Protein 7TYJ (pdb70)

InterPro domains:
  IPR000494 Receptor L-domain [PF01030] (47-157)
  IPR000494 Receptor L-domain [PF01030] (346-454)
  IPR000719 Protein kinase domain [PS50011] (979-1254)
  IPR001245 Serine-threonine/tyrosine-protein kinase, catalytic domain [PF07714] (980-1245)
  IPR001245 Serine-threonine/tyrosine-protein kinase, catalytic domain [PR00109] (1059-1072)
  IPR001245 Serine-threonine/tyrosine-protein kinase, catalytic domain [PR00109] (1105-1123)
  IPR001245 Serine-threonine/tyrosine-protein kinase, catalytic domain [PR00109] (1154-1164)
  IPR001245 Serine-threonine/tyrosine-protein kinase, catalytic domain [PR00109] (1173-1195)
  IPR001245 Serine-threonine/tyrosine-protein kinase, catalytic domain [PR00109] (1217-1239)
  IPR002011 Tyrosine-protein kinase, receptor class II, conserved site [PS00239] (1139-1147)
  IPR003961 Fibronectin type III [PF00041] (820-905)
  IPR003961 Fibronectin type III [PS50853] (483-603)
  IPR003961 Fibronectin type III [PS50853] (607-707)
  IPR003961 Fibronectin type III [PS50853] (818-913)
  IPR003961 Fibronectin type III [SM00060] (479-586)
  IPR003961 Fibronectin type III [SM00060] (605-798)
  IPR003961 Fibronectin type III [SM00060] (816-899)
  IPR003961 Fibronectin type III [cd00063] (490-600)
  IPR003961 Fibronectin type III [cd00063] (605-649)
  IPR003961 Fibronectin type III [cd00063] (819-908)

Nearest PDB structures (foldseek):
  7tyj-assembly1_A  TM=1.002E+00  e=1.236E-85  Homo sapiens
  7tyk-assembly1_B  TM=1.000E+00  e=3.280E-77  Homo sapiens
  7tym-assembly1_A  TM=7.263E-01  e=2.257E-70  Homo sapiens
  8tan-assembly1_B  TM=6.136E-01  e=1.827E-42  Homo sapiens
  7s8v-assembly1_B  TM=9.038E-01  e=1.108E-28  Homo sapiens

Solvent-accessible surface area: 39490 Å² total; per-residue (Å²): 157,83,74,18,94,52,15,54,0,68,63,86,23,65,79,0,145,90,1,99,89,6,11,10,0,18,5,48,0,13,0,0,5,1,36,108,7,62,22,94,60,6,163,74,47,57,12,72,109,0,20,6,0,5,9,20,0,0,0,2,12,0,13,6,1,96,13,0,99,44,0,0,37,66,0,5,0,0,22,1,42,131,41,10,63,37,17,0,0,0,0,8,18,1,2,32,0,59,12,4,0,0,29,22,9,19,16,0,63,123,19,7,0,4,0,22,96,0,79,11,0,15,11,22,88,7,4,2,4,30,75,13,7,104,67,34,81,62,34,59,49,82,42,24,38,79,47,92,51,5,1,39,8,3,6,8,69,55,40,35,70,43,155,83,32,56,84,31,92,77,79,71,121,88,76,58,7,0,6,0,18,61,72,35,12,115,54,36,124,44,107,145,39,52,11,11,26,99,201,32,89,22,1,58,75,14,0,8,12,12,26,75,100,52,141,51,47,162,18,24,74,5,9,47,62,9,77,38,130,28,15,6,52,178,61,26,43,139,55,13,44,60,24,47,67,26,40,8,8,54,34,126,103,0,26,64,54,50,132,98,89,16,0,4,26,151,37,30,4,64,55,134,17,47,102,25,49,39,41,122,101,83,83,37,92,7,105,138,17,177,74,87,52,78,97,96,24,165,32,64,77,34,73,0,69,49,24,148,30,0,95,98,0,53,28,1,11,48,0,72,9,0,0,24,0,9,1,61,106,32,192,82,18,34,88,105,0,78,134,1,0,4,68,0,56,20,0,12,0,20,0,16,0,20,7,0,106,9,0,63,9,0,21,1,0,106,63,4,121,43,0,82,3,100,40,71,16,103,52,93,30,0,1,28,0,13,14,0,76,37,0,72,108,4,12,69,8,20,74,87,18,2,63,4,59,78,10,45,4,28,2,8,29,0,35,140,0,51,34,129,57,0,100,114,1,12,127,31,13,68,18,153,57,85,14,104,156,84,18,12,69,66,154,21,0,32,126,165,45,100,57,120,80,90,77,0,182,48,87,32,87,72,40,68,41,72,87,0,60,3,107,0,50,80,14,124,37,141,60,77,254,50,37,14,8,0,5,0,17,35,50,85,5,93,146,126,117,32,104,76,124,89,118,77,5,80,34,48,31,20,86,23,28,127,48,212,103,109,66,18,17,19,62,2,54,106,7,98,33,81,23,23,15,0,0,0,0,57,8,39,15,3,18,66,82,136,149,19,98,54,30,12,4,36,2,78,30,48,49,24,112,1,91,26,23,17,9,48,34,2,76,87,21,52,9,13,4,101,46,26,38,70,0,28,2,82,15,109,43,6,98,70,108,24,11,88,42,66,48,3,11,0,25,28,15,63,7,47,31,17,43,23,10,99,67,4,32,14,45,111,121,60,28,136,64,12,109,26,34,118,64,126,93,184,87,118,62,62,44,3,68,111,80,10,100,83,26,29,155,110,10,63,19,111,32,164,121,114,123,73,86,100,51,110,16,106,140,53,104,6,102,2,70,72,12,104,33,3,4,33,12,3,0,3,0,6,0,0,4,73,7,109,157,20,72,0,0,1,3,3,32,30,36,33,2,23,0,62,52,63,224,122,15,10,28,20,58,76,130,4,49,77,121,44,52,128,186,42,22,1,25,1,99,7,140,76,8,108,71,26,1,27,6,5,4,54,1,30,1,62,30,66,75,108,71,91,142,52,57,112,57,42,1,7,55,83,102,16,74,109,115,23,2,2,62,5,50,165,29,87,76,14,88,4,22,2,86,2,47,1,8,0,2,34,16,103,19,70,69,29,81,71,10,77,4,130,11,184

GO terms:
  GO:0043235 signaling receptor complex (C, IDA)
  GO:0004714 transmembrane receptor protein tyrosine kinase activity (F, IDA)
  GO:0030036 actin cytoskeleton organization (P, IDA)
  GO:0071469 cellular response to alkaline pH (P, IDA)
  GO:0005515 protein binding (F, IPI)

Secondary structure (DSSP, 8-state):
----EEEEEES-SGGGGGGSS---BEEEEEEEEE-S--TTTTTT---TT--EESS-EEEEEETT--BSTTT-SS--EE--SS-BTTEEEEEES-TT--B---TT--EE-S-EEEEE--TT----SS--GGGT-S-GGG-B--SSS-TTTS----SSSSS-SS----EEESSS-EEE--SSSS------SSSSS--B-TTS-B--TTB-S--SSTT-GGG-SSBSSEE-SS-EESS--TTEEEETTTEEEEHHHHHHTT----B-GGGB-BSS--TTEE-SSSSS--EEPSSS---EEEEEEEEE-SHHHHGGGTT--EEEEEEEE---S-SS-HHHHHHHSSS--EESS-EEEES-TT-S--TT-TT--EE--SS-BTTTEEEEEE--SS-----S--SS-----SSEEEEES-TTS-HHHHHHHHHHHT-STTS-TTTS-SSSS--/----S-EE--EEEEEE-SSEEEEEE-----SSSS---EEEEEEEE-SSS---TT---SB--EEEPPSSSSS---EEEES--SS-EEEEEEEE------SS-----EE---EEEEPPP---PPPEEEEEEEEETTEEEEEEE--S---S---EEEEEEEEEPPPGGGTSS-TTSS--PPP--------HHHHHHHHHHHHHHHT--B-------EEEEESSSEEEEESPPTT-EEEEEEEEESS-SSSS-B-----EEEEPPPPTTTTPPPS--EE---TTS-EEEE-PPPSS-SS-EEEEEEEEEESSS--EEEEEEHHHHHHHTEEEE-S--SEEEEEEEEEEESS-B------EEEEE-

Foldseek 3Di:
DDAAEEDAAEQDLVSVCSLAVPAEYLYEYHYEHHPPDALVSVPPEARARHAEYAAAYEYYAREHDAECCGHHVRHEEHNNLDADVQARYYYEQYENHAFHRNLLYFAYEGGEYEYAQHARYDLPVLAANVLHYVCHPPYHYDHYHDHPPDDNAAQDDPPADDDFDAFDDHPNDTDHHQGHSYRGHDDADDDGQFAEEPVRDTADNQATSHFDDHPAQLGHPAGDFEDDDSGHDVAEDPQWAAESRYYTDGPVVLVVVQPFQWAQEPRHTDNHDDFQFGDHPPPGHTDGDDPGDAAEEEDAEQEDADLVSQQVQARHAEYEYEYAYAYAPDAPCQVSLLRRAQNYAEAAAAYEYENNQRDQEPASNQNHQEYAHPHDDPPFARAHYEAHAHYDDNHDCFDLSYEYPGGHHAYFQAARHAVVVVVRRCVSRVHNPPDDPPRSHPPRYHD/DADFAEDAKDWDDWDFAQFKIKTFIAADDDPDDPFAKWKKKWKAFDQDDDDDPPDVRTDIDTWGADDDDDDGGMDMDGGHHAFTKMWMKMWMDQDDDDDDDGRHTYIYDTDIDTHHFAAFAEWADWDKAAPAQFKIKIFTHDGPGRRADWFKKKKKKWWDADDCVLVDDACVPPHDDFDAFGDPPVVVVPVVVVVVVVVVQVPDADAPDCTDIDIDIGGDRMDMGGDHHGFTKMKMWMWTDDPANPHSHIGGTDIDIGTYHHDQAQFDFPDDKDWDQDQQQKIWIATDGRDRHNNFWAWKKKWKDFPPDDIDIDIGGPCRCVVPRTDMDHDDDWHKMKMWMWIADSNGTHDIDDIDIDTGD

Organism: Homo sapiens (NCBI:txid9606)

Structure (mmCIF, N/CA/C/O backbone):
data_7TYJ
#
_entry.id   7TYJ
#
_cell.length_a   1.00
_cell.length_b   1.00
_cell.length_c   1.00
_cell.angle_alpha   90.00
_cell.angle_beta   90.00
_cell.angle_gamma   90.00
#
_symmetry.space_group_name_H-M   'P 1'
#
loop_
_atom_site.group_PDB
_atom_site.id
_atom_site.type_symbol
_atom_site.label_atom_id
_atom_site.label_alt_id
_atom_site.label_comp_id
_atom_site.label_asym_id
_atom_site.label_entity_id
_atom_site.label_seq_id
_atom_site.pdbx_PDB_ins_code
_atom_site.Cartn_x
_atom_site.Cartn_y
_atom_site.Cartn_z
_atom_site.occupancy
_atom_site.B_iso_or_equiv
_atom_site.auth_seq_id
_atom_site.auth_comp_id
_atom_site.auth_asym_id
_atom_site.auth_atom_id
_atom_site.pdbx_PDB_model_num
ATOM 1 N N . VAL A 1 27 ? 76.494 160.365 133.952 1.00 94.96 1 VAL A N 1
ATOM 2 C CA . VAL A 1 27 ? 75.201 160.056 134.547 1.00 97.87 1 VAL A CA 1
ATOM 3 C C . VAL A 1 27 ? 75.338 158.901 135.534 1.00 98.12 1 VAL A C 1
ATOM 4 O O . VAL A 1 27 ? 74.622 158.839 136.532 1.00 97.50 1 VAL A O 1
ATOM 8 N N . GLU A 1 28 ? 76.256 157.982 135.253 1.00 94.71 2 GLU A N 1
ATOM 9 C CA . GLU A 1 28 ? 76.541 156.877 136.154 1.00 93.33 2 GLU A CA 1
ATOM 10 C C . GLU A 1 28 ? 78.030 156.810 136.471 1.00 87.58 2 GLU A C 1
ATOM 11 O O . GLU A 1 28 ? 78.877 157.164 135.648 1.00 84.13 2 GLU A O 1
ATOM 17 N N . VAL A 1 29 ? 78.339 156.352 137.684 1.00 91.37 3 VAL A N 1
ATOM 18 C CA . VAL A 1 29 ? 79.729 156.297 138.130 1.00 97.08 3 VAL A CA 1
ATOM 19 C C . VAL A 1 29 ? 80.479 155.201 137.385 1.00 89.54 3 VAL A C 1
ATOM 20 O O . VAL A 1 29 ? 81.426 155.473 136.639 1.00 83.72 3 VAL A O 1
ATOM 24 N N . CYS A 1 30 ? 80.063 153.946 137.580 1.00 83.64 4 CYS A N 1
ATOM 25 C CA . CYS A 1 30 ? 80.548 152.811 136.805 1.00 76.93 4 CYS A CA 1
ATOM 26 C C . CYS A 1 30 ? 82.063 152.670 136.894 1.00 78.02 4 CYS A C 1
ATOM 27 O O . CYS A 1 30 ? 82.769 153.006 135.937 1.00 85.57 4 CYS A O 1
ATOM 30 N N . PRO A 1 31 ? 82.602 152.203 138.017 1.00 72.00 5 PRO A N 1
ATOM 31 C CA . PRO A 1 31 ? 84.062 152.117 138.150 1.00 69.38 5 PRO A CA 1
ATOM 32 C C . PRO A 1 31 ? 84.669 151.090 137.211 1.00 70.53 5 PRO A C 1
ATOM 33 O O . PRO A 1 31 ? 83.941 150.377 136.517 1.00 79.67 5 PRO A O 1
ATOM 37 N N . SER A 1 32 ? 85.999 151.004 137.194 1.00 58.09 6 SER A N 1
ATOM 38 C CA . SER A 1 32 ? 86.694 150.120 136.266 1.00 63.03 6 SER A CA 1
ATOM 39 C C . SER A 1 32 ? 86.232 148.681 136.440 1.00 59.60 6 SER A C 1
ATOM 40 O O . SER A 1 32 ? 86.045 148.205 137.561 1.00 64.91 6 SER A O 1
ATOM 43 N N . LEU A 1 33 ? 86.044 147.984 135.322 1.00 46.74 7 LEU A N 1
ATOM 44 C CA . LEU A 1 33 ? 85.473 146.648 135.375 1.00 49.55 7 LEU A CA 1
ATOM 45 C C . LEU A 1 33 ? 86.210 145.685 134.455 1.00 52.42 7 LEU A C 1
ATOM 46 O O . LEU A 1 33 ? 86.594 146.032 133.331 1.00 60.94 7 LEU A O 1
ATOM 51 N N . ASP A 1 34 ? 86.400 144.473 134.966 1.00 55.79 8 ASP A N 1
ATOM 52 C CA . ASP A 1 34 ? 86.984 143.350 134.249 1.00 53.03 8 ASP A CA 1
ATOM 53 C C . ASP A 1 34 ? 85.909 142.288 134.069 1.00 53.15 8 ASP A C 1
ATOM 54 O O . ASP A 1 34 ? 85.188 141.965 135.017 1.00 66.30 8 ASP A O 1
ATOM 59 N N . ILE A 1 35 ? 85.802 141.750 132.858 1.00 39.71 9 ILE A N 1
ATOM 60 C CA . ILE A 1 35 ? 84.774 140.776 132.518 1.00 48.88 9 ILE A CA 1
ATOM 61 C C . ILE A 1 35 ? 85.449 139.560 131.903 1.00 56.06 9 ILE A C 1
ATOM 62 O O . ILE A 1 35 ? 86.290 139.697 131.005 1.00 71.40 9 ILE A O 1
ATOM 67 N N . ARG A 1 36 ? 85.100 138.375 132.404 1.00 50.25 10 ARG A N 1
ATOM 68 C CA . ARG A 1 36 ? 85.764 137.146 131.999 1.00 51.71 10 ARG A CA 1
ATOM 69 C C . ARG A 1 36 ? 84.773 135.993 131.975 1.00 59.29 10 ARG A C 1
ATOM 70 O O . ARG A 1 36 ? 83.806 135.965 132.739 1.00 65.39 10 ARG A O 1
ATOM 78 N N . SER A 1 37 ? 85.020 135.054 131.063 1.00 58.00 11 SER A N 1
ATOM 79 C CA . SER A 1 37 ? 84.540 133.680 131.163 1.00 53.75 11 SER A CA 1
ATOM 80 C C . SER A 1 37 ? 83.046 133.498 130.929 1.00 56.00 11 SER A C 1
ATOM 81 O O . SER A 1 37 ? 82.569 132.360 130.892 1.00 61.96 11 SER A O 1
ATOM 84 N N . GLU A 1 38 ? 82.292 134.579 130.759 1.00 67.10 12 GLU A N 1
ATOM 85 C CA . GLU A 1 38 ? 80.858 134.410 130.574 1.00 69.73 12 GLU A CA 1
ATOM 86 C C . GLU A 1 38 ? 80.263 135.653 129.936 1.00 70.57 12 GLU A C 1
ATOM 87 O O . GLU A 1 38 ? 80.644 136.775 130.275 1.00 74.52 12 GLU A O 1
ATOM 93 N N . VAL A 1 39 ? 79.321 135.437 129.017 1.00 74.81 13 VAL A N 1
ATOM 94 C CA . VAL A 1 39 ? 78.600 136.549 128.411 1.00 75.85 13 VAL A CA 1
ATOM 95 C C . VAL A 1 39 ? 77.628 137.164 129.407 1.00 79.67 13 VAL A C 1
ATOM 96 O O . VAL A 1 39 ? 77.250 138.334 129.275 1.00 82.04 13 VAL A O 1
ATOM 100 N N . ALA A 1 40 ? 77.196 136.394 130.408 1.00 82.04 14 ALA A N 1
ATOM 101 C CA . ALA A 1 40 ? 76.334 136.951 131.446 1.00 83.02 14 ALA A CA 1
ATOM 102 C C . ALA A 1 40 ? 77.066 138.013 132.255 1.00 85.03 14 ALA A C 1
ATOM 103 O O . ALA A 1 40 ? 76.473 139.025 132.648 1.00 81.16 14 ALA A O 1
ATOM 105 N N . GLU A 1 41 ? 78.361 137.803 132.508 1.00 81.85 15 GLU A N 1
ATOM 106 C CA . GLU A 1 41 ? 79.157 138.793 133.222 1.00 79.30 15 GLU A CA 1
ATOM 107 C C . GLU A 1 41 ? 79.256 140.107 132.462 1.00 79.03 15 GLU A C 1
ATOM 108 O O . GLU A 1 41 ? 79.582 141.135 133.062 1.00 73.66 15 GLU A O 1
ATOM 114 N N . LEU A 1 42 ? 78.979 140.099 131.159 1.00 79.11 16 LEU A N 1
ATOM 115 C CA . LEU A 1 42 ? 78.928 141.323 130.371 1.00 76.84 16 LEU A CA 1
ATOM 116 C C . LEU A 1 42 ? 77.694 142.156 130.671 1.00 76.62 16 LEU A C 1
ATOM 117 O O . LEU A 1 42 ? 77.504 143.201 130.042 1.00 78.10 16 LEU A O 1
ATOM 122 N N . ARG A 1 43 ? 76.856 141.721 131.609 1.00 80.86 17 ARG A N 1
ATOM 123 C CA . ARG A 1 43 ? 75.619 142.416 131.930 1.00 80.57 17 ARG A CA 1
ATOM 124 C C . ARG A 1 43 ? 75.812 143.549 132.929 1.00 83.29 17 ARG A C 1
ATOM 125 O O . ARG A 1 43 ? 74.853 144.273 133.211 1.00 88.52 17 ARG A O 1
ATOM 133 N N . GLN A 1 44 ? 77.018 143.731 133.467 1.00 79.69 18 GLN A N 1
ATOM 134 C CA . GLN A 1 44 ? 77.263 144.792 134.437 1.00 79.37 18 GLN A CA 1
ATOM 135 C C . GLN A 1 44 ? 77.528 146.144 133.787 1.00 77.64 18 GLN A C 1
ATOM 136 O O . GLN A 1 44 ? 78.039 147.048 134.455 1.00 79.83 18 GLN A O 1
ATOM 142 N N . LEU A 1 45 ? 77.193 146.301 132.506 1.00 82.09 19 LEU A N 1
ATOM 143 C CA . LEU A 1 45 ? 77.244 147.589 131.825 1.00 79.73 19 LEU A CA 1
ATOM 144 C C . LEU A 1 45 ? 75.858 148.053 131.395 1.00 83.42 19 LEU A C 1
ATOM 145 O O . LEU A 1 45 ? 75.740 148.868 130.476 1.00 84.29 19 LEU A O 1
ATOM 150 N N . GLU A 1 46 ? 74.806 147.537 132.033 1.00 93.28 20 GLU A N 1
ATOM 151 C CA . GLU A 1 46 ? 73.448 147.823 131.582 1.00 93.85 20 GLU A CA 1
ATOM 152 C C . GLU A 1 46 ? 73.127 149.307 131.697 1.00 95.03 20 GLU A C 1
ATOM 153 O O . GLU A 1 46 ? 72.695 149.938 130.727 1.00 96.21 20 GLU A O 1
ATOM 159 N N . ASN A 1 47 ? 73.338 149.884 132.876 1.00 91.96 21 ASN A N 1
ATOM 160 C CA . ASN A 1 47 ? 73.069 151.293 133.108 1.00 90.34 21 ASN A CA 1
ATOM 161 C C . ASN A 1 47 ? 74.336 152.135 133.092 1.00 92.88 21 ASN A C 1
ATOM 162 O O . ASN A 1 47 ? 74.278 153.333 133.384 1.00 92.52 21 ASN A O 1
ATOM 167 N N . CYS A 1 48 ? 75.472 151.536 132.753 1.00 96.75 22 CYS A N 1
ATOM 168 C CA . CYS A 1 48 ? 76.732 152.261 132.703 1.00 94.71 22 CYS A CA 1
ATOM 169 C C . CYS A 1 48 ? 76.702 153.324 131.612 1.00 92.89 22 CYS A C 1
ATOM 170 O O . CYS A 1 48 ? 76.199 153.094 130.511 1.00 88.13 22 CYS A O 1
ATOM 173 N N . SER A 1 49 ? 77.241 154.496 131.925 1.00 80.22 23 SER A N 1
ATOM 174 C CA . SER A 1 49 ? 77.317 155.597 130.973 1.00 77.99 23 SER A CA 1
ATOM 175 C C . SER A 1 49 ? 78.735 156.074 130.723 1.00 75.39 23 SER A C 1
ATOM 176 O O . SER A 1 49 ? 79.082 156.381 129.582 1.00 74.40 23 SER A O 1
ATOM 179 N N . VAL A 1 50 ? 79.560 156.161 131.764 1.00 62.66 24 VAL A N 1
ATOM 180 C CA . VAL A 1 50 ? 80.963 156.536 131.636 1.00 55.45 24 VAL A CA 1
ATOM 181 C C . VAL A 1 50 ? 81.767 155.653 132.576 1.00 56.99 24 VAL A C 1
ATOM 182 O O . VAL A 1 50 ? 81.577 155.710 133.794 1.00 77.59 24 VAL A O 1
ATOM 186 N N . VAL A 1 51 ? 82.663 154.843 132.022 1.00 47.21 25 VAL A N 1
ATOM 187 C CA . VAL A 1 51 ? 83.524 153.997 132.840 1.00 53.04 25 VAL A CA 1
ATOM 188 C C . VAL A 1 51 ? 84.627 154.875 133.421 1.00 58.37 25 VAL A C 1
ATOM 189 O O . VAL A 1 51 ? 85.504 155.348 132.696 1.00 65.76 25 VAL A O 1
ATOM 193 N N . GLU A 1 52 ? 84.585 155.098 134.734 1.00 64.67 26 GLU A N 1
ATOM 194 C CA . GLU A 1 52 ? 85.609 155.887 135.407 1.00 58.74 26 GLU A CA 1
ATOM 195 C C . GLU A 1 52 ? 86.817 155.018 135.716 1.00 65.13 26 GLU A C 1
ATOM 196 O O . GLU A 1 52 ? 87.272 154.955 136.861 1.00 66.68 26 GLU A O 1
ATOM 202 N N . GLY A 1 53 ? 87.341 154.352 134.694 1.00 61.15 27 GLY A N 1
ATOM 203 C CA . GLY A 1 53 ? 88.419 153.403 134.886 1.00 53.91 27 GLY A CA 1
ATOM 204 C C . GLY A 1 53 ? 88.691 152.673 133.589 1.00 57.63 27 GLY A C 1
ATOM 205 O O . GLY A 1 53 ? 88.349 153.159 132.512 1.00 70.81 27 GLY A O 1
ATOM 206 N N . HIS A 1 54 ? 89.321 151.511 133.704 1.00 55.19 28 HIS A N 1
ATOM 207 C CA . HIS A 1 54 ? 89.674 150.708 132.544 1.00 48.34 28 HIS A CA 1
ATOM 208 C C . HIS A 1 54 ? 88.662 149.591 132.343 1.00 42.42 28 HIS A C 1
ATOM 209 O O . HIS A 1 54 ? 88.198 148.978 133.307 1.00 65.02 28 HIS A O 1
ATOM 216 N N . LEU A 1 55 ? 88.312 149.343 131.086 1.00 25.75 29 LEU A N 1
ATOM 217 C CA . LEU A 1 55 ? 87.360 148.305 130.716 1.00 35.32 29 LEU A CA 1
ATOM 218 C C . LEU A 1 55 ? 88.120 147.146 130.089 1.00 43.53 29 LEU A C 1
ATOM 219 O O . LEU A 1 55 ? 88.801 147.325 129.071 1.00 59.47 29 LEU A O 1
ATOM 224 N N . GLN A 1 56 ? 88.005 145.967 130.694 1.00 39.98 30 GLN A N 1
ATOM 225 C CA . GLN A 1 56 ? 88.662 144.768 130.196 1.00 27.89 30 GLN A CA 1
ATOM 226 C C . GLN A 1 56 ? 87.615 143.714 129.879 1.00 41.33 30 GLN A C 1
ATOM 227 O O . GLN A 1 56 ? 86.746 143.436 130.708 1.00 60.71 30 GLN A O 1
ATOM 233 N N . ILE A 1 57 ? 87.696 143.129 128.688 1.00 37.47 31 ILE A N 1
ATOM 234 C CA . ILE A 1 57 ? 86.892 141.964 128.336 1.00 44.60 31 ILE A CA 1
ATOM 235 C C . ILE A 1 57 ? 87.840 140.896 127.821 1.00 44.68 31 ILE A C 1
ATOM 236 O O . ILE A 1 57 ? 88.508 141.094 126.797 1.00 58.41 31 ILE A O 1
ATOM 241 N N . LEU A 1 58 ? 87.910 139.768 128.522 1.00 26.55 32 LEU A N 1
ATOM 242 C CA . LEU A 1 58 ? 88.913 138.792 128.138 1.00 38.60 32 LEU A CA 1
ATOM 243 C C . LEU A 1 58 ? 88.503 137.391 128.556 1.00 46.09 32 LEU A C 1
ATOM 244 O O . LEU A 1 58 ? 87.708 137.199 129.477 1.00 55.64 32 LEU A O 1
ATOM 249 N N . LEU A 1 59 ? 89.068 136.413 127.849 1.00 50.26 33 LEU A N 1
ATOM 250 C CA . LEU A 1 59 ? 88.989 135.000 128.205 1.00 36.56 33 LEU A CA 1
ATOM 251 C C . LEU A 1 59 ? 87.541 134.515 128.270 1.00 43.01 33 LEU A C 1
ATOM 252 O O . LEU A 1 59 ? 87.032 134.132 129.322 1.00 62.51 33 LEU A O 1
ATOM 257 N N . MET A 1 60 ? 86.880 134.538 127.117 1.00 48.17 34 MET A N 1
ATOM 258 C CA . MET A 1 60 ? 85.524 134.010 126.965 1.00 52.00 34 MET A CA 1
ATOM 259 C C . MET A 1 60 ? 85.586 132.829 126.003 1.00 60.36 34 MET A C 1
ATOM 260 O O . MET A 1 60 ? 85.320 132.974 124.809 1.00 73.79 34 MET A O 1
ATOM 265 N N . PHE A 1 61 ? 85.917 131.648 126.529 1.00 55.78 35 PHE A N 1
ATOM 266 C CA . PHE A 1 61 ? 86.071 130.484 125.662 1.00 62.54 35 PHE A CA 1
ATOM 267 C C . PHE A 1 61 ? 84.726 129.978 125.159 1.00 64.56 35 PHE A C 1
ATOM 268 O O . PHE A 1 61 ? 84.581 129.654 123.975 1.00 64.26 35 PHE A O 1
ATOM 276 N N . THR A 1 62 ? 83.735 129.891 126.041 1.00 72.48 36 THR A N 1
ATOM 277 C CA . THR A 1 62 ? 82.434 129.325 125.688 1.00 70.69 36 THR A CA 1
ATOM 278 C C . THR A 1 62 ? 81.473 130.430 125.251 1.00 73.07 36 THR A C 1
ATOM 279 O O . THR A 1 62 ? 80.460 130.712 125.888 1.00 83.11 36 THR A O 1
ATOM 283 N N . ALA A 1 63 ? 81.819 131.065 124.137 1.00 70.59 37 ALA A N 1
ATOM 284 C CA . ALA A 1 63 ? 81.000 132.113 123.549 1.00 74.86 37 ALA A CA 1
ATOM 285 C C . ALA A 1 63 ? 80.891 131.866 122.055 1.00 78.98 37 ALA A C 1
ATOM 286 O O . ALA A 1 63 ? 81.894 131.573 121.398 1.00 79.60 37 ALA A O 1
ATOM 288 N N . THR A 1 64 ? 79.682 131.982 121.525 1.00 92.91 38 THR A N 1
ATOM 289 C CA . THR A 1 64 ? 79.421 131.782 120.110 1.00 95.04 38 THR A CA 1
ATOM 290 C C . THR A 1 64 ? 78.959 133.091 119.482 1.00 91.05 38 THR A C 1
ATOM 291 O O . THR A 1 64 ? 78.818 134.117 120.151 1.00 92.31 38 THR A O 1
ATOM 295 N N . GLY A 1 65 ? 78.718 133.047 118.174 1.00 86.28 39 GLY A N 1
ATOM 296 C CA . GLY A 1 65 ? 78.252 134.223 117.468 1.00 85.04 39 GLY A CA 1
ATOM 297 C C . GLY A 1 65 ? 76.802 134.567 117.720 1.00 91.41 39 GLY A C 1
ATOM 298 O O . GLY A 1 65 ? 76.342 135.612 117.250 1.00 91.94 39 GLY A O 1
ATOM 299 N N . GLU A 1 66 ? 76.073 133.713 118.437 1.00 99.10 40 GLU A N 1
ATOM 300 C CA . GLU A 1 66 ? 74.683 133.985 118.772 1.00 97.55 40 GLU A CA 1
ATOM 301 C C . GLU A 1 66 ? 74.530 134.740 120.083 1.00 98.24 40 GLU A C 1
ATOM 302 O O . GLU A 1 66 ? 73.597 135.538 120.222 1.00 100.80 40 GLU A O 1
ATOM 308 N N . ASP A 1 67 ? 75.420 134.503 121.050 1.00 88.41 41 ASP A N 1
ATOM 309 C CA . ASP A 1 67 ? 75.356 135.243 122.306 1.00 88.23 41 ASP A CA 1
ATOM 310 C C . ASP A 1 67 ? 75.601 136.728 122.082 1.00 88.61 41 ASP A C 1
ATOM 311 O O . ASP A 1 67 ? 74.924 137.575 122.675 1.00 86.57 41 ASP A O 1
ATOM 316 N N . PHE A 1 68 ? 76.566 137.063 121.228 1.00 86.14 42 PHE A N 1
ATOM 317 C CA . PHE A 1 68 ? 76.941 138.451 121.005 1.00 82.97 42 PHE A CA 1
ATOM 318 C C . PHE A 1 68 ? 76.062 139.153 119.981 1.00 82.20 42 PHE A C 1
ATOM 319 O O . PHE A 1 68 ? 76.188 140.370 119.818 1.00 84.38 42 PHE A O 1
ATOM 327 N N . ARG A 1 69 ? 75.185 138.427 119.287 1.00 95.70 43 ARG A N 1
ATOM 328 C CA . ARG A 1 69 ? 74.344 139.065 118.280 1.00 99.22 43 ARG A CA 1
ATOM 329 C C . ARG A 1 69 ? 73.285 139.955 118.919 1.00 99.04 43 ARG A C 1
ATOM 330 O O . ARG A 1 69 ? 73.026 141.064 118.436 1.00 98.92 43 ARG A O 1
ATOM 338 N N . GLY A 1 70 ? 72.671 139.497 120.005 1.00 93.67 44 GLY A N 1
ATOM 339 C CA . GLY A 1 70 ? 71.596 140.242 120.630 1.00 96.24 44 GLY A CA 1
ATOM 340 C C . GLY A 1 70 ? 72.027 141.094 121.805 1.00 100.02 44 GLY A C 1
ATOM 341 O O . GLY A 1 70 ? 71.196 141.480 122.633 1.00 97.16 44 GLY A O 1
ATOM 342 N N . LEU A 1 71 ? 73.319 141.391 121.897 1.00 97.48 45 LEU A N 1
ATOM 343 C CA . LEU A 1 71 ? 73.878 142.135 123.016 1.00 91.79 45 LEU A CA 1
ATOM 344 C C . LEU A 1 71 ? 74.389 143.484 122.531 1.00 93.95 45 LEU A C 1
ATOM 345 O O . LEU A 1 71 ? 75.178 143.550 121.583 1.00 92.85 45 LEU A O 1
ATOM 350 N N . SER A 1 72 ? 73.940 144.552 123.183 1.00 88.82 46 SER A N 1
ATOM 351 C CA . SER A 1 72 ? 74.353 145.900 122.826 1.00 86.84 46 SER A CA 1
ATOM 352 C C . SER A 1 72 ? 74.284 146.783 124.061 1.00 82.42 46 SER A C 1
ATOM 353 O O . SER A 1 72 ? 73.446 146.576 124.943 1.00 84.33 46 SER A O 1
ATOM 356 N N . PHE A 1 73 ? 75.173 147.770 124.116 1.00 74.80 47 PHE A N 1
ATOM 357 C CA . PHE A 1 73 ? 75.262 148.707 125.235 1.00 76.43 47 PHE A CA 1
ATOM 358 C C . PHE A 1 73 ? 75.307 150.128 124.694 1.00 76.65 47 PHE A C 1
ATOM 359 O O . PHE A 1 73 ? 76.359 150.777 124.695 1.00 75.40 47 PHE A O 1
ATOM 367 N N . PRO A 1 74 ? 74.170 150.645 124.219 1.00 73.31 48 PRO A N 1
ATOM 368 C CA . PRO A 1 74 ? 74.171 151.979 123.602 1.00 72.76 48 PRO A CA 1
ATOM 369 C C . PRO A 1 74 ? 74.439 153.110 124.576 1.00 75.14 48 PRO A C 1
ATOM 370 O O . PRO A 1 74 ? 74.791 154.210 124.135 1.00 77.14 48 PRO A O 1
ATOM 374 N N . ARG A 1 75 ? 74.273 152.887 125.878 1.00 77.03 49 ARG A N 1
ATOM 375 C CA . ARG A 1 75 ? 74.438 153.970 126.838 1.00 78.44 49 ARG A CA 1
ATOM 376 C C . ARG A 1 75 ? 75.901 154.296 127.100 1.00 79.85 49 ARG A C 1
ATOM 377 O O . ARG A 1 75 ? 76.223 155.447 127.408 1.00 83.01 49 ARG A O 1
ATOM 385 N N . LEU A 1 76 ? 76.792 153.313 126.989 1.00 68.15 50 LEU A N 1
ATOM 386 C CA . LEU A 1 76 ? 78.210 153.553 127.223 1.00 69.47 50 LEU A CA 1
ATOM 387 C C . LEU A 1 76 ? 78.747 154.509 126.169 1.00 63.21 50 LEU A C 1
ATOM 388 O O . LEU A 1 76 ? 78.616 154.255 124.969 1.00 64.49 50 LEU A O 1
ATOM 393 N N . THR A 1 77 ? 79.359 155.603 126.612 1.00 55.24 51 THR A N 1
ATOM 394 C CA . THR A 1 77 ? 79.817 156.632 125.696 1.00 55.03 51 THR A CA 1
ATOM 395 C C . THR A 1 77 ? 81.217 157.143 125.993 1.00 58.15 51 THR A C 1
ATOM 396 O O . THR A 1 77 ? 81.690 158.033 125.281 1.00 65.46 51 THR A O 1
ATOM 400 N N . GLN A 1 78 ? 81.892 156.616 127.009 1.00 53.58 52 GLN A N 1
ATOM 401 C CA . GLN A 1 78 ? 83.205 157.125 127.371 1.00 48.69 52 GLN A CA 1
ATOM 402 C C . GLN A 1 78 ? 83.900 156.122 128.273 1.00 47.74 52 GLN A C 1
ATOM 403 O O . GLN A 1 78 ? 83.280 155.562 129.178 1.00 68.86 52 GLN A O 1
ATOM 409 N N . VAL A 1 79 ? 85.182 155.897 128.015 1.00 35.96 53 VAL A N 1
ATOM 410 C CA . VAL A 1 79 ? 86.037 155.085 128.871 1.00 43.90 53 VAL A CA 1
ATOM 411 C C . VAL A 1 79 ? 87.210 155.955 129.283 1.00 47.66 53 VAL A C 1
ATOM 412 O O . VAL A 1 79 ? 87.940 156.465 128.426 1.00 58.68 53 VAL A O 1
ATOM 416 N N . THR A 1 80 ? 87.385 156.138 130.588 1.00 50.95 54 THR A N 1
ATOM 417 C CA . THR A 1 80 ? 88.384 157.088 131.060 1.00 48.18 54 THR A CA 1
ATOM 418 C C . THR A 1 80 ? 89.800 156.539 130.944 1.00 52.12 54 THR A C 1
ATOM 419 O O . THR A 1 80 ? 90.727 157.286 130.622 1.00 63.01 54 THR A O 1
ATOM 423 N N . ASP A 1 81 ? 90.000 155.251 131.208 1.00 48.15 55 ASP A N 1
ATOM 424 C CA . ASP A 1 81 ? 91.369 154.763 131.300 1.00 52.07 55 ASP A CA 1
ATOM 425 C C . ASP A 1 81 ? 91.874 154.143 130.001 1.00 51.17 55 ASP A C 1
ATOM 426 O O . ASP A 1 81 ? 92.791 154.682 129.378 1.00 57.90 55 ASP A O 1
ATOM 431 N N . TYR A 1 82 ? 91.276 153.034 129.572 1.00 46.67 56 TYR A N 1
ATOM 432 C CA . TYR A 1 82 ? 91.679 152.348 128.347 1.00 42.50 56 TYR A CA 1
ATOM 433 C C . TYR A 1 82 ? 90.735 151.174 128.133 1.00 41.59 56 TYR A C 1
ATOM 434 O O . TYR A 1 82 ? 89.941 150.825 129.010 1.00 53.05 56 TYR A O 1
ATOM 443 N N . LEU A 1 83 ? 90.836 150.562 126.955 1.00 31.46 57 LEU A N 1
ATOM 444 C CA . LEU A 1 83 ? 89.979 149.445 126.577 1.00 28.91 57 LEU A CA 1
ATOM 445 C C . LEU A 1 83 ? 90.842 148.268 126.155 1.00 32.37 57 LEU A C 1
ATOM 446 O O . LEU A 1 83 ? 91.750 148.428 125.335 1.00 49.07 57 LEU A O 1
ATOM 451 N N . LEU A 1 84 ? 90.561 147.089 126.709 1.00 32.95 58 LEU A N 1
ATOM 452 C CA . LEU A 1 84 ? 91.323 145.892 126.382 1.00 33.58 58 LEU A CA 1
ATOM 453 C C . LEU A 1 84 ? 90.383 144.748 126.041 1.00 45.33 58 LEU A C 1
ATOM 454 O O . LEU A 1 84 ? 89.405 144.507 126.755 1.00 63.29 58 LEU A O 1
ATOM 459 N N . LEU A 1 85 ? 90.685 144.051 124.948 1.00 35.22 59 LEU A N 1
ATOM 460 C CA . LEU A 1 85 ? 89.949 142.869 124.522 1.00 37.73 59 LEU A CA 1
ATOM 461 C C . LEU A 1 85 ? 90.947 141.756 124.252 1.00 40.83 59 LEU A C 1
ATOM 462 O O . LEU A 1 85 ? 91.918 141.956 123.513 1.00 52.15 59 LEU A O 1
ATOM 467 N N . PHE A 1 86 ? 90.714 140.590 124.849 1.00 54.59 60 PHE A N 1
ATOM 468 C CA . PHE A 1 86 ? 91.703 139.515 124.779 1.00 54.51 60 PHE A CA 1
ATOM 469 C C . PHE A 1 86 ? 90.999 138.167 124.764 1.00 57.78 60 PHE A C 1
ATOM 470 O O . PHE A 1 86 ? 90.455 137.745 125.783 1.00 78.03 60 PHE A O 1
ATOM 478 N N . ARG A 1 87 ? 91.031 137.485 123.621 1.00 39.07 61 ARG A N 1
ATOM 479 C CA . ARG A 1 87 ? 90.499 136.130 123.483 1.00 32.00 61 ARG A CA 1
ATOM 480 C C . ARG A 1 87 ? 89.021 136.069 123.863 1.00 30.34 61 ARG A C 1
ATOM 481 O O . ARG A 1 87 ? 88.616 135.361 124.783 1.00 52.48 61 ARG A O 1
ATOM 489 N N . VAL A 1 88 ? 88.217 136.824 123.130 1.00 49.16 62 VAL A N 1
ATOM 490 C CA . VAL A 1 88 ? 86.766 136.777 123.248 1.00 50.82 62 VAL A CA 1
ATOM 491 C C . VAL A 1 88 ? 86.265 136.004 122.038 1.00 57.59 62 VAL A C 1
ATOM 492 O O . VAL A 1 88 ? 86.179 136.547 120.932 1.00 65.52 62 VAL A O 1
ATOM 496 N N . TYR A 1 89 ? 85.942 134.730 122.233 1.00 54.04 63 TYR A N 1
ATOM 497 C CA . TYR A 1 89 ? 85.518 133.901 121.117 1.00 53.39 63 TYR A CA 1
ATOM 498 C C . TYR A 1 89 ? 84.130 134.318 120.648 1.00 58.11 63 TYR A C 1
ATOM 499 O O . TYR A 1 89 ? 83.326 134.853 121.412 1.00 64.22 63 TYR A O 1
ATOM 508 N N . GLY A 1 90 ? 83.857 134.076 119.368 1.00 61.58 64 GLY A N 1
ATOM 509 C CA . GLY A 1 90 ? 82.557 134.344 118.800 1.00 65.50 64 GLY A CA 1
ATOM 510 C C . GLY A 1 90 ? 82.275 135.789 118.461 1.00 69.99 64 GLY A C 1
ATOM 511 O O . GLY A 1 90 ? 81.413 136.052 117.615 1.00 78.22 64 GLY A O 1
ATOM 512 N N . LEU A 1 91 ? 82.963 136.738 119.088 1.00 56.75 65 LEU A N 1
ATOM 513 C CA . LEU A 1 91 ? 82.729 138.147 118.805 1.00 54.61 65 LEU A CA 1
ATOM 514 C C . LEU A 1 91 ? 83.268 138.487 117.423 1.00 60.26 65 LEU A C 1
ATOM 515 O O . LEU A 1 91 ? 84.465 138.337 117.164 1.00 65.01 65 LEU A O 1
ATOM 520 N N . GLU A 1 92 ? 82.386 138.941 116.535 1.00 61.68 66 GLU A N 1
ATOM 521 C CA . GLU A 1 92 ? 82.789 139.272 115.175 1.00 59.77 66 GLU A CA 1
ATOM 522 C C . GLU A 1 92 ? 83.101 140.746 114.990 1.00 61.31 66 GLU A C 1
ATOM 523 O O . GLU A 1 92 ? 83.971 141.088 114.183 1.00 64.62 66 GLU A O 1
ATOM 529 N N . SER A 1 93 ? 82.411 141.627 115.706 1.00 72.11 67 SER A N 1
ATOM 530 C CA . SER A 1 93 ? 82.606 143.055 115.520 1.00 68.95 67 SER A CA 1
ATOM 531 C C . SER A 1 93 ? 82.213 143.783 116.794 1.00 73.73 67 SER A C 1
ATOM 532 O O . SER A 1 93 ? 81.406 143.294 117.586 1.00 85.21 67 SER A O 1
ATOM 535 N N . LEU A 1 94 ? 82.791 144.966 116.975 1.00 56.24 68 LEU A N 1
ATOM 536 C CA . LEU A 1 94 ? 82.422 145.848 118.070 1.00 63.12 68 LEU A CA 1
ATOM 537 C C . LEU A 1 94 ? 81.375 146.872 117.657 1.00 68.05 68 LEU A C 1
ATOM 538 O O . LEU A 1 94 ? 81.020 147.738 118.460 1.00 73.83 68 LEU A O 1
ATOM 543 N N . ARG A 1 95 ? 80.873 146.789 116.423 1.00 68.52 69 ARG A N 1
ATOM 544 C CA . ARG A 1 95 ? 79.877 147.742 115.946 1.00 72.35 69 ARG A CA 1
ATOM 545 C C . ARG A 1 95 ? 78.568 147.643 116.712 1.00 79.20 69 ARG A C 1
ATOM 546 O O . ARG A 1 95 ? 77.771 148.585 116.677 1.00 84.38 69 ARG A O 1
ATOM 554 N N . ASP A 1 96 ? 78.321 146.522 117.385 1.00 85.48 70 ASP A N 1
ATOM 555 C CA . ASP A 1 96 ? 77.109 146.337 118.169 1.00 84.69 70 ASP A CA 1
ATOM 556 C C . ASP A 1 96 ? 77.347 146.444 119.665 1.00 80.59 70 ASP A C 1
ATOM 557 O O . ASP A 1 96 ? 76.450 146.880 120.392 1.00 84.73 70 ASP A O 1
ATOM 562 N N . LEU A 1 97 ? 78.531 146.056 120.141 1.00 73.19 71 LEU A N 1
ATOM 563 C CA . LEU A 1 97 ? 78.825 146.149 121.567 1.00 82.22 71 LEU A CA 1
ATOM 564 C C . LEU A 1 97 ? 78.836 147.598 122.032 1.00 84.42 71 LEU A C 1
ATOM 565 O O . LEU A 1 97 ? 78.199 147.948 123.031 1.00 88.60 71 LEU A O 1
ATOM 570 N N . PHE A 1 98 ? 79.551 148.457 121.314 1.00 67.79 72 PHE A N 1
ATOM 571 C CA . PHE A 1 98 ? 79.721 149.859 121.686 1.00 64.44 72 PHE A CA 1
ATOM 572 C C . PHE A 1 98 ? 79.366 150.733 120.493 1.00 67.69 72 PHE A C 1
ATOM 573 O O . PHE A 1 98 ? 80.245 151.309 119.842 1.00 73.52 72 PHE A O 1
ATOM 581 N N . PRO A 1 99 ? 78.076 150.850 120.173 1.00 64.79 73 PRO A N 1
ATOM 582 C CA . PRO A 1 99 ? 77.677 151.676 119.027 1.00 71.00 73 PRO A CA 1
ATOM 583 C C . PRO A 1 99 ? 77.769 153.166 119.287 1.00 71.52 73 PRO A C 1
ATOM 584 O O . PRO A 1 99 ? 77.689 153.945 118.330 1.00 67.53 73 PRO A O 1
ATOM 588 N N . ASN A 1 100 ? 77.933 153.590 120.540 1.00 59.47 74 ASN A N 1
ATOM 589 C CA . ASN A 1 100 ? 77.996 155.006 120.876 1.00 53.93 74 ASN A CA 1
ATOM 590 C C . ASN A 1 100 ? 79.263 155.381 121.629 1.00 55.16 74 ASN A C 1
ATOM 591 O O . ASN A 1 100 ? 79.380 156.525 122.080 1.00 61.45 74 ASN A O 1
ATOM 596 N N . LEU A 1 101 ? 80.208 154.456 121.786 1.00 55.11 75 LEU A N 1
ATOM 597 C CA . LEU A 1 101 ? 81.470 154.783 122.436 1.00 55.82 75 LEU A CA 1
ATOM 598 C C . LEU A 1 101 ? 82.177 155.885 121.661 1.00 59.99 75 LEU A C 1
ATOM 599 O O . LEU A 1 101 ? 82.372 155.779 120.448 1.00 64.65 75 LEU A O 1
ATOM 604 N N . ALA A 1 102 ? 82.557 156.951 122.361 1.00 52.20 76 ALA A N 1
ATOM 605 C CA . ALA A 1 102 ? 83.049 158.155 121.704 1.00 51.38 76 ALA A CA 1
ATOM 606 C C . ALA A 1 102 ? 84.488 158.489 122.054 1.00 56.38 76 ALA A C 1
ATOM 607 O O . ALA A 1 102 ? 85.303 158.698 121.151 1.00 65.52 76 ALA A O 1
ATOM 609 N N . VAL A 1 103 ? 84.829 158.557 123.335 1.00 48.81 77 VAL A N 1
ATOM 610 C CA . VAL A 1 103 ? 86.118 159.075 123.771 1.00 46.45 77 VAL A CA 1
ATOM 611 C C . VAL A 1 103 ? 86.785 158.067 124.694 1.00 41.41 77 VAL A C 1
ATOM 612 O O . VAL A 1 103 ? 86.136 157.496 125.576 1.00 53.17 77 VAL A O 1
ATOM 616 N N . ILE A 1 104 ? 88.077 157.847 124.488 1.00 28.14 78 ILE A N 1
ATOM 617 C CA . ILE A 1 104 ? 88.914 157.102 125.417 1.00 39.72 78 ILE A CA 1
ATOM 618 C C . ILE A 1 104 ? 89.893 158.106 126.012 1.00 44.54 78 ILE A C 1
ATOM 619 O O . ILE A 1 104 ? 90.848 158.523 125.350 1.00 61.42 78 ILE A O 1
ATOM 624 N N . ARG A 1 105 ? 89.659 158.505 127.265 1.00 44.14 79 ARG A N 1
ATOM 625 C CA . ARG A 1 105 ? 90.454 159.574 127.861 1.00 45.52 79 ARG A CA 1
ATOM 626 C C . ARG A 1 105 ? 91.921 159.183 127.978 1.00 53.67 79 ARG A C 1
ATOM 627 O O . ARG A 1 105 ? 92.809 160.004 127.726 1.00 67.20 79 ARG A O 1
ATOM 635 N N . GLY A 1 106 ? 92.197 157.942 128.357 1.00 42.12 80 GLY A N 1
ATOM 636 C CA . GLY A 1 106 ? 93.574 157.511 128.517 1.00 40.00 80 GLY A CA 1
ATOM 637 C C . GLY A 1 106 ? 94.324 158.173 129.652 1.00 48.78 80 GLY A C 1
ATOM 638 O O . GLY A 1 106 ? 95.475 158.586 129.467 1.00 47.16 80 GLY A O 1
ATOM 639 N N . THR A 1 107 ? 93.698 158.297 130.824 1.00 53.35 81 THR A N 1
ATOM 640 C CA . THR A 1 107 ? 94.395 158.870 131.971 1.00 53.06 81 THR A CA 1
ATOM 641 C C . THR A 1 107 ? 95.570 157.997 132.395 1.00 54.53 81 THR A C 1
ATOM 642 O O . THR A 1 107 ? 96.658 158.506 132.683 1.00 58.40 81 THR A O 1
ATOM 646 N N . ARG A 1 108 ? 95.372 156.684 132.440 1.00 57.45 82 ARG A N 1
ATOM 647 C CA . ARG A 1 108 ? 96.460 155.732 132.595 1.00 60.53 82 ARG A CA 1
ATOM 648 C C . ARG A 1 108 ? 96.385 154.740 131.446 1.00 54.21 82 ARG A C 1
ATOM 649 O O . ARG A 1 108 ? 95.335 154.564 130.827 1.00 50.83 82 ARG A O 1
ATOM 657 N N . LEU A 1 109 ? 97.507 154.103 131.147 1.00 49.98 83 LEU A N 1
ATOM 658 C CA . LEU A 1 109 ? 97.608 153.275 129.960 1.00 50.65 83 LEU A CA 1
ATOM 659 C C . LEU A 1 109 ? 98.109 151.883 130.313 1.00 56.17 83 LEU A C 1
ATOM 660 O O . LEU A 1 109 ? 98.802 151.685 131.314 1.00 64.76 83 LEU A O 1
ATOM 665 N N . PHE A 1 110 ? 97.736 150.919 129.477 1.00 51.60 84 PHE A N 1
ATOM 666 C CA . PHE A 1 110 ? 98.207 149.543 129.592 1.00 50.52 84 PHE A CA 1
ATOM 667 C C . PHE A 1 110 ? 99.544 149.470 128.873 1.00 61.76 84 PHE A C 1
ATOM 668 O O . PHE A 1 110 ? 99.618 149.141 127.689 1.00 68.77 84 PHE A O 1
ATOM 676 N N . LEU A 1 111 ? 100.615 149.790 129.599 1.00 50.67 85 LEU A N 1
ATOM 677 C CA . LEU A 1 111 ? 101.962 149.855 129.034 1.00 50.41 85 LEU A CA 1
ATOM 678 C C . LEU A 1 111 ? 102.023 150.812 127.846 1.00 55.53 85 LEU A C 1
ATOM 679 O O . LEU A 1 111 ? 102.640 150.521 126.821 1.00 56.10 85 LEU A O 1
ATOM 684 N N . GLY A 1 112 ? 101.378 151.966 127.985 1.00 48.10 86 GLY A N 1
ATOM 685 C CA . GLY A 1 112 ? 101.410 152.987 126.963 1.00 45.74 86 GLY A CA 1
ATOM 686 C C . GLY A 1 112 ? 100.342 152.883 125.898 1.00 61.61 86 GLY A C 1
ATOM 687 O O . GLY A 1 112 ? 100.325 153.714 124.982 1.00 63.18 86 GLY A O 1
ATOM 688 N N . TYR A 1 113 ? 99.452 151.900 125.983 1.00 56.85 87 TYR A N 1
ATOM 689 C CA . TYR A 1 113 ? 98.408 151.689 124.990 1.00 48.33 87 TYR A CA 1
ATOM 690 C C . TYR A 1 113 ? 97.046 151.966 125.607 1.00 51.67 87 TYR A C 1
ATOM 691 O O . TYR A 1 113 ? 96.727 151.441 126.678 1.00 50.60 87 TYR A O 1
ATOM 700 N N . ALA A 1 114 ? 96.248 152.786 124.931 1.00 36.92 88 ALA A N 1
ATOM 701 C CA . ALA A 1 114 ? 94.891 153.071 125.366 1.00 26.27 88 ALA A CA 1
ATOM 702 C C . ALA A 1 114 ? 93.869 152.103 124.792 1.00 36.06 88 ALA A C 1
ATOM 703 O O . ALA A 1 114 ? 92.739 152.051 125.289 1.00 53.93 88 ALA A O 1
ATOM 705 N N . LEU A 1 115 ? 94.235 151.337 123.769 1.00 34.95 89 LEU A N 1
ATOM 706 C CA . LEU A 1 115 ? 93.316 150.414 123.111 1.00 28.65 89 LEU A CA 1
ATOM 707 C C . LEU A 1 115 ? 94.110 149.187 122.688 1.00 26.03 89 LEU A C 1
ATOM 708 O O . LEU A 1 115 ? 94.980 149.282 121.820 1.00 52.80 89 LEU A O 1
ATOM 713 N N . VAL A 1 116 ? 93.821 148.044 123.301 1.00 16.97 90 VAL A N 1
ATOM 714 C CA . VAL A 1 116 ? 94.531 146.802 123.023 1.00 21.64 90 VAL A CA 1
ATOM 715 C C . VAL A 1 116 ? 93.520 145.753 122.590 1.00 38.69 90 VAL A C 1
ATOM 716 O O . VAL A 1 116 ? 92.513 145.538 123.272 1.00 67.86 90 VAL A O 1
ATOM 720 N N . ILE A 1 117 ? 93.781 145.113 121.455 1.00 32.96 91 ILE A N 1
ATOM 721 C CA . ILE A 1 117 ? 92.965 144.017 120.949 1.00 36.90 91 ILE A CA 1
ATOM 722 C C . ILE A 1 117 ? 93.926 142.902 120.573 1.00 36.86 91 ILE A C 1
ATOM 723 O O . ILE A 1 117 ? 94.693 143.041 119.615 1.00 45.61 91 ILE A O 1
ATOM 728 N N . PHE A 1 118 ? 93.895 141.801 121.318 1.00 19.69 92 PHE A N 1
ATOM 729 C CA . PHE A 1 118 ? 94.918 140.774 121.184 1.00 23.62 92 PHE A CA 1
ATOM 730 C C . PHE A 1 118 ? 94.282 139.398 121.078 1.00 38.40 92 PHE A C 1
ATOM 731 O O . PHE A 1 118 ? 93.389 139.066 121.862 1.00 58.11 92 PHE A O 1
ATOM 739 N N . GLU A 1 119 ? 94.750 138.604 120.116 1.00 48.72 93 GLU A N 1
ATOM 740 C CA . GLU A 1 119 ? 94.364 137.202 119.956 1.00 42.63 93 GLU A CA 1
ATOM 741 C C . GLU A 1 119 ? 92.847 137.034 119.979 1.00 38.89 93 GLU A C 1
ATOM 742 O O . GLU A 1 119 ? 92.282 136.367 120.842 1.00 53.77 93 GLU A O 1
ATOM 748 N N . MET A 1 120 ? 92.190 137.646 119.000 1.00 36.72 94 MET A N 1
ATOM 749 C CA . MET A 1 120 ? 90.732 137.649 118.953 1.00 39.47 94 MET A CA 1
ATOM 750 C C . MET A 1 120 ? 90.240 136.796 117.794 1.00 54.12 94 MET A C 1
ATOM 751 O O . MET A 1 120 ? 90.179 137.277 116.653 1.00 66.65 94 MET A O 1
ATOM 756 N N . PRO A 1 121 ? 89.873 135.539 118.023 1.00 39.80 95 PRO A N 1
ATOM 757 C CA . PRO A 1 121 ? 89.279 134.745 116.947 1.00 39.44 95 PRO A CA 1
ATOM 758 C C . PRO A 1 121 ? 87.919 135.294 116.561 1.00 49.20 95 PRO A C 1
ATOM 759 O O . PRO A 1 121 ? 87.226 135.924 117.363 1.00 58.16 95 PRO A O 1
ATOM 763 N N . HIS A 1 122 ? 87.554 135.071 115.301 1.00 52.35 96 HIS A N 1
ATOM 764 C CA . HIS A 1 122 ? 86.278 135.448 114.703 1.00 59.50 96 HIS A CA 1
ATOM 765 C C . HIS A 1 122 ? 86.098 136.952 114.561 1.00 60.65 96 HIS A C 1
ATOM 766 O O . HIS A 1 122 ? 85.091 137.380 113.991 1.00 68.81 96 HIS A O 1
ATOM 773 N N . LEU A 1 123 ? 87.027 137.770 115.049 1.00 47.09 97 LEU A N 1
ATOM 774 C CA . LEU A 1 123 ? 86.892 139.214 114.921 1.00 50.08 97 LEU A CA 1
ATOM 775 C C . LEU A 1 123 ? 87.203 139.626 113.491 1.00 58.88 97 LEU A C 1
ATOM 776 O O . LEU A 1 123 ? 88.239 139.249 112.940 1.00 65.87 97 LEU A O 1
ATOM 781 N N . ARG A 1 124 ? 86.302 140.401 112.889 1.00 64.99 98 ARG A N 1
ATOM 782 C CA . ARG A 1 124 ? 86.428 140.773 111.489 1.00 54.70 98 ARG A CA 1
ATOM 783 C C . ARG A 1 124 ? 86.727 142.246 111.263 1.00 61.37 98 ARG A C 1
ATOM 784 O O . ARG A 1 124 ? 87.347 142.580 110.250 1.00 62.77 98 ARG A O 1
ATOM 792 N N . ASP A 1 125 ? 86.312 143.128 112.167 1.00 66.71 99 ASP A N 1
ATOM 793 C CA . ASP A 1 125 ? 86.629 144.542 112.043 1.00 60.90 99 ASP A CA 1
ATOM 794 C C . ASP A 1 125 ? 86.569 145.176 113.423 1.00 62.71 99 ASP A C 1
ATOM 795 O O . ASP A 1 125 ? 85.873 144.692 114.317 1.00 70.67 99 ASP A O 1
ATOM 800 N N . VAL A 1 126 ? 87.320 146.263 113.589 1.00 53.84 100 VAL A N 1
ATOM 801 C CA . VAL A 1 126 ? 87.327 146.956 114.871 1.00 48.03 100 VAL A CA 1
ATOM 802 C C . VAL A 1 126 ? 85.997 147.659 115.101 1.00 53.56 100 VAL A C 1
ATOM 803 O O . VAL A 1 126 ? 85.334 147.440 116.119 1.00 64.34 100 VAL A O 1
ATOM 807 N N . ALA A 1 127 ? 85.590 148.511 114.161 1.00 52.16 101 ALA A N 1
ATOM 808 C CA . ALA A 1 127 ? 84.212 148.990 114.050 1.00 56.21 101 ALA A CA 1
ATOM 809 C C . ALA A 1 127 ? 83.738 149.670 115.337 1.00 62.27 101 ALA A C 1
ATOM 810 O O . ALA A 1 127 ? 82.846 149.194 116.038 1.00 70.46 101 ALA A O 1
ATOM 812 N N . LEU A 1 128 ? 84.363 150.798 115.629 1.00 61.79 102 LEU A N 1
ATOM 813 C CA . LEU A 1 128 ? 83.832 151.684 116.655 1.00 54.01 102 LEU A CA 1
ATOM 814 C C . LEU A 1 128 ? 83.289 152.918 115.949 1.00 57.72 102 LEU A C 1
ATOM 815 O O . LEU A 1 128 ? 83.931 153.974 115.961 1.00 67.12 102 LEU A O 1
ATOM 820 N N . PRO A 1 129 ? 82.109 152.824 115.333 1.00 63.27 103 PRO A N 1
ATOM 821 C CA . PRO A 1 129 ? 81.690 153.859 114.375 1.00 65.92 103 PRO A CA 1
ATOM 822 C C . PRO A 1 129 ? 81.518 155.236 114.980 1.00 74.06 103 PRO A C 1
ATOM 823 O O . PRO A 1 129 ? 81.555 156.226 114.240 1.00 72.08 103 PRO A O 1
ATOM 827 N N . ALA A 1 130 ? 81.323 155.338 116.291 1.00 68.99 104 ALA A N 1
ATOM 828 C CA . ALA A 1 130 ? 81.134 156.622 116.947 1.00 63.52 104 ALA A CA 1
ATOM 829 C C . ALA A 1 130 ? 82.394 157.129 117.632 1.00 59.26 104 ALA A C 1
ATOM 830 O O . ALA A 1 130 ? 82.331 158.133 118.345 1.00 66.39 104 ALA A O 1
ATOM 832 N N . LEU A 1 131 ? 83.530 156.466 117.437 1.00 50.17 105 LEU A N 1
ATOM 833 C CA . LEU A 1 131 ? 84.748 156.855 118.137 1.00 49.63 105 LEU A CA 1
ATOM 834 C C . LEU A 1 131 ? 85.175 158.253 117.720 1.00 57.37 105 LEU A C 1
ATOM 835 O O . LEU A 1 131 ? 85.385 158.521 116.533 1.00 55.33 105 LEU A O 1
ATOM 840 N N . GLY A 1 132 ? 85.301 159.142 118.699 1.00 62.01 106 GLY A N 1
ATOM 841 C CA . GLY A 1 132 ? 85.678 160.514 118.431 1.00 59.97 106 GLY A CA 1
ATOM 842 C C . GLY A 1 132 ? 87.166 160.762 118.528 1.00 58.16 106 GLY A C 1
ATOM 843 O O . GLY A 1 132 ? 87.772 161.284 117.590 1.00 56.67 106 GLY A O 1
ATOM 844 N N . ALA A 1 133 ? 87.773 160.388 119.651 1.00 45.12 107 ALA A N 1
ATOM 845 C CA . ALA A 1 133 ? 89.190 160.652 119.845 1.00 46.14 107 ALA A CA 1
ATOM 846 C C . ALA A 1 133 ? 89.753 159.690 120.877 1.00 44.88 107 ALA A C 1
ATOM 847 O O . ALA A 1 133 ? 89.029 159.152 121.716 1.00 45.81 107 ALA A O 1
ATOM 849 N N . VAL A 1 134 ? 91.060 159.478 120.790 1.00 39.99 108 VAL A N 1
ATOM 850 C CA . VAL A 1 134 ? 91.835 158.789 121.814 1.00 36.76 108 VAL A CA 1
ATOM 851 C C . VAL A 1 134 ? 92.790 159.836 122.366 1.00 43.87 108 VAL A C 1
ATOM 852 O O . VAL A 1 134 ? 93.815 160.140 121.746 1.00 63.69 108 VAL A O 1
ATOM 856 N N . LEU A 1 135 ? 92.457 160.395 123.530 1.00 42.46 109 LEU A N 1
ATOM 857 C CA . LEU A 1 135 ? 93.145 161.591 124.004 1.00 38.43 109 LEU A CA 1
ATOM 858 C C . LEU A 1 135 ? 94.626 161.334 124.240 1.00 44.81 109 LEU A C 1
ATOM 859 O O . LEU A 1 135 ? 95.467 162.181 123.921 1.00 57.52 109 LEU A O 1
ATOM 864 N N . ARG A 1 136 ? 94.967 160.179 124.800 1.00 49.13 110 ARG A N 1
ATOM 865 C CA . ARG A 1 136 ? 96.354 159.885 125.124 1.00 53.11 110 ARG A CA 1
ATOM 866 C C . ARG A 1 136 ? 96.586 158.387 125.018 1.00 57.77 110 ARG A C 1
ATOM 867 O O . ARG A 1 136 ? 95.773 157.598 125.505 1.00 63.12 110 ARG A O 1
ATOM 875 N N . GLY A 1 137 ? 97.687 158.001 124.382 1.00 55.18 111 GLY A N 1
ATOM 876 C CA . GLY A 1 137 ? 98.047 156.601 124.303 1.00 56.00 111 GLY A CA 1
ATOM 877 C C . GLY A 1 137 ? 98.054 156.045 122.897 1.00 64.20 111 GLY A C 1
ATOM 878 O O . GLY A 1 137 ? 97.389 156.580 122.007 1.00 61.50 111 GLY A O 1
ATOM 879 N N . ALA A 1 138 ? 98.800 154.966 122.687 1.00 54.23 112 ALA A N 1
ATOM 880 C CA . ALA A 1 138 ? 98.881 154.334 121.384 1.00 48.99 112 ALA A CA 1
ATOM 881 C C . ALA A 1 138 ? 97.779 153.288 121.238 1.00 48.51 112 ALA A C 1
ATOM 882 O O . ALA A 1 138 ? 96.929 153.114 122.112 1.00 56.19 112 ALA A O 1
ATOM 884 N N . VAL A 1 139 ? 97.794 152.582 120.112 1.00 40.25 113 VAL A N 1
ATOM 885 C CA . VAL A 1 139 ? 96.836 151.527 119.817 1.00 29.97 113 VAL A CA 1
ATOM 886 C C . VAL A 1 139 ? 97.620 150.282 119.439 1.00 39.72 113 VAL A C 1
ATOM 887 O O . VAL A 1 139 ? 98.549 150.355 118.630 1.00 70.50 113 VAL A O 1
ATOM 891 N N . ARG A 1 140 ? 97.266 149.149 120.034 1.00 17.07 114 ARG A N 1
ATOM 892 C CA . ARG A 1 140 ? 97.901 147.872 119.728 1.00 25.98 114 ARG A CA 1
ATOM 893 C C . ARG A 1 140 ? 96.827 146.905 119.258 1.00 41.58 114 ARG A C 1
ATOM 894 O O . ARG A 1 140 ? 95.934 146.543 120.028 1.00 70.84 114 ARG A O 1
ATOM 902 N N . VAL A 1 141 ? 96.910 146.490 118.000 1.00 39.08 115 VAL A N 1
ATOM 903 C CA . VAL A 1 141 ? 95.983 145.528 117.417 1.00 40.73 115 VAL A CA 1
ATOM 904 C C . VAL A 1 141 ? 96.843 144.436 116.798 1.00 45.98 115 VAL A C 1
ATOM 905 O O . VAL A 1 141 ? 97.309 144.576 115.663 1.00 56.46 115 VAL A O 1
ATOM 909 N N . GLU A 1 142 ? 97.055 143.349 117.531 1.00 38.50 116 GLU A N 1
ATOM 910 C CA . GLU A 1 142 ? 98.025 142.340 117.140 1.00 49.17 116 GLU A CA 1
ATOM 911 C C . GLU A 1 142 ? 97.425 140.944 117.235 1.00 54.73 116 GLU A C 1
ATOM 912 O O . GLU A 1 142 ? 96.597 140.663 118.102 1.00 63.94 116 GLU A O 1
ATOM 918 N N . LYS A 1 143 ? 97.859 140.076 116.321 1.00 55.80 117 LYS A N 1
ATOM 919 C CA . LYS A 1 143 ? 97.569 138.641 116.366 1.00 48.58 117 LYS A CA 1
ATOM 920 C C . LYS A 1 143 ? 96.075 138.344 116.288 1.00 41.32 117 LYS A C 1
ATOM 921 O O . LYS A 1 143 ? 95.560 137.483 117.000 1.00 49.01 117 LYS A O 1
ATOM 927 N N . ASN A 1 144 ? 95.375 139.040 115.402 1.00 44.30 118 ASN A N 1
ATOM 928 C CA . ASN A 1 144 ? 93.989 138.725 115.064 1.00 50.47 118 ASN A CA 1
ATOM 929 C C . ASN A 1 144 ? 93.988 138.210 113.630 1.00 65.85 118 ASN A C 1
ATOM 930 O O . ASN A 1 144 ? 93.987 138.997 112.681 1.00 73.32 118 ASN A O 1
ATOM 935 N N . GLN A 1 145 ? 93.983 136.887 113.471 1.00 66.64 119 GLN A N 1
ATOM 936 C CA . GLN A 1 145 ? 94.214 136.302 112.156 1.00 63.72 119 GLN A CA 1
ATOM 937 C C . GLN A 1 145 ? 93.052 136.510 111.196 1.00 57.91 119 GLN A C 1
ATOM 938 O O . GLN A 1 145 ? 93.247 136.399 109.983 1.00 64.98 119 GLN A O 1
ATOM 944 N N . GLU A 1 146 ? 91.857 136.801 111.697 1.00 60.48 120 GLU A N 1
ATOM 945 C CA . GLU A 1 146 ? 90.693 136.994 110.845 1.00 61.54 120 GLU A CA 1
ATOM 946 C C . GLU A 1 146 ? 90.275 138.453 110.744 1.00 67.29 120 GLU A C 1
ATOM 947 O O . GLU A 1 146 ? 89.230 138.746 110.156 1.00 67.34 120 GLU A O 1
ATOM 953 N N . LEU A 1 147 ? 91.061 139.371 111.294 1.00 66.71 121 LEU A N 1
ATOM 954 C CA . LEU A 1 147 ? 90.670 140.769 111.402 1.00 64.75 121 LEU A CA 1
ATOM 955 C C . LEU A 1 147 ? 91.409 141.593 110.362 1.00 64.71 121 LEU A C 1
ATOM 956 O O . LEU A 1 147 ? 92.642 141.581 110.312 1.00 66.04 121 LEU A O 1
ATOM 961 N N . CYS A 1 148 ? 90.653 142.307 109.539 1.00 71.32 122 CYS A N 1
ATOM 962 C CA . CYS A 1 148 ? 91.202 143.346 108.682 1.00 74.32 122 CYS A CA 1
ATOM 963 C C . CYS A 1 148 ? 90.183 144.482 108.680 1.00 76.34 122 CYS A C 1
ATOM 964 O O . CYS A 1 148 ? 89.356 144.579 109.591 1.00 81.05 122 CYS A O 1
ATOM 967 N N . HIS A 1 149 ? 90.249 145.352 107.667 1.00 74.89 123 HIS A N 1
ATOM 968 C CA . HIS A 1 149 ? 89.649 146.693 107.702 1.00 71.68 123 HIS A CA 1
ATOM 969 C C . HIS A 1 149 ? 90.439 147.597 108.645 1.00 70.57 123 HIS A C 1
ATOM 970 O O . HIS A 1 149 ? 89.874 148.431 109.352 1.00 70.78 123 HIS A O 1
ATOM 977 N N . LEU A 1 150 ? 91.760 147.417 108.659 1.00 67.54 124 LEU A N 1
ATOM 978 C CA . LEU A 1 150 ? 92.650 148.200 109.501 1.00 68.85 124 LEU A CA 1
ATOM 979 C C . LEU A 1 150 ? 93.482 149.214 108.734 1.00 75.20 124 LEU A C 1
ATOM 980 O O . LEU A 1 150 ? 93.991 150.155 109.347 1.00 79.04 124 LEU A O 1
ATOM 985 N N . SER A 1 151 ? 93.654 149.040 107.428 1.00 75.35 125 SER A N 1
ATOM 986 C CA . SER A 1 151 ? 94.320 150.043 106.612 1.00 75.26 125 SER A CA 1
ATOM 987 C C . SER A 1 151 ? 93.356 151.073 106.045 1.00 78.52 125 SER A C 1
ATOM 988 O O . SER A 1 151 ? 93.805 152.064 105.461 1.00 82.57 125 SER A O 1
ATOM 991 N N . THR A 1 152 ? 92.052 150.870 106.215 1.00 76.71 126 THR A N 1
ATOM 992 C CA . THR A 1 152 ? 91.033 151.791 105.739 1.00 77.77 126 THR A CA 1
ATOM 993 C C . THR A 1 152 ? 90.632 152.809 106.794 1.00 76.34 126 THR A C 1
ATOM 994 O O . THR A 1 152 ? 89.593 153.460 106.654 1.00 79.36 126 THR A O 1
ATOM 998 N N . ILE A 1 153 ? 91.424 152.944 107.851 1.00 76.12 127 ILE A N 1
ATOM 999 C CA . ILE A 1 153 ? 91.151 153.863 108.946 1.00 77.21 127 ILE A CA 1
ATOM 1000 C C . ILE A 1 153 ? 92.372 154.741 109.155 1.00 81.46 127 ILE A C 1
ATOM 1001 O O . ILE A 1 153 ? 93.502 154.242 109.195 1.00 86.60 127 ILE A O 1
ATOM 1006 N N . ASP A 1 154 ? 92.153 156.046 109.268 1.00 83.41 128 ASP A N 1
ATOM 1007 C CA . ASP A 1 154 ? 93.221 156.980 109.585 1.00 85.74 128 ASP A CA 1
ATOM 1008 C C . ASP A 1 154 ? 93.207 157.234 111.085 1.00 80.09 128 ASP A C 1
ATOM 1009 O O . ASP A 1 154 ? 92.197 157.682 111.637 1.00 82.12 128 ASP A O 1
ATOM 1014 N N . TRP A 1 155 ? 94.317 156.930 111.743 1.00 65.86 129 TRP A N 1
ATOM 1015 C CA . TRP A 1 155 ? 94.453 157.202 113.163 1.00 71.59 129 TRP A CA 1
ATOM 1016 C C . TRP A 1 155 ? 94.920 158.622 113.437 1.00 72.57 129 TRP A C 1
ATOM 1017 O O . TRP A 1 155 ? 95.043 159.005 114.603 1.00 78.60 129 TRP A O 1
ATOM 1028 N N . GLY A 1 156 ? 95.178 159.413 112.394 1.00 71.36 130 GLY A N 1
ATOM 1029 C CA . GLY A 1 156 ? 95.570 160.796 112.586 1.00 73.98 130 GLY A CA 1
ATOM 1030 C C . GLY A 1 156 ? 94.441 161.700 113.026 1.00 68.78 130 GLY A C 1
ATOM 1031 O O . GLY A 1 156 ? 94.697 162.745 113.632 1.00 69.94 130 GLY A O 1
ATOM 1032 N N . LEU A 1 157 ? 93.201 161.329 112.731 1.00 62.98 131 LEU A N 1
ATOM 1033 C CA . LEU A 1 157 ? 92.044 162.083 113.186 1.00 68.39 131 LEU A CA 1
ATOM 1034 C C . LEU A 1 157 ? 91.525 161.591 114.526 1.00 73.46 131 LEU A C 1
ATOM 1035 O O . LEU A 1 157 ? 90.499 162.088 115.002 1.00 72.39 131 LEU A O 1
ATOM 1040 N N . LEU A 1 158 ? 92.205 160.624 115.137 1.00 65.34 132 LEU A N 1
ATOM 1041 C CA . LEU A 1 158 ? 91.833 160.075 116.431 1.00 59.90 132 LEU A CA 1
ATOM 1042 C C . LEU A 1 158 ? 92.879 160.346 117.499 1.00 57.54 132 LEU A C 1
ATOM 1043 O O . LEU A 1 158 ? 92.557 160.874 118.567 1.00 60.14 132 LEU A O 1
ATOM 1048 N N . GLN A 1 159 ? 94.107 160.013 117.236 1.00 60.79 133 GLN A N 1
ATOM 1049 C CA . GLN A 1 159 ? 95.234 160.162 118.135 1.00 58.25 133 GLN A CA 1
ATOM 1050 C C . GLN A 1 159 ? 96.034 161.415 117.802 1.00 73.12 133 GLN A C 1
ATOM 1051 O O . GLN A 1 159 ? 96.049 161.863 116.653 1.00 78.92 133 GLN A O 1
ATOM 1057 N N . PRO A 1 160 ? 96.709 162.015 118.785 1.00 73.59 134 PRO A N 1
ATOM 1058 C CA . PRO A 1 160 ? 97.565 163.169 118.484 1.00 72.69 134 PRO A CA 1
ATOM 1059 C C . PRO A 1 160 ? 98.956 162.749 118.036 1.00 68.58 134 PRO A C 1
ATOM 1060 O O . PRO A 1 160 ? 99.662 163.520 117.379 1.00 64.52 134 PRO A O 1
ATOM 1064 N N . ALA A 1 161 ? 99.358 161.529 118.384 1.00 70.67 135 ALA A N 1
ATOM 1065 C CA . ALA A 1 161 ? 100.656 160.974 118.003 1.00 74.07 135 ALA A CA 1
ATOM 1066 C C . ALA A 1 161 ? 100.451 159.583 117.418 1.00 75.27 135 ALA A C 1
ATOM 1067 O O . ALA A 1 161 ? 100.762 158.572 118.058 1.00 75.17 135 ALA A O 1
ATOM 1069 N N . PRO A 1 162 ? 99.938 159.495 116.188 1.00 70.27 136 PRO A N 1
ATOM 1070 C CA . PRO A 1 162 ? 99.625 158.178 115.613 1.00 68.87 136 PRO A CA 1
ATOM 1071 C C . PRO A 1 162 ? 100.845 157.339 115.288 1.00 67.94 136 PRO A C 1
ATOM 1072 O O . PRO A 1 162 ? 100.682 156.174 114.910 1.00 69.53 136 PRO A O 1
ATOM 1076 N N . GLY A 1 163 ? 102.052 157.880 115.416 1.00 69.26 137 GLY A N 1
ATOM 1077 C CA . GLY A 1 163 ? 103.237 157.120 115.067 1.00 69.46 137 GLY A CA 1
ATOM 1078 C C . GLY A 1 163 ? 103.638 156.057 116.061 1.00 65.61 137 GLY A C 1
ATOM 1079 O O . GLY A 1 163 ? 104.545 155.272 115.774 1.00 64.31 137 GLY A O 1
ATOM 1080 N N . ALA A 1 164 ? 102.989 156.010 117.219 1.00 54.38 138 ALA A N 1
ATOM 1081 C CA . ALA A 1 164 ? 103.302 155.021 118.238 1.00 57.60 138 ALA A CA 1
ATOM 1082 C C . ALA A 1 164 ? 102.443 153.770 118.137 1.00 62.23 138 ALA A C 1
ATOM 1083 O O . ALA A 1 164 ? 102.600 152.861 118.958 1.00 57.06 138 ALA A O 1
ATOM 1085 N N . ASN A 1 165 ? 101.544 153.699 117.158 1.00 60.23 139 ASN A N 1
ATOM 1086 C CA . ASN A 1 165 ? 100.694 152.529 117.003 1.00 50.58 139 ASN A CA 1
ATOM 1087 C C . ASN A 1 165 ? 101.527 151.300 116.666 1.00 56.84 139 ASN A C 1
ATOM 1088 O O . ASN A 1 165 ? 102.581 151.389 116.033 1.00 68.06 139 ASN A O 1
ATOM 1093 N N . HIS A 1 166 ? 101.046 150.141 117.107 1.00 44.66 140 HIS A N 1
ATOM 1094 C CA . HIS A 1 166 ? 101.709 148.861 116.871 1.00 44.01 140 HIS A CA 1
ATOM 1095 C C . HIS A 1 166 ? 100.657 147.905 116.322 1.00 42.56 140 HIS A C 1
ATOM 1096 O O . HIS A 1 166 ? 100.064 147.128 117.072 1.00 60.80 140 HIS A O 1
ATOM 1103 N N . ILE A 1 167 ? 100.440 147.949 115.015 1.00 43.50 141 ILE A N 1
ATOM 1104 C CA . ILE A 1 167 ? 99.389 147.174 114.361 1.00 45.83 141 ILE A CA 1
ATOM 1105 C C . ILE A 1 167 ? 100.079 146.219 113.394 1.00 56.35 141 ILE A C 1
ATOM 1106 O O . ILE A 1 167 ? 100.321 146.552 112.231 1.00 61.51 141 ILE A O 1
ATOM 1111 N N . VAL A 1 168 ? 100.393 145.014 113.869 1.00 55.10 142 VAL A N 1
ATOM 1112 C CA . VAL A 1 168 ? 101.037 143.983 113.065 1.00 62.83 142 VAL A CA 1
ATOM 1113 C C . VAL A 1 168 ? 100.432 142.634 113.428 1.00 64.89 142 VAL A C 1
ATOM 1114 O O . VAL A 1 168 ? 99.754 142.485 114.443 1.00 67.48 142 VAL A O 1
ATOM 1118 N N . GLY A 1 169 ? 100.695 141.640 112.582 1.00 62.87 143 GLY A N 1
ATOM 1119 C CA . GLY A 1 169 ? 100.301 140.274 112.854 1.00 57.57 143 GLY A CA 1
ATOM 1120 C C . GLY A 1 169 ? 98.885 139.908 112.473 1.00 57.79 143 GLY A C 1
ATOM 1121 O O . GLY A 1 169 ? 98.497 138.748 112.652 1.00 60.78 143 GLY A O 1
ATOM 1122 N N . ASN A 1 170 ? 98.106 140.843 111.945 1.00 55.94 144 ASN A N 1
ATOM 1123 C CA . ASN A 1 170 ? 96.721 140.582 111.577 1.00 56.10 144 ASN A CA 1
ATOM 1124 C C . ASN A 1 170 ? 96.673 139.867 110.229 1.00 63.43 144 ASN A C 1
ATOM 1125 O O . ASN A 1 170 ? 97.674 139.342 109.737 1.00 74.76 144 ASN A O 1
ATOM 1130 N N . LYS A 1 171 ? 95.489 139.817 109.627 1.00 66.70 145 LYS A N 1
ATOM 1131 C CA . LYS A 1 171 ? 95.366 139.287 108.279 1.00 65.80 145 LYS A CA 1
ATOM 1132 C C . LYS A 1 171 ? 96.177 140.138 107.310 1.00 70.64 145 LYS A C 1
ATOM 1133 O O . LYS A 1 171 ? 96.363 141.340 107.514 1.00 78.06 145 LYS A O 1
ATOM 1139 N N . LEU A 1 172 ? 96.681 139.496 106.258 1.00 83.39 146 LEU A N 1
ATOM 1140 C CA . LEU A 1 172 ? 97.516 140.193 105.289 1.00 86.15 146 LEU A CA 1
ATOM 1141 C C . LEU A 1 172 ? 96.759 141.361 104.673 1.00 87.68 146 LEU A C 1
ATOM 1142 O O . LEU A 1 172 ? 95.580 141.246 104.330 1.00 92.02 146 LEU A O 1
ATOM 1147 N N . GLY A 1 173 ? 97.448 142.495 104.539 1.00 89.18 147 GLY A N 1
ATOM 1148 C CA . GLY A 1 173 ? 96.781 143.706 104.087 1.00 93.06 147 GLY A CA 1
ATOM 1149 C C . GLY A 1 173 ? 96.184 143.575 102.700 1.00 98.55 147 GLY A C 1
ATOM 1150 O O . GLY A 1 173 ? 95.129 144.145 102.412 1.00 99.42 147 GLY A O 1
ATOM 1151 N N . GLU A 1 174 ? 96.847 142.832 101.822 1.00 103.58 148 GLU A N 1
ATOM 1152 C CA . GLU A 1 174 ? 96.372 142.647 100.460 1.00 101.91 148 GLU A CA 1
ATOM 1153 C C . GLU A 1 174 ? 95.516 141.400 100.290 1.00 104.10 148 GLU A C 1
ATOM 1154 O O . GLU A 1 174 ? 95.039 141.143 99.181 1.00 104.12 148 GLU A O 1
ATOM 1160 N N . GLU A 1 175 ? 95.310 140.621 101.350 1.00 99.15 149 GLU A N 1
ATOM 1161 C CA . GLU A 1 175 ? 94.543 139.388 101.246 1.00 96.44 149 GLU A CA 1
ATOM 1162 C C . GLU A 1 175 ? 93.047 139.585 101.451 1.00 98.54 149 GLU A C 1
ATOM 1163 O O . GLU A 1 175 ? 92.281 138.646 101.214 1.00 100.56 149 GLU A O 1
ATOM 1169 N N . CYS A 1 176 ? 92.606 140.768 101.870 1.00 95.05 150 CYS A N 1
ATOM 1170 C CA . CYS A 1 176 ? 91.185 141.041 102.021 1.00 96.51 150 CYS A CA 1
ATOM 1171 C C . CYS A 1 176 ? 90.840 142.337 101.309 1.00 95.07 150 CYS A C 1
ATOM 1172 O O . CYS A 1 176 ? 91.687 143.216 101.136 1.00 97.01 150 CYS A O 1
ATOM 1175 N N . ALA A 1 177 ? 89.583 142.449 100.899 1.00 86.52 151 ALA A N 1
ATOM 1176 C CA . ALA A 1 177 ? 89.094 143.641 100.220 1.00 91.04 151 ALA A CA 1
ATOM 1177 C C . ALA A 1 177 ? 88.546 144.602 101.266 1.00 89.13 151 ALA A C 1
ATOM 1178 O O . ALA A 1 177 ? 87.455 144.390 101.805 1.00 88.30 151 ALA A O 1
ATOM 1180 N N . ASP A 1 178 ? 89.303 145.657 101.557 1.00 83.31 152 ASP A N 1
ATOM 1181 C CA . ASP A 1 178 ? 88.859 146.683 102.495 1.00 78.74 152 ASP A CA 1
ATOM 1182 C C . ASP A 1 178 ? 87.831 147.549 101.776 1.00 79.97 152 ASP A C 1
ATOM 1183 O O . ASP A 1 178 ? 88.096 148.675 101.349 1.00 83.43 152 ASP A O 1
ATOM 1188 N N . VAL A 1 179 ? 86.629 146.999 101.639 1.00 81.90 153 VAL A N 1
ATOM 1189 C CA . VAL A 1 179 ? 85.568 147.646 100.876 1.00 82.69 153 VAL A CA 1
ATOM 1190 C C . VAL A 1 179 ? 84.952 148.751 101.722 1.00 90.62 153 VAL A C 1
ATOM 1191 O O . VAL A 1 179 ? 84.383 148.487 102.786 1.00 92.08 153 VAL A O 1
ATOM 1195 N N . CYS A 1 180 ? 85.069 149.985 101.256 1.00 88.76 154 CYS A N 1
ATOM 1196 C CA . CYS A 1 180 ? 84.407 151.124 101.867 1.00 82.82 154 CYS A CA 1
ATOM 1197 C C . CYS A 1 180 ? 83.094 151.406 101.154 1.00 84.11 154 CYS A C 1
ATOM 1198 O O . CYS A 1 180 ? 82.911 151.018 99.998 1.00 85.65 154 CYS A O 1
ATOM 1201 N N . PRO A 1 181 ? 82.142 152.074 101.815 1.00 87.37 155 PRO A N 1
ATOM 1202 C CA . PRO A 1 181 ? 80.814 152.260 101.204 1.00 84.74 155 PRO A CA 1
ATOM 1203 C C . PRO A 1 181 ? 80.832 153.003 99.880 1.00 86.30 155 PRO A C 1
ATOM 1204 O O . PRO A 1 181 ? 79.804 153.022 99.194 1.00 86.73 155 PRO A O 1
ATOM 1208 N N . GLY A 1 182 ? 81.950 153.609 99.499 1.00 97.27 156 GLY A N 1
ATOM 1209 C CA . GLY A 1 182 ? 82.036 154.281 98.219 1.00 98.82 156 GLY A CA 1
ATOM 1210 C C . GLY A 1 182 ? 82.659 153.404 97.157 1.00 95.37 156 GLY A C 1
ATOM 1211 O O . GLY A 1 182 ? 82.017 152.470 96.672 1.00 93.86 156 GLY A O 1
ATOM 1212 N N . VAL A 1 183 ? 83.922 153.689 96.822 1.00 97.98 157 VAL A N 1
ATOM 1213 C CA . VAL A 1 183 ? 84.730 152.989 95.821 1.00 98.98 157 VAL A CA 1
ATOM 1214 C C . VAL A 1 183 ? 83.880 152.450 94.676 1.00 102.32 157 VAL A C 1
ATOM 1215 O O . VAL A 1 183 ? 83.100 153.187 94.063 1.00 101.01 157 VAL A O 1
ATOM 1219 N N . LEU A 1 184 ? 84.025 151.158 94.387 1.00 103.28 158 LEU A N 1
ATOM 1220 C CA . LEU A 1 184 ? 83.329 150.501 93.289 1.00 100.02 158 LEU A CA 1
ATOM 1221 C C . LEU A 1 184 ? 81.891 150.196 93.689 1.00 98.27 158 LEU A C 1
ATOM 1222 O O . LEU A 1 184 ? 81.391 150.751 94.671 1.00 101.54 158 LEU A O 1
ATOM 1227 N N . GLY A 1 185 ? 81.205 149.347 92.927 1.00 87.66 159 GLY A N 1
ATOM 1228 C CA . GLY A 1 185 ? 79.842 148.994 93.275 1.00 89.67 159 GLY A CA 1
ATOM 1229 C C . GLY A 1 185 ? 79.739 148.429 94.677 1.00 96.22 159 GLY A C 1
ATOM 1230 O O . GLY A 1 185 ? 80.171 147.304 94.939 1.00 97.21 159 GLY A O 1
ATOM 1231 N N . ALA A 1 186 ? 79.168 149.210 95.587 1.00 97.35 160 ALA A N 1
ATOM 1232 C CA . ALA A 1 186 ? 79.144 148.900 97.010 1.00 90.32 160 ALA A CA 1
ATOM 1233 C C . ALA A 1 186 ? 77.768 149.225 97.593 1.00 91.37 160 ALA A C 1
ATOM 1234 O O . ALA A 1 186 ? 76.784 149.398 96.870 1.00 91.64 160 ALA A O 1
ATOM 1236 N N . ALA A 1 187 ? 77.714 149.300 98.925 1.00 101.60 161 ALA A N 1
ATOM 1237 C CA . ALA A 1 187 ? 76.453 149.464 99.638 1.00 103.97 161 ALA A CA 1
ATOM 1238 C C . ALA A 1 187 ? 75.714 150.744 99.268 1.00 101.81 161 ALA A C 1
ATOM 1239 O O . ALA A 1 187 ? 74.481 150.768 99.337 1.00 101.07 161 ALA A O 1
ATOM 1241 N N . GLY A 1 188 ? 76.421 151.799 98.871 1.00 100.72 162 GLY A N 1
ATOM 1242 C CA . GLY A 1 188 ? 75.739 153.041 98.571 1.00 100.86 162 GLY A CA 1
ATOM 1243 C C . GLY A 1 188 ? 76.567 154.302 98.712 1.00 105.01 162 GLY A C 1
ATOM 1244 O O . GLY A 1 188 ? 77.637 154.422 98.109 1.00 104.75 162 GLY A O 1
ATOM 1245 N N . GLU A 1 189 ? 76.067 155.252 99.498 1.00 110.77 163 GLU A N 1
ATOM 1246 C CA . GLU A 1 189 ? 76.634 156.594 99.519 1.00 109.95 163 GLU A CA 1
ATOM 1247 C C . GLU A 1 189 ? 78.077 156.565 100.013 1.00 108.64 163 GLU A C 1
ATOM 1248 O O . GLU A 1 189 ? 78.367 155.921 101.030 1.00 108.95 163 GLU A O 1
ATOM 1254 N N . PRO A 1 190 ? 78.995 157.243 99.339 1.00 105.62 164 PRO A N 1
ATOM 1255 C CA . PRO A 1 190 ? 80.395 157.257 99.765 1.00 104.99 164 PRO A CA 1
ATOM 1256 C C . PRO A 1 190 ? 80.612 158.261 100.892 1.00 104.07 164 PRO A C 1
ATOM 1257 O O . PRO A 1 190 ? 79.682 158.892 101.389 1.00 107.97 164 PRO A O 1
ATOM 1261 N N . CYS A 1 191 ? 81.875 158.396 101.290 1.00 106.08 165 CYS A N 1
ATOM 1262 C CA . CYS A 1 191 ? 82.278 159.399 102.264 1.00 111.69 165 CYS A CA 1
ATOM 1263 C C . CYS A 1 191 ? 83.696 159.848 101.938 1.00 111.06 165 CYS A C 1
ATOM 1264 O O . CYS A 1 191 ? 84.374 159.267 101.087 1.00 111.81 165 CYS A O 1
ATOM 1267 N N . ALA A 1 192 ? 84.143 160.889 102.634 1.00 101.00 166 ALA A N 1
ATOM 1268 C CA . ALA A 1 192 ? 85.359 161.589 102.256 1.00 100.47 166 ALA A CA 1
ATOM 1269 C C . ALA A 1 192 ? 86.594 160.719 102.468 1.00 98.44 166 ALA A C 1
ATOM 1270 O O . ALA A 1 192 ? 86.571 159.709 103.175 1.00 97.70 166 ALA A O 1
ATOM 1272 N N . LYS A 1 193 ? 87.686 161.134 101.829 1.00 94.78 167 LYS A N 1
ATOM 1273 C CA . LYS A 1 193 ? 88.964 160.444 101.890 1.00 93.60 167 LYS A CA 1
ATOM 1274 C C . LYS A 1 193 ? 90.036 161.413 102.365 1.00 96.45 167 LYS A C 1
ATOM 1275 O O . LYS A 1 193 ? 90.046 162.583 101.972 1.00 98.40 167 LYS A O 1
ATOM 1281 N N . THR A 1 194 ? 90.928 160.926 103.226 1.00 93.81 168 THR A N 1
ATOM 1282 C CA . THR A 1 194 ? 91.997 161.761 103.758 1.00 92.77 168 THR A CA 1
ATOM 1283 C C . THR A 1 194 ? 93.356 161.119 103.520 1.00 91.25 168 THR A C 1
ATOM 1284 O O . THR A 1 194 ? 93.453 160.092 102.842 1.00 91.77 168 THR A O 1
ATOM 1288 N N . THR A 1 195 ? 94.407 161.719 104.071 1.00 93.32 169 THR A N 1
ATOM 1289 C CA . THR A 1 195 ? 95.762 161.192 103.985 1.00 92.76 169 THR A CA 1
ATOM 1290 C C . THR A 1 195 ? 96.269 160.901 105.389 1.00 92.88 169 THR A C 1
ATOM 1291 O O . THR A 1 195 ? 96.209 161.769 106.265 1.00 96.36 169 THR A O 1
ATOM 1295 N N . PHE A 1 196 ? 96.770 159.687 105.598 1.00 88.90 170 PHE A N 1
ATOM 1296 C CA . PHE A 1 196 ? 97.267 159.263 106.901 1.00 92.36 170 PHE A CA 1
ATOM 1297 C C . PHE A 1 196 ? 98.758 158.972 106.875 1.00 93.25 170 PHE A C 1
ATOM 1298 O O . PHE A 1 196 ? 99.505 159.513 107.698 1.00 95.79 170 PHE A O 1
ATOM 1306 N N . SER A 1 197 ? 99.216 158.138 105.949 1.00 94.09 171 SER A N 1
ATOM 1307 C CA . SER A 1 197 ? 100.628 157.803 105.796 1.00 92.97 171 SER A CA 1
ATOM 1308 C C . SER A 1 197 ? 101.043 157.952 104.340 1.00 94.12 171 SER A C 1
ATOM 1309 O O . SER A 1 197 ? 101.671 157.075 103.745 1.00 92.52 171 SER A O 1
ATOM 1312 N N . GLY A 1 198 ? 100.687 159.087 103.748 1.00 98.02 172 GLY A N 1
ATOM 1313 C CA . GLY A 1 198 ? 100.931 159.308 102.335 1.00 100.85 172 GLY A CA 1
ATOM 1314 C C . GLY A 1 198 ? 100.082 158.443 101.432 1.00 100.50 172 GLY A C 1
ATOM 1315 O O . GLY A 1 198 ? 100.572 157.955 100.405 1.00 101.19 172 GLY A O 1
ATOM 1316 N N . HIS A 1 199 ? 98.818 158.240 101.789 1.00 103.84 173 HIS A N 1
ATOM 1317 C CA . HIS A 1 199 ? 97.892 157.447 100.991 1.00 102.84 173 HIS A CA 1
ATOM 1318 C C . HIS A 1 199 ? 96.551 158.160 100.979 1.00 103.63 173 HIS A C 1
ATOM 1319 O O . HIS A 1 199 ? 95.988 158.433 102.042 1.00 107.31 173 HIS A O 1
ATOM 1326 N N . THR A 1 200 ? 96.043 158.466 99.789 1.00 100.88 174 THR A N 1
ATOM 1327 C CA . THR A 1 200 ? 94.774 159.177 99.641 1.00 101.99 174 THR A CA 1
ATOM 1328 C C . THR A 1 200 ? 93.716 158.170 99.202 1.00 103.37 174 THR A C 1
ATOM 1329 O O . THR A 1 200 ? 93.435 158.011 98.014 1.00 104.80 174 THR A O 1
ATOM 1333 N N . ASP A 1 201 ? 93.121 157.488 100.177 1.00 103.21 175 ASP A N 1
ATOM 1334 C CA . ASP A 1 201 ? 92.106 156.477 99.924 1.00 103.91 175 ASP A CA 1
ATOM 1335 C C . ASP A 1 201 ? 90.918 156.712 100.845 1.00 102.03 175 ASP A C 1
ATOM 1336 O O . ASP A 1 201 ? 90.994 157.472 101.812 1.00 103.06 175 ASP A O 1
ATOM 1341 N N . TYR A 1 202 ? 89.813 156.041 100.531 1.00 91.09 176 TYR A N 1
ATOM 1342 C CA . TYR A 1 202 ? 88.603 156.182 101.326 1.00 90.62 176 TYR A CA 1
ATOM 1343 C C . TYR A 1 202 ? 88.845 155.706 102.752 1.00 90.58 176 TYR A C 1
ATOM 1344 O O . TYR A 1 202 ? 89.604 154.764 102.990 1.00 91.35 176 TYR A O 1
ATOM 1353 N N . ARG A 1 203 ? 88.200 156.372 103.704 1.00 82.54 177 ARG A N 1
ATOM 1354 C CA . ARG A 1 203 ? 88.306 156.041 105.118 1.00 80.53 177 ARG A CA 1
ATOM 1355 C C . ARG A 1 203 ? 86.981 155.460 105.586 1.00 80.98 177 ARG A C 1
ATOM 1356 O O . ARG A 1 203 ? 85.936 156.106 105.454 1.00 82.19 177 ARG A O 1
ATOM 1364 N N . CYS A 1 204 ? 87.024 154.246 106.131 1.00 75.41 178 CYS A N 1
ATOM 1365 C CA . CYS A 1 204 ? 85.811 153.570 106.561 1.00 72.66 178 CYS A CA 1
ATOM 1366 C C . CYS A 1 204 ? 86.132 152.638 107.719 1.00 68.08 178 CYS A C 1
ATOM 1367 O O . CYS A 1 204 ? 87.279 152.232 107.916 1.00 65.32 178 CYS A O 1
ATOM 1370 N N . TRP A 1 205 ? 85.098 152.317 108.496 1.00 68.02 179 TRP A N 1
ATOM 1371 C CA . TRP A 1 205 ? 85.216 151.360 109.591 1.00 68.94 179 TRP A CA 1
ATOM 1372 C C . TRP A 1 205 ? 84.848 149.956 109.122 1.00 72.60 179 TRP A C 1
ATOM 1373 O O . TRP A 1 205 ? 85.637 149.017 109.264 1.00 70.10 179 TRP A O 1
ATOM 1384 N N . THR A 1 206 ? 83.649 149.803 108.575 1.00 78.20 180 THR A N 1
ATOM 1385 C CA . THR A 1 206 ? 83.152 148.553 108.020 1.00 72.40 180 THR A CA 1
ATOM 1386 C C . THR A 1 206 ? 82.742 148.776 106.567 1.00 74.31 180 THR A C 1
ATOM 1387 O O . THR A 1 206 ? 82.995 149.829 105.979 1.00 75.90 180 THR A O 1
ATOM 1391 N N . SER A 1 207 ? 82.100 147.762 105.987 1.00 80.95 181 SER A N 1
ATOM 1392 C CA . SER A 1 207 ? 81.561 147.902 104.643 1.00 80.27 181 SER A CA 1
ATOM 1393 C C . SER A 1 207 ? 80.365 148.842 104.596 1.00 81.60 181 SER A C 1
ATOM 1394 O O . SER A 1 207 ? 80.009 149.313 103.511 1.00 86.78 181 SER A O 1
ATOM 1397 N N . SER A 1 208 ? 79.739 149.124 105.737 1.00 79.30 182 SER A N 1
ATOM 1398 C CA . SER A 1 208 ? 78.571 149.994 105.792 1.00 83.04 182 SER A CA 1
ATOM 1399 C C . SER A 1 208 ? 78.830 151.275 106.566 1.00 81.91 182 SER A C 1
ATOM 1400 O O . SER A 1 208 ? 78.550 152.366 106.057 1.00 82.93 182 SER A O 1
ATOM 1403 N N . HIS A 1 209 ? 79.350 151.179 107.787 1.00 77.90 183 HIS A N 1
ATOM 1404 C CA . HIS A 1 209 ? 79.728 152.353 108.560 1.00 77.93 183 HIS A CA 1
ATOM 1405 C C . HIS A 1 209 ? 81.096 152.832 108.102 1.00 75.28 183 HIS A C 1
ATOM 1406 O O . HIS A 1 209 ? 82.008 152.024 107.909 1.00 80.38 183 HIS A O 1
ATOM 1413 N N . CYS A 1 210 ? 81.241 154.140 107.932 1.00 75.63 184 CYS A N 1
ATOM 1414 C CA . CYS A 1 210 ? 82.518 154.706 107.538 1.00 79.59 184 CYS A CA 1
ATOM 1415 C C . CYS A 1 210 ? 82.851 155.909 108.408 1.00 80.80 184 CYS A C 1
ATOM 1416 O O . CYS A 1 210 ? 81.971 156.540 108.999 1.00 87.76 184 CYS A O 1
ATOM 1419 N N . GLN A 1 211 ? 84.144 156.221 108.465 1.00 72.66 185 GLN A N 1
ATOM 1420 C CA . GLN A 1 211 ? 84.660 157.207 109.401 1.00 71.87 185 GLN A CA 1
ATOM 1421 C C . GLN A 1 211 ? 84.037 158.576 109.149 1.00 77.02 185 GLN A C 1
ATOM 1422 O O . GLN A 1 211 ? 83.649 158.919 108.030 1.00 76.96 185 GLN A O 1
ATOM 1428 N N . ARG A 1 212 ? 83.941 159.360 110.217 1.00 77.39 186 ARG A N 1
ATOM 1429 C CA . ARG A 1 212 ? 83.296 160.662 110.190 1.00 78.21 186 ARG A CA 1
ATOM 1430 C C . ARG A 1 212 ? 84.334 161.775 110.161 1.00 79.16 186 ARG A C 1
ATOM 1431 O O . ARG A 1 212 ? 85.234 161.832 111.003 1.00 81.31 186 ARG A O 1
ATOM 1439 N N . VAL A 1 213 ? 84.201 162.661 109.172 1.00 86.67 187 VAL A N 1
ATOM 1440 C CA . VAL A 1 213 ? 85.021 163.862 109.071 1.00 91.34 187 VAL A CA 1
ATOM 1441 C C . VAL A 1 213 ? 84.097 165.030 108.764 1.00 94.08 187 VAL A C 1
ATOM 1442 O O . VAL A 1 213 ? 82.953 164.849 108.340 1.00 93.10 187 VAL A O 1
ATOM 1446 N N . CYS A 1 214 ? 84.603 166.247 108.986 1.00 109.62 188 CYS A N 1
ATOM 1447 C CA . CYS A 1 214 ? 83.823 167.454 108.757 1.00 107.73 188 CYS A CA 1
ATOM 1448 C C . CYS A 1 214 ? 84.748 168.656 108.723 1.00 108.58 188 CYS A C 1
ATOM 1449 O O . CYS A 1 214 ? 85.756 168.664 109.442 1.00 108.46 188 CYS A O 1
ATOM 1452 N N . PRO A 1 215 ? 84.452 169.675 107.914 1.00 118.79 189 PRO A N 1
ATOM 1453 C CA . PRO A 1 215 ? 85.423 170.759 107.708 1.00 120.35 189 PRO A CA 1
ATOM 1454 C C . PRO A 1 215 ? 85.467 171.788 108.826 1.00 119.34 189 PRO A C 1
ATOM 1455 O O . PRO A 1 215 ? 84.587 172.648 108.928 1.00 119.99 189 PRO A O 1
ATOM 1459 N N . CYS A 1 216 ? 86.506 171.704 109.657 1.00 117.79 190 CYS A N 1
ATOM 1460 C CA . CYS A 1 216 ? 86.948 172.732 110.595 1.00 117.70 190 CYS A CA 1
ATOM 1461 C C . CYS A 1 216 ? 88.220 172.229 111.270 1.00 118.51 190 CYS A C 1
ATOM 1462 O O . CYS A 1 216 ? 88.562 171.049 111.120 1.00 117.19 190 CYS A O 1
ATOM 1465 N N . PRO A 1 217 ? 88.969 173.089 111.985 1.00 112.17 191 PRO A N 1
ATOM 1466 C CA . PRO A 1 217 ? 90.228 172.642 112.599 1.00 110.26 191 PRO A CA 1
ATOM 1467 C C . PRO A 1 217 ? 90.103 171.396 113.462 1.00 107.27 191 PRO A C 1
ATOM 1468 O O . PRO A 1 217 ? 89.000 170.992 113.842 1.00 105.00 191 PRO A O 1
ATOM 1472 N N . HIS A 1 218 ? 91.246 170.797 113.789 1.00 105.03 192 HIS A N 1
ATOM 1473 C CA . HIS A 1 218 ? 91.266 169.502 114.454 1.00 108.11 192 HIS A CA 1
ATOM 1474 C C . HIS A 1 218 ? 90.585 169.567 115.815 1.00 111.08 192 HIS A C 1
ATOM 1475 O O . HIS A 1 218 ? 90.565 170.606 116.479 1.00 112.88 192 HIS A O 1
ATOM 1482 N N . GLY A 1 219 ? 90.019 168.435 116.221 1.00 102.50 193 GLY A N 1
ATOM 1483 C CA . GLY A 1 219 ? 89.392 168.332 117.528 1.00 97.55 193 GLY A CA 1
ATOM 1484 C C . GLY A 1 219 ? 88.200 169.243 117.713 1.00 99.30 193 GLY A C 1
ATOM 1485 O O . GLY A 1 219 ? 88.065 169.877 118.767 1.00 103.47 193 GLY A O 1
ATOM 1486 N N . MET A 1 220 ? 87.330 169.329 116.709 1.00 104.37 194 MET A N 1
ATOM 1487 C CA . MET A 1 220 ? 86.126 170.154 116.780 1.00 106.06 194 MET A CA 1
ATOM 1488 C C . MET A 1 220 ? 84.958 169.272 116.354 1.00 107.02 194 MET A C 1
ATOM 1489 O O . MET A 1 220 ? 84.686 169.119 115.161 1.00 109.15 194 MET A O 1
ATOM 1494 N N . ALA A 1 221 ? 84.274 168.694 117.338 1.00 109.43 195 ALA A N 1
ATOM 1495 C CA . ALA A 1 221 ? 83.218 167.730 117.063 1.00 107.22 195 ALA A CA 1
ATOM 1496 C C . ALA A 1 221 ? 82.080 168.372 116.282 1.00 107.57 195 ALA A C 1
ATOM 1497 O O . ALA A 1 221 ? 81.721 169.530 116.510 1.00 109.66 195 ALA A O 1
ATOM 1499 N N . CYS A 1 222 ? 81.506 167.603 115.367 1.00 110.41 196 CYS A N 1
ATOM 1500 C CA . CYS A 1 222 ? 80.439 168.050 114.485 1.00 110.31 196 CYS A CA 1
ATOM 1501 C C . CYS A 1 222 ? 79.242 167.113 114.592 1.00 111.27 196 CYS A C 1
ATOM 1502 O O . CYS A 1 222 ? 79.287 166.079 115.260 1.00 111.95 196 CYS A O 1
ATOM 1505 N N . THR A 1 223 ? 78.164 167.487 113.907 1.00 107.37 197 THR A N 1
ATOM 1506 C CA . THR A 1 223 ? 76.901 166.769 114.007 1.00 110.70 197 THR A CA 1
ATOM 1507 C C . THR A 1 223 ? 76.414 166.331 112.632 1.00 112.67 197 THR A C 1
ATOM 1508 O O . THR A 1 223 ? 77.154 166.421 111.648 1.00 113.38 197 THR A O 1
ATOM 1512 N N . ALA A 1 224 ? 75.170 165.852 112.559 1.00 107.35 198 ALA A N 1
ATOM 1513 C CA . ALA A 1 224 ? 74.625 165.375 111.292 1.00 106.40 198 ALA A CA 1
ATOM 1514 C C . ALA A 1 224 ? 74.596 166.481 110.245 1.00 108.09 198 ALA A C 1
ATOM 1515 O O . ALA A 1 224 ? 74.864 166.235 109.063 1.00 107.82 198 ALA A O 1
ATOM 1517 N N . ARG A 1 225 ? 74.273 167.707 110.658 1.00 115.73 199 ARG A N 1
ATOM 1518 C CA . ARG A 1 225 ? 74.222 168.827 109.727 1.00 115.31 199 ARG A CA 1
ATOM 1519 C C . ARG A 1 225 ? 75.589 169.187 109.159 1.00 115.69 199 ARG A C 1
ATOM 1520 O O . ARG A 1 225 ? 75.651 169.926 108.170 1.00 114.34 199 ARG A O 1
ATOM 1528 N N . GLY A 1 226 ? 76.674 168.693 109.754 1.00 116.56 200 GLY A N 1
ATOM 1529 C CA . GLY A 1 226 ? 78.011 168.977 109.284 1.00 116.35 200 GLY A CA 1
ATOM 1530 C C . GLY A 1 226 ? 78.664 170.195 109.899 1.00 117.74 200 GLY A C 1
ATOM 1531 O O . GLY A 1 226 ? 79.862 170.415 109.673 1.00 115.64 200 GLY A O 1
ATOM 1532 N N . GLU A 1 227 ? 77.924 170.991 110.665 1.00 119.17 201 GLU A N 1
ATOM 1533 C CA . GLU A 1 227 ? 78.474 172.167 111.326 1.00 117.24 201 GLU A CA 1
ATOM 1534 C C . GLU A 1 227 ? 79.016 171.757 112.689 1.00 118.69 201 GLU A C 1
ATOM 1535 O O . GLU A 1 227 ? 78.268 171.245 113.529 1.00 116.93 201 GLU A O 1
ATOM 1541 N N . CYS A 1 228 ? 80.308 171.978 112.908 1.00 122.56 202 CYS A N 1
ATOM 1542 C CA . CYS A 1 228 ? 80.933 171.503 114.131 1.00 122.26 202 CYS A CA 1
ATOM 1543 C C . CYS A 1 228 ? 80.619 172.407 115.316 1.00 120.40 202 CYS A C 1
ATOM 1544 O O . CYS A 1 228 ? 80.464 173.624 115.185 1.00 119.18 202 CYS A O 1
ATOM 1547 N N . CYS A 1 229 ? 80.533 171.780 116.487 1.00 117.54 203 CYS A N 1
ATOM 1548 C CA . CYS A 1 229 ? 79.924 172.370 117.670 1.00 116.70 203 CYS A CA 1
ATOM 1549 C C . CYS A 1 229 ? 80.934 173.223 118.431 1.00 118.15 203 CYS A C 1
ATOM 1550 O O . CYS A 1 229 ? 82.004 173.574 117.925 1.00 119.56 203 CYS A O 1
ATOM 1553 N N . HIS A 1 230 ? 80.579 173.574 119.666 1.00 107.36 204 HIS A N 1
ATOM 1554 C CA . HIS A 1 230 ? 81.422 174.383 120.532 1.00 106.60 204 HIS A CA 1
ATOM 1555 C C . HIS A 1 230 ? 82.811 173.766 120.668 1.00 106.50 204 HIS A C 1
ATOM 1556 O O . HIS A 1 230 ? 83.012 172.564 120.476 1.00 106.50 204 HIS A O 1
ATOM 1563 N N . THR A 1 231 ? 83.784 174.618 120.998 1.00 100.82 205 THR A N 1
ATOM 1564 C CA . THR A 1 231 ? 85.164 174.158 121.110 1.00 101.52 205 THR A CA 1
ATOM 1565 C C . THR A 1 231 ? 85.311 173.116 122.210 1.00 100.13 205 THR A C 1
ATOM 1566 O O . THR A 1 231 ? 86.019 172.116 122.040 1.00 101.74 205 THR A O 1
ATOM 1570 N N . GLU A 1 232 ? 84.642 173.326 123.342 1.00 97.47 206 GLU A N 1
ATOM 1571 C CA . GLU A 1 232 ? 84.750 172.401 124.461 1.00 99.53 206 GLU A CA 1
ATOM 1572 C C . GLU A 1 232 ? 84.076 171.062 124.197 1.00 101.49 206 GLU A C 1
ATOM 1573 O O . GLU A 1 232 ? 84.306 170.118 124.957 1.00 102.60 206 GLU A O 1
ATOM 1579 N N . CYS A 1 233 ? 83.256 170.955 123.156 1.00 95.61 207 CYS A N 1
ATOM 1580 C CA . CYS A 1 233 ? 82.665 169.673 122.808 1.00 92.43 207 CYS A CA 1
ATOM 1581 C C . CYS A 1 233 ? 83.734 168.719 122.284 1.00 90.14 207 CYS A C 1
ATOM 1582 O O . CYS A 1 233 ? 84.778 169.128 121.773 1.00 91.33 207 CYS A O 1
ATOM 1585 N N . LEU A 1 234 ? 83.458 167.426 122.422 1.00 75.55 208 LEU A N 1
ATOM 1586 C CA . LEU A 1 234 ? 84.368 166.391 121.953 1.00 76.90 208 LEU A CA 1
ATOM 1587 C C . LEU A 1 234 ? 83.554 165.171 121.559 1.00 78.28 208 LEU A C 1
ATOM 1588 O O . LEU A 1 234 ? 82.640 164.775 122.287 1.00 85.22 208 LEU A O 1
ATOM 1593 N N . GLY A 1 235 ? 83.877 164.591 120.419 1.00 77.65 209 GLY A N 1
ATOM 1594 C CA . GLY A 1 235 ? 83.150 163.427 119.925 1.00 80.54 209 GLY A CA 1
ATOM 1595 C C . GLY A 1 235 ? 81.882 163.728 119.156 1.00 84.43 209 GLY A C 1
ATOM 1596 O O . GLY A 1 235 ? 81.693 163.229 118.049 1.00 87.04 209 GLY A O 1
ATOM 1597 N N . GLY A 1 236 ? 81.003 164.538 119.731 1.00 85.71 210 GLY A N 1
ATOM 1598 C CA . GLY A 1 236 ? 79.770 164.899 119.056 1.00 83.85 210 GLY A CA 1
ATOM 1599 C C . GLY A 1 236 ? 78.947 165.817 119.930 1.00 87.74 210 GLY A C 1
ATOM 1600 O O . GLY A 1 236 ? 79.313 166.123 121.069 1.00 94.91 210 GLY A O 1
ATOM 1601 N N . CYS A 1 237 ? 77.820 166.254 119.380 1.00 100.75 211 CYS A N 1
ATOM 1602 C CA . CYS A 1 237 ? 76.914 167.150 120.090 1.00 101.96 211 CYS A CA 1
ATOM 1603 C C . CYS A 1 237 ? 75.525 167.022 119.477 1.00 105.31 211 CYS A C 1
ATOM 1604 O O . CYS A 1 237 ? 75.254 166.103 118.697 1.00 106.08 211 CYS A O 1
ATOM 1607 N N . SER A 1 238 ? 74.639 167.949 119.836 1.00 104.18 212 SER A N 1
ATOM 1608 C CA . SER A 1 238 ? 73.280 167.950 119.313 1.00 102.48 212 SER A CA 1
ATOM 1609 C C . SER A 1 238 ? 72.936 169.305 118.706 1.00 105.05 212 SER A C 1
ATOM 1610 O O . SER A 1 238 ? 72.175 169.383 117.737 1.00 106.84 212 SER A O 1
ATOM 1613 N N . GLN A 1 239 ? 73.485 170.374 119.273 1.00 109.30 213 GLN A N 1
ATOM 1614 C CA . GLN A 1 239 ? 73.329 171.720 118.748 1.00 108.29 213 GLN A CA 1
ATOM 1615 C C . GLN A 1 239 ? 74.688 172.397 118.680 1.00 109.41 213 GLN A C 1
ATOM 1616 O O . GLN A 1 239 ? 75.553 172.144 119.523 1.00 112.54 213 GLN A O 1
ATOM 1622 N N . PRO A 1 240 ? 74.902 173.268 117.700 1.00 110.01 214 PRO A N 1
ATOM 1623 C CA . PRO A 1 240 ? 76.221 173.882 117.541 1.00 111.32 214 PRO A CA 1
ATOM 1624 C C . PRO A 1 240 ? 76.422 175.079 118.456 1.00 114.51 214 PRO A C 1
ATOM 1625 O O . PRO A 1 240 ? 75.494 175.834 118.757 1.00 114.72 214 PRO A O 1
ATOM 1629 N N . GLU A 1 241 ? 77.674 175.238 118.893 1.00 117.61 215 GLU A N 1
ATOM 1630 C CA . GLU A 1 241 ? 78.101 176.362 119.730 1.00 114.38 215 GLU A CA 1
ATOM 1631 C C . GLU A 1 241 ? 77.286 176.452 121.018 1.00 115.38 215 GLU A C 1
ATOM 1632 O O . GLU A 1 241 ? 76.935 177.539 121.478 1.00 115.30 215 GLU A O 1
ATOM 1638 N N . ASP A 1 242 ? 76.986 175.299 121.604 1.00 109.46 216 ASP A N 1
ATOM 1639 C CA . ASP A 1 242 ? 76.304 175.223 122.895 1.00 109.42 216 ASP A CA 1
ATOM 1640 C C . ASP A 1 242 ? 77.080 174.271 123.793 1.00 109.39 216 ASP A C 1
ATOM 1641 O O . ASP A 1 242 ? 77.080 173.049 123.538 1.00 106.72 216 ASP A O 1
ATOM 1646 N N . PRO A 1 243 ? 77.755 174.770 124.830 1.00 105.14 217 PRO A N 1
ATOM 1647 C CA . PRO A 1 243 ? 78.549 173.873 125.684 1.00 102.85 217 PRO A CA 1
ATOM 1648 C C . PRO A 1 243 ? 77.723 172.807 126.378 1.00 102.40 217 PRO A C 1
ATOM 1649 O O . PRO A 1 243 ? 78.232 171.708 126.627 1.00 102.31 217 PRO A O 1
ATOM 1653 N N . ARG A 1 244 ? 76.463 173.096 126.699 1.00 97.81 218 ARG A N 1
ATOM 1654 C CA . ARG A 1 244 ? 75.628 172.141 127.416 1.00 97.46 218 ARG A CA 1
ATOM 1655 C C . ARG A 1 244 ? 75.204 170.958 126.557 1.00 97.35 218 ARG A C 1
ATOM 1656 O O . ARG A 1 244 ? 74.705 169.969 127.103 1.00 93.94 218 ARG A O 1
ATOM 1664 N N . ALA A 1 245 ? 75.383 171.032 125.241 1.00 97.96 219 ALA A N 1
ATOM 1665 C CA . ALA A 1 245 ? 74.933 169.987 124.334 1.00 98.42 219 ALA A CA 1
ATOM 1666 C C . ALA A 1 245 ? 76.029 169.000 123.959 1.00 100.34 219 ALA A C 1
ATOM 1667 O O . ALA A 1 245 ? 75.779 168.102 123.150 1.00 100.84 219 ALA A O 1
ATOM 1669 N N . CYS A 1 246 ? 77.228 169.139 124.517 1.00 94.04 220 CYS A N 1
ATOM 1670 C CA . CYS A 1 246 ? 78.305 168.214 124.200 1.00 92.69 220 CYS A CA 1
ATOM 1671 C C . CYS A 1 246 ? 77.981 166.816 124.710 1.00 92.45 220 CYS A C 1
ATOM 1672 O O . CYS A 1 246 ? 77.3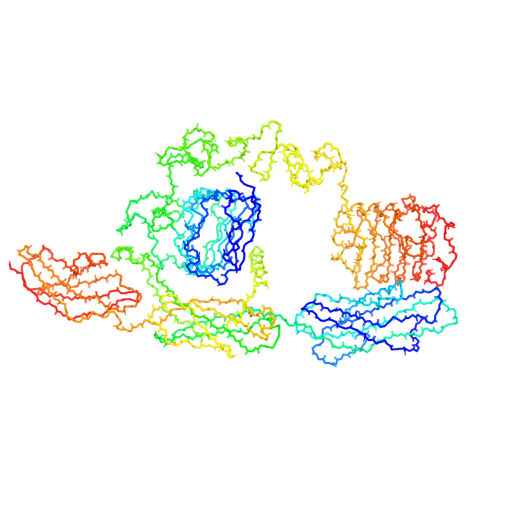00 166.639 125.723 1.00 91.42 220 CYS A O 1
ATOM 1675 N N . VAL A 1 247 ? 78.473 165.812 123.984 1.00 86.08 221 VAL A N 1
ATOM 1676 C CA . VAL A 1 247 ? 78.359 164.432 124.441 1.00 83.66 221 VAL A CA 1
ATOM 1677 C C . VAL A 1 247 ? 79.559 164.009 125.280 1.00 80.32 221 VAL A C 1
ATOM 1678 O O . VAL A 1 247 ? 79.479 163.001 125.995 1.00 82.29 221 VAL A O 1
ATOM 1682 N N . ALA A 1 248 ? 80.662 164.751 125.220 1.00 71.62 222 ALA A N 1
ATOM 1683 C CA . ALA A 1 248 ? 81.838 164.448 126.023 1.00 75.24 222 ALA A CA 1
ATOM 1684 C C . ALA A 1 248 ? 82.659 165.718 126.157 1.00 80.30 222 ALA A C 1
ATOM 1685 O O . ALA A 1 248 ? 82.977 166.357 125.152 1.00 85.03 222 ALA A O 1
ATOM 1687 N N . CYS A 1 249 ? 82.997 166.078 127.390 1.00 81.04 223 CYS A N 1
ATOM 1688 C CA . CYS A 1 249 ? 83.716 167.316 127.647 1.00 79.14 223 CYS A CA 1
ATOM 1689 C C . CYS A 1 249 ? 85.208 167.106 127.440 1.00 77.37 223 CYS A C 1
ATOM 1690 O O . CYS A 1 249 ? 85.788 166.152 127.967 1.00 80.18 223 CYS A O 1
ATOM 1693 N N . ARG A 1 250 ? 85.827 167.995 126.664 1.00 76.90 224 ARG A N 1
ATOM 1694 C CA . ARG A 1 250 ? 87.238 167.826 126.335 1.00 81.15 224 ARG A CA 1
ATOM 1695 C C . ARG A 1 250 ? 88.127 168.084 127.544 1.00 81.69 224 ARG A C 1
ATOM 1696 O O . ARG A 1 250 ? 89.028 167.292 127.841 1.00 82.44 224 ARG A O 1
ATOM 1704 N N . HIS A 1 251 ? 87.901 169.191 128.250 1.00 81.81 225 HIS A N 1
ATOM 1705 C CA . HIS A 1 251 ? 88.768 169.524 129.375 1.00 80.86 225 HIS A CA 1
ATOM 1706 C C . HIS A 1 251 ? 88.200 169.038 130.704 1.00 84.85 225 HIS A C 1
ATOM 1707 O O . HIS A 1 251 ? 88.764 168.135 131.328 1.00 90.72 225 HIS A O 1
ATOM 1714 N N . LEU A 1 252 ? 87.057 169.582 131.116 1.00 73.86 226 LEU A N 1
ATOM 1715 C CA . LEU A 1 252 ? 86.465 169.251 132.403 1.00 72.81 226 LEU A CA 1
ATOM 1716 C C . LEU A 1 252 ? 84.952 169.216 132.256 1.00 70.10 226 LEU A C 1
ATOM 1717 O O . LEU A 1 252 ? 84.385 169.832 131.352 1.00 74.16 226 LEU A O 1
ATOM 1722 N N . TYR A 1 253 ? 84.298 168.499 133.166 1.00 70.42 227 TYR A N 1
ATOM 1723 C CA . TYR A 1 253 ? 82.849 168.355 133.152 1.00 74.30 227 TYR A CA 1
ATOM 1724 C C . TYR A 1 253 ? 82.270 168.781 134.491 1.00 76.94 227 TYR A C 1
ATOM 1725 O O . TYR A 1 253 ? 82.836 168.477 135.544 1.00 80.44 227 TYR A O 1
ATOM 1734 N N . PHE A 1 254 ? 81.135 169.479 134.448 1.00 84.64 228 PHE A N 1
ATOM 1735 C CA . PHE A 1 254 ? 80.434 169.865 135.671 1.00 80.91 228 PHE A CA 1
ATOM 1736 C C . PHE A 1 254 ? 78.993 170.215 135.341 1.00 86.15 228 PHE A C 1
ATOM 1737 O O . PHE A 1 254 ? 78.747 171.086 134.501 1.00 87.56 228 PHE A O 1
ATOM 1745 N N . GLN A 1 255 ? 78.052 169.541 136.003 1.00 88.17 229 GLN A N 1
ATOM 1746 C CA . GLN A 1 255 ? 76.626 169.869 135.942 1.00 89.08 229 GLN A CA 1
ATOM 1747 C C . GLN A 1 255 ? 76.121 169.948 134.503 1.00 89.66 229 GLN A C 1
ATOM 1748 O O . GLN A 1 255 ? 75.440 170.895 134.107 1.00 87.18 229 GLN A O 1
ATOM 1754 N N . GLY A 1 256 ? 76.458 168.932 133.717 1.00 92.00 230 GLY A N 1
ATOM 1755 C CA . GLY A 1 256 ? 76.008 168.893 132.334 1.00 88.32 230 GLY A CA 1
ATOM 1756 C C . GLY A 1 256 ? 76.546 170.024 131.486 1.00 90.34 230 GLY A C 1
ATOM 1757 O O . GLY A 1 256 ? 75.813 170.580 130.659 1.00 94.11 230 GLY A O 1
ATOM 1758 N N . ALA A 1 257 ? 77.812 170.384 131.680 1.00 82.80 231 ALA A N 1
ATOM 1759 C CA . ALA A 1 257 ? 78.444 171.428 130.889 1.00 83.23 231 ALA A CA 1
ATOM 1760 C C . ALA A 1 257 ? 79.936 171.151 130.819 1.00 83.44 231 ALA A C 1
ATOM 1761 O O . ALA A 1 257 ? 80.492 170.432 131.651 1.00 87.57 231 ALA A O 1
ATOM 1763 N N . CYS A 1 258 ? 80.581 171.735 129.816 1.00 88.75 232 CYS A N 1
ATOM 1764 C CA . CYS A 1 258 ? 82.011 171.573 129.600 1.00 91.62 232 CYS A CA 1
ATOM 1765 C C . CYS A 1 258 ? 82.714 172.887 129.902 1.00 91.71 232 CYS A C 1
ATOM 1766 O O . CYS A 1 258 ? 82.338 173.934 129.366 1.00 94.61 232 CYS A O 1
ATOM 1769 N N . LEU A 1 259 ? 83.727 172.831 130.763 1.00 89.06 233 LEU A N 1
ATOM 1770 C CA . LEU A 1 259 ? 84.411 174.022 131.241 1.00 86.89 233 LEU A CA 1
ATOM 1771 C C . LEU A 1 259 ? 85.915 173.841 131.118 1.00 90.45 233 LEU A C 1
ATOM 1772 O O . LEU A 1 259 ? 86.436 172.732 131.253 1.00 94.32 233 LEU A O 1
ATOM 1777 N N . TRP A 1 260 ? 86.611 174.951 130.858 1.00 91.51 234 TRP A N 1
ATOM 1778 C CA . TRP A 1 260 ? 88.067 174.905 130.758 1.00 91.13 234 TRP A CA 1
ATOM 1779 C C . TRP A 1 260 ? 88.702 174.540 132.094 1.00 93.99 234 TRP A C 1
ATOM 1780 O O . TRP A 1 260 ? 89.743 173.874 132.133 1.00 96.80 234 TRP A O 1
ATOM 1791 N N . ALA A 1 261 ? 88.102 174.980 133.197 1.00 90.27 235 ALA A N 1
ATOM 1792 C CA . ALA A 1 261 ? 88.574 174.618 134.524 1.00 89.36 235 ALA A CA 1
ATOM 1793 C C . ALA A 1 261 ? 87.400 174.661 135.489 1.00 92.13 235 ALA A C 1
ATOM 1794 O O . ALA A 1 261 ? 86.367 175.276 135.213 1.00 94.61 235 ALA A O 1
ATOM 1796 N N . CYS A 1 262 ? 87.573 174.002 136.629 1.00 90.85 236 CYS A N 1
ATOM 1797 C CA . CYS A 1 262 ? 86.486 173.878 137.584 1.00 91.04 236 CYS A CA 1
ATOM 1798 C C . CYS A 1 262 ? 86.123 175.241 138.171 1.00 88.76 236 CYS A C 1
ATOM 1799 O O . CYS A 1 262 ? 86.967 176.136 138.255 1.00 88.51 236 CYS A O 1
ATOM 1802 N N . PRO A 1 263 ? 84.867 175.427 138.565 1.00 95.13 237 PRO A N 1
ATOM 1803 C CA . PRO A 1 263 ? 84.478 176.641 139.289 1.00 98.00 237 PRO A CA 1
ATOM 1804 C C . PRO A 1 263 ? 85.234 176.748 140.601 1.00 101.20 237 PRO A C 1
ATOM 1805 O O . PRO A 1 263 ? 85.763 175.743 141.101 1.00 101.78 237 PRO A O 1
ATOM 1809 N N . PRO A 1 264 ? 85.313 177.945 141.193 1.00 103.23 238 PRO A N 1
ATOM 1810 C CA . PRO A 1 264 ? 86.182 178.123 142.370 1.00 103.39 238 PRO A CA 1
ATOM 1811 C C . PRO A 1 264 ? 85.795 177.270 143.566 1.00 99.74 238 PRO A C 1
ATOM 1812 O O . PRO A 1 264 ? 86.661 176.978 144.400 1.00 95.60 238 PRO A O 1
ATOM 1816 N N . GLY A 1 265 ? 84.538 176.859 143.683 1.00 92.21 239 GLY A N 1
ATOM 1817 C CA . GLY A 1 265 ? 84.128 176.022 144.787 1.00 93.05 239 GLY A CA 1
ATOM 1818 C C . GLY A 1 265 ? 84.348 174.539 144.603 1.00 95.00 239 GLY A C 1
ATOM 1819 O O . GLY A 1 265 ? 84.017 173.759 145.501 1.00 93.33 239 GLY A O 1
ATOM 1820 N N . THR A 1 266 ? 84.902 174.117 143.469 1.00 92.93 240 THR A N 1
ATOM 1821 C CA . THR A 1 266 ? 85.062 172.708 143.144 1.00 89.60 240 THR A CA 1
ATOM 1822 C C . THR A 1 266 ? 86.503 172.432 142.736 1.00 89.41 240 THR A C 1
ATOM 1823 O O . THR A 1 266 ? 87.311 173.347 142.560 1.00 87.82 240 THR A O 1
ATOM 1827 N N . TYR A 1 267 ? 86.821 171.146 142.586 1.00 90.76 241 TYR A N 1
ATOM 1828 C CA . TYR A 1 267 ? 88.163 170.711 142.228 1.00 88.57 241 TYR A CA 1
ATOM 1829 C C . TYR A 1 267 ? 88.087 169.530 141.271 1.00 86.65 241 TYR A C 1
ATOM 1830 O O . TYR A 1 267 ? 87.068 168.841 141.176 1.00 84.44 241 TYR A O 1
ATOM 1839 N N . GLN A 1 268 ? 89.192 169.301 140.565 1.00 77.12 242 GLN A N 1
ATOM 1840 C CA . GLN A 1 268 ? 89.266 168.227 139.585 1.00 72.87 242 GLN A CA 1
ATOM 1841 C C . GLN A 1 268 ? 89.244 166.861 140.259 1.00 76.50 242 GLN A C 1
ATOM 1842 O O . GLN A 1 268 ? 89.684 166.694 141.398 1.00 89.29 242 GLN A O 1
ATOM 1848 N N . TYR A 1 269 ? 88.726 165.877 139.531 1.00 65.37 243 TYR A N 1
ATOM 1849 C CA . TYR A 1 269 ? 88.666 164.500 139.992 1.00 66.01 243 TYR A CA 1
ATOM 1850 C C . TYR A 1 269 ? 88.826 163.579 138.795 1.00 70.05 243 TYR A C 1
ATOM 1851 O O . TYR A 1 269 ? 88.163 163.768 137.767 1.00 79.24 243 TYR A O 1
ATOM 1860 N N . GLU A 1 270 ? 89.718 162.597 138.941 1.00 63.97 244 GLU A N 1
ATOM 1861 C CA . GLU A 1 270 ? 90.042 161.617 137.905 1.00 70.37 244 GLU A CA 1
ATOM 1862 C C . GLU A 1 270 ? 90.436 162.281 136.594 1.00 70.28 244 GLU A C 1
ATOM 1863 O O . GLU A 1 270 ? 90.289 161.688 135.522 1.00 67.26 244 GLU A O 1
ATOM 1869 N N . SER A 1 271 ? 90.930 163.513 136.667 1.00 59.94 245 SER A N 1
ATOM 1870 C CA . SER A 1 271 ? 91.315 164.321 135.516 1.00 63.81 245 SER A CA 1
ATOM 1871 C C . SER A 1 271 ? 90.174 164.530 134.531 1.00 66.65 245 SER A C 1
ATOM 1872 O O . SER A 1 271 ? 90.417 164.955 133.397 1.00 67.33 245 SER A O 1
ATOM 1875 N N . TRP A 1 272 ? 88.931 164.246 134.923 1.00 64.83 246 TRP A N 1
ATOM 1876 C CA . TRP A 1 272 ? 87.836 164.384 133.975 1.00 65.50 246 TRP A CA 1
ATOM 1877 C C . TRP A 1 272 ? 86.569 165.034 134.511 1.00 66.23 246 TRP A C 1
ATOM 1878 O O . TRP A 1 272 ? 85.721 165.394 133.691 1.00 72.33 246 TRP A O 1
ATOM 1889 N N . ARG A 1 273 ? 86.387 165.217 135.819 1.00 59.72 247 ARG A N 1
ATOM 1890 C CA . ARG A 1 273 ? 85.170 165.883 136.267 1.00 61.60 247 ARG A CA 1
ATOM 1891 C C . ARG A 1 273 ? 85.473 166.833 137.416 1.00 68.73 247 ARG A C 1
ATOM 1892 O O . ARG A 1 273 ? 86.580 166.863 137.950 1.00 77.35 247 ARG A O 1
ATOM 1900 N N . CYS A 1 274 ? 84.478 167.643 137.770 1.00 75.88 248 CYS A N 1
ATOM 1901 C CA . CYS A 1 274 ? 84.577 168.596 138.869 1.00 77.09 248 CYS A CA 1
ATOM 1902 C C . CYS A 1 274 ? 83.689 168.136 140.014 1.00 80.87 248 CYS A C 1
ATOM 1903 O O . CYS A 1 274 ? 82.519 167.804 139.801 1.00 79.95 248 CYS A O 1
ATOM 1906 N N . VAL A 1 275 ? 84.242 168.120 141.225 1.00 88.07 249 VAL A N 1
ATOM 1907 C CA . VAL A 1 275 ? 83.512 167.687 142.408 1.00 84.40 249 VAL A CA 1
ATOM 1908 C C . VAL A 1 275 ? 83.732 168.687 143.533 1.00 88.85 249 VAL A C 1
ATOM 1909 O O . VAL A 1 275 ? 84.741 169.396 143.573 1.00 88.30 249 VAL A O 1
ATOM 1913 N N . THR A 1 276 ? 82.776 168.734 144.456 1.00 97.21 250 THR A N 1
ATOM 1914 C CA . THR A 1 276 ? 82.905 169.564 145.641 1.00 95.42 250 THR A CA 1
ATOM 1915 C C . THR A 1 276 ? 83.832 168.896 146.654 1.00 94.34 250 THR A C 1
ATOM 1916 O O . THR A 1 276 ? 84.159 167.711 146.552 1.00 96.37 250 THR A O 1
ATOM 1920 N N . ALA A 1 277 ? 84.254 169.678 147.650 1.00 94.35 251 ALA A N 1
ATOM 1921 C CA . ALA A 1 277 ? 85.218 169.174 148.623 1.00 95.10 251 ALA A CA 1
ATOM 1922 C C . ALA A 1 277 ? 84.655 167.998 149.410 1.00 97.76 251 ALA A C 1
ATOM 1923 O O . ALA A 1 277 ? 85.325 166.970 149.566 1.00 102.90 251 ALA A O 1
ATOM 1925 N N . GLU A 1 278 ? 83.421 168.120 149.899 1.00 100.18 252 GLU A N 1
ATOM 1926 C CA . GLU A 1 278 ? 82.832 167.042 150.684 1.00 103.21 252 GLU A CA 1
ATOM 1927 C C . GLU A 1 278 ? 82.548 165.805 149.840 1.00 102.91 252 GLU A C 1
ATOM 1928 O O . GLU A 1 278 ? 82.685 164.680 150.334 1.00 97.65 252 GLU A O 1
ATOM 1934 N N . ARG A 1 279 ? 82.167 165.984 148.574 1.00 97.34 253 ARG A N 1
ATOM 1935 C CA . ARG A 1 279 ? 81.894 164.834 147.718 1.00 97.08 253 ARG A CA 1
ATOM 1936 C C . ARG A 1 279 ? 83.164 164.022 147.489 1.00 98.84 253 ARG A C 1
ATOM 1937 O O . ARG A 1 279 ? 83.159 162.791 147.614 1.00 101.77 253 ARG A O 1
ATOM 1945 N N . CYS A 1 280 ? 84.273 164.693 147.169 1.00 92.17 254 CYS A N 1
ATOM 1946 C CA . CYS A 1 280 ? 85.512 163.960 146.950 1.00 90.83 254 CYS A CA 1
ATOM 1947 C C . CYS A 1 280 ? 86.126 163.491 148.259 1.00 88.57 254 CYS A C 1
ATOM 1948 O O . CYS A 1 280 ? 86.964 162.584 148.246 1.00 90.46 254 CYS A O 1
ATOM 1951 N N . ALA A 1 281 ? 85.732 164.089 149.385 1.00 92.51 255 ALA A N 1
ATOM 1952 C CA . ALA A 1 281 ? 86.083 163.514 150.678 1.00 97.62 255 ALA A CA 1
ATOM 1953 C C . ALA A 1 281 ? 85.347 162.202 150.908 1.00 98.96 255 ALA A C 1
ATOM 1954 O O . ALA A 1 281 ? 85.923 161.240 151.429 1.00 98.07 255 ALA A O 1
ATOM 1956 N N . SER A 1 282 ? 84.070 162.146 150.525 1.00 100.85 256 SER A N 1
ATOM 1957 C CA . SER A 1 282 ? 83.283 160.934 150.724 1.00 102.10 256 SER A CA 1
ATOM 1958 C C . SER A 1 282 ? 83.669 159.841 149.738 1.00 98.43 256 SER A C 1
ATOM 1959 O O . SER A 1 282 ? 83.506 158.653 150.037 1.00 94.29 256 SER A O 1
ATOM 1962 N N . LEU A 1 283 ? 84.170 160.219 148.562 1.00 92.09 257 LEU A N 1
ATOM 1963 C CA . LEU A 1 283 ? 84.525 159.237 147.543 1.00 90.57 257 LEU A CA 1
ATOM 1964 C C . LEU A 1 283 ? 85.658 158.312 147.967 1.00 91.57 257 LEU A C 1
ATOM 1965 O O . LEU A 1 283 ? 85.813 157.243 147.368 1.00 94.57 257 LEU A O 1
ATOM 1970 N N . HIS A 1 284 ? 86.447 158.685 148.973 1.00 91.45 258 HIS A N 1
ATOM 1971 C CA . HIS A 1 284 ? 87.564 157.852 149.399 1.00 95.35 258 HIS A CA 1
ATOM 1972 C C . HIS A 1 284 ? 87.403 157.409 150.846 1.00 95.79 258 HIS A C 1
ATOM 1973 O O . HIS A 1 284 ? 88.363 157.440 151.622 1.00 93.82 258 HIS A O 1
ATOM 1980 N N . SER A 1 285 ? 86.197 156.996 151.217 1.00 102.07 259 SER A N 1
ATOM 1981 C CA . SER A 1 285 ? 85.931 156.533 152.572 1.00 102.12 259 SER A CA 1
ATOM 1982 C C . SER A 1 285 ? 85.379 155.114 152.554 1.00 100.51 259 SER A C 1
ATOM 1983 O O . SER A 1 285 ? 85.190 154.529 151.488 1.00 99.56 259 SER A O 1
ATOM 1986 N N . SER A 1 291 ? 90.929 158.695 153.600 1.00 99.07 265 SER A N 1
ATOM 1987 C CA . SER A 1 291 ? 91.622 159.328 154.715 1.00 101.10 265 SER A CA 1
ATOM 1988 C C . SER A 1 291 ? 92.941 159.940 154.260 1.00 102.20 265 SER A C 1
ATOM 1989 O O . SER A 1 291 ? 93.417 160.916 154.839 1.00 100.67 265 SER A O 1
ATOM 1992 N N . THR A 1 292 ? 93.526 159.354 153.219 1.00 107.53 266 THR A N 1
ATOM 1993 C CA . THR A 1 292 ? 94.795 159.809 152.667 1.00 106.80 266 THR A CA 1
ATOM 1994 C C . THR A 1 292 ? 94.623 160.778 151.506 1.00 108.38 266 THR A C 1
ATOM 1995 O O . THR A 1 292 ? 95.623 161.207 150.921 1.00 105.78 266 THR A O 1
ATOM 1999 N N . PHE A 1 293 ? 93.388 161.132 151.165 1.00 103.00 267 PHE A N 1
ATOM 2000 C CA . PHE A 1 293 ? 93.127 162.015 150.041 1.00 96.74 267 PHE A CA 1
ATOM 2001 C C . PHE A 1 293 ? 93.550 163.447 150.353 1.00 98.40 267 PHE A C 1
ATOM 2002 O O . PHE A 1 293 ? 93.626 163.869 151.510 1.00 100.77 267 PHE A O 1
ATOM 2010 N N . GLY A 1 294 ? 93.827 164.199 149.293 1.00 88.18 268 GLY A N 1
ATOM 2011 C CA . GLY A 1 294 ? 94.203 165.593 149.431 1.00 88.60 268 GLY A CA 1
ATOM 2012 C C . GLY A 1 294 ? 93.830 166.363 148.185 1.00 90.11 268 GLY A C 1
ATOM 2013 O O . GLY A 1 294 ? 93.599 165.785 147.120 1.00 93.61 268 GLY A O 1
ATOM 2014 N N . ILE A 1 295 ? 93.777 167.686 148.330 1.00 86.93 269 ILE A N 1
ATOM 2015 C CA . ILE A 1 295 ? 93.292 168.556 147.263 1.00 89.52 269 ILE A CA 1
ATOM 2016 C C . ILE A 1 295 ? 94.396 169.563 146.935 1.00 87.16 269 ILE A C 1
ATOM 2017 O O . ILE A 1 295 ? 94.152 170.765 146.786 1.00 92.82 269 ILE A O 1
ATOM 2022 N N . HIS A 1 296 ? 95.639 169.093 146.882 1.00 82.82 270 HIS A N 1
ATOM 2023 C CA . HIS A 1 296 ? 96.738 169.985 146.538 1.00 89.80 270 HIS A CA 1
ATOM 2024 C C . HIS A 1 296 ? 96.662 170.396 145.072 1.00 87.61 270 HIS A C 1
ATOM 2025 O O . HIS A 1 296 ? 96.331 169.589 144.200 1.00 85.21 270 HIS A O 1
ATOM 2032 N N . GLN A 1 297 ? 96.965 171.671 144.810 1.00 84.59 271 GLN A N 1
ATOM 2033 C CA . GLN A 1 297 ? 96.971 172.241 143.458 1.00 85.82 271 GLN A CA 1
ATOM 2034 C C . GLN A 1 297 ? 95.629 172.055 142.752 1.00 86.88 271 GLN A C 1
ATOM 2035 O O . GLN A 1 297 ? 95.567 171.877 141.534 1.00 81.35 271 GLN A O 1
ATOM 2041 N N . GLY A 1 298 ? 94.546 172.113 143.519 1.00 84.45 272 GLY A N 1
ATOM 2042 C CA . GLY A 1 298 ? 93.215 172.012 142.940 1.00 79.09 272 GLY A CA 1
ATOM 2043 C C . GLY A 1 298 ? 92.938 170.701 142.237 1.00 82.57 272 GLY A C 1
ATOM 2044 O O . GLY A 1 298 ? 92.397 170.700 141.125 1.00 87.92 272 GLY A O 1
ATOM 2045 N N . SER A 1 299 ? 93.303 169.579 142.858 1.00 83.75 273 SER A N 1
ATOM 2046 C CA . SER A 1 299 ? 93.065 168.262 142.268 1.00 80.72 273 SER A CA 1
ATOM 2047 C C . SER A 1 299 ? 92.881 167.272 143.414 1.00 80.18 273 SER A C 1
ATOM 2048 O O . SER A 1 299 ? 93.855 166.905 144.076 1.00 89.00 273 SER A O 1
ATOM 2051 N N . CYS A 1 300 ? 91.643 166.837 143.637 1.00 75.01 274 CYS A N 1
ATOM 2052 C CA . CYS A 1 300 ? 91.372 165.899 144.719 1.00 74.56 274 CYS A CA 1
ATOM 2053 C C . CYS A 1 300 ? 91.906 164.515 144.377 1.00 80.59 274 CYS A C 1
ATOM 2054 O O . CYS A 1 300 ? 91.214 163.717 143.741 1.00 83.80 274 CYS A O 1
ATOM 2057 N N . LEU A 1 301 ? 93.132 164.221 144.797 1.00 85.22 275 LEU A N 1
ATOM 2058 C CA . LEU A 1 301 ? 93.749 162.931 144.534 1.00 84.50 275 LEU A CA 1
ATOM 2059 C C . LEU A 1 301 ? 93.361 161.938 145.627 1.00 89.99 275 LEU A C 1
ATOM 2060 O O . LEU A 1 301 ? 92.507 162.210 146.473 1.00 92.01 275 LEU A O 1
ATOM 2065 N N . ALA A 1 302 ? 93.990 160.764 145.613 1.00 95.54 276 ALA A N 1
ATOM 2066 C CA . ALA A 1 302 ? 93.777 159.754 146.641 1.00 92.85 276 ALA A CA 1
ATOM 2067 C C . ALA A 1 302 ? 94.912 159.684 147.648 1.00 91.91 276 ALA A C 1
ATOM 2068 O O . ALA A 1 302 ? 94.661 159.440 148.832 1.00 92.44 276 ALA A O 1
ATOM 2070 N N . GLN A 1 303 ? 96.150 159.882 147.207 1.00 96.63 277 GLN A N 1
ATOM 2071 C CA . GLN A 1 303 ? 97.301 159.980 148.092 1.00 98.01 277 GLN A CA 1
ATOM 2072 C C . GLN A 1 303 ? 98.094 161.214 147.699 1.00 101.05 277 GLN A C 1
ATOM 2073 O O . GLN A 1 303 ? 98.374 161.418 146.513 1.00 102.65 277 GLN A O 1
ATOM 2079 N N . CYS A 1 304 ? 98.449 162.032 148.683 1.00 94.07 278 CYS A N 1
ATOM 2080 C CA . CYS A 1 304 ? 99.196 163.244 148.392 1.00 91.76 278 CYS A CA 1
ATOM 2081 C C . CYS A 1 304 ? 100.543 162.879 147.775 1.00 95.19 278 CYS A C 1
ATOM 2082 O O . CYS A 1 304 ? 101.147 161.869 148.154 1.00 99.72 278 CYS A O 1
ATOM 2085 N N . PRO A 1 305 ? 101.039 163.663 146.825 1.00 93.82 279 PRO A N 1
ATOM 2086 C CA . PRO A 1 305 ? 102.294 163.301 146.157 1.00 95.16 279 PRO A CA 1
ATOM 2087 C C . PRO A 1 305 ? 103.502 163.498 147.056 1.00 99.86 279 PRO A C 1
ATOM 2088 O O . PRO A 1 305 ? 103.364 163.846 148.232 1.00 102.06 279 PRO A O 1
ATOM 2092 N N . SER A 1 306 ? 104.692 163.274 146.509 1.00 102.18 280 SER A N 1
ATOM 2093 C CA . SER A 1 306 ? 105.913 163.434 147.283 1.00 103.13 280 SER A CA 1
ATOM 2094 C C . SER A 1 306 ? 106.100 164.889 147.694 1.00 102.05 280 SER A C 1
ATOM 2095 O O . SER A 1 306 ? 105.803 165.812 146.932 1.00 99.67 280 SER A O 1
ATOM 2098 N N . GLY A 1 307 ? 106.588 165.089 148.916 1.00 99.30 281 GLY A N 1
ATOM 2099 C CA . GLY A 1 307 ? 106.869 166.411 149.425 1.00 100.43 281 GLY A CA 1
ATOM 2100 C C . GLY A 1 307 ? 105.707 167.102 150.101 1.00 100.99 281 GLY A C 1
ATOM 2101 O O . GLY A 1 307 ? 105.900 168.178 150.680 1.00 104.75 281 GLY A O 1
ATOM 2102 N N . PHE A 1 308 ? 104.512 166.524 150.054 1.00 96.81 282 PHE A N 1
ATOM 2103 C CA . PHE A 1 308 ? 103.335 167.114 150.670 1.00 99.13 282 PHE A CA 1
ATOM 2104 C C . PHE A 1 308 ? 102.606 166.049 151.475 1.00 98.46 282 PHE A C 1
ATOM 2105 O O . PHE A 1 308 ? 102.659 164.861 151.146 1.00 98.01 282 PHE A O 1
ATOM 2113 N N . THR A 1 309 ? 101.931 166.482 152.537 1.00 100.05 283 THR A N 1
ATOM 2114 C CA . THR A 1 309 ? 101.181 165.552 153.368 1.00 101.38 283 THR A CA 1
ATOM 2115 C C . THR A 1 309 ? 100.182 166.320 154.219 1.00 103.23 283 THR A C 1
ATOM 2116 O O . THR A 1 309 ? 100.284 167.537 154.389 1.00 106.35 283 THR A O 1
ATOM 2120 N N . ARG A 1 310 ? 99.208 165.581 154.745 1.00 107.78 284 ARG A N 1
ATOM 2121 C CA . ARG A 1 310 ? 98.221 166.109 155.674 1.00 107.39 284 ARG A CA 1
ATOM 2122 C C . ARG A 1 310 ? 97.848 165.002 156.647 1.00 109.35 284 ARG A C 1
ATOM 2123 O O . ARG A 1 310 ? 97.935 163.816 156.315 1.00 112.54 284 ARG A O 1
ATOM 2131 N N . ASN A 1 311 ? 97.448 165.389 157.858 1.00 113.51 285 ASN A N 1
ATOM 2132 C CA . ASN A 1 311 ? 97.089 164.414 158.880 1.00 113.45 285 ASN A CA 1
ATOM 2133 C C . ASN A 1 311 ? 95.620 164.483 159.278 1.00 112.37 285 ASN A C 1
ATOM 2134 O O . ASN A 1 311 ? 94.884 163.511 159.087 1.00 110.44 285 ASN A O 1
ATOM 2139 N N . SER A 1 312 ? 95.164 165.612 159.825 1.00 112.87 286 SER A N 1
ATOM 2140 C CA . SER A 1 312 ? 93.766 165.748 160.208 1.00 112.73 286 SER A CA 1
ATOM 2141 C C . SER A 1 312 ? 93.192 167.136 159.971 1.00 112.95 286 SER A C 1
ATOM 2142 O O . SER A 1 312 ? 91.999 167.337 160.218 1.00 111.34 286 SER A O 1
ATOM 2145 N N . SER A 1 313 ? 93.988 168.092 159.507 1.00 112.59 287 SER A N 1
ATOM 2146 C CA . SER A 1 313 ? 93.532 169.466 159.354 1.00 114.53 287 SER A CA 1
ATOM 2147 C C . SER A 1 313 ? 92.687 169.573 158.087 1.00 111.29 287 SER A C 1
ATOM 2148 O O . SER A 1 313 ? 92.234 168.571 157.528 1.00 108.01 287 SER A O 1
ATOM 2151 N N . SER A 1 314 ? 92.441 170.802 157.638 1.00 108.35 288 SER A N 1
ATOM 2152 C CA . SER A 1 314 ? 91.750 171.006 156.374 1.00 108.62 288 SER A CA 1
ATOM 2153 C C . SER A 1 314 ? 92.466 170.245 155.268 1.00 108.64 288 SER A C 1
ATOM 2154 O O . SER A 1 314 ? 93.696 170.254 155.181 1.00 108.17 288 SER A O 1
ATOM 2157 N N . ILE A 1 315 ? 91.685 169.589 154.412 1.00 104.72 289 ILE A N 1
ATOM 2158 C CA . ILE A 1 315 ? 92.242 168.597 153.502 1.00 103.51 289 ILE A CA 1
ATOM 2159 C C . ILE A 1 315 ? 92.923 169.278 152.320 1.00 103.97 289 ILE A C 1
ATOM 2160 O O . ILE A 1 315 ? 92.315 169.529 151.274 1.00 107.17 289 ILE A O 1
ATOM 2165 N N . PHE A 1 316 ? 94.207 169.576 152.493 1.00 101.18 290 PHE A N 1
ATOM 2166 C CA . PHE A 1 316 ? 95.037 170.168 151.453 1.00 101.39 290 PHE A CA 1
ATOM 2167 C C . PHE A 1 316 ? 96.470 169.744 151.728 1.00 102.75 290 PHE A C 1
ATOM 2168 O O . PHE A 1 316 ? 96.980 169.976 152.827 1.00 105.77 290 PHE A O 1
ATOM 2176 N N . CYS A 1 317 ? 97.116 169.127 150.742 1.00 103.92 291 CYS A N 1
ATOM 2177 C CA . CYS A 1 317 ? 98.457 168.604 150.967 1.00 103.95 291 CYS A CA 1
ATOM 2178 C C . CYS A 1 317 ? 99.473 169.737 151.032 1.00 106.41 291 CYS A C 1
ATOM 2179 O O . CYS A 1 317 ? 100.083 170.096 150.021 1.00 105.74 291 CYS A O 1
ATOM 2182 N N . HIS A 1 318 ? 99.656 170.306 152.219 1.00 106.33 292 HIS A N 1
ATOM 2183 C CA . HIS A 1 318 ? 100.666 171.330 152.417 1.00 102.67 292 HIS A CA 1
ATOM 2184 C C . HIS A 1 318 ? 102.063 170.721 152.342 1.00 101.99 292 HIS A C 1
ATOM 2185 O O . HIS A 1 318 ? 102.257 169.517 152.520 1.00 101.78 292 HIS A O 1
ATOM 2192 N N . LYS A 1 319 ? 103.043 171.577 152.069 1.00 98.87 293 LYS A N 1
ATOM 2193 C CA . LYS A 1 319 ? 104.415 171.119 151.901 1.00 97.28 293 LYS A CA 1
ATOM 2194 C C . LYS A 1 319 ? 104.970 170.566 153.208 1.00 101.15 293 LYS A C 1
ATOM 2195 O O . LYS A 1 319 ? 104.762 171.136 154.281 1.00 103.31 293 LYS A O 1
ATOM 2201 N N . CYS A 1 320 ? 105.679 169.446 153.110 1.00 110.42 294 CYS A N 1
ATOM 2202 C CA . CYS A 1 320 ? 106.310 168.851 154.278 1.00 109.20 294 CYS A CA 1
ATOM 2203 C C . CYS A 1 320 ? 107.519 169.671 154.711 1.00 112.97 294 CYS A C 1
ATOM 2204 O O . CYS A 1 320 ? 108.138 170.377 153.910 1.00 114.27 294 CYS A O 1
ATOM 2207 N N . GLU A 1 321 ? 107.851 169.578 155.999 1.00 110.82 295 GLU A N 1
ATOM 2208 C CA . GLU A 1 321 ? 109.001 170.297 156.532 1.00 107.43 295 GLU A CA 1
ATOM 2209 C C . GLU A 1 321 ? 110.295 169.819 155.886 1.00 105.08 295 GLU A C 1
ATOM 2210 O O . GLU A 1 321 ? 110.938 170.571 155.147 1.00 102.95 295 GLU A O 1
ATOM 2216 N N . GLY A 1 322 ? 110.684 168.574 156.150 1.00 97.42 296 GLY A N 1
ATOM 2217 C CA . GLY A 1 322 ? 111.882 168.025 155.546 1.00 97.37 296 GLY A CA 1
ATOM 2218 C C . GLY A 1 322 ? 111.721 166.612 155.028 1.00 99.58 296 GLY A C 1
ATOM 2219 O O . GLY A 1 322 ? 112.574 166.113 154.289 1.00 98.86 296 GLY A O 1
ATOM 2220 N N . LEU A 1 323 ? 110.624 165.961 155.405 1.00 102.26 297 LEU A N 1
ATOM 2221 C CA . LEU A 1 323 ? 110.369 164.586 155.001 1.00 100.52 297 LEU A CA 1
ATOM 2222 C C . LEU A 1 323 ? 108.896 164.279 155.219 1.00 100.48 297 LEU A C 1
ATOM 2223 O O . LEU A 1 323 ? 108.231 164.900 156.052 1.00 100.09 297 LEU A O 1
ATOM 2228 N N . CYS A 1 324 ? 108.394 163.310 154.460 1.00 94.26 298 CYS A N 1
ATOM 2229 C CA . CYS A 1 324 ? 107.002 162.905 154.579 1.00 91.44 298 CYS A CA 1
ATOM 2230 C C . CYS A 1 324 ? 106.867 161.882 155.696 1.00 91.52 298 CYS A C 1
ATOM 2231 O O . CYS A 1 324 ? 107.435 160.787 155.588 1.00 92.42 298 CYS A O 1
ATOM 2234 N N . PRO A 1 325 ? 106.140 162.180 156.765 1.00 87.86 299 PRO A N 1
ATOM 2235 C CA . PRO A 1 325 ? 105.991 161.203 157.849 1.00 88.10 299 PRO A CA 1
ATOM 2236 C C . PRO A 1 325 ? 105.044 160.074 157.482 1.00 89.59 299 PRO A C 1
ATOM 2237 O O . PRO A 1 325 ? 103.919 160.016 157.989 1.00 90.63 299 PRO A O 1
ATOM 2241 N N . LYS A 1 326 ? 105.482 159.174 156.606 1.00 83.30 300 LYS A N 1
ATOM 2242 C CA . LYS A 1 326 ? 104.638 158.057 156.208 1.00 83.58 300 LYS A CA 1
ATOM 2243 C C . LYS A 1 326 ? 104.456 157.096 157.374 1.00 86.28 300 LYS A C 1
ATOM 2244 O O . LYS A 1 326 ? 105.431 156.666 157.998 1.00 92.24 300 LYS A O 1
ATOM 2250 N N . GLU A 1 327 ? 103.206 156.754 157.665 1.00 87.09 301 GLU A N 1
ATOM 2251 C CA . GLU A 1 327 ? 102.865 155.854 158.756 1.00 84.27 301 GLU A CA 1
ATOM 2252 C C . GLU A 1 327 ? 102.442 154.511 158.182 1.00 88.41 301 GLU A C 1
ATOM 2253 O O . GLU A 1 327 ? 101.620 154.456 157.262 1.00 96.00 301 GLU A O 1
ATOM 2259 N N . CYS A 1 328 ? 103.009 153.434 158.717 1.00 89.53 302 CYS A N 1
ATOM 2260 C CA . CYS A 1 328 ? 102.736 152.083 158.250 1.00 87.44 302 CYS A CA 1
ATOM 2261 C C . CYS A 1 328 ? 102.269 151.235 159.422 1.00 90.95 302 CYS A C 1
ATOM 2262 O O . CYS A 1 328 ? 102.893 151.245 160.488 1.00 95.09 302 CYS A O 1
ATOM 2265 N N . LYS A 1 329 ? 101.172 150.510 159.227 1.00 91.30 303 LYS A N 1
ATOM 2266 C CA . LYS A 1 329 ? 100.565 149.698 160.272 1.00 89.78 303 LYS A CA 1
ATOM 2267 C C . LYS A 1 329 ? 100.683 148.227 159.899 1.00 94.44 303 LYS A C 1
ATOM 2268 O O . LYS A 1 329 ? 100.256 147.822 158.813 1.00 93.81 303 LYS A O 1
ATOM 2274 N N . VAL A 1 330 ? 101.263 147.436 160.801 1.00 89.74 304 VAL A N 1
ATOM 2275 C CA . VAL A 1 330 ? 101.363 145.990 160.650 1.00 88.19 304 VAL A CA 1
ATOM 2276 C C . VAL A 1 330 ? 101.135 145.361 162.015 1.00 85.47 304 VAL A C 1
ATOM 2277 O O . VAL A 1 330 ? 101.478 145.939 163.049 1.00 88.05 304 VAL A O 1
ATOM 2281 N N . GLY A 1 331 ? 100.543 144.170 162.018 1.00 81.86 305 GLY A N 1
ATOM 2282 C CA . GLY A 1 331 ? 100.265 143.494 163.270 1.00 84.71 305 GLY A CA 1
ATOM 2283 C C . GLY A 1 331 ? 101.523 143.032 163.975 1.00 88.59 305 GLY A C 1
ATOM 2284 O O . GLY A 1 331 ? 101.886 143.568 165.025 1.00 88.63 305 GLY A O 1
ATOM 2285 N N . THR A 1 332 ? 102.199 142.037 163.398 1.00 72.36 306 THR A N 1
ATOM 2286 C CA . THR A 1 332 ? 103.510 141.584 163.868 1.00 61.65 306 THR A CA 1
ATOM 2287 C C . THR A 1 332 ? 104.267 141.121 162.624 1.00 57.42 306 THR A C 1
ATOM 2288 O O . THR A 1 332 ? 104.167 139.962 162.219 1.00 64.60 306 THR A O 1
ATOM 2292 N N . LYS A 1 333 ? 105.028 142.034 162.034 1.00 48.31 307 LYS A N 1
ATOM 2293 C CA . LYS A 1 3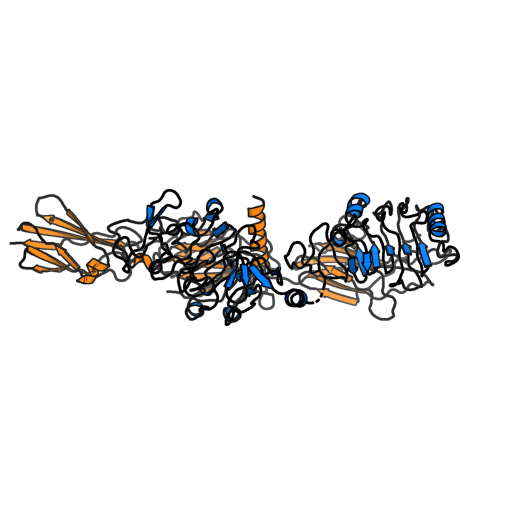33 ? 105.635 141.783 160.731 1.00 58.57 307 LYS A CA 1
ATOM 2294 C C . LYS A 1 333 ? 106.916 140.986 160.920 1.00 59.04 307 LYS A C 1
ATOM 2295 O O . LYS A 1 333 ? 107.973 141.543 161.216 1.00 62.40 307 LYS A O 1
ATOM 2301 N N . THR A 1 334 ? 106.824 139.672 160.746 1.00 48.15 308 THR A N 1
ATOM 2302 C CA . THR A 1 334 ? 108.016 138.840 160.745 1.00 44.93 308 THR A CA 1
ATOM 2303 C C . THR A 1 334 ? 108.801 139.075 159.461 1.00 51.35 308 THR A C 1
ATOM 2304 O O . THR A 1 334 ? 108.233 139.080 158.366 1.00 63.71 308 THR A O 1
ATOM 2308 N N . ILE A 1 335 ? 110.107 139.270 159.596 1.00 46.66 309 ILE A N 1
ATOM 2309 C CA . ILE A 1 335 ? 110.990 139.549 158.471 1.00 47.59 309 ILE A CA 1
ATOM 2310 C C . ILE A 1 335 ? 111.955 138.385 158.323 1.00 45.73 309 ILE A C 1
ATOM 2311 O O . ILE A 1 335 ? 112.609 137.989 159.294 1.00 58.15 309 ILE A O 1
ATOM 2316 N N . ASP A 1 336 ? 112.037 137.831 157.117 1.00 47.46 310 ASP A N 1
ATOM 2317 C CA . ASP A 1 336 ? 112.937 136.724 156.841 1.00 53.19 310 ASP A CA 1
ATOM 2318 C C . ASP A 1 336 ? 113.943 137.008 155.739 1.00 57.53 310 ASP A C 1
ATOM 2319 O O . ASP A 1 336 ? 114.917 136.257 155.612 1.00 60.08 310 ASP A O 1
ATOM 2324 N N . SER A 1 337 ? 113.746 138.051 154.944 1.00 69.34 311 SER A N 1
ATOM 2325 C CA . SER A 1 337 ? 114.655 138.362 153.850 1.00 70.12 311 SER A CA 1
ATOM 2326 C C . SER A 1 337 ? 114.486 139.830 153.486 1.00 73.38 311 SER A C 1
ATOM 2327 O O . SER A 1 337 ? 113.617 140.527 154.017 1.00 76.38 311 SER A O 1
ATOM 2330 N N . ILE A 1 338 ? 115.336 140.299 152.572 1.00 74.63 312 ILE A N 1
ATOM 2331 C CA . ILE A 1 338 ? 115.259 141.685 152.123 1.00 75.06 312 ILE A CA 1
ATOM 2332 C C . ILE A 1 338 ? 113.939 141.938 151.408 1.00 80.52 312 ILE A C 1
ATOM 2333 O O . ILE A 1 338 ? 113.315 142.994 151.574 1.00 78.62 312 ILE A O 1
ATOM 2338 N N . GLN A 1 339 ? 113.494 140.972 150.600 1.00 80.75 313 GLN A N 1
ATOM 2339 C CA . GLN A 1 339 ? 112.222 141.112 149.900 1.00 75.43 313 GLN A CA 1
ATOM 2340 C C . GLN A 1 339 ? 111.063 141.224 150.882 1.00 76.58 313 GLN A C 1
ATOM 2341 O O . GLN A 1 339 ? 110.120 141.990 150.656 1.00 79.37 313 GLN A O 1
ATOM 2347 N N . ALA A 1 340 ? 111.116 140.467 151.979 1.00 68.60 314 ALA A N 1
ATOM 2348 C CA . ALA A 1 340 ? 110.067 140.550 152.987 1.00 71.60 314 ALA A CA 1
ATOM 2349 C C . ALA A 1 340 ? 110.121 141.849 153.776 1.00 70.11 314 ALA A C 1
ATOM 2350 O O . ALA A 1 340 ? 109.137 142.200 154.434 1.00 66.42 314 ALA A O 1
ATOM 2352 N N . ALA A 1 341 ? 111.243 142.565 153.733 1.00 75.92 315 ALA A N 1
ATOM 2353 C CA . ALA A 1 341 ? 111.385 143.825 154.447 1.00 76.37 315 ALA A CA 1
ATOM 2354 C C . ALA A 1 341 ? 111.200 145.045 153.558 1.00 82.14 315 ALA A C 1
ATOM 2355 O O . ALA A 1 341 ? 111.062 146.155 154.082 1.00 78.98 315 ALA A O 1
ATOM 2357 N N . GLN A 1 342 ? 111.186 144.872 152.233 1.00 87.94 316 GLN A N 1
ATOM 2358 C CA . GLN A 1 342 ? 110.997 145.998 151.326 1.00 84.46 316 GLN A CA 1
ATOM 2359 C C . GLN A 1 342 ? 109.617 146.622 151.445 1.00 81.71 316 GLN A C 1
ATOM 2360 O O . GLN A 1 342 ? 109.404 147.717 150.914 1.00 82.12 316 GLN A O 1
ATOM 2366 N N . ASP A 1 343 ? 108.684 145.953 152.120 1.00 86.69 317 ASP A N 1
ATOM 2367 C CA . ASP A 1 343 ? 107.362 146.529 152.332 1.00 85.56 317 ASP A CA 1
ATOM 2368 C C . ASP A 1 343 ? 107.470 147.838 153.103 1.00 88.86 317 ASP A C 1
ATOM 2369 O O . ASP A 1 343 ? 106.822 148.830 152.751 1.00 90.54 317 ASP A O 1
ATOM 2374 N N . LEU A 1 344 ? 108.315 147.872 154.129 1.00 84.95 318 LEU A N 1
ATOM 2375 C CA . LEU A 1 344 ? 108.430 149.022 155.013 1.00 83.42 318 LEU A CA 1
ATOM 2376 C C . LEU A 1 344 ? 109.244 150.166 154.417 1.00 85.99 318 LEU A C 1
ATOM 2377 O O . LEU A 1 344 ? 109.626 151.073 155.163 1.00 88.50 318 LEU A O 1
ATOM 2382 N N . VAL A 1 345 ? 109.518 150.156 153.112 1.00 82.36 319 VAL A N 1
ATOM 2383 C CA . VAL A 1 345 ? 110.368 151.183 152.521 1.00 80.88 319 VAL A CA 1
ATOM 2384 C C . VAL A 1 345 ? 109.693 152.539 152.662 1.00 81.58 319 VAL A C 1
ATOM 2385 O O . VAL A 1 345 ? 108.532 152.718 152.276 1.00 83.31 319 VAL A O 1
ATOM 2389 N N . GLY A 1 346 ? 110.418 153.498 153.228 1.00 83.91 320 GLY A N 1
ATOM 2390 C CA . GLY A 1 346 ? 109.905 154.834 153.416 1.00 81.92 320 GLY A CA 1
ATOM 2391 C C . GLY A 1 346 ? 109.063 155.034 154.654 1.00 82.42 320 GLY A C 1
ATOM 2392 O O . GLY A 1 346 ? 108.637 156.165 154.911 1.00 87.36 320 GLY A O 1
ATOM 2393 N N . CYS A 1 347 ? 108.807 153.983 155.429 1.00 81.57 321 CYS A N 1
ATOM 2394 C CA . CYS A 1 347 ? 108.002 154.129 156.633 1.00 82.32 321 CYS A CA 1
ATOM 2395 C C . CYS A 1 347 ? 108.788 154.856 157.714 1.00 81.44 321 CYS A C 1
ATOM 2396 O O . CYS A 1 347 ? 109.993 154.652 157.871 1.00 86.04 321 CYS A O 1
ATOM 2399 N N . THR A 1 348 ? 108.096 155.713 158.458 1.00 71.58 322 THR A N 1
ATOM 2400 C CA . THR A 1 348 ? 108.685 156.465 159.557 1.00 71.70 322 THR A CA 1
ATOM 2401 C C . THR A 1 348 ? 108.124 156.054 160.909 1.00 71.82 322 THR A C 1
ATOM 2402 O O . THR A 1 348 ? 108.882 155.841 161.858 1.00 82.76 322 THR A O 1
ATOM 2406 N N . HIS A 1 349 ? 106.809 155.931 161.018 1.00 63.16 323 HIS A N 1
ATOM 2407 C CA . HIS A 1 349 ? 106.154 155.488 162.239 1.00 65.63 323 HIS A CA 1
ATOM 2408 C C . HIS A 1 349 ? 105.516 154.134 161.969 1.00 74.73 323 HIS A C 1
ATOM 2409 O O . HIS A 1 349 ? 104.687 154.008 161.064 1.00 82.75 323 HIS A O 1
ATOM 2416 N N . VAL A 1 350 ? 105.901 153.128 162.748 1.00 75.66 324 VAL A N 1
ATOM 2417 C CA . VAL A 1 350 ? 105.421 151.763 162.570 1.00 74.00 324 VAL A CA 1
ATOM 2418 C C . VAL A 1 350 ? 104.461 151.447 163.706 1.00 74.72 324 VAL A C 1
ATOM 2419 O O . VAL A 1 350 ? 104.846 151.473 164.881 1.00 74.59 324 VAL A O 1
ATOM 2423 N N . GLU A 1 351 ? 103.213 151.144 163.356 1.00 89.67 325 GLU A N 1
ATOM 2424 C CA . GLU A 1 351 ? 102.17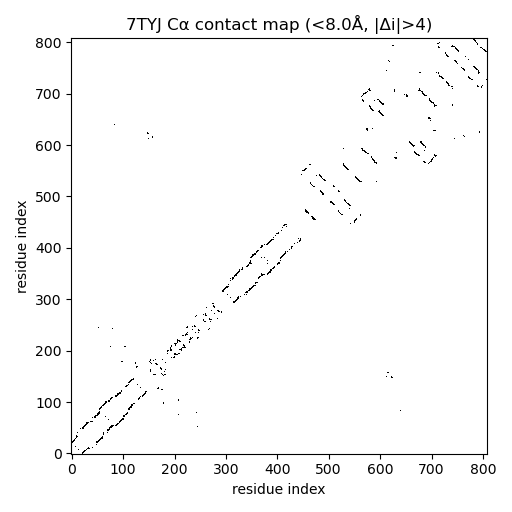5 150.836 164.336 1.00 90.51 325 GLU A CA 1
ATOM 2425 C C . GLU A 1 351 ? 102.077 149.320 164.471 1.00 90.71 325 GLU A C 1
ATOM 2426 O O . GLU A 1 351 ? 101.201 148.669 163.903 1.00 94.80 325 GLU A O 1
ATOM 2432 N N . GLY A 1 352 ? 102.998 148.755 165.240 1.00 86.57 326 GLY A N 1
ATOM 2433 C CA . GLY A 1 352 ? 103.016 147.318 165.436 1.00 87.74 326 GLY A CA 1
ATOM 2434 C C . GLY A 1 352 ? 104.356 146.875 165.994 1.00 90.13 326 GLY A C 1
ATOM 2435 O O . GLY A 1 352 ? 105.075 147.655 166.610 1.00 95.53 326 GLY A O 1
ATOM 2436 N N . SER A 1 353 ? 104.664 145.604 165.761 1.00 75.77 327 SER A N 1
ATOM 2437 C CA . SER A 1 353 ? 105.897 145.000 166.233 1.00 71.74 327 SER A CA 1
ATOM 2438 C C . SER A 1 353 ? 106.690 144.456 165.054 1.00 69.71 327 SER A C 1
ATOM 2439 O O . SER A 1 353 ? 106.128 144.124 164.007 1.00 78.97 327 SER A O 1
ATOM 2442 N N . LEU A 1 354 ? 108.002 144.369 165.232 1.00 47.60 328 LEU A N 1
ATOM 2443 C CA . LEU A 1 354 ? 108.895 143.820 164.225 1.00 57.33 328 LEU A CA 1
ATOM 2444 C C . LEU A 1 354 ? 109.636 142.628 164.807 1.00 63.32 328 LEU A C 1
ATOM 2445 O O . LEU A 1 354 ? 110.114 142.678 165.944 1.00 69.35 328 LEU A O 1
ATOM 2450 N N . ILE A 1 355 ? 109.718 141.554 164.025 1.00 50.90 329 ILE A N 1
ATOM 2451 C CA . ILE A 1 355 ? 110.378 140.317 164.437 1.00 38.57 329 ILE A CA 1
ATOM 2452 C C . ILE A 1 355 ? 111.374 139.965 163.337 1.00 43.92 329 ILE A C 1
ATOM 2453 O O . ILE A 1 355 ? 111.028 139.320 162.344 1.00 54.19 329 ILE A O 1
ATOM 2458 N N . LEU A 1 356 ? 112.621 140.388 163.507 1.0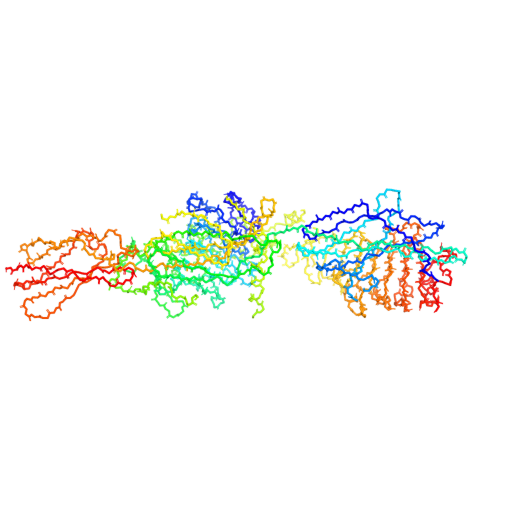0 44.26 330 LEU A N 1
ATOM 2459 C CA . LEU A 1 356 ? 113.666 140.104 162.539 1.00 43.81 330 LEU A CA 1
ATOM 2460 C C . LEU A 1 356 ? 114.205 138.694 162.739 1.00 46.75 330 LEU A C 1
ATOM 2461 O O . LEU A 1 356 ? 114.457 138.263 163.869 1.00 58.82 330 LEU A O 1
ATOM 2466 N N . ASN A 1 357 ? 114.347 137.971 161.632 1.00 35.40 331 ASN A N 1
ATOM 2467 C CA . ASN A 1 357 ? 114.938 136.635 161.612 1.00 30.16 331 ASN A CA 1
ATOM 2468 C C . ASN A 1 357 ? 115.601 136.486 160.242 1.00 47.12 331 ASN A C 1
ATOM 2469 O O . ASN A 1 357 ? 114.964 136.063 159.277 1.00 60.94 331 ASN A O 1
ATOM 2474 N N . LEU A 1 358 ? 116.883 136.824 160.174 1.00 46.36 332 LEU A N 1
ATOM 2475 C CA . LEU A 1 358 ? 117.630 136.819 158.920 1.00 52.43 332 LEU A CA 1
ATOM 2476 C C . LEU A 1 358 ? 118.806 135.866 159.079 1.00 59.72 332 LEU A C 1
ATOM 2477 O O . LEU A 1 358 ? 119.830 136.227 159.664 1.00 67.66 332 LEU A O 1
ATOM 2482 N N . ARG A 1 359 ? 118.667 134.655 158.551 1.00 52.77 333 ARG A N 1
ATOM 2483 C CA . ARG A 1 359 ? 119.654 133.604 158.752 1.00 54.30 333 ARG A CA 1
ATOM 2484 C C . ARG A 1 359 ? 120.445 133.255 157.504 1.00 58.80 333 ARG A C 1
ATOM 2485 O O . ARG A 1 359 ? 121.639 132.972 157.600 1.00 60.41 333 ARG A O 1
ATOM 2493 N N . GLN A 1 360 ? 119.818 133.265 156.333 1.00 74.48 334 GLN A N 1
ATOM 2494 C CA . GLN A 1 360 ? 120.472 132.814 155.112 1.00 76.68 334 GLN A CA 1
ATOM 2495 C C . GLN A 1 360 ? 121.145 133.935 154.334 1.00 74.05 334 GLN A C 1
ATOM 2496 O O . GLN A 1 360 ? 121.797 133.660 153.323 1.00 78.08 334 GLN A O 1
ATOM 2502 N N . GLY A 1 361 ? 121.018 135.181 154.776 1.00 76.47 335 GLY A N 1
ATOM 2503 C CA . GLY A 1 361 ? 121.566 136.296 154.039 1.00 81.19 335 GLY A CA 1
ATOM 2504 C C . GLY A 1 361 ? 123.067 136.419 154.192 1.00 84.15 335 GLY A C 1
ATOM 2505 O O . GLY A 1 361 ? 123.724 135.657 154.900 1.00 82.03 335 GLY A O 1
ATOM 2506 N N . TYR A 1 362 ? 123.619 137.407 153.491 1.00 94.53 336 TYR A N 1
ATOM 2507 C CA . TYR A 1 362 ? 125.042 137.717 153.583 1.00 93.59 336 TYR A CA 1
ATOM 2508 C C . TYR A 1 362 ? 125.226 139.209 153.361 1.00 93.39 336 TYR A C 1
ATOM 2509 O O . TYR A 1 362 ? 124.853 139.722 152.302 1.00 90.94 336 TYR A O 1
ATOM 2518 N N . ASN A 1 363 ? 125.808 139.890 154.346 1.00 89.51 337 ASN A N 1
ATOM 2519 C CA . ASN A 1 363 ? 126.040 141.332 154.293 1.00 87.80 337 ASN A CA 1
ATOM 2520 C C . ASN A 1 363 ? 124.752 142.078 153.950 1.00 90.58 337 ASN A C 1
ATOM 2521 O O . ASN A 1 363 ? 124.616 142.701 152.897 1.00 92.39 337 ASN A O 1
ATOM 2526 N N . LEU A 1 364 ? 123.792 141.986 154.863 1.00 83.09 338 LEU A N 1
ATOM 2527 C CA . LEU A 1 364 ? 122.474 142.564 154.658 1.00 82.57 338 LEU A CA 1
ATOM 2528 C C . LEU A 1 364 ? 122.342 143.978 155.203 1.00 81.30 338 LEU A C 1
ATOM 2529 O O . LEU A 1 364 ? 121.280 144.584 155.043 1.00 87.48 338 LEU A O 1
ATOM 2534 N N . GLU A 1 365 ? 123.377 144.518 155.842 1.00 79.40 339 GLU A N 1
ATOM 2535 C CA . GLU A 1 365 ? 123.255 145.846 156.441 1.00 78.76 339 GLU A CA 1
ATOM 2536 C C . GLU A 1 365 ? 122.980 146.938 155.415 1.00 80.23 339 GLU A C 1
ATOM 2537 O O . GLU A 1 365 ? 122.019 147.702 155.610 1.00 80.25 339 GLU A O 1
ATOM 2543 N N . PRO A 1 366 ? 123.754 147.089 154.334 1.00 80.21 340 PRO A N 1
ATOM 2544 C CA . PRO A 1 366 ? 123.407 148.130 153.354 1.00 78.91 340 PRO A CA 1
ATOM 2545 C C . PRO A 1 366 ? 122.066 147.900 152.687 1.00 81.76 340 PRO A C 1
ATOM 2546 O O . PRO A 1 366 ? 121.357 148.868 152.387 1.00 84.99 340 PRO A O 1
ATOM 2550 N N . GLN A 1 367 ? 121.696 146.641 152.446 1.00 79.75 341 GLN A N 1
ATOM 2551 C CA . GLN A 1 367 ? 120.416 146.350 151.811 1.00 80.02 341 GLN A CA 1
ATOM 2552 C C . GLN A 1 367 ? 119.255 146.646 152.749 1.00 78.41 341 GLN A C 1
ATOM 2553 O O . GLN A 1 367 ? 118.213 147.151 152.318 1.00 76.55 341 GLN A O 1
ATOM 2559 N N . LEU A 1 368 ? 119.411 146.326 154.031 1.00 76.11 342 LEU A N 1
ATOM 2560 C CA . LEU A 1 368 ? 118.354 146.559 155.004 1.00 73.33 342 LEU A CA 1
ATOM 2561 C C . LEU A 1 368 ? 118.283 148.011 155.453 1.00 78.25 342 LEU A C 1
ATOM 2562 O O . LEU A 1 368 ? 117.253 148.426 155.991 1.00 81.78 342 LEU A O 1
ATOM 2567 N N . GLN A 1 369 ? 119.351 148.786 155.246 1.00 83.34 343 GLN A N 1
ATOM 2568 C CA . GLN A 1 369 ? 119.310 150.212 155.560 1.00 80.13 343 GLN A CA 1
ATOM 2569 C C . GLN A 1 369 ? 118.300 150.945 154.689 1.00 78.31 343 GLN A C 1
ATOM 2570 O O . GLN A 1 369 ? 117.604 151.850 155.162 1.00 80.58 343 GLN A O 1
ATOM 2576 N N . HIS A 1 370 ? 118.220 150.581 153.409 1.00 78.13 344 HIS A N 1
ATOM 2577 C CA . HIS A 1 370 ? 117.276 151.241 152.514 1.00 79.27 344 HIS A CA 1
ATOM 2578 C C . HIS A 1 370 ? 115.838 151.012 152.961 1.00 78.82 344 HIS A C 1
ATOM 2579 O O . HIS A 1 370 ? 115.025 151.942 152.960 1.00 79.69 344 HIS A O 1
ATOM 2586 N N . SER A 1 371 ? 115.509 149.784 153.360 1.00 76.22 345 SER A N 1
ATOM 2587 C CA . SER A 1 371 ? 114.149 149.475 153.786 1.00 77.36 345 SER A CA 1
ATOM 2588 C C . SER A 1 371 ? 113.886 149.969 155.204 1.00 76.32 345 SER A C 1
ATOM 2589 O O . SER A 1 371 ? 113.046 150.846 155.424 1.00 76.92 345 SER A O 1
ATOM 2592 N N . LEU A 1 372 ? 114.604 149.420 156.176 1.00 77.04 346 LEU A N 1
ATOM 2593 C CA . LEU A 1 372 ? 114.508 149.867 157.556 1.00 75.86 346 LEU A CA 1
ATOM 2594 C C . LEU A 1 372 ? 115.604 150.884 157.831 1.00 79.08 346 LEU A C 1
ATOM 2595 O O . LEU A 1 372 ? 116.754 150.696 157.432 1.00 81.81 346 LEU A O 1
ATOM 2600 N N . GLY A 1 373 ? 115.248 151.958 158.523 1.00 71.15 347 GLY A N 1
ATOM 2601 C CA . GLY A 1 373 ? 116.211 153.014 158.755 1.00 76.48 347 GLY A CA 1
ATOM 2602 C C . GLY A 1 373 ? 115.589 154.388 158.712 1.00 78.80 347 GLY A C 1
ATOM 2603 O O . GLY A 1 373 ? 116.131 155.341 159.277 1.00 81.58 347 GLY A O 1
ATOM 2604 N N . LEU A 1 374 ? 114.456 154.507 158.032 1.00 79.83 348 LEU A N 1
ATOM 2605 C CA . LEU A 1 374 ? 113.624 155.688 158.176 1.00 77.81 348 LEU A CA 1
ATOM 2606 C C . LEU A 1 374 ? 112.666 155.568 159.348 1.00 77.55 348 LEU A C 1
ATOM 2607 O O . LEU A 1 374 ? 111.982 156.543 159.673 1.00 77.62 348 LEU A O 1
ATOM 2612 N N . VAL A 1 375 ? 112.610 154.399 159.987 1.00 68.90 349 VAL A N 1
ATOM 2613 C CA . VAL A 1 375 ? 111.719 154.191 161.120 1.00 60.17 349 VAL A CA 1
ATOM 2614 C C . VAL A 1 375 ? 112.176 155.057 162.280 1.00 58.57 349 VAL A C 1
ATOM 2615 O O . VAL A 1 375 ? 113.371 155.130 162.590 1.00 74.99 349 VAL A O 1
ATOM 2619 N N . GLU A 1 376 ? 111.226 155.726 162.924 1.00 58.42 350 GLU A N 1
ATOM 2620 C CA . GLU A 1 376 ? 111.525 156.575 164.061 1.00 61.96 350 GLU A CA 1
ATOM 2621 C C . GLU A 1 376 ? 110.756 156.204 165.316 1.00 64.01 350 GLU A C 1
ATOM 2622 O O . GLU A 1 376 ? 111.020 156.788 166.371 1.00 76.37 350 GLU A O 1
ATOM 2628 N N . THR A 1 377 ? 109.818 155.264 165.240 1.00 57.15 351 THR A N 1
ATOM 2629 C CA . THR A 1 377 ? 109.044 154.868 166.409 1.00 61.80 351 THR A CA 1
ATOM 2630 C C . THR A 1 377 ? 108.389 153.528 166.124 1.00 64.79 351 THR A C 1
ATOM 2631 O O . THR A 1 377 ? 107.837 153.327 165.040 1.00 73.89 351 THR A O 1
ATOM 2635 N N . ILE A 1 378 ? 108.461 152.615 167.086 1.00 67.58 352 ILE A N 1
ATOM 2636 C CA . ILE A 1 378 ? 107.807 151.317 167.000 1.00 66.68 352 ILE A CA 1
ATOM 2637 C C . ILE A 1 378 ? 106.866 151.214 168.190 1.00 71.38 352 ILE A C 1
ATOM 2638 O O . ILE A 1 378 ? 107.315 151.182 169.343 1.00 78.23 352 ILE A O 1
ATOM 2643 N N . THR A 1 379 ? 105.561 151.174 167.919 1.00 76.41 353 THR A N 1
ATOM 2644 C CA . THR A 1 379 ? 104.588 151.138 169.005 1.00 78.72 353 THR A CA 1
ATOM 2645 C C . THR A 1 379 ? 104.668 149.830 169.781 1.00 80.20 353 THR A C 1
ATOM 2646 O O . THR A 1 379 ? 104.537 149.823 171.009 1.00 83.65 353 THR A O 1
ATOM 2650 N N . GLY A 1 380 ? 104.877 148.717 169.085 1.00 79.88 354 GLY A N 1
ATOM 2651 C CA . GLY A 1 380 ? 104.932 147.424 169.737 1.00 83.44 354 GLY A CA 1
ATOM 2652 C C . GLY A 1 380 ? 106.309 147.078 170.258 1.00 86.05 354 GLY A C 1
ATOM 2653 O O . GLY A 1 380 ? 107.011 147.940 170.792 1.00 93.62 354 GLY A O 1
ATOM 2654 N N . PHE A 1 381 ? 106.705 145.819 170.119 1.00 74.21 355 PHE A N 1
ATOM 2655 C CA . PHE A 1 381 ? 108.013 145.363 170.559 1.00 65.07 355 PHE A CA 1
ATOM 2656 C C . PHE A 1 381 ? 108.940 145.168 169.367 1.00 68.52 355 PHE A C 1
ATOM 2657 O O . PHE A 1 381 ? 108.524 145.193 168.208 1.00 76.32 355 PHE A O 1
ATOM 2665 N N . LEU A 1 382 ? 110.220 144.974 169.668 1.00 48.14 356 LEU A N 1
ATOM 2666 C CA . LEU A 1 382 ? 111.224 144.651 168.664 1.00 45.78 356 LEU A CA 1
ATOM 2667 C C . LEU A 1 382 ? 111.925 143.374 169.094 1.00 57.40 356 LEU A C 1
ATOM 2668 O O . LEU A 1 382 ? 112.464 143.303 170.204 1.00 67.00 356 LEU A O 1
ATOM 2673 N N . LYS A 1 383 ? 111.911 142.369 168.227 1.00 47.02 357 LYS A N 1
ATOM 2674 C CA . LYS A 1 383 ? 112.486 141.069 168.527 1.00 44.30 357 LYS A CA 1
ATOM 2675 C C . LYS A 1 383 ? 113.425 140.679 167.399 1.00 45.51 357 LYS A C 1
ATOM 2676 O O . LYS A 1 383 ? 113.153 140.972 166.236 1.00 58.27 357 LYS A O 1
ATOM 2682 N N . ILE A 1 384 ? 114.545 140.050 167.746 1.00 33.91 358 ILE A N 1
ATOM 2683 C CA . ILE A 1 384 ? 115.551 139.634 166.774 1.00 39.84 358 ILE A CA 1
ATOM 2684 C C . ILE A 1 384 ? 116.012 138.235 167.158 1.00 42.14 358 ILE A C 1
ATOM 2685 O O . ILE A 1 384 ? 116.775 138.075 168.117 1.00 55.57 358 ILE A O 1
ATOM 2690 N N . LYS A 1 385 ? 115.569 137.227 166.408 1.00 37.93 359 LYS A N 1
ATOM 2691 C CA . LYS A 1 385 ? 115.863 135.836 166.726 1.00 24.15 359 LYS A CA 1
ATOM 2692 C C . LYS A 1 385 ? 116.690 135.202 165.623 1.00 33.83 359 LYS A C 1
ATOM 2693 O O . LYS A 1 385 ? 116.375 135.359 164.441 1.00 56.73 359 LYS A O 1
ATOM 2699 N N . HIS A 1 386 ? 117.737 134.481 166.017 1.00 38.88 360 HIS A N 1
ATOM 2700 C CA . HIS A 1 386 ? 118.461 133.581 165.124 1.00 44.08 360 HIS A CA 1
ATOM 2701 C C . HIS A 1 386 ? 118.929 134.293 163.859 1.00 44.63 360 HIS A C 1
ATOM 2702 O O . HIS A 1 386 ? 118.942 133.723 162.769 1.00 45.05 360 HIS A O 1
ATOM 2709 N N . SER A 1 387 ? 119.325 135.556 164.007 1.00 46.91 361 SER A N 1
ATOM 2710 C CA . SER A 1 387 ? 119.788 136.356 162.875 1.00 40.77 361 SER A CA 1
ATOM 2711 C C . SER A 1 387 ? 121.279 136.106 162.679 1.00 50.17 361 SER A C 1
ATOM 2712 O O . SER A 1 387 ? 122.138 136.891 163.080 1.00 62.98 361 SER A O 1
ATOM 2715 N N . PHE A 1 388 ? 121.584 134.978 162.043 1.00 50.82 362 PHE A N 1
ATOM 2716 C CA . PHE A 1 388 ? 122.973 134.620 161.796 1.00 53.58 362 PHE A CA 1
ATOM 2717 C C . PHE A 1 388 ? 123.644 135.549 160.795 1.00 53.28 362 PHE A C 1
ATOM 2718 O O . PHE A 1 388 ? 124.872 135.662 160.803 1.00 60.57 362 PHE A O 1
ATOM 2726 N N . ALA A 1 389 ? 122.876 136.214 159.939 1.00 45.77 363 ALA A N 1
ATOM 2727 C CA . ALA A 1 389 ? 123.448 137.069 158.909 1.00 51.79 363 ALA A CA 1
ATOM 2728 C C . ALA A 1 389 ? 123.619 138.516 159.345 1.00 55.45 363 ALA A C 1
ATOM 2729 O O . ALA A 1 389 ? 124.216 139.299 158.601 1.00 58.82 363 ALA A O 1
ATOM 2731 N N . LEU A 1 390 ? 123.120 138.892 160.517 1.00 52.71 364 LEU A N 1
ATOM 2732 C CA . LEU A 1 390 ? 123.160 140.283 160.963 1.00 49.97 364 LEU A CA 1
ATOM 2733 C C . LEU A 1 390 ? 124.451 140.514 161.732 1.00 52.47 364 LEU A C 1
ATOM 2734 O O . LEU A 1 390 ? 124.562 140.154 162.904 1.00 54.11 364 LEU A O 1
ATOM 2739 N N . VAL A 1 391 ? 125.431 141.128 161.067 1.00 62.55 365 VAL A N 1
ATOM 2740 C CA . VAL A 1 391 ? 126.675 141.485 161.739 1.00 63.67 365 VAL A CA 1
ATOM 2741 C C . VAL A 1 391 ? 126.436 142.599 162.749 1.00 65.48 365 VAL A C 1
ATOM 2742 O O . VAL A 1 391 ? 126.977 142.573 163.860 1.00 64.46 365 VAL A O 1
ATOM 2746 N N . SER A 1 392 ? 125.620 143.587 162.390 1.00 67.79 366 SER A N 1
ATOM 2747 C CA . SER A 1 392 ? 125.362 144.724 163.258 1.00 62.30 366 SER A CA 1
ATOM 2748 C C . SER A 1 392 ? 123.904 145.143 163.151 1.00 62.88 366 SER A C 1
ATOM 2749 O O . SER A 1 392 ? 123.209 144.811 162.191 1.00 68.43 366 SER A O 1
ATOM 2752 N N . LEU A 1 393 ? 123.452 145.886 164.158 1.00 59.70 367 LEU A N 1
ATOM 2753 C CA . LEU A 1 393 ? 122.106 146.453 164.197 1.00 64.94 367 LEU A CA 1
ATOM 2754 C C . LEU A 1 393 ? 122.106 147.925 163.811 1.00 68.31 367 LEU A C 1
ATOM 2755 O O . LEU A 1 393 ? 121.341 148.722 164.358 1.00 67.40 367 LEU A O 1
ATOM 2760 N N . GLY A 1 394 ? 122.963 148.310 162.874 1.00 70.61 368 GLY A N 1
ATOM 2761 C CA . GLY A 1 394 ? 123.143 149.688 162.480 1.00 66.72 368 GLY A CA 1
ATOM 2762 C C . GLY A 1 394 ? 122.186 150.207 161.435 1.00 69.51 368 GLY A C 1
ATOM 2763 O O . GLY A 1 394 ? 122.350 151.344 160.983 1.00 78.48 368 GLY A O 1
ATOM 2764 N N . PHE A 1 395 ? 121.193 149.423 161.030 1.00 64.12 369 PHE A N 1
ATOM 2765 C CA . PHE A 1 395 ? 120.231 149.864 160.032 1.00 63.36 369 PHE A CA 1
ATOM 2766 C C . PHE A 1 395 ? 119.004 150.520 160.648 1.00 64.74 369 PHE A C 1
ATOM 2767 O O . PHE A 1 395 ? 118.040 150.793 159.932 1.00 76.02 369 PHE A O 1
ATOM 2775 N N . PHE A 1 396 ? 119.014 150.774 161.950 1.00 60.66 370 PHE A N 1
ATOM 2776 C CA . PHE A 1 396 ? 117.921 151.440 162.648 1.00 65.13 370 PHE A CA 1
ATOM 2777 C C . PHE A 1 396 ? 118.325 152.847 163.074 1.00 71.52 370 PHE A C 1
ATOM 2778 O O . PHE A 1 396 ? 118.018 153.286 164.182 1.00 75.83 370 PHE A O 1
ATOM 2786 N N . LYS A 1 397 ? 119.027 153.567 162.193 1.00 75.00 371 LYS A N 1
ATOM 2787 C CA . LYS A 1 397 ? 119.694 154.801 162.601 1.00 78.15 371 LYS A CA 1
ATOM 2788 C C . LYS A 1 397 ? 118.708 155.836 163.122 1.00 76.29 371 LYS A C 1
ATOM 2789 O O . LYS A 1 397 ? 118.979 156.512 164.120 1.00 79.21 371 LYS A O 1
ATOM 2795 N N . ASN A 1 398 ? 117.564 155.982 162.467 1.00 68.46 372 ASN A N 1
ATOM 2796 C CA . ASN A 1 398 ? 116.606 156.989 162.895 1.00 72.04 372 ASN A CA 1
ATOM 2797 C C . ASN A 1 398 ? 115.714 156.519 164.035 1.00 70.34 372 ASN A C 1
ATOM 2798 O O . ASN A 1 398 ? 114.936 157.324 164.555 1.00 74.28 372 ASN A O 1
ATOM 2803 N N . LEU A 1 399 ? 115.804 155.251 164.434 1.00 63.41 373 LEU A N 1
ATOM 2804 C CA . LEU A 1 399 ? 114.956 154.739 165.502 1.00 67.57 373 LEU A CA 1
ATOM 2805 C C . LEU A 1 399 ? 115.215 155.506 166.790 1.00 65.45 373 LEU A C 1
ATOM 2806 O O . LEU A 1 399 ? 116.364 155.706 167.188 1.00 74.89 373 LEU A O 1
ATOM 2811 N N . LYS A 1 400 ? 114.139 155.946 167.436 1.00 60.16 374 LYS A N 1
ATOM 2812 C CA . LYS A 1 400 ? 114.268 156.831 168.583 1.00 62.17 374 LYS A CA 1
ATOM 2813 C C . LYS A 1 400 ? 113.413 156.366 169.753 1.00 63.54 374 LYS A C 1
ATOM 2814 O O . LYS A 1 400 ? 113.741 156.634 170.912 1.00 67.26 374 LYS A O 1
ATOM 2820 N N . LEU A 1 401 ? 112.323 155.661 169.470 1.00 62.54 375 LEU A N 1
ATOM 2821 C CA . LEU A 1 401 ? 111.387 155.282 170.517 1.00 66.60 375 LEU A CA 1
ATOM 2822 C C . LEU A 1 401 ? 110.798 153.918 170.203 1.00 69.26 375 LEU A C 1
ATOM 2823 O O . LEU A 1 401 ? 110.458 153.632 169.053 1.00 76.17 375 LEU A O 1
ATOM 2828 N N . ILE A 1 402 ? 110.689 153.080 171.229 1.00 64.30 376 ILE A N 1
ATOM 2829 C CA . ILE A 1 402 ? 109.966 151.810 171.149 1.00 62.70 376 ILE A CA 1
ATOM 2830 C C . ILE A 1 402 ? 108.993 151.818 172.324 1.00 71.49 376 ILE A C 1
ATOM 2831 O O . ILE A 1 402 ? 109.341 151.425 173.441 1.00 79.27 376 ILE A O 1
ATOM 2836 N N . ARG A 1 403 ? 107.763 152.278 172.079 1.00 81.85 377 ARG A N 1
ATOM 2837 C CA . ARG A 1 403 ? 106.827 152.497 173.178 1.00 86.49 377 ARG A CA 1
ATOM 2838 C C . ARG A 1 403 ? 106.468 151.195 173.879 1.00 84.61 377 ARG A C 1
ATOM 2839 O O . ARG A 1 403 ? 106.419 151.140 175.112 1.00 83.32 377 ARG A O 1
ATOM 2847 N N . GLY A 1 404 ? 106.213 150.138 173.117 1.00 83.96 378 GLY A N 1
ATOM 2848 C CA . GLY A 1 404 ? 105.886 148.862 173.716 1.00 85.82 378 GLY A CA 1
ATOM 2849 C C . GLY A 1 404 ? 104.412 148.685 174.011 1.00 88.18 378 GLY A C 1
ATOM 2850 O O . GLY A 1 404 ? 104.048 148.117 175.045 1.00 86.40 378 GLY A O 1
ATOM 2851 N N . ASP A 1 405 ? 103.550 149.177 173.120 1.00 95.92 379 ASP A N 1
ATOM 2852 C CA . ASP A 1 405 ? 102.121 148.919 173.265 1.00 95.64 379 ASP A CA 1
ATOM 2853 C C . ASP A 1 405 ? 101.825 147.434 173.091 1.00 97.77 379 ASP A C 1
ATOM 2854 O O . ASP A 1 405 ? 101.151 146.820 173.926 1.00 96.34 379 ASP A O 1
ATOM 2859 N N . ALA A 1 406 ? 102.331 146.839 172.013 1.00 93.84 380 ALA A N 1
ATOM 2860 C CA . ALA A 1 406 ? 102.363 145.391 171.867 1.00 93.87 380 ALA A CA 1
ATOM 2861 C C . ALA A 1 406 ? 103.643 144.880 172.512 1.00 91.09 380 ALA A C 1
ATOM 2862 O O . ALA A 1 406 ? 104.736 145.363 172.206 1.00 89.35 380 ALA A O 1
ATOM 2864 N N . MET A 1 407 ? 103.504 143.909 173.406 1.00 89.08 381 MET A N 1
ATOM 2865 C CA . MET A 1 407 ? 104.558 143.601 174.357 1.00 87.69 381 MET A CA 1
ATOM 2866 C C . MET A 1 407 ? 104.702 142.091 174.468 1.00 93.60 381 MET A C 1
ATOM 2867 O O . MET A 1 407 ? 103.705 141.389 174.656 1.00 96.41 381 MET A O 1
ATOM 2872 N N . VAL A 1 408 ? 105.937 141.596 174.346 1.00 90.75 382 VAL A N 1
ATOM 2873 C CA . VAL A 1 408 ? 106.168 140.156 174.298 1.00 91.74 382 VAL A CA 1
ATOM 2874 C C . VAL A 1 408 ? 105.750 139.516 175.615 1.00 94.65 382 VAL A C 1
ATOM 2875 O O . VAL A 1 408 ? 105.865 140.117 176.692 1.00 94.29 382 VAL A O 1
ATOM 2879 N N . ASP A 1 409 ? 105.250 138.286 175.528 1.00 99.11 383 ASP A N 1
ATOM 2880 C CA . ASP A 1 409 ? 104.881 137.543 176.724 1.00 99.50 383 ASP A CA 1
ATOM 2881 C C . ASP A 1 409 ? 106.096 137.355 177.621 1.00 97.84 383 ASP A C 1
ATOM 2882 O O . ASP A 1 409 ? 107.184 137.005 177.158 1.00 96.74 383 ASP A O 1
ATOM 2887 N N . GLY A 1 410 ? 105.900 137.587 178.914 1.00 95.01 384 GLY A N 1
ATOM 2888 C CA . GLY A 1 410 ? 106.991 137.631 179.862 1.00 96.00 384 GLY A CA 1
ATOM 2889 C C . GLY A 1 410 ? 107.484 139.020 180.194 1.00 96.85 384 GLY A C 1
ATOM 2890 O O . GLY A 1 410 ? 108.540 139.146 180.824 1.00 98.25 384 GLY A O 1
ATOM 2891 N N . ASN A 1 411 ? 106.757 140.060 179.784 1.00 93.37 385 ASN A N 1
ATOM 2892 C CA . ASN A 1 411 ? 107.086 141.454 180.080 1.00 94.07 385 ASN A CA 1
ATOM 2893 C C . ASN A 1 411 ? 108.421 141.866 179.451 1.00 93.47 385 ASN A C 1
ATOM 2894 O O . ASN A 1 411 ? 109.347 142.312 180.129 1.00 93.92 385 ASN A O 1
ATOM 2899 N N . TYR A 1 412 ? 108.500 141.722 178.129 1.00 81.47 386 TYR A N 1
ATOM 2900 C CA . TYR A 1 412 ? 109.690 142.087 177.371 1.00 83.95 386 TYR A CA 1
ATOM 2901 C C . TYR A 1 412 ? 109.309 142.972 176.194 1.00 80.48 386 TYR A C 1
ATOM 2902 O O . TYR A 1 412 ? 108.250 142.789 175.588 1.00 83.10 386 TYR A O 1
ATOM 2911 N N . THR A 1 413 ? 110.178 143.933 175.879 1.00 64.54 387 THR A N 1
ATOM 2912 C CA . THR A 1 413 ? 109.973 144.855 174.767 1.00 67.17 387 THR A CA 1
ATOM 2913 C C . THR A 1 413 ? 111.059 144.747 173.710 1.00 66.27 387 THR A C 1
ATOM 2914 O O . THR A 1 413 ? 110.752 144.717 172.514 1.00 62.69 387 THR A O 1
ATOM 2918 N N . LEU A 1 414 ? 112.323 144.712 174.114 1.00 58.08 388 LEU A N 1
ATOM 2919 C CA . LEU A 1 414 ? 113.441 144.472 173.211 1.00 49.66 388 LEU A CA 1
ATOM 2920 C C . LEU A 1 414 ? 113.979 143.081 173.500 1.00 54.28 388 LEU A C 1
ATOM 2921 O O . LEU A 1 414 ? 114.455 142.816 174.608 1.00 68.96 388 LEU A O 1
ATOM 2926 N N . TYR A 1 415 ? 113.907 142.197 172.508 1.00 51.03 389 TYR A N 1
ATOM 2927 C CA . TYR A 1 415 ? 114.157 140.769 172.705 1.00 51.29 389 TYR A CA 1
ATOM 2928 C C . TYR A 1 415 ? 115.162 140.289 171.664 1.00 55.21 389 TYR A C 1
ATOM 2929 O O . TYR A 1 415 ? 114.772 139.826 170.592 1.00 64.06 389 TYR A O 1
ATOM 2938 N N . VAL A 1 416 ? 116.449 140.384 171.978 1.00 39.23 390 VAL A N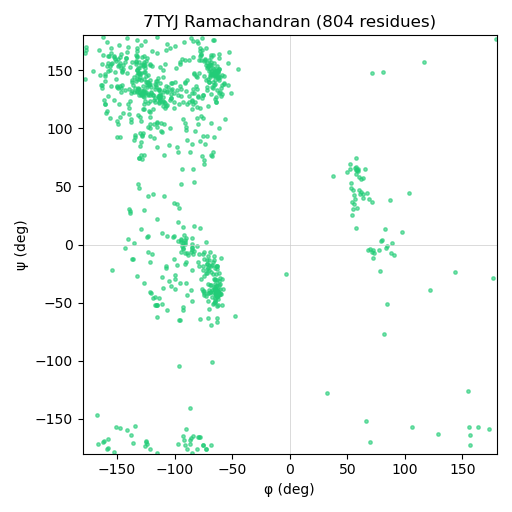 1
ATOM 2939 C CA . VAL A 1 416 ? 117.510 139.916 171.095 1.00 37.97 390 VAL A CA 1
ATOM 2940 C C . VAL A 1 416 ? 117.981 138.563 171.604 1.00 45.97 390 VAL A C 1
ATOM 2941 O O . VAL A 1 416 ? 118.498 138.463 172.722 1.00 60.38 390 VAL A O 1
ATOM 2945 N N . LEU A 1 417 ? 117.811 137.518 170.793 1.00 44.53 391 LEU A N 1
ATOM 2946 C CA . LEU A 1 417 ? 118.099 136.161 171.237 1.00 40.87 391 LEU A CA 1
ATOM 2947 C C . LEU A 1 417 ? 118.779 135.365 170.134 1.00 35.61 391 LEU A C 1
ATOM 2948 O O . LEU A 1 417 ? 118.343 135.391 168.982 1.00 51.15 391 LEU A O 1
ATOM 2953 N N . ASP A 1 418 ? 119.847 134.657 170.501 1.00 38.57 392 ASP A N 1
ATOM 2954 C CA . ASP A 1 418 ? 120.533 133.706 169.626 1.00 41.39 392 ASP A CA 1
ATOM 2955 C C . ASP A 1 418 ? 121.034 134.364 168.339 1.00 42.43 392 ASP A C 1
ATOM 2956 O O . ASP A 1 418 ? 120.615 134.029 167.234 1.00 48.46 392 ASP A O 1
ATOM 2961 N N . ASN A 1 419 ? 121.957 135.299 168.495 1.00 49.71 393 ASN A N 1
ATOM 2962 C CA . ASN A 1 419 ? 122.607 135.951 167.361 1.00 47.18 393 ASN A CA 1
ATOM 2963 C C . ASN A 1 419 ? 124.084 135.575 167.399 1.00 55.94 393 ASN A C 1
ATOM 2964 O O . ASN A 1 419 ? 124.844 136.092 168.222 1.00 63.11 393 ASN A O 1
ATOM 2969 N N . GLN A 1 420 ? 124.487 134.676 166.498 1.00 59.17 394 GLN A N 1
ATOM 2970 C CA . GLN A 1 420 ? 125.815 134.077 166.589 1.00 60.09 394 GLN A CA 1
ATOM 2971 C C . GLN A 1 420 ? 126.925 135.102 166.414 1.00 65.83 394 GLN A C 1
ATOM 2972 O O . GLN A 1 420 ? 127.953 135.012 167.091 1.00 75.82 394 GLN A O 1
ATOM 2978 N N . ASN A 1 421 ? 126.751 136.071 165.518 1.00 59.53 395 ASN A N 1
ATOM 2979 C CA . ASN A 1 421 ? 127.764 137.102 165.296 1.00 65.52 395 ASN A CA 1
ATOM 2980 C C . ASN A 1 421 ? 127.072 138.459 165.236 1.00 67.62 395 ASN A C 1
ATOM 2981 O O . ASN A 1 421 ? 126.607 138.880 164.175 1.00 70.31 395 ASN A O 1
ATOM 2986 N N . LEU A 1 422 ? 127.015 139.139 166.379 1.00 57.54 396 LEU A N 1
ATOM 2987 C CA . LEU A 1 422 ? 126.402 140.459 166.489 1.00 51.91 396 LEU A CA 1
ATOM 2988 C C . LEU A 1 422 ? 127.310 141.313 167.361 1.00 52.48 396 LEU A C 1
ATOM 2989 O O . LEU A 1 422 ? 127.380 141.100 168.573 1.00 56.83 396 LEU A O 1
ATOM 2994 N N . GLN A 1 423 ? 128.002 142.274 166.754 1.00 63.68 397 GLN A N 1
ATOM 2995 C CA . GLN A 1 423 ? 129.021 143.042 167.457 1.00 68.65 397 GLN A CA 1
ATOM 2996 C C . GLN A 1 423 ? 128.590 144.469 167.770 1.00 72.37 397 GLN A C 1
ATOM 2997 O O . GLN A 1 423 ? 128.612 144.877 168.933 1.00 72.50 397 GLN A O 1
ATOM 3003 N N . GLN A 1 424 ? 128.198 145.247 166.761 1.00 76.14 398 GLN A N 1
ATOM 3004 C CA . GLN A 1 424 ? 128.096 146.692 166.941 1.00 77.12 398 GLN A CA 1
ATOM 3005 C C . GLN A 1 424 ? 126.873 147.102 167.753 1.00 74.92 398 GLN A C 1
ATOM 3006 O O . GLN A 1 424 ? 126.962 148.016 168.580 1.00 79.89 398 GLN A O 1
ATOM 3012 N N . LEU A 1 425 ? 125.729 146.457 167.526 1.00 56.66 399 LEU A N 1
ATOM 3013 C CA . LEU A 1 425 ? 124.450 146.890 168.094 1.00 59.75 399 LEU A CA 1
ATOM 3014 C C . LEU A 1 425 ? 124.103 148.317 167.676 1.00 67.20 399 LEU A C 1
ATOM 3015 O O . LEU A 1 425 ? 123.473 149.065 168.427 1.00 65.38 399 LEU A O 1
ATOM 3020 N N . GLY A 1 426 ? 124.526 148.712 166.481 1.00 75.59 400 GLY A N 1
ATOM 3021 C CA . GLY A 1 426 ? 124.087 149.962 165.898 1.00 73.49 400 GLY A CA 1
ATOM 3022 C C . GLY A 1 426 ? 124.632 151.204 166.586 1.00 78.84 400 GLY A C 1
ATOM 3023 O O . GLY A 1 426 ? 125.519 151.161 167.437 1.00 79.34 400 GLY A O 1
ATOM 3024 N N . SER A 1 427 ? 124.058 152.340 166.185 1.00 79.44 401 SER A N 1
ATOM 3025 C CA . SER A 1 427 ? 124.424 153.639 166.733 1.00 70.59 401 SER A CA 1
ATOM 3026 C C . SER A 1 427 ? 123.214 154.440 167.195 1.00 69.24 401 SER A C 1
ATOM 3027 O O . SER A 1 427 ? 123.341 155.645 167.434 1.00 73.16 401 SER A O 1
ATOM 3030 N N . TRP A 1 428 ? 122.045 153.812 167.320 1.00 69.48 402 TRP A N 1
ATOM 3031 C CA . TRP A 1 428 ? 120.840 154.496 167.789 1.00 67.14 402 TRP A CA 1
ATOM 3032 C C . TRP A 1 428 ? 120.850 154.514 169.318 1.00 67.57 402 TRP A C 1
ATOM 3033 O O . TRP A 1 428 ? 120.014 153.918 169.998 1.00 67.09 402 TRP A O 1
ATOM 3044 N N . VAL A 1 429 ? 121.838 155.225 169.854 1.00 83.03 403 VAL A N 1
ATOM 3045 C CA . VAL A 1 429 ? 122.089 155.280 171.288 1.00 81.81 403 VAL A CA 1
ATOM 3046 C C . VAL A 1 429 ? 122.377 156.722 171.684 1.00 83.19 403 VAL A C 1
ATOM 3047 O O . VAL A 1 429 ? 122.186 157.645 170.885 1.00 81.44 403 VAL A O 1
ATOM 3051 N N . ALA A 1 430 ? 122.807 156.923 172.931 1.00 94.16 404 ALA A N 1
ATOM 3052 C CA . ALA A 1 430 ? 123.173 158.240 173.457 1.00 96.39 404 ALA A CA 1
ATOM 3053 C C . ALA A 1 430 ? 121.961 159.172 173.514 1.00 93.14 404 ALA A C 1
ATOM 3054 O O . ALA A 1 430 ? 121.867 160.168 172.795 1.00 91.44 404 ALA A O 1
ATOM 3056 N N . ALA A 1 431 ? 121.006 158.784 174.363 1.00 94.58 405 ALA A N 1
ATOM 3057 C CA . ALA A 1 431 ? 119.852 159.590 174.752 1.00 93.23 405 ALA A CA 1
ATOM 3058 C C . ALA A 1 431 ? 118.824 159.684 173.634 1.00 94.99 405 ALA A C 1
ATOM 3059 O O . ALA A 1 431 ? 117.730 160.220 173.835 1.00 96.14 405 ALA A O 1
ATOM 3061 N N . GLY A 1 432 ? 119.162 159.169 172.452 1.00 92.12 406 GLY A N 1
ATOM 3062 C CA . GLY A 1 432 ? 118.159 159.034 171.412 1.00 91.24 406 GLY A CA 1
ATOM 3063 C C . GLY A 1 432 ? 117.102 158.007 171.765 1.00 92.29 406 GLY A C 1
ATOM 3064 O O . GLY A 1 432 ? 115.905 158.259 171.616 1.00 94.58 406 GLY A O 1
ATOM 3065 N N . LEU A 1 433 ? 117.526 156.851 172.267 1.00 80.41 407 LEU A N 1
ATOM 3066 C CA . LEU A 1 433 ? 116.598 155.773 172.568 1.00 76.22 407 LEU A CA 1
ATOM 3067 C C . LEU A 1 433 ? 115.753 156.102 173.791 1.00 82.57 407 LEU A C 1
ATOM 3068 O O . LEU A 1 433 ? 116.171 156.844 174.684 1.00 83.28 407 LEU A O 1
ATOM 3073 N N . THR A 1 434 ? 114.546 155.544 173.821 1.00 76.82 408 THR A N 1
ATOM 3074 C CA . THR A 1 434 ? 113.650 155.702 174.964 1.00 79.15 408 THR A CA 1
ATOM 3075 C C . THR A 1 434 ? 112.616 154.591 174.915 1.00 81.70 408 THR A C 1
ATOM 3076 O O . THR A 1 434 ? 111.892 154.468 173.924 1.00 80.63 408 THR A O 1
ATOM 3080 N N . ILE A 1 435 ? 112.555 153.784 175.964 1.00 83.88 409 ILE A N 1
ATOM 3081 C CA . ILE A 1 435 ? 111.586 152.704 176.084 1.00 77.87 409 ILE A CA 1
ATOM 3082 C C . ILE A 1 435 ? 110.758 152.948 177.338 1.00 81.21 409 ILE A C 1
ATOM 3083 O O . ILE A 1 435 ? 111.223 152.722 178.456 1.00 84.77 409 ILE A O 1
ATOM 3088 N N . PRO A 1 436 ? 109.524 153.416 177.192 1.00 86.28 410 PRO A N 1
ATOM 3089 C CA . PRO A 1 436 ? 108.719 153.770 178.369 1.00 89.31 410 PRO A CA 1
ATOM 3090 C C . PRO A 1 436 ? 108.375 152.584 179.255 1.00 88.07 410 PRO A C 1
ATOM 3091 O O . PRO A 1 436 ? 108.572 152.640 180.472 1.00 86.99 410 PRO A O 1
ATOM 3095 N N . VAL A 1 437 ? 107.861 151.508 178.664 1.00 93.57 411 VAL A N 1
ATOM 3096 C CA . VAL A 1 437 ? 107.389 150.363 179.428 1.00 94.77 411 VAL A CA 1
ATOM 3097 C C . VAL A 1 437 ? 108.057 149.100 178.904 1.00 94.29 411 VAL A C 1
ATOM 3098 O O . VAL A 1 437 ? 108.604 149.062 177.800 1.00 93.40 411 VAL A O 1
ATOM 3102 N N . GLY A 1 438 ? 108.017 148.058 179.728 1.00 93.44 412 GLY A N 1
ATOM 3103 C CA . GLY A 1 438 ? 108.562 146.773 179.345 1.00 95.11 412 GLY A CA 1
ATOM 3104 C C . GLY A 1 438 ? 110.062 146.669 179.511 1.00 97.00 412 GLY A C 1
ATOM 3105 O O . GLY A 1 438 ? 110.783 147.659 179.367 1.00 96.16 412 GLY A O 1
ATOM 3106 N N . LYS A 1 439 ? 110.542 145.467 179.806 1.00 87.07 413 LYS A N 1
ATOM 3107 C CA . LYS A 1 439 ? 111.958 145.228 180.013 1.00 81.81 413 LYS A CA 1
ATOM 3108 C C . LYS A 1 439 ? 112.630 144.825 178.704 1.00 84.31 413 LYS A C 1
ATOM 3109 O O . LYS A 1 439 ? 111.983 144.629 177.674 1.00 86.01 413 LYS A O 1
ATOM 3115 N N . ILE A 1 440 ? 113.951 144.704 178.755 1.00 73.82 414 ILE A N 1
ATOM 3116 C CA . ILE A 1 440 ? 114.729 144.193 177.641 1.00 72.48 414 ILE A CA 1
ATOM 3117 C C . ILE A 1 440 ? 115.211 142.791 177.998 1.00 77.47 414 ILE A C 1
ATOM 3118 O O . ILE A 1 440 ? 115.120 142.350 179.142 1.00 85.50 414 ILE A O 1
ATOM 3123 N N . TYR A 1 441 ? 115.722 142.081 176.995 1.00 66.10 415 TYR A N 1
ATOM 3124 C CA . TYR A 1 441 ? 116.138 140.695 177.192 1.00 59.16 415 TYR A CA 1
ATOM 3125 C C . TYR A 1 441 ? 117.173 140.346 176.134 1.00 57.52 415 TYR A C 1
ATOM 3126 O O . TYR A 1 441 ? 116.831 140.205 174.958 1.00 66.58 415 TYR A O 1
ATOM 3135 N N . PHE A 1 442 ? 118.424 140.202 176.554 1.00 51.98 416 PHE A N 1
ATOM 3136 C CA . PHE A 1 442 ? 119.509 139.772 175.686 1.00 53.64 416 PHE A CA 1
ATOM 3137 C C . PHE A 1 442 ? 119.988 138.404 176.144 1.00 62.52 416 PHE A C 1
ATOM 3138 O O . PHE A 1 442 ? 120.312 138.220 177.321 1.00 69.05 416 PHE A O 1
ATOM 3146 N N . ALA A 1 443 ? 120.030 137.448 175.221 1.00 53.52 417 ALA A N 1
ATOM 3147 C CA . ALA A 1 443 ? 120.475 136.104 175.553 1.00 50.70 417 ALA A CA 1
ATOM 3148 C C . ALA A 1 443 ? 121.126 135.473 174.335 1.00 49.33 417 ALA A C 1
ATOM 3149 O O . ALA A 1 443 ? 120.618 135.598 173.219 1.00 58.46 417 ALA A O 1
ATOM 3151 N N . PHE A 1 444 ? 122.253 134.802 174.561 1.00 51.51 418 PHE A N 1
ATOM 3152 C CA . PHE A 1 444 ? 122.958 134.040 173.533 1.00 47.39 418 PHE A CA 1
ATOM 3153 C C . PHE A 1 444 ? 123.390 134.933 172.368 1.00 51.06 418 PHE A C 1
ATOM 3154 O O . PHE A 1 444 ? 123.042 134.706 171.212 1.00 61.96 418 PHE A O 1
ATOM 3162 N N . ASN A 1 445 ? 124.182 135.949 172.696 1.00 52.61 419 ASN A N 1
ATOM 3163 C CA . ASN A 1 445 ? 124.801 136.832 171.709 1.00 46.83 419 ASN A CA 1
ATOM 3164 C C . ASN A 1 445 ? 126.293 136.845 171.996 1.00 62.46 419 ASN A C 1
ATOM 3165 O O . ASN A 1 445 ? 126.817 137.805 172.575 1.00 71.85 419 ASN A O 1
ATOM 3170 N N . PRO A 1 446 ? 127.012 135.793 171.599 1.00 62.15 420 PRO A N 1
ATOM 3171 C CA . PRO A 1 446 ? 128.392 135.627 172.082 1.00 59.03 420 PRO A CA 1
ATOM 3172 C C . PRO A 1 446 ? 129.312 136.788 171.754 1.00 66.21 420 PRO A C 1
ATOM 3173 O O . PRO A 1 446 ? 130.143 137.160 172.590 1.00 71.86 420 PRO A O 1
ATOM 3177 N N . ARG A 1 447 ? 129.181 137.390 170.577 1.00 59.78 421 ARG A N 1
ATOM 3178 C CA . ARG A 1 447 ? 130.090 138.449 170.165 1.00 65.83 421 ARG A CA 1
ATOM 3179 C C . ARG A 1 447 ? 129.611 139.841 170.553 1.00 68.40 421 ARG A C 1
ATOM 3180 O O . ARG A 1 447 ? 130.283 140.823 170.225 1.00 67.29 421 ARG A O 1
ATOM 3188 N N . LEU A 1 448 ? 128.481 139.957 171.240 1.00 64.89 422 LEU A N 1
ATOM 3189 C CA . LEU A 1 448 ? 127.982 141.252 171.691 1.00 60.52 422 LEU A CA 1
ATOM 3190 C C . LEU A 1 448 ? 128.562 141.517 173.072 1.00 64.22 422 LEU A C 1
ATOM 3191 O O . LEU A 1 448 ? 128.046 141.027 174.078 1.00 72.72 422 LEU A O 1
ATOM 3196 N N . CYS A 1 449 ? 129.637 142.299 173.122 1.00 71.70 423 CYS A N 1
ATOM 3197 C CA . CYS A 1 449 ? 130.274 142.599 174.394 1.00 75.63 423 CYS A CA 1
ATOM 3198 C C . CYS A 1 449 ? 129.295 143.307 175.320 1.00 72.60 423 CYS A C 1
ATOM 3199 O O . CYS A 1 449 ? 128.460 144.103 174.886 1.00 78.70 423 CYS A O 1
ATOM 3202 N N . LEU A 1 450 ? 129.398 143.001 176.613 1.00 69.60 424 LEU A N 1
ATOM 3203 C CA . LEU A 1 450 ? 128.449 143.538 177.579 1.00 74.61 424 LEU A CA 1
ATOM 3204 C C . LEU A 1 450 ? 128.510 145.054 177.676 1.00 82.85 424 LEU A C 1
ATOM 3205 O O . LEU A 1 450 ? 127.566 145.668 178.184 1.00 83.42 424 LEU A O 1
ATOM 3210 N N . GLU A 1 451 ? 129.596 145.671 177.208 1.00 93.75 425 GLU A N 1
ATOM 3211 C CA . GLU A 1 451 ? 129.698 147.124 177.275 1.00 94.27 425 GLU A CA 1
ATOM 3212 C C . GLU A 1 451 ? 128.602 147.789 176.455 1.00 94.47 425 GLU A C 1
ATOM 3213 O O . GLU A 1 451 ? 127.996 148.771 176.897 1.00 94.41 425 GLU A O 1
ATOM 3219 N N . HIS A 1 452 ? 128.327 147.260 175.260 1.00 84.74 426 HIS A N 1
ATOM 3220 C CA . HIS A 1 452 ? 127.263 147.815 174.430 1.00 81.25 426 HIS A CA 1
ATOM 3221 C C . HIS A 1 452 ? 125.905 147.679 175.106 1.00 83.27 426 HIS A C 1
ATOM 3222 O O . HIS A 1 452 ? 125.103 148.620 175.099 1.00 81.04 426 HIS A O 1
ATOM 3229 N N . ILE A 1 453 ? 125.631 146.515 175.698 1.00 82.48 427 ILE A N 1
ATOM 3230 C CA . ILE A 1 453 ? 124.346 146.302 176.356 1.00 75.69 427 ILE A CA 1
ATOM 3231 C C . ILE A 1 453 ? 124.187 147.245 177.540 1.00 79.54 427 ILE A C 1
ATOM 3232 O O . ILE A 1 453 ? 123.112 147.817 177.755 1.00 85.54 427 ILE A O 1
ATOM 3237 N N . TYR A 1 454 ? 125.245 147.420 178.329 1.00 84.74 428 TYR A N 1
ATOM 3238 C CA . TYR A 1 454 ? 125.149 148.303 179.484 1.00 86.59 428 TYR A CA 1
ATOM 3239 C C . TYR A 1 454 ? 125.033 149.765 179.068 1.00 88.09 428 TYR A C 1
ATOM 3240 O O . TYR A 1 454 ? 124.331 150.541 179.728 1.00 86.46 428 TYR A O 1
ATOM 3249 N N . ARG A 1 455 ? 125.690 150.159 177.976 1.00 87.32 429 ARG A N 1
ATOM 3250 C CA . ARG A 1 455 ? 125.488 151.504 177.449 1.00 86.32 429 ARG A CA 1
ATOM 3251 C C . ARG A 1 455 ? 124.051 151.699 176.987 1.00 87.14 429 ARG A C 1
ATOM 3252 O O . ARG A 1 455 ? 123.468 152.771 177.184 1.00 92.57 429 ARG A O 1
ATOM 3260 N N . LEU A 1 456 ? 123.471 150.680 176.348 1.00 84.79 430 LEU A N 1
ATOM 3261 C CA . LEU A 1 456 ? 122.068 150.760 175.956 1.00 86.02 430 LEU A CA 1
ATOM 3262 C C . LEU A 1 456 ? 121.174 150.904 177.178 1.00 88.17 430 LEU A C 1
ATOM 3263 O O . LEU A 1 456 ? 120.207 151.674 177.166 1.00 93.67 430 LEU A O 1
ATOM 3268 N N . GLU A 1 457 ? 121.489 150.170 178.244 1.00 90.87 431 GLU A N 1
ATOM 3269 C CA . GLU A 1 457 ? 120.743 150.300 179.489 1.00 89.90 431 GLU A CA 1
ATOM 3270 C C . GLU A 1 457 ? 120.836 151.717 180.039 1.00 93.08 431 GLU A C 1
ATOM 3271 O O . GLU A 1 457 ? 119.839 152.277 180.509 1.00 91.99 431 GLU A O 1
ATOM 3277 N N . GLU A 1 458 ? 122.031 152.308 179.997 1.00 92.31 432 GLU A N 1
ATOM 3278 C CA . GLU A 1 458 ? 122.212 153.655 180.531 1.00 90.17 432 GLU A CA 1
ATOM 3279 C C . GLU A 1 458 ? 121.443 154.687 179.715 1.00 89.91 432 GLU A C 1
ATOM 3280 O O . GLU A 1 458 ? 120.687 155.492 180.270 1.00 88.72 432 GLU A O 1
ATOM 3286 N N . VAL A 1 459 ? 121.618 154.677 178.390 1.00 90.68 433 VAL A N 1
ATOM 3287 C CA . VAL A 1 459 ? 120.950 155.671 177.556 1.00 89.68 433 VAL A CA 1
ATOM 3288 C C . VAL A 1 459 ? 119.446 155.447 177.492 1.00 90.61 433 VAL A C 1
ATOM 3289 O O . VAL A 1 459 ? 118.702 156.382 177.181 1.00 93.78 433 VAL A O 1
ATOM 3293 N N . THR A 1 460 ? 118.970 154.234 177.774 1.00 93.00 434 THR A N 1
ATOM 3294 C CA . THR A 1 460 ? 117.530 154.020 177.818 1.00 92.40 434 THR A CA 1
ATOM 3295 C C . THR A 1 460 ? 116.914 154.664 179.051 1.00 94.79 434 THR A C 1
ATOM 3296 O O . THR A 1 460 ? 115.710 154.943 179.071 1.00 94.00 434 THR A O 1
ATOM 3300 N N . GLY A 1 461 ? 117.720 154.920 180.079 1.00 100.96 435 GLY A N 1
ATOM 3301 C CA . GLY A 1 461 ? 117.234 155.533 181.295 1.00 101.83 435 GLY A CA 1
ATOM 3302 C C . GLY A 1 461 ? 116.546 154.592 182.255 1.00 103.05 435 GLY A C 1
ATOM 3303 O O . GLY A 1 461 ? 116.027 155.051 183.281 1.00 100.35 435 GLY A O 1
ATOM 3304 N N . THR A 1 462 ? 116.515 153.296 181.957 1.00 107.93 436 THR A N 1
ATOM 3305 C CA . THR A 1 462 ? 115.858 152.293 182.791 1.00 107.33 436 THR A CA 1
ATOM 3306 C C . THR A 1 462 ? 116.791 151.088 182.929 1.00 106.44 436 THR A C 1
ATOM 3307 O O . THR A 1 462 ? 116.800 150.173 182.101 1.00 104.00 436 THR A O 1
ATOM 3311 N N . ARG A 1 463 ? 117.596 151.097 183.989 1.00 104.47 437 ARG A N 1
ATOM 3312 C CA . ARG A 1 463 ? 118.559 150.036 184.252 1.00 105.52 437 ARG A CA 1
ATOM 3313 C C . ARG A 1 463 ? 118.073 149.030 185.286 1.00 105.20 437 ARG A C 1
ATOM 3314 O O . ARG A 1 463 ? 118.319 147.830 185.137 1.00 104.16 437 ARG A O 1
ATOM 3322 N N . GLY A 1 464 ? 117.389 149.486 186.330 1.00 94.74 438 GLY A N 1
ATOM 3323 C CA . GLY A 1 464 ? 116.893 148.590 187.351 1.00 93.42 438 GLY A CA 1
ATOM 3324 C C . GLY A 1 464 ? 115.615 147.868 187.009 1.00 95.09 438 GLY A C 1
ATOM 3325 O O . GLY A 1 464 ? 115.127 147.073 187.816 1.00 95.40 438 GLY A O 1
ATOM 3326 N N . ARG A 1 465 ? 115.053 148.127 185.828 1.00 99.27 439 ARG A N 1
ATOM 3327 C CA . ARG A 1 465 ? 113.806 147.478 185.441 1.00 97.19 439 ARG A CA 1
ATOM 3328 C C . ARG A 1 465 ? 113.986 145.973 185.313 1.00 98.21 439 ARG A C 1
ATOM 3329 O O . ARG A 1 465 ? 113.120 145.198 185.735 1.00 97.79 439 ARG A O 1
ATOM 3337 N N . GLN A 1 466 ? 115.101 145.542 184.732 1.00 103.04 440 GLN A N 1
ATOM 3338 C CA . GLN A 1 466 ? 115.390 144.126 184.573 1.00 104.05 440 GLN A CA 1
ATOM 3339 C C . GLN A 1 466 ? 116.178 143.629 185.782 1.00 105.82 440 GLN A C 1
ATOM 3340 O O . GLN A 1 466 ? 116.361 144.341 186.772 1.00 106.05 440 GLN A O 1
ATOM 3346 N N . ASN A 1 467 ? 116.655 142.394 185.705 1.00 109.56 441 ASN A N 1
ATOM 3347 C CA . ASN A 1 467 ? 117.435 141.785 186.773 1.00 108.04 441 ASN A CA 1
ATOM 3348 C C . ASN A 1 467 ? 118.265 140.657 186.167 1.00 106.41 441 ASN A C 1
ATOM 3349 O O . ASN A 1 467 ? 118.275 140.462 184.947 1.00 104.94 441 ASN A O 1
ATOM 3354 N N . LYS A 1 468 ? 118.973 139.920 187.016 1.00 113.75 442 LYS A N 1
ATOM 3355 C CA . LYS A 1 468 ? 119.939 138.945 186.535 1.00 112.46 442 LYS A CA 1
ATOM 3356 C C . LYS A 1 468 ? 119.237 137.806 185.797 1.00 109.27 442 LYS A C 1
ATOM 3357 O O . LYS A 1 468 ? 118.025 137.606 185.906 1.00 111.66 442 LYS A O 1
ATOM 3363 N N . ALA A 1 469 ? 120.023 137.064 185.020 1.00 94.37 443 ALA A N 1
ATOM 3364 C CA . ALA A 1 469 ? 119.593 135.977 184.144 1.00 98.42 443 ALA A CA 1
ATOM 3365 C C . ALA A 1 469 ? 118.794 136.472 182.947 1.00 101.34 443 ALA A C 1
ATOM 3366 O O . ALA A 1 469 ? 118.435 135.662 182.085 1.00 104.43 443 ALA A O 1
ATOM 3368 N N . GLU A 1 470 ? 118.502 137.768 182.860 1.00 92.93 444 GLU A N 1
ATOM 3369 C CA . GLU A 1 470 ? 117.962 138.366 181.648 1.00 91.24 444 GLU A CA 1
ATOM 3370 C C . GLU A 1 470 ? 119.029 139.072 180.835 1.00 89.74 444 GLU A C 1
ATOM 3371 O O . GLU A 1 470 ? 118.886 139.208 179.617 1.00 89.39 444 GLU A O 1
ATOM 3377 N N . ILE A 1 471 ? 120.089 139.528 181.497 1.00 91.56 445 ILE A N 1
ATOM 3378 C CA . ILE A 1 471 ? 121.268 140.090 180.858 1.00 91.31 445 ILE A CA 1
ATOM 3379 C C . ILE A 1 471 ? 122.519 139.292 181.199 1.00 94.47 445 ILE A C 1
ATOM 3380 O O . ILE A 1 471 ? 123.553 139.462 180.544 1.00 95.15 445 ILE A O 1
ATOM 3385 N N . ASN A 1 472 ? 122.411 138.341 182.124 1.00 99.28 446 ASN A N 1
ATOM 3386 C CA . ASN A 1 472 ? 123.572 137.767 182.786 1.00 98.14 446 ASN A CA 1
ATOM 3387 C C . ASN A 1 472 ? 124.539 137.167 181.769 1.00 93.11 446 ASN A C 1
ATOM 3388 O O . ASN A 1 472 ? 124.109 136.622 180.746 1.00 92.47 446 ASN A O 1
ATOM 3393 N N . PRO A 1 473 ? 125.842 137.251 182.018 1.00 88.63 447 PRO A N 1
ATOM 3394 C CA . PRO A 1 473 ? 126.827 136.702 181.079 1.00 88.64 447 PRO A CA 1
ATOM 3395 C C . PRO A 1 473 ? 126.795 135.185 181.019 1.00 91.03 447 PRO A C 1
ATOM 3396 O O . PRO A 1 473 ? 125.897 134.550 181.583 1.00 87.28 447 PRO A O 1
ATOM 3400 N N . ARG A 1 474 ? 127.766 134.607 180.315 1.00 87.88 448 ARG A N 1
ATOM 3401 C CA . ARG A 1 474 ? 127.898 133.207 179.935 1.00 89.02 448 ARG A CA 1
ATOM 3402 C C . ARG A 1 474 ? 126.976 132.875 178.769 1.00 94.77 448 ARG A C 1
ATOM 3403 O O . ARG A 1 474 ? 127.040 131.762 178.250 1.00 101.51 448 ARG A O 1
ATOM 3411 N N . THR A 1 475 ? 126.134 133.803 178.328 1.00 74.03 449 THR A N 1
ATOM 3412 C CA . THR A 1 475 ? 125.353 133.641 177.111 1.00 65.98 449 THR A CA 1
ATOM 3413 C C . THR A 1 475 ? 125.712 134.681 176.067 1.00 66.63 449 THR A C 1
ATOM 3414 O O . THR A 1 475 ? 125.896 134.338 174.894 1.00 72.29 449 THR A O 1
ATOM 3418 N N . ASN A 1 476 ? 125.835 135.944 176.464 1.00 66.46 450 ASN A N 1
ATOM 3419 C CA . ASN A 1 476 ? 126.156 137.034 175.555 1.00 66.75 450 ASN A CA 1
ATOM 3420 C C . ASN A 1 476 ? 127.406 137.749 176.039 1.00 66.90 450 ASN A C 1
ATOM 3421 O O . ASN A 1 476 ? 127.486 138.141 177.206 1.00 76.14 450 ASN A O 1
ATOM 3426 N N . GLY A 1 477 ? 128.368 137.935 175.140 1.00 57.72 451 GLY A N 1
ATOM 3427 C CA . GLY A 1 477 ? 129.590 138.622 175.501 1.00 65.78 451 GLY A CA 1
ATOM 3428 C C . GLY A 1 477 ? 130.796 137.731 175.706 1.00 68.51 451 GLY A C 1
ATOM 3429 O O . GLY A 1 477 ? 131.536 137.899 176.678 1.00 69.58 451 GLY A O 1
ATOM 3430 N N . ASP A 1 478 ? 130.999 136.771 174.811 1.00 67.20 452 ASP A N 1
ATOM 3431 C CA . ASP A 1 478 ? 132.197 135.942 174.845 1.00 62.77 452 ASP A CA 1
ATOM 3432 C C . ASP A 1 478 ? 133.056 136.190 173.612 1.00 55.33 452 ASP A C 1
ATOM 3433 O O . ASP A 1 478 ? 133.289 135.282 172.816 1.00 49.11 452 ASP A O 1
ATOM 3438 N N . ARG B 1 479 ? 127.312 122.070 174.629 1.00 92.93 453 ARG B N 1
ATOM 3439 C CA . ARG B 1 479 ? 126.343 123.120 174.340 1.00 97.62 453 ARG B CA 1
ATOM 3440 C C . ARG B 1 479 ? 125.032 122.566 173.796 1.00 101.91 453 ARG B C 1
ATOM 3441 O O . ARG B 1 479 ? 123.960 123.060 174.140 1.00 102.79 453 ARG B O 1
ATOM 3449 N N . ALA B 1 480 ? 125.117 121.552 172.941 1.00 102.87 454 ALA B N 1
ATOM 3450 C CA . ALA B 1 480 ? 123.932 121.016 172.284 1.00 99.90 454 ALA B CA 1
ATOM 3451 C C . ALA B 1 480 ? 124.250 119.628 171.739 1.00 99.52 454 ALA B C 1
ATOM 3452 O O . ALA B 1 480 ? 125.291 119.041 172.054 1.00 98.62 454 ALA B O 1
ATOM 3454 N N . ALA B 1 481 ? 123.331 119.100 170.926 1.00 114.62 455 ALA B N 1
ATOM 3455 C CA . ALA B 1 481 ? 123.525 117.860 170.171 1.00 112.70 455 ALA B CA 1
ATOM 3456 C C . ALA B 1 481 ? 123.779 116.666 171.089 1.00 113.16 455 ALA B C 1
ATOM 3457 O O . ALA B 1 481 ? 124.690 115.865 170.872 1.00 116.88 455 ALA B O 1
ATOM 3459 N N . CYS B 1 482 ? 122.950 116.542 172.122 1.00 109.95 456 CYS B N 1
ATOM 3460 C CA . CYS B 1 482 ? 123.022 115.398 173.021 1.00 113.32 456 CYS B CA 1
ATOM 3461 C C . CYS B 1 482 ? 122.235 114.234 172.437 1.00 113.37 456 CYS B C 1
ATOM 3462 O O . CYS B 1 482 ? 121.935 114.228 171.239 1.00 112.57 456 CYS B O 1
ATOM 3465 N N . GLN B 1 483 ? 121.934 113.232 173.263 1.00 104.76 457 GLN B N 1
ATOM 3466 C CA . GLN B 1 483 ? 121.115 112.105 172.832 1.00 102.16 457 GLN B CA 1
ATOM 3467 C C . GLN B 1 483 ? 119.823 112.591 172.187 1.00 103.14 457 GLN B C 1
ATOM 3468 O O . GLN B 1 483 ? 119.113 113.431 172.745 1.00 106.76 457 GLN B O 1
ATOM 3474 N N . THR B 1 484 ? 119.520 112.052 171.010 1.00 80.33 458 THR B N 1
ATOM 3475 C CA . THR B 1 484 ? 118.485 112.591 170.137 1.00 84.90 458 THR B CA 1
ATOM 3476 C C . THR B 1 484 ? 117.177 111.828 170.308 1.00 82.43 458 THR B C 1
ATOM 3477 O O . THR B 1 484 ? 117.168 110.594 170.312 1.00 87.82 458 THR B O 1
ATOM 3481 N N . ARG B 1 485 ? 116.080 112.569 170.449 1.00 87.29 459 ARG B N 1
ATOM 3482 C CA . ARG B 1 485 ? 114.743 112.003 170.526 1.00 84.03 459 ARG B CA 1
ATOM 3483 C C . ARG B 1 485 ? 114.136 111.935 169.125 1.00 88.54 459 ARG B C 1
ATOM 3484 O O . ARG B 1 485 ? 114.824 112.121 168.119 1.00 94.25 459 ARG B O 1
ATOM 3492 N N . THR B 1 486 ? 112.835 111.667 169.041 1.00 80.96 460 THR B N 1
ATOM 3493 C CA . THR B 1 486 ? 112.146 111.550 167.762 1.00 77.49 460 THR B CA 1
ATOM 3494 C C . THR B 1 486 ? 110.859 112.359 167.793 1.00 74.50 460 THR B C 1
ATOM 3495 O O . THR B 1 486 ? 110.075 112.250 168.740 1.00 72.99 460 THR B O 1
ATOM 3499 N N . LEU B 1 487 ? 110.648 113.164 166.756 1.00 75.40 461 LEU B N 1
ATOM 3500 C CA . LEU B 1 487 ? 109.449 113.974 166.597 1.00 72.75 461 LEU B CA 1
ATOM 3501 C C . LEU B 1 487 ? 108.586 113.365 165.503 1.00 77.07 461 LEU B C 1
ATOM 3502 O O . LEU B 1 487 ? 109.086 113.048 164.419 1.00 81.77 461 LEU B O 1
ATOM 3507 N N . ARG B 1 488 ? 107.297 113.206 165.782 1.00 78.18 462 ARG B N 1
ATOM 3508 C CA . ARG B 1 488 ? 106.364 112.591 164.850 1.00 75.94 462 ARG B CA 1
ATOM 3509 C C . ARG B 1 488 ? 105.474 113.662 164.240 1.00 80.91 462 ARG B C 1
ATOM 3510 O O . ARG B 1 488 ? 104.976 114.539 164.952 1.00 82.69 462 ARG B O 1
ATOM 3518 N N . PHE B 1 489 ? 105.282 113.593 162.928 1.00 61.99 463 PHE B N 1
ATOM 3519 C CA . PHE B 1 489 ? 104.350 114.480 162.250 1.00 60.10 463 PHE B CA 1
ATOM 3520 C C . PHE B 1 489 ? 102.932 113.998 162.514 1.00 62.12 463 PHE B C 1
ATOM 3521 O O . PHE B 1 489 ? 102.611 112.832 162.263 1.00 69.92 463 PHE B O 1
ATOM 3529 N N . VAL B 1 490 ? 102.082 114.886 163.023 1.00 62.39 464 VAL B N 1
ATOM 3530 C CA . VAL B 1 490 ? 100.724 114.499 163.380 1.00 70.34 464 VAL B CA 1
ATOM 3531 C C . VAL B 1 490 ? 99.706 114.846 162.297 1.00 74.31 464 VAL B C 1
ATOM 3532 O O . VAL B 1 490 ? 98.599 114.287 162.308 1.00 78.08 464 VAL B O 1
ATOM 3536 N N . SER B 1 491 ? 100.044 115.730 161.361 1.00 64.07 465 SER B N 1
ATOM 3537 C CA . SER B 1 491 ? 99.092 116.114 160.330 1.00 62.83 465 SER B CA 1
ATOM 3538 C C . SER B 1 491 ? 99.825 116.774 159.173 1.00 66.92 465 SER B C 1
ATOM 3539 O O . SER B 1 491 ? 100.718 117.600 159.383 1.00 72.81 465 SER B O 1
ATOM 3542 N N . ASN B 1 492 ? 99.426 116.410 157.956 1.00 59.95 466 ASN B N 1
ATOM 3543 C CA . ASN B 1 492 ? 99.968 116.980 156.731 1.00 49.29 466 ASN B CA 1
ATOM 3544 C C . ASN B 1 492 ? 98.815 117.362 155.818 1.00 52.49 466 ASN B C 1
ATOM 3545 O O . ASN B 1 492 ? 97.868 116.588 155.653 1.00 61.62 466 ASN B O 1
ATOM 3550 N N . VAL B 1 493 ? 98.889 118.554 155.236 1.00 58.80 467 VAL B N 1
ATOM 3551 C CA . VAL B 1 493 ? 97.902 119.028 154.275 1.00 56.08 467 VAL B CA 1
ATOM 3552 C C . VAL B 1 493 ? 98.648 119.512 153.043 1.00 55.24 467 VAL B C 1
ATOM 3553 O O . VAL B 1 493 ? 99.605 120.283 153.158 1.00 57.36 467 VAL B O 1
ATOM 3557 N N . THR B 1 494 ? 98.220 119.059 151.872 1.00 57.34 468 THR B N 1
ATOM 3558 C CA . THR B 1 494 ? 98.857 119.423 150.616 1.00 58.27 468 THR B CA 1
ATOM 3559 C C . THR B 1 494 ? 97.904 120.266 149.784 1.00 58.04 468 THR B C 1
ATOM 3560 O O . THR B 1 494 ? 96.726 119.925 149.643 1.00 65.00 468 THR B O 1
ATOM 3564 N N . GLU B 1 495 ? 98.413 121.365 149.247 1.00 55.98 469 GLU B N 1
ATOM 3565 C CA . GLU B 1 495 ? 97.673 122.239 148.355 1.00 52.69 469 GLU B CA 1
ATOM 3566 C C . GLU B 1 495 ? 98.413 122.333 147.027 1.00 59.60 469 GLU B C 1
ATOM 3567 O O . GLU B 1 495 ? 99.422 121.663 146.805 1.00 67.70 469 GLU B O 1
ATOM 3573 N N . ALA B 1 496 ? 97.896 123.176 146.134 1.00 62.03 470 ALA B N 1
ATOM 3574 C CA . ALA B 1 496 ? 98.525 123.339 144.829 1.00 62.40 470 ALA B CA 1
ATOM 3575 C C . ALA B 1 496 ? 99.914 123.951 144.955 1.00 64.30 470 ALA B C 1
ATOM 3576 O O . ALA B 1 496 ? 100.836 123.558 144.233 1.00 63.97 470 ALA B O 1
ATOM 3578 N N . ASP B 1 497 ? 100.081 124.920 145.856 1.00 60.03 471 ASP B N 1
ATOM 3579 C CA . ASP B 1 497 ? 101.371 125.571 146.043 1.00 60.88 471 ASP B CA 1
ATOM 3580 C C . ASP B 1 497 ? 101.673 125.811 147.516 1.00 60.72 471 ASP B C 1
ATOM 3581 O O . ASP B 1 497 ? 102.382 126.761 147.860 1.00 67.35 471 ASP B O 1
ATOM 3586 N N . ARG B 1 498 ? 101.149 124.965 148.397 1.00 52.48 472 ARG B N 1
ATOM 3587 C CA . ARG B 1 498 ? 101.362 125.123 149.825 1.00 53.94 472 ARG B CA 1
ATOM 3588 C C . ARG B 1 498 ? 101.399 123.750 150.472 1.00 61.76 472 ARG B C 1
ATOM 3589 O O . ARG B 1 498 ? 100.849 122.782 149.947 1.00 73.19 472 ARG B O 1
ATOM 3597 N N . ILE B 1 499 ? 102.059 123.678 151.624 1.00 56.45 473 ILE B N 1
ATOM 3598 C CA . ILE B 1 499 ? 102.085 122.465 152.433 1.00 47.72 473 ILE B CA 1
ATOM 3599 C C . ILE B 1 499 ? 101.985 122.877 153.892 1.00 54.84 473 ILE B C 1
ATOM 3600 O O . ILE B 1 499 ? 102.836 123.620 154.388 1.00 66.04 473 ILE B O 1
ATOM 3605 N N . LEU B 1 500 ? 100.957 122.398 154.580 1.00 47.88 474 LEU B N 1
ATOM 3606 C CA . LEU B 1 500 ? 100.760 122.683 155.993 1.00 49.30 474 LEU B CA 1
ATOM 3607 C C . LEU B 1 500 ? 101.180 121.470 156.806 1.00 59.36 474 LEU B C 1
ATOM 3608 O O . LEU B 1 500 ? 100.790 120.343 156.490 1.00 71.67 474 LEU B O 1
ATOM 3613 N N . LEU B 1 501 ? 101.964 121.701 157.852 1.00 47.66 475 LEU B N 1
ATOM 3614 C CA . LEU B 1 501 ? 102.546 120.620 158.629 1.00 44.49 475 LEU B CA 1
ATOM 3615 C C . LEU B 1 501 ? 102.295 120.846 160.110 1.00 43.81 475 LEU B C 1
ATOM 3616 O O . LEU B 1 501 ? 102.256 121.983 160.583 1.00 53.01 475 LEU B O 1
ATOM 3621 N N . ARG B 1 502 ? 102.118 119.747 160.839 1.00 56.57 476 ARG B N 1
ATOM 3622 C CA . ARG B 1 502 ? 102.027 119.802 162.289 1.00 57.78 476 ARG B CA 1
ATOM 3623 C C . ARG B 1 502 ? 102.806 118.638 162.880 1.00 68.08 476 ARG B C 1
ATOM 3624 O O . ARG B 1 502 ? 102.974 117.597 162.241 1.00 78.35 476 ARG B O 1
ATOM 3632 N N . TRP B 1 503 ? 103.289 118.826 164.105 1.00 62.70 477 TRP B N 1
ATOM 3633 C CA . TRP B 1 503 ? 103.986 117.776 164.831 1.00 61.23 477 TRP B CA 1
ATOM 3634 C C . TRP B 1 503 ? 103.690 117.951 166.311 1.00 62.44 477 TRP B C 1
ATOM 3635 O O . TRP B 1 503 ? 103.260 119.018 166.749 1.00 68.21 477 TRP B O 1
ATOM 3646 N N . GLU B 1 504 ? 103.910 116.888 167.080 1.00 75.46 478 GLU B N 1
ATOM 3647 C CA . GLU B 1 504 ? 103.529 116.918 168.485 1.00 79.17 478 GLU B CA 1
ATOM 3648 C C . GLU B 1 504 ? 104.355 117.948 169.245 1.00 79.92 478 GLU B C 1
ATOM 3649 O O . GLU B 1 504 ? 105.513 118.219 168.916 1.00 78.36 478 GLU B O 1
ATOM 3655 N N . ARG B 1 505 ? 103.734 118.541 170.260 1.00 95.26 479 ARG B N 1
ATOM 3656 C CA . ARG B 1 505 ? 104.358 119.609 171.036 1.00 95.90 479 ARG B CA 1
ATOM 3657 C C . ARG B 1 505 ? 105.393 118.997 171.967 1.00 96.30 479 ARG B C 1
ATOM 3658 O O . ARG B 1 505 ? 105.052 118.329 172.945 1.00 98.52 479 ARG B O 1
ATOM 3666 N N . TYR B 1 506 ? 106.669 119.226 171.665 1.00 92.74 480 TYR B N 1
ATOM 3667 C CA . TYR B 1 506 ? 107.770 118.665 172.445 1.00 91.02 480 TYR B CA 1
ATOM 3668 C C . TYR B 1 506 ? 108.090 119.655 173.558 1.00 99.10 480 TYR B C 1
ATOM 3669 O O . TYR B 1 506 ? 108.905 120.563 173.399 1.00 103.91 480 TYR B O 1
ATOM 3678 N N . GLU B 1 507 ? 107.432 119.481 174.695 1.00 108.04 481 GLU B N 1
ATOM 3679 C CA . GLU B 1 507 ? 107.732 120.301 175.860 1.00 105.57 481 GLU B CA 1
ATOM 3680 C C . GLU B 1 507 ? 109.046 119.843 176.491 1.00 106.65 481 GLU B C 1
ATOM 3681 O O . GLU B 1 507 ? 109.226 118.650 176.749 1.00 108.40 481 GLU B O 1
ATOM 3687 N N . PRO B 1 508 ? 109.977 120.760 176.741 1.00 106.51 482 PRO B N 1
ATOM 3688 C CA . PRO B 1 508 ? 111.306 120.351 177.210 1.00 108.47 482 PRO B CA 1
ATOM 3689 C C . PRO B 1 508 ? 111.279 119.827 178.636 1.00 108.67 482 PRO B C 1
ATOM 3690 O O . PRO B 1 508 ? 110.567 120.345 179.500 1.00 107.42 482 PRO B O 1
ATOM 3694 N N . LEU B 1 509 ? 112.085 118.794 178.882 1.00 115.83 483 LEU B N 1
ATOM 3695 C CA . LEU B 1 509 ? 112.287 118.294 180.236 1.00 117.43 483 LEU B CA 1
ATOM 3696 C C . LEU B 1 509 ? 113.184 119.273 180.977 1.00 116.71 483 LEU B C 1
ATOM 3697 O O . LEU B 1 509 ? 114.342 118.967 181.278 1.00 118.11 483 LEU B O 1
ATOM 3702 N N . GLU B 1 510 ? 112.655 120.455 181.262 1.00 114.60 484 GLU B N 1
ATOM 3703 C CA . GLU B 1 510 ? 113.471 121.591 181.656 1.00 115.62 484 GLU B CA 1
ATOM 3704 C C . GLU B 1 510 ? 112.642 122.493 182.563 1.00 116.71 484 GLU B C 1
ATOM 3705 O O . GLU B 1 510 ? 111.673 122.052 183.190 1.00 118.10 484 GLU B O 1
ATOM 3711 N N . ALA B 1 511 ? 113.037 123.757 182.631 1.00 117.13 485 ALA B N 1
ATOM 3712 C CA . ALA B 1 511 ? 112.484 124.738 183.554 1.00 118.16 485 ALA B CA 1
ATOM 3713 C C . ALA B 1 511 ? 112.237 125.983 182.707 1.00 115.80 485 ALA B C 1
ATOM 3714 O O . ALA B 1 511 ? 112.060 125.908 181.485 1.00 113.80 485 ALA B O 1
ATOM 3716 N N . ARG B 1 512 ? 112.199 127.152 183.346 1.00 118.85 486 ARG B N 1
ATOM 3717 C CA . ARG B 1 512 ? 111.810 128.379 182.653 1.00 121.35 486 ARG B CA 1
ATOM 3718 C C . ARG B 1 512 ? 112.889 128.681 181.616 1.00 118.79 486 ARG B C 1
ATOM 3719 O O . ARG B 1 512 ? 113.777 129.518 181.799 1.00 116.84 486 ARG B O 1
ATOM 3727 N N . ASP B 1 513 ? 112.788 127.963 180.498 1.00 111.12 487 ASP B N 1
ATOM 3728 C CA . ASP B 1 513 ? 113.766 127.957 179.420 1.00 111.71 487 ASP B CA 1
ATOM 3729 C C . ASP B 1 513 ? 113.077 128.299 178.105 1.00 113.25 487 ASP B C 1
ATOM 3730 O O . AS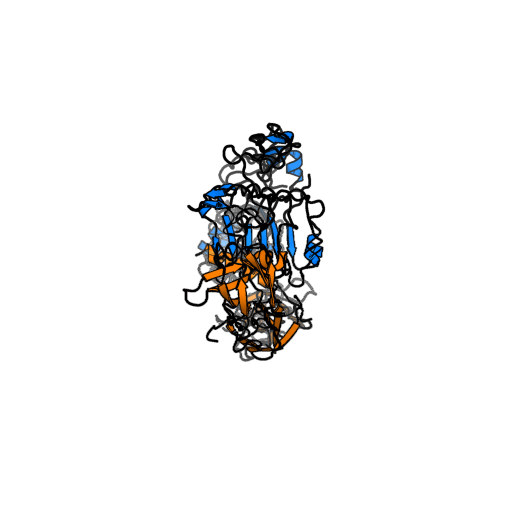P B 1 513 ? 111.920 128.732 178.103 1.00 110.84 487 ASP B O 1
ATOM 3735 N N . LEU B 1 514 ? 113.770 128.113 176.984 1.00 95.25 488 LEU B N 1
ATOM 3736 C CA . LEU B 1 514 ? 113.221 128.467 175.685 1.00 92.01 488 LEU B CA 1
ATOM 3737 C C . LEU B 1 514 ? 113.703 127.483 174.629 1.00 86.77 488 LEU B C 1
ATOM 3738 O O . LEU B 1 514 ? 114.793 126.917 174.737 1.00 81.80 488 LEU B O 1
ATOM 3743 N N . LEU B 1 515 ? 112.865 127.270 173.616 1.00 74.20 489 LEU B N 1
ATOM 3744 C CA . LEU B 1 515 ? 113.223 126.422 172.490 1.00 69.40 489 LEU B CA 1
ATOM 3745 C C . LEU B 1 515 ? 112.358 126.788 171.294 1.00 68.38 489 LEU B C 1
ATOM 3746 O O . LEU B 1 515 ? 111.312 127.426 171.428 1.00 76.76 489 LEU B O 1
ATOM 3751 N N . SER B 1 516 ? 112.812 126.367 170.119 1.00 55.41 490 SER B N 1
ATOM 3752 C CA . SER B 1 516 ? 112.082 126.579 168.881 1.00 60.84 490 SER B CA 1
ATOM 3753 C C . SER B 1 516 ? 112.520 125.512 167.893 1.00 63.29 490 SER B C 1
ATOM 3754 O O . SER B 1 516 ? 113.537 124.844 168.085 1.00 71.74 490 SER B O 1
ATOM 3757 N N . PHE B 1 517 ? 111.742 125.347 166.831 1.00 46.76 491 PHE B N 1
ATOM 3758 C CA . PHE B 1 517 ? 112.022 124.351 165.815 1.00 43.30 491 PHE B CA 1
ATOM 3759 C C . PHE B 1 517 ? 112.506 125.029 164.543 1.00 41.36 491 PHE B C 1
ATOM 3760 O O . PHE B 1 517 ? 112.220 126.201 164.294 1.00 54.36 491 PHE B O 1
ATOM 3768 N N . ILE B 1 518 ? 113.257 124.283 163.746 1.00 31.57 492 ILE B N 1
ATOM 3769 C CA . ILE B 1 518 ? 113.701 124.735 162.437 1.00 29.73 492 ILE B CA 1
ATOM 3770 C C . ILE B 1 518 ? 113.352 123.651 161.430 1.00 38.82 492 ILE B C 1
ATOM 3771 O O . ILE B 1 518 ? 113.647 122.470 161.653 1.00 48.33 492 ILE B O 1
ATOM 3776 N N . VAL B 1 519 ? 112.697 124.046 160.343 1.00 33.27 493 VAL B N 1
ATOM 3777 C CA . VAL B 1 519 ? 112.142 123.118 159.365 1.00 27.01 493 VAL B CA 1
ATOM 3778 C C . VAL B 1 519 ? 112.964 123.219 158.092 1.00 33.11 493 VAL B C 1
ATOM 3779 O O . VAL B 1 519 ? 113.089 124.302 157.510 1.00 47.79 493 VAL B O 1
ATOM 3783 N N . TYR B 1 520 ? 113.520 122.096 157.656 1.00 36.92 494 TYR B N 1
ATOM 3784 C CA . TYR B 1 520 ? 114.263 122.018 156.411 1.00 36.30 494 TYR B CA 1
ATOM 3785 C C . TYR B 1 520 ? 113.369 121.373 155.366 1.00 37.39 494 TYR B C 1
ATOM 3786 O O . TYR B 1 520 ? 112.721 120.359 155.643 1.00 55.11 494 TYR B O 1
ATOM 3795 N N . TYR B 1 521 ? 113.321 121.967 154.178 1.00 35.13 495 TYR B N 1
ATOM 3796 C CA . TYR B 1 521 ? 112.530 121.411 153.093 1.00 38.18 495 TYR B CA 1
ATOM 3797 C C . TYR B 1 521 ? 113.220 121.720 151.778 1.00 42.91 495 TYR B C 1
ATOM 3798 O O . TYR B 1 521 ? 113.695 122.837 151.565 1.00 59.88 495 TYR B O 1
ATOM 3807 N N . LYS B 1 522 ? 113.275 120.724 150.902 1.00 45.79 496 LYS B N 1
ATOM 3808 C CA . LYS B 1 522 ? 113.900 120.917 149.603 1.00 49.16 496 LYS B CA 1
ATOM 3809 C C . LYS B 1 522 ? 113.224 120.022 148.578 1.00 59.84 496 LYS B C 1
ATOM 3810 O O . LYS B 1 522 ? 112.677 118.971 148.913 1.00 67.41 496 LYS B O 1
ATOM 3816 N N . GLU B 1 523 ? 113.272 120.445 147.320 1.00 69.04 497 GLU B N 1
ATOM 3817 C CA . GLU B 1 523 ? 112.616 119.711 146.244 1.00 65.46 497 GLU B CA 1
ATOM 3818 C C . GLU B 1 523 ? 113.499 118.542 145.832 1.00 65.29 497 GLU B C 1
ATOM 3819 O O . GLU B 1 523 ? 114.554 118.737 145.221 1.00 71.13 497 GLU B O 1
ATOM 3825 N N . SER B 1 524 ? 113.076 117.329 146.164 1.00 53.33 498 SER B N 1
ATOM 3826 C CA . SER B 1 524 ? 113.821 116.120 145.817 1.00 61.30 498 SER B CA 1
ATOM 3827 C C . SER B 1 524 ? 112.946 115.206 144.976 1.00 61.24 498 SER B C 1
ATOM 3828 O O . SER B 1 524 ? 111.978 114.627 145.503 1.00 64.70 498 SER B O 1
ATOM 3831 N N . PRO B 1 525 ? 113.229 115.045 143.682 1.00 62.81 499 PRO B N 1
ATOM 3832 C CA . PRO B 1 525 ? 112.373 114.189 142.847 1.00 63.73 499 PRO B CA 1
ATOM 3833 C C . PRO B 1 525 ? 112.320 112.744 143.303 1.00 65.03 499 PRO B C 1
ATOM 3834 O O . PRO B 1 525 ? 111.277 112.096 143.154 1.00 65.01 499 PRO B O 1
ATOM 3838 N N . PHE B 1 526 ? 113.407 112.215 143.849 1.00 70.50 500 PHE B N 1
ATOM 3839 C CA . PHE B 1 526 ? 113.469 110.833 144.300 1.00 69.67 500 PHE B CA 1
ATOM 3840 C C . PHE B 1 526 ? 113.448 110.777 145.821 1.00 73.11 500 PHE B C 1
ATOM 3841 O O . PHE B 1 526 ? 113.527 111.797 146.508 1.00 74.27 500 PHE B O 1
ATOM 3849 N N . GLN B 1 527 ? 113.343 109.559 146.347 1.00 64.75 501 GLN B N 1
ATOM 3850 C CA . GLN B 1 527 ? 113.196 109.340 147.780 1.00 65.11 501 GLN B CA 1
ATOM 3851 C C . GLN B 1 527 ? 114.524 109.045 148.468 1.00 68.41 501 GLN B C 1
ATOM 3852 O O . GLN B 1 527 ? 114.559 108.297 149.450 1.00 71.66 501 GLN B O 1
ATOM 3858 N N . ASN B 1 528 ? 115.622 109.607 147.970 1.00 71.79 502 ASN B N 1
ATOM 3859 C CA . ASN B 1 528 ? 116.912 109.517 148.641 1.00 71.04 502 ASN B CA 1
ATOM 3860 C C . ASN B 1 528 ? 117.411 110.926 148.924 1.00 70.91 502 ASN B C 1
ATOM 3861 O O . ASN B 1 528 ? 117.527 111.746 148.007 1.00 76.96 502 ASN B O 1
ATOM 3866 N N . ALA B 1 529 ? 117.690 111.208 150.193 1.00 66.90 503 ALA B N 1
ATOM 3867 C CA . ALA B 1 529 ? 118.176 112.517 150.601 1.00 71.59 503 ALA B CA 1
ATOM 3868 C C . ALA B 1 529 ? 118.888 112.370 151.936 1.00 77.33 503 ALA B C 1
ATOM 3869 O O . ALA B 1 529 ? 118.594 111.464 152.719 1.00 83.19 503 ALA B O 1
ATOM 3871 N N . THR B 1 530 ? 119.821 113.281 152.189 1.00 82.18 504 THR B N 1
ATOM 3872 C CA . THR B 1 530 ? 120.672 113.229 153.368 1.00 80.65 504 THR B CA 1
ATOM 3873 C C . THR B 1 530 ? 120.409 114.439 154.251 1.00 82.59 504 THR B C 1
ATOM 3874 O O . THR B 1 530 ? 120.317 115.567 153.762 1.00 86.32 504 THR B O 1
ATOM 3878 N N . GLU B 1 531 ? 120.304 114.198 155.553 1.00 77.04 505 GLU B N 1
ATOM 3879 C CA . GLU B 1 531 ? 119.923 115.240 156.490 1.00 77.42 505 GLU B CA 1
ATOM 3880 C C . GLU B 1 531 ? 121.102 116.161 156.798 1.00 77.43 505 GLU B C 1
ATOM 3881 O O . GLU B 1 531 ? 122.244 115.915 156.404 1.00 81.67 505 GLU B O 1
ATOM 3887 N N . HIS B 1 532 ? 120.783 117.269 157.471 1.00 89.17 506 HIS B N 1
ATOM 3888 C CA . HIS B 1 532 ? 121.735 118.200 158.073 1.00 92.78 506 HIS B CA 1
ATOM 3889 C C . HIS B 1 532 ? 122.474 119.040 157.035 1.00 93.92 506 HIS B C 1
ATOM 3890 O O . HIS B 1 532 ? 123.073 120.066 157.379 1.00 91.90 506 HIS B O 1
ATOM 3897 N N . VAL B 1 533 ? 122.353 118.679 155.761 1.00 92.59 507 VAL B N 1
ATOM 3898 C CA . VAL B 1 533 ? 123.052 119.374 154.683 1.00 95.99 507 VAL B CA 1
ATOM 3899 C C . VAL B 1 533 ? 122.668 118.765 153.341 1.00 96.81 507 VAL B C 1
ATOM 3900 O O . VAL B 1 533 ? 122.142 117.654 153.283 1.00 94.26 507 VAL B O 1
ATOM 3904 N N . GLN B 1 541 ? 123.110 126.171 151.571 1.00 82.02 515 GLN B N 1
ATOM 3905 C CA . GLN B 1 541 ? 123.258 124.775 151.180 1.00 79.60 515 GLN B CA 1
ATOM 3906 C C . GLN B 1 541 ? 122.130 124.333 150.254 1.00 78.67 515 GLN B C 1
ATOM 3907 O O . GLN B 1 541 ? 121.510 125.152 149.577 1.00 76.33 515 GLN B O 1
ATOM 3913 N N . SER B 1 542 ? 121.880 123.024 150.222 1.00 70.30 516 SER B N 1
ATOM 3914 C CA . SER B 1 542 ? 120.806 122.499 149.389 1.00 69.79 516 SER B CA 1
ATOM 3915 C C . SER B 1 542 ? 119.439 122.788 149.995 1.00 72.89 516 SER B C 1
ATOM 3916 O O . SER B 1 542 ? 118.493 123.121 149.275 1.00 73.98 516 SER B O 1
ATOM 3919 N N . TRP B 1 543 ? 119.315 122.671 151.313 1.00 62.41 517 TRP B N 1
ATOM 3920 C CA . TRP B 1 543 ? 118.027 122.797 151.972 1.00 54.54 517 TRP B CA 1
ATOM 3921 C C . TRP B 1 543 ? 117.607 124.257 152.086 1.00 56.18 517 TRP B C 1
ATOM 3922 O O . TRP B 1 543 ? 118.409 125.179 151.928 1.00 61.25 517 TRP B O 1
ATOM 3933 N N . ASN B 1 544 ? 116.322 124.456 152.362 1.00 50.10 518 ASN B N 1
ATOM 3934 C CA . ASN B 1 544 ? 115.762 125.764 152.670 1.00 41.64 518 ASN B CA 1
ATOM 3935 C C . ASN B 1 544 ? 115.312 125.753 154.122 1.00 45.95 518 ASN B C 1
ATOM 3936 O O . ASN B 1 544 ? 114.491 124.918 154.512 1.00 53.98 518 ASN B O 1
ATOM 3941 N N . LEU B 1 545 ? 115.839 126.675 154.915 1.00 43.68 519 LEU B N 1
ATOM 3942 C CA . LEU B 1 545 ? 115.585 126.686 156.346 1.00 42.45 519 LEU B CA 1
ATOM 3943 C C . LEU B 1 545 ? 114.370 127.548 156.668 1.00 43.30 519 LEU B C 1
ATOM 3944 O O . LEU B 1 545 ? 113.968 128.413 155.889 1.00 59.25 519 LEU B O 1
ATOM 3949 N N . LEU B 1 546 ? 113.781 127.299 157.835 1.00 39.14 520 LEU B N 1
ATOM 3950 C CA . LEU B 1 546 ? 112.556 127.991 158.229 1.00 43.93 520 LEU B CA 1
ATOM 3951 C C . LEU B 1 546 ? 112.393 127.877 159.734 1.00 42.98 520 LEU B C 1
ATOM 3952 O O . LEU B 1 546 ? 112.316 126.766 160.260 1.00 55.88 520 LEU B O 1
ATOM 3957 N N . ASP B 1 547 ? 112.330 129.012 160.422 1.00 45.18 521 ASP B N 1
ATOM 3958 C CA . ASP B 1 547 ? 112.233 129.036 161.875 1.00 52.44 521 ASP B CA 1
ATOM 3959 C C . ASP B 1 547 ? 110.772 129.052 162.301 1.00 53.57 521 ASP B C 1
ATOM 3960 O O . ASP B 1 547 ? 109.951 129.741 161.691 1.00 63.97 521 ASP B O 1
ATOM 3965 N N . VAL B 1 548 ? 110.451 128.295 163.350 1.00 59.36 522 VAL B N 1
ATOM 3966 C CA . VAL B 1 548 ? 109.097 128.212 163.885 1.00 57.98 522 VAL B CA 1
ATOM 3967 C C . VAL B 1 548 ? 109.205 128.192 165.403 1.00 64.89 522 VAL B C 1
ATOM 3968 O O . VAL B 1 548 ? 109.695 127.215 165.978 1.00 73.25 522 VAL B O 1
ATOM 3972 N N . GLU B 1 549 ? 108.748 129.252 166.056 1.00 71.69 523 GLU B N 1
ATOM 3973 C CA . GLU B 1 549 ? 108.690 129.237 167.509 1.00 75.22 523 GLU B CA 1
ATOM 3974 C C . GLU B 1 549 ? 107.405 128.556 167.958 1.00 72.88 523 GLU B C 1
ATOM 3975 O O . GLU B 1 549 ? 106.329 128.799 167.406 1.00 75.35 523 GLU B O 1
ATOM 3981 N N . LEU B 1 550 ? 107.528 127.663 168.931 1.00 73.85 524 LEU B N 1
ATOM 3982 C CA . LEU B 1 550 ? 106.367 126.911 169.373 1.00 75.68 524 LEU B CA 1
ATOM 3983 C C . LEU B 1 550 ? 105.405 127.828 170.124 1.00 81.82 524 LEU B C 1
ATOM 3984 O O . LEU B 1 550 ? 105.839 128.702 170.880 1.00 86.51 524 LEU B O 1
ATOM 3989 N N . PRO B 1 551 ? 104.101 127.677 169.916 1.00 86.57 525 PRO B N 1
ATOM 3990 C CA . PRO B 1 551 ? 103.140 128.569 170.567 1.00 89.17 525 PRO B CA 1
ATOM 3991 C C . PRO B 1 551 ? 103.044 128.296 172.058 1.00 92.36 525 PRO B C 1
ATOM 3992 O O . PRO B 1 551 ? 103.299 127.190 172.540 1.00 87.28 525 PRO B O 1
ATOM 3996 N N . LEU B 1 552 ? 102.654 129.338 172.793 1.00 101.79 526 LEU B N 1
ATOM 3997 C CA . LEU B 1 552 ? 102.583 129.283 174.251 1.00 100.47 526 LEU B CA 1
ATOM 3998 C C . LEU B 1 552 ? 101.139 129.009 174.659 1.00 99.32 526 LEU B C 1
ATOM 3999 O O . LEU B 1 552 ? 100.362 129.914 174.964 1.00 98.44 526 LEU B O 1
ATOM 4004 N N . SER B 1 553 ? 100.785 127.732 174.657 1.00 104.93 527 SER B N 1
ATOM 4005 C CA . SER B 1 553 ? 99.473 127.258 175.092 1.00 103.89 527 SER B CA 1
ATOM 4006 C C . SER B 1 553 ? 99.568 125.746 175.258 1.00 106.28 527 SER B C 1
ATOM 4007 O O . SER B 1 553 ? 100.659 125.166 175.190 1.00 108.70 527 SER B O 1
ATOM 4010 N N . ARG B 1 554 ? 98.425 125.102 175.481 1.00 114.20 528 ARG B N 1
ATOM 4011 C CA . ARG B 1 554 ? 98.364 123.650 175.577 1.00 114.60 528 ARG B CA 1
ATOM 4012 C C . ARG B 1 554 ? 97.891 122.990 174.293 1.00 113.98 528 ARG B C 1
ATOM 4013 O O . ARG B 1 554 ? 98.280 121.852 174.012 1.00 114.07 528 ARG B O 1
ATOM 4021 N N . THR B 1 555 ? 97.061 123.674 173.516 1.00 113.41 529 THR B N 1
ATOM 4022 C CA . THR B 1 555 ? 96.590 123.180 172.233 1.00 115.84 529 THR B CA 1
ATOM 4023 C C . THR B 1 555 ? 97.517 123.680 171.125 1.00 112.83 529 THR B C 1
ATOM 4024 O O . THR B 1 555 ? 98.648 124.105 171.376 1.00 108.28 529 THR B O 1
ATOM 4028 N N . GLN B 1 556 ? 97.050 123.585 169.880 1.00 109.07 530 GLN B N 1
ATOM 4029 C CA . GLN B 1 556 ? 97.673 124.194 168.701 1.00 108.15 530 GLN B CA 1
ATOM 4030 C C . GLN B 1 556 ? 99.155 123.815 168.588 1.00 106.34 530 GLN B C 1
ATOM 4031 O O . GLN B 1 556 ? 100.061 124.619 168.781 1.00 106.31 530 GLN B O 1
ATOM 4037 N N . GLU B 1 557 ? 99.366 122.532 168.288 1.00 92.18 531 GLU B N 1
ATOM 4038 C CA . GLU B 1 557 ? 100.680 121.983 167.969 1.00 88.74 531 GLU B CA 1
ATOM 4039 C C . GLU B 1 557 ? 101.421 122.899 166.997 1.00 87.82 531 GLU B C 1
ATOM 4040 O O . GLU B 1 557 ? 100.780 123.584 166.190 1.00 94.74 531 GLU B O 1
ATOM 4046 N N . PRO B 1 558 ? 102.768 122.927 167.034 1.00 60.24 532 PRO B N 1
ATOM 4047 C CA . PRO B 1 558 ? 103.522 124.022 166.401 1.00 61.13 532 PRO B CA 1
ATOM 4048 C C . PRO B 1 558 ? 103.114 124.399 164.984 1.00 64.77 532 PRO B C 1
ATOM 4049 O O . PRO B 1 558 ? 102.681 125.531 164.752 1.00 70.92 532 PRO B O 1
ATOM 4053 N N . GLY B 1 559 ? 103.233 123.478 164.036 1.00 59.38 533 GLY B N 1
ATOM 4054 C CA . GLY B 1 559 ? 102.769 123.744 162.687 1.00 62.26 533 GLY B CA 1
ATOM 4055 C C . GLY B 1 559 ? 103.602 124.726 161.885 1.00 51.75 533 GLY B C 1
ATOM 4056 O O . GLY B 1 559 ? 104.177 125.666 162.436 1.00 56.75 533 GLY B O 1
ATOM 4057 N N . VAL B 1 560 ? 103.661 124.517 160.569 1.00 50.15 534 VAL B N 1
ATOM 4058 C CA . VAL B 1 560 ? 104.306 125.442 159.645 1.00 52.00 534 VAL B CA 1
ATOM 4059 C C . VAL B 1 560 ? 103.524 125.396 158.341 1.00 56.35 534 VAL B C 1
ATOM 4060 O O . VAL B 1 560 ? 102.727 124.488 158.107 1.00 65.25 534 VAL B O 1
ATOM 4064 N N . THR B 1 561 ? 103.743 126.395 157.486 1.00 48.26 535 THR B N 1
ATOM 4065 C CA . THR B 1 561 ? 103.058 126.497 156.198 1.00 51.07 535 THR B CA 1
ATOM 4066 C C . THR B 1 561 ? 104.076 126.857 155.120 1.00 52.37 535 THR B C 1
ATOM 4067 O O . THR B 1 561 ? 104.313 128.036 154.852 1.00 56.92 535 THR B O 1
ATOM 4071 N N . LEU B 1 562 ? 104.671 125.842 154.501 1.00 46.15 536 LEU B N 1
ATOM 4072 C CA . LEU B 1 562 ? 105.555 126.080 153.370 1.00 50.63 536 LEU B CA 1
ATOM 4073 C C . LEU B 1 562 ? 104.745 126.607 152.195 1.00 55.52 536 LEU B C 1
ATOM 4074 O O . LEU B 1 562 ? 103.668 126.091 151.890 1.00 63.47 536 LEU B O 1
ATOM 4079 N N . ALA B 1 563 ? 105.266 127.633 151.528 1.00 62.73 537 ALA B N 1
ATOM 4080 C CA . ALA B 1 563 ? 104.559 128.281 150.434 1.00 64.43 537 ALA B CA 1
ATOM 4081 C C . ALA B 1 563 ? 105.490 128.468 149.246 1.00 66.25 537 ALA B C 1
ATOM 4082 O O . ALA B 1 563 ? 106.706 128.284 149.342 1.00 63.72 537 ALA B O 1
ATOM 4084 N N . SER B 1 564 ? 104.887 128.837 148.114 1.00 69.47 538 SER B N 1
ATOM 4085 C CA . SER B 1 564 ? 105.590 129.055 146.849 1.00 65.96 538 SER B CA 1
ATOM 4086 C C . SER B 1 564 ? 106.261 127.770 146.361 1.00 67.74 538 SER B C 1
ATOM 4087 O O . SER B 1 564 ? 107.465 127.718 146.112 1.00 75.08 538 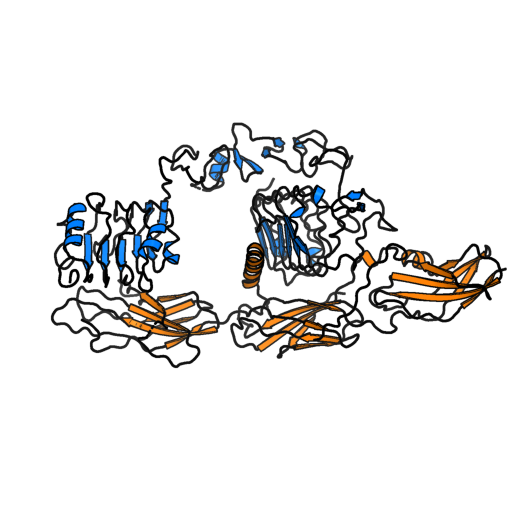SER B O 1
ATOM 4090 N N . LEU B 1 565 ? 105.447 126.729 146.217 1.00 52.35 539 LEU B N 1
ATOM 4091 C CA . LEU B 1 565 ? 105.900 125.426 145.756 1.00 48.76 539 LEU B CA 1
ATOM 4092 C C . LEU B 1 565 ? 105.237 125.095 144.428 1.00 57.15 539 LEU B C 1
ATOM 4093 O O . LEU B 1 565 ? 104.039 125.326 144.248 1.00 65.36 539 LEU B O 1
ATOM 4098 N N . LYS B 1 566 ? 106.020 124.554 143.500 1.00 63.35 540 LYS B N 1
ATOM 4099 C CA . LYS B 1 566 ? 105.495 124.200 142.193 1.00 63.44 540 LYS B CA 1
ATOM 4100 C C . LYS B 1 566 ? 104.532 123.019 142.307 1.00 64.30 540 LYS B C 1
ATOM 4101 O O . LYS B 1 566 ? 104.716 122.138 143.148 1.00 71.01 540 LYS B O 1
ATOM 4107 N N . PRO B 1 567 ? 103.492 122.982 141.477 1.00 52.15 541 PRO B N 1
ATOM 4108 C CA . PRO B 1 567 ? 102.523 121.886 141.558 1.00 49.85 541 PRO B CA 1
ATOM 4109 C C . PRO B 1 567 ? 103.120 120.559 141.124 1.00 56.93 541 PRO B C 1
ATOM 4110 O O . PRO B 1 567 ? 104.008 120.499 140.271 1.00 60.07 541 PRO B O 1
ATOM 4114 N N . TRP B 1 568 ? 102.604 119.485 141.722 1.00 47.23 542 TRP B N 1
ATOM 4115 C CA . TRP B 1 568 ? 103.000 118.114 141.398 1.00 41.53 542 TRP B CA 1
ATOM 4116 C C . TRP B 1 568 ? 104.512 117.929 141.488 1.00 50.31 542 TRP B C 1
ATOM 4117 O O . TRP B 1 568 ? 105.163 117.465 140.551 1.00 55.35 542 TRP B O 1
ATOM 4128 N N . THR B 1 569 ? 105.072 118.303 142.634 1.00 53.20 543 THR B N 1
ATOM 4129 C CA . THR B 1 569 ? 106.481 118.092 142.920 1.00 50.31 543 THR B CA 1
ATOM 4130 C C . THR B 1 569 ? 106.621 117.444 144.287 1.00 53.63 543 THR B C 1
ATOM 4131 O O . THR B 1 569 ? 105.779 117.628 145.167 1.00 54.80 543 THR B O 1
ATOM 4135 N N . GLN B 1 570 ? 107.691 116.676 144.454 1.00 58.08 544 GLN B N 1
ATOM 4136 C CA . GLN B 1 570 ? 107.965 115.979 145.701 1.00 56.91 544 GLN B CA 1
ATOM 4137 C C . GLN B 1 570 ? 108.941 116.797 146.532 1.00 59.90 544 GLN B C 1
ATOM 4138 O O . GLN B 1 570 ? 109.995 117.205 146.035 1.00 63.66 544 GLN B O 1
ATOM 4144 N N . TYR B 1 571 ? 108.589 117.031 147.792 1.00 49.74 545 TYR B N 1
ATOM 4145 C CA . TYR B 1 571 ? 109.391 117.831 148.702 1.00 51.42 545 TYR B CA 1
ATOM 4146 C C . TYR B 1 571 ? 109.784 116.980 149.896 1.00 59.66 545 TYR B C 1
ATOM 4147 O O . TYR B 1 571 ? 108.933 116.308 150.488 1.00 71.51 545 TYR B O 1
ATOM 4156 N N . ALA B 1 572 ? 111.065 117.003 150.243 1.00 44.77 546 ALA B N 1
ATOM 4157 C CA . ALA B 1 572 ? 111.558 116.344 151.441 1.00 38.42 546 ALA B CA 1
ATOM 4158 C C . ALA B 1 572 ? 111.609 117.358 152.571 1.00 38.66 546 ALA B C 1
ATOM 4159 O O . ALA B 1 572 ? 112.183 118.440 152.412 1.00 50.07 546 ALA B O 1
ATOM 4161 N N . VAL B 1 573 ? 110.997 117.011 153.702 1.00 26.72 547 VAL B N 1
ATOM 4162 C CA . VAL B 1 573 ? 110.841 117.914 154.833 1.00 33.12 547 VAL B CA 1
ATOM 4163 C C . VAL B 1 573 ? 111.241 117.185 156.105 1.00 43.27 547 VAL B C 1
ATOM 4164 O O . VAL B 1 573 ? 110.966 115.990 156.255 1.00 55.50 547 VAL B O 1
ATOM 4168 N N . PHE B 1 574 ? 111.894 117.903 157.017 1.00 45.57 548 PHE B N 1
ATOM 4169 C CA . PHE B 1 574 ? 112.095 117.397 158.370 1.00 46.76 548 PHE B CA 1
ATOM 4170 C C . PHE B 1 574 ? 112.343 118.561 159.315 1.00 41.87 548 PHE B C 1
ATOM 4171 O O . PHE B 1 574 ? 112.901 119.586 158.924 1.00 46.82 548 PHE B O 1
ATOM 4179 N N . VAL B 1 575 ? 111.933 118.385 160.566 1.00 41.95 549 VAL B N 1
ATOM 4180 C CA . VAL B 1 575 ? 112.012 119.430 161.577 1.00 39.84 549 VAL B CA 1
ATOM 4181 C C . VAL B 1 575 ? 113.034 119.030 162.630 1.00 41.74 549 VAL B C 1
ATOM 4182 O O . VAL B 1 575 ? 113.290 117.843 162.854 1.00 58.20 549 VAL B O 1
ATOM 4186 N N . ARG B 1 576 ? 113.632 120.033 163.273 1.00 40.35 550 ARG B N 1
ATOM 4187 C CA . ARG B 1 576 ? 114.654 119.796 164.284 1.00 41.57 550 ARG B CA 1
ATOM 4188 C C . ARG B 1 576 ? 114.514 120.809 165.408 1.00 47.98 550 ARG B C 1
ATOM 4189 O O . ARG B 1 576 ? 114.376 122.006 165.149 1.00 62.68 550 ARG B O 1
ATOM 4197 N N . ALA B 1 577 ? 114.559 120.333 166.649 1.00 48.89 551 ALA B N 1
ATOM 4198 C CA . ALA B 1 577 ? 114.480 121.217 167.801 1.00 51.52 551 ALA B CA 1
ATOM 4199 C C . ALA B 1 577 ? 115.824 121.896 168.050 1.00 57.29 551 ALA B C 1
ATOM 4200 O O . ALA B 1 577 ? 116.877 121.423 167.619 1.00 64.41 551 ALA B O 1
ATOM 4202 N N . ILE B 1 578 ? 115.778 123.021 168.758 1.00 52.44 552 ILE B N 1
ATOM 4203 C CA . ILE B 1 578 ? 116.959 123.829 169.042 1.00 52.70 552 ILE B CA 1
ATOM 4204 C C . ILE B 1 578 ? 117.333 123.776 170.520 1.00 61.64 552 ILE B C 1
ATOM 4205 O O . ILE B 1 578 ? 118.484 123.508 170.865 1.00 65.28 552 ILE B O 1
ATOM 4210 N N . THR B 1 579 ? 116.369 124.031 171.400 1.00 72.89 553 THR B N 1
ATOM 4211 C CA . THR B 1 579 ? 116.479 123.886 172.860 1.00 76.28 553 THR B CA 1
ATOM 4212 C C . THR B 1 579 ? 117.852 124.301 173.396 1.00 73.53 553 THR B C 1
ATOM 4213 O O . THR B 1 579 ? 118.568 123.533 174.037 1.00 77.49 553 THR B O 1
ATOM 4217 N N . LEU B 1 580 ? 118.201 125.556 173.135 1.00 75.84 554 LEU B N 1
ATOM 4218 C CA . LEU B 1 580 ? 119.432 126.123 173.669 1.00 78.44 554 LEU B CA 1
ATOM 4219 C C . LEU B 1 580 ? 119.226 126.539 175.123 1.00 79.06 554 LEU B C 1
ATOM 4220 O O . LEU B 1 580 ? 118.282 127.266 175.443 1.00 79.17 554 LEU B O 1
ATOM 4225 N N . THR B 1 581 ? 120.107 126.068 176.005 1.00 96.34 555 THR B N 1
ATOM 4226 C CA . THR B 1 581 ? 119.932 126.238 177.441 1.00 99.62 555 THR B CA 1
ATOM 4227 C C . THR B 1 581 ? 121.253 126.626 178.088 1.00 99.39 555 THR B C 1
ATOM 4228 O O . THR B 1 581 ? 122.334 126.361 177.558 1.00 100.37 555 THR B O 1
ATOM 4232 N N . THR B 1 582 ? 121.146 127.257 179.257 1.00 107.10 556 THR B N 1
ATOM 4233 C CA . THR B 1 582 ? 122.301 127.704 180.024 1.00 105.91 556 THR B CA 1
ATOM 4234 C C . THR B 1 582 ? 122.492 126.917 181.313 1.00 106.64 556 THR B C 1
ATOM 4235 O O . THR B 1 582 ? 123.309 127.312 182.151 1.00 107.53 556 THR B O 1
ATOM 4239 N N . GLU B 1 583 ? 121.759 125.824 181.496 1.00 120.98 557 GLU B N 1
ATOM 4240 C CA . GLU B 1 583 ? 121.852 125.063 182.733 1.00 122.73 557 GLU B CA 1
ATOM 4241 C C . GLU B 1 583 ? 123.221 124.410 182.864 1.00 121.98 557 GLU B C 1
ATOM 4242 O O . GLU B 1 583 ? 123.787 123.910 181.888 1.00 120.51 557 GLU B O 1
ATOM 4248 N N . GLU B 1 584 ? 123.758 124.429 184.084 1.00 125.84 558 GLU B N 1
ATOM 4249 C CA . GLU B 1 584 ? 125.074 123.851 184.333 1.00 124.71 558 GLU B CA 1
ATOM 4250 C C . GLU B 1 584 ? 125.070 122.351 184.072 1.00 125.02 558 GLU B C 1
ATOM 4251 O O . GLU B 1 584 ? 125.766 121.858 183.177 1.00 126.34 558 GLU B O 1
ATOM 4257 N N . ASP B 1 585 ? 124.279 121.608 184.841 1.00 126.60 559 ASP B N 1
ATOM 4258 C CA . ASP B 1 585 ? 124.205 120.152 184.741 1.00 128.40 559 ASP B CA 1
ATOM 4259 C C . ASP B 1 585 ? 122.762 119.775 184.421 1.00 128.58 559 ASP B C 1
ATOM 4260 O O . ASP B 1 585 ? 121.933 119.616 185.321 1.00 129.78 559 ASP B O 1
ATOM 4265 N N . SER B 1 586 ? 122.466 119.630 183.128 1.00 118.96 560 SER B N 1
ATOM 4266 C CA . SER B 1 586 ? 121.136 119.245 182.682 1.00 116.91 560 SER B CA 1
ATOM 4267 C C . SER B 1 586 ? 121.260 118.577 181.327 1.00 118.56 560 SER B C 1
ATOM 4268 O O . SER B 1 586 ? 122.015 119.070 180.479 1.00 117.01 560 SER B O 1
ATOM 4271 N N . PRO B 1 587 ? 120.556 117.472 181.085 1.00 120.35 561 PRO B N 1
ATOM 4272 C CA . PRO B 1 587 ? 120.617 116.839 179.764 1.00 119.68 561 PRO B CA 1
ATOM 4273 C C . PRO B 1 587 ? 120.102 117.782 178.691 1.00 117.30 561 PRO B C 1
ATOM 4274 O O . PRO B 1 587 ? 119.134 118.517 178.896 1.00 117.49 561 PRO B O 1
ATOM 4278 N N . HIS B 1 588 ? 120.761 117.758 177.535 1.00 107.40 562 HIS B N 1
ATOM 4279 C CA . HIS B 1 588 ? 120.344 118.629 176.444 1.00 111.58 562 HIS B CA 1
ATOM 4280 C C . HIS B 1 588 ? 119.218 117.997 175.636 1.00 111.33 562 HIS B C 1
ATOM 4281 O O . HIS B 1 588 ? 118.199 118.643 175.370 1.00 111.81 562 HIS B O 1
ATOM 4288 N N . GLN B 1 589 ? 119.384 116.733 175.243 1.00 98.62 563 GLN B N 1
ATOM 4289 C CA . GLN B 1 589 ? 118.311 115.934 174.653 1.00 97.11 563 GLN B CA 1
ATOM 4290 C C . GLN B 1 589 ? 117.728 116.619 173.414 1.00 94.85 563 GLN B C 1
ATOM 4291 O O . GLN B 1 589 ? 116.576 117.052 173.383 1.00 99.90 563 GLN B O 1
ATOM 4297 N N . GLY B 1 590 ? 118.570 116.718 172.391 1.00 80.34 564 GLY B N 1
ATOM 4298 C CA . GLY B 1 590 ? 118.102 117.206 171.111 1.00 82.49 564 GLY B CA 1
ATOM 4299 C C . GLY B 1 590 ? 117.028 116.309 170.527 1.00 86.79 564 GLY B C 1
ATOM 4300 O O . GLY B 1 590 ? 116.819 115.177 170.958 1.00 92.54 564 GLY B O 1
ATOM 4301 N N . ALA B 1 591 ? 116.318 116.837 169.536 1.00 78.13 565 ALA B N 1
ATOM 4302 C CA . ALA B 1 591 ? 115.228 116.093 168.928 1.00 70.90 565 ALA B CA 1
ATOM 4303 C C . ALA B 1 591 ? 115.072 116.516 167.478 1.00 72.81 565 ALA B C 1
ATOM 4304 O O . ALA B 1 591 ? 115.236 117.691 167.148 1.00 79.34 565 ALA B O 1
ATOM 4306 N N . GLN B 1 592 ? 114.756 115.551 166.621 1.00 57.02 566 GLN B N 1
ATOM 4307 C CA . GLN B 1 592 ? 114.469 115.827 165.224 1.00 59.47 566 GLN B CA 1
ATOM 4308 C C . GLN B 1 592 ? 113.539 114.741 164.702 1.00 65.49 566 GLN B C 1
ATOM 4309 O O . GLN B 1 592 ? 113.116 113.851 165.442 1.00 69.97 566 GLN B O 1
ATOM 4315 N N . SER B 1 593 ? 113.202 114.832 163.423 1.00 64.31 567 SER B N 1
ATOM 4316 C CA . SER B 1 593 ? 112.173 113.994 162.834 1.00 58.76 567 SER B CA 1
ATOM 4317 C C . SER B 1 593 ? 112.705 113.295 161.594 1.00 59.17 567 SER B C 1
ATOM 4318 O O . SER B 1 593 ? 113.645 113.781 160.959 1.00 65.71 567 SER B O 1
ATOM 4321 N N . PRO B 1 594 ? 112.129 112.152 161.230 1.00 43.84 568 PRO B N 1
ATOM 4322 C CA . PRO B 1 594 ? 112.537 111.493 159.988 1.00 44.25 568 PRO B CA 1
ATOM 4323 C C . PRO B 1 594 ? 112.242 112.372 158.785 1.00 48.12 568 PRO B C 1
ATOM 4324 O O . PRO B 1 594 ? 111.303 113.168 158.787 1.00 55.74 568 PRO B O 1
ATOM 4328 N N . ILE B 1 595 ? 113.073 112.236 157.754 1.00 38.66 569 ILE B N 1
ATOM 4329 C CA . ILE B 1 595 ? 112.783 112.896 156.489 1.00 34.20 569 ILE B CA 1
ATOM 4330 C C . ILE B 1 595 ? 111.501 112.307 155.925 1.00 48.33 569 ILE B C 1
ATOM 4331 O O . ILE B 1 595 ? 111.399 111.091 155.722 1.00 63.87 569 ILE B O 1
ATOM 4336 N N . VAL B 1 596 ? 110.512 113.159 155.677 1.00 34.21 570 VAL B N 1
ATOM 4337 C CA . VAL B 1 596 ? 109.248 112.731 155.094 1.00 33.03 570 VAL B CA 1
ATOM 4338 C C . VAL B 1 596 ? 109.080 113.421 153.752 1.00 36.15 570 VAL B C 1
ATOM 4339 O O . VAL B 1 596 ? 109.379 114.611 153.611 1.00 44.02 570 VAL B O 1
ATOM 4343 N N . TYR B 1 597 ? 108.615 112.670 152.763 1.00 41.92 571 TYR B N 1
ATOM 4344 C CA . TYR B 1 597 ? 108.403 113.192 151.423 1.00 50.65 571 TYR B CA 1
ATOM 4345 C C . TYR B 1 597 ? 106.918 113.430 151.200 1.00 52.27 571 TYR B C 1
ATOM 4346 O O . TYR B 1 597 ? 106.103 112.522 151.385 1.00 58.46 571 TYR B O 1
ATOM 4355 N N . LEU B 1 598 ? 106.575 114.649 150.803 1.00 41.69 572 LEU B N 1
ATOM 4356 C CA . LEU B 1 598 ? 105.198 115.040 150.555 1.00 39.66 572 LEU B CA 1
ATOM 4357 C C . LEU B 1 598 ? 105.056 115.511 149.116 1.00 52.69 572 LEU B C 1
ATOM 4358 O O . LEU B 1 598 ? 105.946 116.176 148.581 1.00 56.23 572 LEU B O 1
ATOM 4363 N N . ARG B 1 599 ? 103.939 115.160 148.491 1.00 58.70 573 ARG B N 1
ATOM 4364 C CA . ARG B 1 599 ? 103.664 115.517 147.107 1.00 54.95 573 ARG B CA 1
ATOM 4365 C C . ARG B 1 599 ? 102.499 116.491 147.059 1.00 58.98 573 ARG B C 1
ATOM 4366 O O . ARG B 1 599 ? 101.434 116.218 147.620 1.00 67.87 573 ARG B O 1
ATOM 4374 N N . THR B 1 600 ? 102.700 117.618 146.388 1.00 53.57 574 THR B N 1
ATOM 4375 C CA . THR B 1 600 ? 101.663 118.631 146.310 1.00 58.64 574 THR B CA 1
ATOM 4376 C C . THR B 1 600 ? 100.672 118.310 145.192 1.00 64.27 574 THR B C 1
ATOM 4377 O O . THR B 1 600 ? 100.948 117.525 144.283 1.00 63.05 574 THR B O 1
ATOM 4381 N N . LEU B 1 601 ? 99.498 118.930 145.277 1.00 60.38 575 LEU B N 1
ATOM 4382 C CA . LEU B 1 601 ? 98.414 118.637 144.355 1.00 49.43 575 LEU B CA 1
ATOM 4383 C C . LEU B 1 601 ? 98.746 119.134 142.948 1.00 58.57 575 LEU B C 1
ATOM 4384 O O . LEU B 1 601 ? 99.540 120.061 142.781 1.00 59.73 575 LEU B O 1
ATOM 4389 N N . PRO B 1 602 ? 98.157 118.530 141.919 1.00 61.27 576 PRO B N 1
ATOM 4390 C CA . PRO B 1 602 ? 98.402 118.980 140.548 1.00 55.94 576 PRO B CA 1
ATOM 4391 C C . PRO B 1 602 ? 97.455 120.094 140.128 1.00 56.96 576 PRO B C 1
ATOM 4392 O O . PRO B 1 602 ? 96.375 120.281 140.688 1.00 67.52 576 PRO B O 1
ATOM 4396 N N . ALA B 1 603 ? 97.883 120.831 139.108 1.00 52.38 577 ALA B N 1
ATOM 4397 C CA . ALA B 1 603 ? 97.098 121.905 138.519 1.00 51.78 577 ALA B CA 1
ATOM 4398 C C . ALA B 1 603 ? 97.120 121.750 137.005 1.00 58.64 577 ALA B C 1
ATOM 4399 O O . ALA B 1 603 ? 97.795 120.872 136.463 1.00 65.85 577 ALA B O 1
ATOM 4401 N N . ALA B 1 604 ? 96.372 122.606 136.318 1.00 57.16 578 ALA B N 1
ATOM 4402 C CA . ALA B 1 604 ? 96.299 122.523 134.868 1.00 51.58 578 ALA B CA 1
ATOM 4403 C C . ALA B 1 604 ? 97.660 122.836 134.255 1.00 54.49 578 ALA B C 1
ATOM 4404 O O . ALA B 1 604 ? 98.403 123.668 134.781 1.00 66.18 578 ALA B O 1
ATOM 4406 N N . PRO B 1 605 ? 98.016 122.190 133.156 1.00 35.38 579 PRO B N 1
ATOM 4407 C CA . PRO B 1 605 ? 99.334 122.393 132.554 1.00 40.94 579 PRO B CA 1
ATOM 4408 C C . PRO B 1 605 ? 99.374 123.659 131.705 1.00 43.22 579 PRO B C 1
ATOM 4409 O O . PRO B 1 605 ? 98.378 124.345 131.505 1.00 47.90 579 PRO B O 1
ATOM 4413 N N . THR B 1 606 ? 100.569 123.957 131.211 1.00 49.00 580 THR B N 1
ATOM 4414 C CA . THR B 1 606 ? 100.828 125.096 130.349 1.00 53.59 580 THR B CA 1
ATOM 4415 C C . THR B 1 606 ? 100.340 124.788 128.928 1.00 61.36 580 THR B C 1
ATOM 4416 O O . THR B 1 606 ? 100.134 123.633 128.555 1.00 65.55 580 THR B O 1
ATOM 4420 N N . VAL B 1 607 ? 100.108 125.836 128.144 1.00 59.93 581 VAL B N 1
ATOM 4421 C CA . VAL B 1 607 ? 99.625 125.698 126.771 1.00 50.48 581 VAL B CA 1
ATOM 4422 C C . VAL B 1 607 ? 100.649 124.941 125.932 1.00 54.78 581 VAL B C 1
ATOM 4423 O O . VAL B 1 607 ? 101.856 125.039 126.192 1.00 64.91 581 VAL B O 1
ATOM 4427 N N . PRO B 1 608 ? 100.219 124.155 124.945 1.00 51.38 582 PRO B N 1
ATOM 4428 C CA . PRO B 1 608 ? 101.180 123.475 124.071 1.00 50.23 582 PRO B CA 1
ATOM 4429 C C . PRO B 1 608 ? 102.013 124.469 123.279 1.00 53.18 582 PRO B C 1
ATOM 4430 O O . PRO B 1 608 ? 101.564 125.568 122.950 1.00 60.18 582 PRO B O 1
ATOM 4434 N N . GLN B 1 609 ? 103.240 124.068 122.971 1.00 59.65 583 GLN B N 1
ATOM 4435 C CA . GLN B 1 609 ? 104.221 124.937 122.342 1.00 57.60 583 GLN B CA 1
ATOM 4436 C C . GLN B 1 609 ? 104.485 124.496 120.909 1.00 64.28 583 GLN B C 1
ATOM 4437 O O . GLN B 1 609 ? 104.479 123.299 120.608 1.00 66.04 583 GLN B O 1
ATOM 4443 N N . ASP B 1 610 ? 104.715 125.476 120.034 1.00 69.48 584 ASP B N 1
ATOM 4444 C CA . ASP B 1 610 ? 105.156 125.244 118.658 1.00 66.75 584 ASP B CA 1
ATOM 4445 C C . ASP B 1 610 ? 104.166 124.369 117.887 1.00 61.20 584 ASP B C 1
ATOM 4446 O O . ASP B 1 610 ? 104.473 123.253 117.470 1.00 62.03 584 ASP B O 1
ATOM 4451 N N . VAL B 1 611 ? 102.965 124.900 117.703 1.00 53.09 585 VAL B N 1
ATOM 4452 C CA . VAL B 1 611 ? 101.935 124.231 116.918 1.00 49.57 585 VAL B CA 1
ATOM 4453 C C . VAL B 1 611 ? 102.146 124.583 115.452 1.00 55.37 585 VAL B C 1
ATOM 4454 O O . VAL B 1 611 ? 102.167 125.762 115.085 1.00 60.71 585 VAL B O 1
ATOM 4458 N N . ILE B 1 612 ? 102.303 123.563 114.613 1.00 67.27 586 ILE B N 1
ATOM 4459 C CA . ILE B 1 612 ? 102.412 123.747 113.173 1.00 65.75 586 ILE B CA 1
ATOM 4460 C C . ILE B 1 612 ? 101.371 122.867 112.502 1.00 67.07 586 ILE B C 1
ATOM 4461 O O . ILE B 1 612 ? 100.943 121.846 113.051 1.00 68.71 586 ILE B O 1
ATOM 4466 N N . SER B 1 613 ? 100.958 123.273 111.306 1.00 65.77 587 SER B N 1
ATOM 4467 C CA . SER B 1 613 ? 99.893 122.581 110.601 1.00 67.19 587 SER B CA 1
ATOM 4468 C C . SER B 1 613 ? 100.175 122.613 109.109 1.00 69.87 587 SER B C 1
ATOM 4469 O O . SER B 1 613 ? 100.854 123.512 108.609 1.00 75.63 587 SER B O 1
ATOM 4472 N N . THR B 1 614 ? 99.637 121.624 108.404 1.00 78.32 588 THR B N 1
ATOM 4473 C CA . THR B 1 614 ? 99.789 121.547 106.958 1.00 77.01 588 THR B CA 1
ATOM 4474 C C . THR B 1 614 ? 98.623 120.750 106.395 1.00 77.79 588 THR B C 1
ATOM 4475 O O . THR B 1 614 ? 97.854 120.136 107.134 1.00 81.61 588 THR B O 1
ATOM 4479 N N . SER B 1 615 ? 98.489 120.781 105.073 1.00 66.93 589 SER B N 1
ATOM 4480 C CA . SER B 1 615 ? 97.441 120.039 104.384 1.00 68.03 589 SER B CA 1
ATOM 4481 C C . SER B 1 615 ? 98.074 119.183 103.301 1.00 77.12 589 SER B C 1
ATOM 4482 O O . SER B 1 615 ? 98.740 119.708 102.405 1.00 80.47 589 SER B O 1
ATOM 4485 N N . ASN B 1 616 ? 97.867 117.869 103.384 1.00 76.09 590 ASN B N 1
ATOM 4486 C CA . ASN B 1 616 ? 98.356 116.946 102.371 1.00 71.94 590 ASN B CA 1
ATOM 4487 C C . ASN B 1 616 ? 97.316 116.621 101.310 1.00 77.09 590 ASN B C 1
ATOM 4488 O O . ASN B 1 616 ? 97.649 115.952 100.327 1.00 84.37 590 ASN B O 1
ATOM 4493 N N . SER B 1 617 ? 96.081 117.075 101.477 1.00 67.45 591 SER B N 1
ATOM 4494 C CA . SER B 1 617 ? 95.010 116.791 100.532 1.00 70.35 591 SER B CA 1
ATOM 4495 C C . SER B 1 617 ? 93.926 117.845 100.714 1.00 74.96 591 SER B C 1
ATOM 4496 O O . SER B 1 617 ? 94.072 118.777 101.510 1.00 82.13 591 SER B O 1
ATOM 4499 N N . SER B 1 618 ? 92.829 117.694 99.979 1.00 77.35 592 SER B N 1
ATOM 4500 C CA . SER B 1 618 ? 91.721 118.636 100.035 1.00 73.94 592 SER B CA 1
ATOM 4501 C C . SER B 1 618 ? 90.742 118.337 101.158 1.00 74.31 592 SER B C 1
ATOM 4502 O O . SER B 1 618 ? 89.787 119.097 101.342 1.00 77.38 592 SER B O 1
ATOM 4505 N N . SER B 1 619 ? 90.943 117.253 101.904 1.00 75.30 593 SER B N 1
ATOM 4506 C CA . SER B 1 619 ? 90.021 116.894 102.973 1.00 76.49 593 SER B CA 1
ATOM 4507 C C . SER B 1 619 ? 90.760 116.407 104.210 1.00 71.80 593 SER B C 1
ATOM 4508 O O . SER B 1 619 ? 90.217 115.615 104.985 1.00 75.14 593 SER B O 1
ATOM 4511 N N . HIS B 1 620 ? 91.993 116.858 104.411 1.00 63.66 594 HIS B N 1
ATOM 4512 C CA . HIS B 1 620 ? 92.784 116.423 105.550 1.00 63.33 594 HIS B CA 1
ATOM 4513 C C . HIS B 1 620 ? 93.652 117.569 106.043 1.00 65.35 594 HIS B C 1
ATOM 4514 O O . HIS B 1 620 ? 94.046 118.448 105.276 1.00 72.44 594 HIS B O 1
ATOM 4521 N N . LEU B 1 621 ? 93.937 117.545 107.341 1.00 61.94 595 LEU B N 1
ATOM 4522 C CA . LEU B 1 621 ? 94.836 118.500 107.974 1.00 61.04 595 LEU B CA 1
ATOM 4523 C C . LEU B 1 621 ? 95.731 117.744 108.941 1.00 59.46 595 LEU B C 1
ATOM 4524 O O . LEU B 1 621 ? 95.240 116.938 109.733 1.00 69.24 595 LEU B O 1
ATOM 4529 N N . LEU B 1 622 ? 97.032 117.997 108.882 1.00 53.43 596 LEU B N 1
ATOM 4530 C CA . LEU B 1 622 ? 97.998 117.337 109.748 1.00 60.99 596 LEU B CA 1
ATOM 4531 C C . LEU B 1 622 ? 98.588 118.375 110.690 1.00 64.96 596 LEU B C 1
ATOM 4532 O O . LEU B 1 622 ? 99.124 119.391 110.236 1.00 70.83 596 LEU B O 1
ATOM 4537 N N . VAL B 1 623 ? 98.492 118.119 111.994 1.00 64.02 597 VAL B N 1
ATOM 4538 C CA . VAL B 1 623 ? 98.880 119.078 113.018 1.00 60.98 597 VAL B CA 1
ATOM 4539 C C . VAL B 1 623 ? 99.915 118.433 113.928 1.00 65.56 597 VAL B C 1
ATOM 4540 O O . VAL B 1 623 ? 99.770 117.270 114.318 1.00 72.31 597 VAL B O 1
ATOM 4544 N N . ARG B 1 624 ? 100.955 119.190 114.267 1.00 67.12 598 ARG B N 1
ATOM 4545 C CA . ARG B 1 624 ? 101.991 118.739 115.181 1.00 67.33 598 ARG B CA 1
ATOM 4546 C C . ARG B 1 624 ? 102.274 119.833 116.197 1.00 66.48 598 ARG B C 1
ATOM 4547 O O . ARG B 1 624 ? 102.016 121.012 115.952 1.00 75.13 598 ARG B O 1
ATOM 4555 N N . TRP B 1 625 ? 102.813 119.434 117.344 1.00 52.85 599 TRP B N 1
ATOM 4556 C CA . TRP B 1 625 ? 103.190 120.392 118.375 1.00 50.71 599 TRP B CA 1
ATOM 4557 C C . TRP B 1 625 ? 104.166 119.725 119.336 1.00 57.74 599 TRP B C 1
ATOM 4558 O O . TRP B 1 625 ? 104.677 118.632 119.072 1.00 73.69 599 TRP B O 1
ATOM 4569 N N . LYS B 1 626 ? 104.423 120.389 120.453 1.00 56.71 600 LYS B N 1
ATOM 4570 C CA . LYS B 1 626 ? 105.372 119.965 121.469 1.00 60.07 600 LYS B CA 1
ATOM 4571 C C . LYS B 1 626 ? 104.679 119.930 122.820 1.00 61.36 600 LYS B C 1
ATOM 4572 O O . LYS B 1 626 ? 103.655 120.591 123.017 1.00 72.43 600 LYS B O 1
ATOM 4578 N N . PRO B 1 627 ? 105.198 119.156 123.768 1.0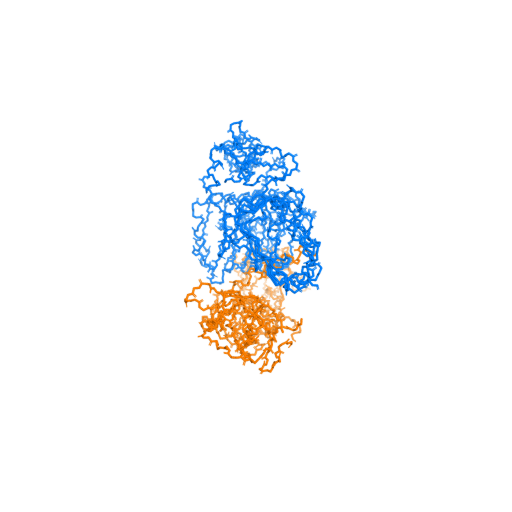0 54.22 601 PRO B N 1
ATOM 4579 C CA . PRO B 1 627 ? 104.572 119.079 125.088 1.00 52.27 601 PRO B CA 1
ATOM 4580 C C . PRO B 1 627 ? 104.659 120.408 125.812 1.00 53.42 601 PRO B C 1
ATOM 4581 O O . PRO B 1 627 ? 105.533 121.234 125.509 1.00 59.68 601 PRO B O 1
ATOM 4585 N N . PRO B 1 628 ? 103.764 120.658 126.765 1.00 48.33 602 PRO B N 1
ATOM 4586 C CA . PRO B 1 628 ? 103.819 121.912 127.519 1.00 47.69 602 PRO B CA 1
ATOM 4587 C C . PRO B 1 628 ? 105.102 122.031 128.323 1.00 57.97 602 PRO B C 1
ATOM 4588 O O . PRO B 1 628 ? 105.723 121.035 128.695 1.00 70.13 602 PRO B O 1
ATOM 4592 N N . THR B 1 629 ? 105.504 123.277 128.576 1.00 58.19 603 THR B N 1
ATOM 4593 C CA . THR B 1 629 ? 106.709 123.520 129.363 1.00 61.08 603 THR B CA 1
ATOM 4594 C C . THR B 1 629 ? 106.559 122.984 130.781 1.00 65.91 603 THR B C 1
ATOM 4595 O O . THR B 1 629 ? 107.463 122.325 131.307 1.00 70.89 603 THR B O 1
ATOM 4599 N N . GLN B 1 630 ? 105.418 123.244 131.411 1.00 72.81 604 GLN B N 1
ATOM 4600 C CA . GLN B 1 630 ? 105.148 122.804 132.776 1.00 67.08 604 GLN B CA 1
ATOM 4601 C C . GLN B 1 630 ? 103.992 121.814 132.735 1.00 68.80 604 GLN B C 1
ATOM 4602 O O . GLN B 1 630 ? 102.834 122.209 132.573 1.00 75.01 604 GLN B O 1
ATOM 4608 N N . ARG B 1 631 ? 104.307 120.528 132.885 1.00 52.07 605 ARG B N 1
ATOM 4609 C CA . ARG B 1 631 ? 103.283 119.499 132.755 1.00 52.01 605 ARG B CA 1
ATOM 4610 C C . ARG B 1 631 ? 102.317 119.514 133.933 1.00 57.00 605 ARG B C 1
ATOM 4611 O O . ARG B 1 631 ? 101.131 119.206 133.768 1.00 62.42 605 ARG B O 1
ATOM 4619 N N . ASN B 1 632 ? 102.807 119.851 135.127 1.00 52.76 606 ASN B N 1
ATOM 4620 C CA . ASN B 1 632 ? 101.977 119.977 136.326 1.00 49.29 606 ASN B CA 1
ATOM 4621 C C . ASN B 1 632 ? 101.179 118.711 136.611 1.00 50.60 606 ASN B C 1
ATOM 4622 O O . ASN B 1 632 ? 100.079 118.773 137.160 1.00 53.51 606 ASN B O 1
ATOM 4627 N N . GLY B 1 633 ? 101.721 117.559 136.243 1.00 63.77 607 GLY B N 1
ATOM 4628 C CA . GLY B 1 633 ? 101.030 116.303 136.466 1.00 66.58 607 GLY B CA 1
ATOM 4629 C C . GLY B 1 633 ? 101.524 115.250 135.490 1.00 73.50 607 GLY B C 1
ATOM 4630 O O . GLY B 1 633 ? 102.572 115.403 134.869 1.00 78.22 607 GLY B O 1
ATOM 4631 N N . ASN B 1 634 ? 100.742 114.180 135.382 1.00 70.23 608 ASN B N 1
ATOM 4632 C CA . ASN B 1 634 ? 101.019 113.091 134.453 1.00 65.69 608 ASN B CA 1
ATOM 4633 C C . ASN B 1 634 ? 100.278 113.387 133.156 1.00 73.74 608 ASN B C 1
ATOM 4634 O O . ASN B 1 634 ? 99.048 113.300 133.108 1.00 78.05 608 ASN B O 1
ATOM 4639 N N . LEU B 1 635 ? 101.021 113.744 132.111 1.00 75.68 609 LEU B N 1
ATOM 4640 C CA . LEU B 1 635 ? 100.395 114.046 130.830 1.00 73.43 609 LEU B CA 1
ATOM 4641 C C . LEU B 1 635 ? 99.667 112.821 130.298 1.00 73.77 609 LEU B C 1
ATOM 4642 O O . LEU B 1 635 ? 100.227 111.723 130.249 1.00 82.43 609 LEU B O 1
ATOM 4647 N N . THR B 1 636 ? 98.419 113.008 129.898 1.00 57.74 610 THR B N 1
ATOM 4648 C CA . THR B 1 636 ? 97.615 111.892 129.424 1.00 61.23 610 THR B CA 1
ATOM 4649 C C . THR B 1 636 ? 97.119 112.064 128.001 1.00 64.40 610 THR B C 1
ATOM 4650 O O . THR B 1 636 ? 97.151 111.103 127.230 1.00 65.08 610 THR B O 1
ATOM 4654 N N . TYR B 1 637 ? 96.666 113.255 127.620 1.00 62.81 611 TYR B N 1
ATOM 4655 C CA . TYR B 1 637 ? 96.151 113.449 126.272 1.00 59.96 611 TYR B CA 1
ATOM 4656 C C . TYR B 1 637 ? 96.110 114.937 125.944 1.00 63.43 611 TYR B C 1
ATOM 4657 O O . TYR B 1 637 ? 96.470 115.795 126.757 1.00 68.62 611 TYR B O 1
ATOM 4666 N N . TYR B 1 638 ? 95.677 115.227 124.721 1.00 51.94 612 TYR B N 1
ATOM 4667 C CA . TYR B 1 638 ? 95.496 116.582 124.233 1.00 46.56 612 TYR B CA 1
ATOM 4668 C C . TYR B 1 638 ? 94.094 116.700 123.663 1.00 48.45 612 TYR B C 1
ATOM 4669 O O . TYR B 1 638 ? 93.660 115.839 122.895 1.00 62.40 612 TYR B O 1
ATOM 4678 N N . LEU B 1 639 ? 93.392 117.754 124.048 1.00 39.77 613 LEU B N 1
ATOM 4679 C CA . LEU B 1 639 ? 92.084 118.063 123.494 1.00 41.45 613 LEU B CA 1
ATOM 4680 C C . LEU B 1 639 ? 92.278 118.916 122.249 1.00 55.87 613 LEU B C 1
ATOM 4681 O O . LEU B 1 639 ? 92.901 119.981 122.313 1.00 59.68 613 LEU B O 1
ATOM 4686 N N . VAL B 1 640 ? 91.756 118.446 121.121 1.00 54.36 614 VAL B N 1
ATOM 4687 C CA . VAL B 1 640 ? 91.879 119.128 119.841 1.00 45.57 614 VAL B CA 1
ATOM 4688 C C . VAL B 1 640 ? 90.481 119.491 119.373 1.00 46.86 614 VAL B C 1
ATOM 4689 O O . VAL B 1 640 ? 89.610 118.619 119.266 1.00 53.01 614 VAL B O 1
ATOM 4693 N N . LEU B 1 641 ? 90.261 120.773 119.108 1.00 51.97 615 LEU B N 1
ATOM 4694 C CA . LEU B 1 641 ? 89.008 121.259 118.550 1.00 56.95 615 LEU B CA 1
ATOM 4695 C C . LEU B 1 641 ? 89.299 121.970 117.240 1.00 56.88 615 LEU B C 1
ATOM 4696 O O . LEU B 1 641 ? 90.276 122.708 117.136 1.00 57.23 615 LEU B O 1
ATOM 4701 N N . TRP B 1 642 ? 88.466 121.738 116.234 1.00 54.80 616 TRP B N 1
ATOM 4702 C CA . TRP B 1 642 ? 88.597 122.446 114.970 1.00 51.76 616 TRP B CA 1
ATOM 4703 C C . TRP B 1 642 ? 87.232 122.960 114.549 1.00 55.22 616 TRP B C 1
ATOM 4704 O O . TRP B 1 642 ? 86.246 122.220 114.585 1.00 60.50 616 TRP B O 1
ATOM 4715 N N . GLN B 1 643 ? 87.180 124.232 114.172 1.00 50.60 617 GLN B N 1
ATOM 4716 C CA . GLN B 1 643 ? 85.938 124.884 113.784 1.00 50.25 617 GLN B CA 1
ATOM 4717 C C . GLN B 1 643 ? 86.077 125.479 112.393 1.00 57.06 617 GLN B C 1
ATOM 4718 O O . GLN B 1 643 ? 87.096 126.102 112.078 1.00 59.64 617 GLN B O 1
ATOM 4724 N N . ARG B 1 644 ? 85.050 125.281 111.571 1.00 61.15 618 ARG B N 1
ATOM 4725 C CA . ARG B 1 644 ? 85.009 125.850 110.232 1.00 60.58 618 ARG B CA 1
ATOM 4726 C C . ARG B 1 644 ? 84.848 127.362 110.304 1.00 65.86 618 ARG B C 1
ATOM 4727 O O . ARG B 1 644 ? 84.161 127.886 111.183 1.00 72.41 618 ARG B O 1
ATOM 4735 N N . LEU B 1 645 ? 85.481 128.071 109.373 1.00 57.30 619 LEU B N 1
ATOM 4736 C CA . LEU B 1 645 ? 85.435 129.526 109.333 1.00 52.88 619 LEU B CA 1
ATOM 4737 C C . LEU B 1 645 ? 84.769 129.963 108.040 1.00 62.13 619 LEU B C 1
ATOM 4738 O O . LEU B 1 645 ? 85.229 129.606 106.951 1.00 65.47 619 LEU B O 1
ATOM 4743 N N . ALA B 1 646 ? 83.697 130.737 108.158 1.00 67.69 620 ALA B N 1
ATOM 4744 C CA . ALA B 1 646 ? 83.024 131.270 106.985 1.00 64.23 620 ALA B CA 1
ATOM 4745 C C . ALA B 1 646 ? 83.839 132.404 106.383 1.00 64.44 620 ALA B C 1
ATOM 4746 O O . ALA B 1 646 ? 84.489 133.169 107.100 1.00 67.64 620 ALA B O 1
ATOM 4748 N N . GLU B 1 647 ? 83.810 132.504 105.058 1.00 78.56 621 GLU B N 1
ATOM 4749 C CA . GLU B 1 647 ? 84.498 133.588 104.376 1.00 80.94 621 GLU B CA 1
ATOM 4750 C C . GLU B 1 647 ? 83.827 134.920 104.690 1.00 86.25 621 GLU B C 1
ATOM 4751 O O . GLU B 1 647 ? 82.611 134.996 104.882 1.00 90.95 621 GLU B O 1
ATOM 4757 N N . ASP B 1 648 ? 84.633 135.976 104.750 1.00 88.33 622 ASP B N 1
ATOM 4758 C CA . ASP B 1 648 ? 84.108 137.292 105.089 1.00 86.74 622 ASP B CA 1
ATOM 4759 C C . ASP B 1 648 ? 83.147 137.784 104.015 1.00 86.08 622 ASP B C 1
ATOM 4760 O O . ASP B 1 648 ? 83.323 137.526 102.822 1.00 90.43 622 ASP B O 1
ATOM 4765 N N . GLY B 1 649 ? 82.119 138.511 104.455 1.00 90.15 623 GLY B N 1
ATOM 4766 C CA . GLY B 1 649 ? 81.070 138.940 103.549 1.00 93.86 623 GLY B CA 1
ATOM 4767 C C . GLY B 1 649 ? 81.509 139.957 102.519 1.00 96.08 623 GLY B C 1
ATOM 4768 O O . GLY B 1 649 ? 80.808 140.148 101.520 1.00 96.94 623 GLY B O 1
ATOM 4769 N N . ASP B 1 650 ? 82.650 140.615 102.734 1.00 95.39 624 ASP B N 1
ATOM 4770 C CA . ASP B 1 650 ? 83.107 141.627 101.788 1.00 94.44 624 ASP B CA 1
ATOM 4771 C C . ASP B 1 650 ? 83.458 141.025 100.435 1.00 95.18 624 ASP B C 1
ATOM 4772 O O . ASP B 1 650 ? 83.336 141.703 99.409 1.00 98.07 624 ASP B O 1
ATOM 4777 N N . LEU B 1 651 ? 83.899 139.767 100.406 1.00 85.29 625 LEU B N 1
ATOM 4778 C CA . LEU B 1 651 ? 84.168 139.114 99.131 1.00 82.41 625 LEU B CA 1
ATOM 4779 C C . LEU B 1 651 ? 82.895 138.932 98.319 1.00 84.70 625 LEU B C 1
ATOM 4780 O O . LEU B 1 651 ? 82.944 138.923 97.084 1.00 89.35 625 LEU B O 1
ATOM 4785 N N . TYR B 1 652 ? 81.751 138.781 98.987 1.00 88.74 626 TYR B N 1
ATOM 4786 C CA . TYR B 1 652 ? 80.507 138.519 98.273 1.00 90.25 626 TYR B CA 1
ATOM 4787 C C . TYR B 1 652 ? 80.034 139.743 97.498 1.00 93.72 626 TYR B C 1
ATOM 4788 O O . TYR B 1 652 ? 79.564 139.616 96.362 1.00 94.82 626 TYR B O 1
ATOM 4797 N N . LEU B 1 653 ? 80.136 140.932 98.089 1.00 98.14 627 LEU B N 1
ATOM 4798 C CA . LEU B 1 653 ? 79.696 142.165 97.437 1.00 97.80 627 LEU B CA 1
ATOM 4799 C C . LEU B 1 653 ? 80.935 142.974 97.060 1.00 97.02 627 LEU B C 1
ATOM 4800 O O . LEU B 1 653 ? 81.573 143.597 97.913 1.00 97.60 627 LEU B O 1
ATOM 4805 N N . ASN B 1 654 ? 81.277 142.944 95.776 1.00 107.62 628 ASN B N 1
ATOM 4806 C CA . ASN B 1 654 ? 82.421 143.658 95.224 1.00 109.68 628 ASN B CA 1
ATOM 4807 C C . ASN B 1 654 ? 82.428 143.401 93.723 1.00 113.00 628 ASN B C 1
ATOM 4808 O O . ASN B 1 654 ? 81.748 142.499 93.227 1.00 114.64 628 ASN B O 1
ATOM 4813 N N . ASP B 1 655 ? 83.199 144.210 93.004 1.00 119.93 629 ASP B N 1
ATOM 4814 C CA . ASP B 1 655 ? 83.446 144.008 91.578 1.00 117.24 629 ASP B CA 1
ATOM 4815 C C . ASP B 1 655 ? 84.943 143.774 91.416 1.00 116.62 629 ASP B C 1
ATOM 4816 O O . ASP B 1 655 ? 85.735 144.718 91.478 1.00 120.54 629 ASP B O 1
ATOM 4821 N N . TYR B 1 656 ? 85.328 142.520 91.199 1.00 110.25 630 TYR B N 1
ATOM 4822 C CA . TYR B 1 656 ? 86.733 142.143 91.158 1.00 112.71 630 TYR B CA 1
ATOM 4823 C C . TYR B 1 656 ? 87.330 142.233 89.763 1.00 114.29 630 TYR B C 1
ATOM 4824 O O . TYR B 1 656 ? 88.479 141.825 89.567 1.00 112.62 630 TYR B O 1
ATOM 4833 N N . CYS B 1 657 ? 86.576 142.744 88.790 1.00 129.80 631 CYS B N 1
ATOM 4834 C CA . CYS B 1 657 ? 87.182 143.151 87.532 1.00 130.00 631 CYS B CA 1
ATOM 4835 C C . CYS B 1 657 ? 88.101 144.350 87.718 1.00 129.48 631 CYS B C 1
ATOM 4836 O O . CYS B 1 657 ? 89.030 144.536 86.925 1.00 128.96 631 CYS B O 1
ATOM 4839 N N . HIS B 1 658 ? 87.863 145.157 88.747 1.00 129.39 632 HIS B N 1
ATOM 4840 C CA . HIS B 1 658 ? 88.708 146.286 89.097 1.00 127.36 632 HIS B CA 1
ATOM 4841 C C . HIS B 1 658 ? 89.182 146.129 90.534 1.00 126.91 632 HIS B C 1
ATOM 4842 O O . HIS B 1 658 ? 88.457 145.610 91.388 1.00 125.90 632 HIS B O 1
ATOM 4849 N N . ARG B 1 659 ? 90.408 146.581 90.792 1.00 129.12 633 ARG B N 1
ATOM 4850 C CA . ARG B 1 659 ? 91.017 146.509 92.120 1.00 129.17 633 ARG B CA 1
ATOM 4851 C C . ARG B 1 659 ? 91.056 145.065 92.623 1.00 128.15 633 ARG B C 1
ATOM 4852 O O . ARG B 1 659 ? 90.418 144.699 93.612 1.00 127.69 633 ARG B O 1
ATOM 4860 N N . GLY B 1 660 ? 91.812 144.240 91.904 1.00 118.27 634 GLY B N 1
ATOM 4861 C CA . GLY B 1 660 ? 91.958 142.854 92.293 1.00 117.12 634 GLY B CA 1
ATOM 4862 C C . GLY B 1 660 ? 92.750 142.705 93.578 1.00 117.60 634 GLY B C 1
ATOM 4863 O O . GLY B 1 660 ? 93.569 143.551 93.939 1.00 117.35 634 GLY B O 1
ATOM 4864 N N . LEU B 1 661 ? 92.497 141.604 94.275 1.00 104.59 635 LEU B N 1
ATOM 4865 C CA . LEU B 1 661 ? 93.113 141.318 95.560 1.00 102.72 635 LEU B CA 1
ATOM 4866 C C . LEU B 1 661 ? 93.989 140.078 95.449 1.00 101.28 635 LEU B C 1
ATOM 4867 O O . LEU B 1 661 ? 93.903 139.309 94.490 1.00 102.84 635 LEU B O 1
ATOM 4872 N N . ARG B 1 662 ? 94.843 139.891 96.451 1.00 87.44 636 ARG B N 1
ATOM 4873 C CA . ARG B 1 662 ? 95.724 138.732 96.495 1.00 86.78 636 ARG B CA 1
ATOM 4874 C C . ARG B 1 662 ? 94.953 137.531 97.023 1.00 87.92 636 ARG B C 1
ATOM 4875 O O . ARG B 1 662 ? 94.478 137.542 98.162 1.00 91.33 636 ARG B O 1
ATOM 4883 N N . LEU B 1 663 ? 94.830 136.499 96.196 1.00 82.16 637 LEU B N 1
ATOM 4884 C CA . LEU B 1 663 ? 94.064 135.326 96.572 1.00 81.65 637 LEU B CA 1
ATOM 4885 C C . LEU B 1 663 ? 94.766 134.561 97.693 1.00 85.75 637 LEU B C 1
ATOM 4886 O O . LEU B 1 663 ? 95.997 134.523 97.756 1.00 86.03 637 LEU B O 1
ATOM 4891 N N . PRO B 1 664 ? 94.004 133.952 98.597 1.00 77.90 638 PRO B N 1
ATOM 4892 C CA . PRO B 1 664 ? 94.616 133.128 99.640 1.00 71.79 638 PRO B CA 1
ATOM 4893 C C . PRO B 1 664 ? 95.124 131.813 99.075 1.00 76.04 638 PRO B C 1
ATOM 4894 O O . PRO B 1 664 ? 94.707 131.356 98.009 1.00 82.68 638 PRO B O 1
ATOM 4898 N N . THR B 1 665 ? 96.042 131.200 99.814 1.00 85.44 639 THR B N 1
ATOM 4899 C CA . THR B 1 665 ? 96.623 129.923 99.435 1.00 85.86 639 THR B CA 1
ATOM 4900 C C . THR B 1 665 ? 96.430 128.911 100.555 1.00 81.74 639 THR B C 1
ATOM 4901 O O . THR B 1 665 ? 96.195 129.269 101.712 1.00 89.87 639 THR B O 1
ATOM 4905 N N . SER B 1 666 ? 96.535 127.636 100.194 1.00 73.68 640 SER B N 1
ATOM 4906 C CA . SER B 1 666 ? 96.454 126.568 101.175 1.00 80.02 640 SER B CA 1
ATOM 4907 C C . SER B 1 666 ? 97.732 126.528 102.010 1.00 84.69 640 SER B C 1
ATOM 4908 O O . SER B 1 666 ? 98.629 127.365 101.872 1.00 90.34 640 SER B O 1
ATOM 4911 N N . ASN B 1 667 ? 97.820 125.538 102.890 1.00 84.66 641 ASN B N 1
ATOM 4912 C CA . ASN B 1 667 ? 98.954 125.396 103.793 1.00 84.91 641 ASN B CA 1
ATOM 4913 C C . ASN B 1 667 ? 99.983 124.453 103.187 1.00 89.63 641 ASN B C 1
ATOM 4914 O O . ASN B 1 667 ? 99.629 123.388 102.673 1.00 95.01 641 ASN B O 1
ATOM 4919 N N . ASN B 1 668 ? 101.255 124.854 103.237 1.00 101.18 642 ASN B N 1
ATOM 4920 C CA . ASN B 1 668 ? 102.347 123.998 102.789 1.00 104.36 642 ASN B CA 1
ATOM 4921 C C . ASN B 1 668 ? 103.555 124.090 103.714 1.00 102.86 642 ASN B C 1
ATOM 4922 O O . ASN B 1 668 ? 104.691 123.937 103.257 1.00 102.23 642 ASN B O 1
ATOM 4927 N N . ASP B 1 669 ? 103.328 124.337 104.998 1.00 101.95 643 ASP B N 1
ATOM 4928 C CA . ASP B 1 669 ? 104.408 124.382 105.969 1.00 101.82 643 ASP B CA 1
ATOM 4929 C C . ASP B 1 669 ? 105.137 123.039 105.988 1.00 108.78 643 ASP B C 1
ATOM 4930 O O . ASP B 1 669 ? 104.485 121.990 106.084 1.00 111.26 643 ASP B O 1
ATOM 4935 N N . PRO B 1 670 ? 106.473 123.023 105.888 1.00 114.01 644 PRO B N 1
ATOM 4936 C CA . PRO B 1 670 ? 107.192 121.743 105.951 1.00 112.62 644 PRO B CA 1
ATOM 4937 C C . PRO B 1 670 ? 107.109 121.106 107.329 1.00 112.22 644 PRO B C 1
ATOM 4938 O O . PRO B 1 670 ? 108.065 121.136 108.110 1.00 106.29 644 PRO B O 1
ATOM 4942 N N . ARG B 1 671 ? 105.948 120.530 107.626 1.00 104.24 645 ARG B N 1
ATOM 4943 C CA . ARG B 1 671 ? 105.690 119.850 108.888 1.00 96.90 645 ARG B CA 1
ATOM 4944 C C . ARG B 1 671 ? 106.624 118.661 109.080 1.00 98.00 645 ARG B C 1
ATOM 4945 O O . ARG B 1 671 ? 107.236 118.178 108.127 1.00 99.62 645 ARG B O 1
ATOM 4953 N N . GLU B 1 703 ? 112.642 146.672 123.940 1.00 113.27 677 GLU B N 1
ATOM 4954 C CA . GLU B 1 703 ? 112.429 145.243 124.127 1.00 116.00 677 GLU B CA 1
ATOM 4955 C C . GLU B 1 703 ? 111.901 144.956 125.528 1.00 118.14 677 GLU B C 1
ATOM 4956 O O . GLU B 1 703 ? 111.287 143.918 125.771 1.00 117.13 677 GLU B O 1
ATOM 4962 N N . ALA B 1 704 ? 112.147 145.885 126.454 1.00 114.56 678 ALA B N 1
ATOM 4963 C CA . ALA B 1 704 ? 111.591 145.749 127.796 1.00 113.14 678 ALA B CA 1
ATOM 4964 C C . ALA B 1 704 ? 110.070 145.789 127.767 1.00 113.60 678 ALA B C 1
ATOM 4965 O O . ALA B 1 704 ? 109.404 144.990 128.438 1.00 111.23 678 ALA B O 1
ATOM 4967 N N . GLN B 1 705 ? 109.500 146.712 126.988 1.00 111.58 679 GLN B N 1
ATOM 4968 C CA . GLN B 1 705 ? 108.048 146.803 126.901 1.00 109.95 679 GLN B CA 1
ATOM 4969 C C . GLN B 1 705 ? 107.454 145.559 126.253 1.00 109.96 679 GLN B C 1
ATOM 4970 O O . GLN B 1 705 ? 106.379 145.103 126.650 1.00 111.43 679 GLN B O 1
ATOM 4976 N N . GLU B 1 706 ? 108.139 144.992 125.258 1.00 100.26 680 GLU B N 1
ATOM 4977 C CA . GLU B 1 706 ? 107.657 143.758 124.643 1.00 99.92 680 GLU B CA 1
ATOM 4978 C C . GLU B 1 706 ? 107.639 142.613 125.648 1.00 99.29 680 GLU B C 1
ATOM 4979 O O . GLU B 1 706 ? 106.668 141.843 125.719 1.00 100.46 680 GLU B O 1
ATOM 4985 N N . ALA B 1 707 ? 108.708 142.485 126.434 1.00 98.09 681 ALA B N 1
ATOM 4986 C CA . ALA B 1 707 ? 108.759 141.439 127.446 1.00 99.28 681 ALA B CA 1
ATOM 4987 C C . ALA B 1 707 ? 107.662 141.626 128.483 1.00 100.18 681 ALA B C 1
ATOM 4988 O O . ALA B 1 707 ? 107.010 140.656 128.881 1.00 99.81 681 ALA B O 1
ATOM 4990 N N . SER B 1 708 ? 107.440 142.865 128.929 1.00 94.07 682 SER B N 1
ATOM 4991 C CA . SER B 1 708 ? 106.378 143.116 129.898 1.00 91.96 682 SER B CA 1
ATOM 4992 C C . SER B 1 708 ? 105.001 142.839 129.309 1.00 92.32 682 SER B C 1
ATOM 4993 O O . SER B 1 708 ? 104.123 142.323 130.008 1.00 90.72 682 SER B O 1
ATOM 4996 N N . PHE B 1 709 ? 104.793 143.181 128.037 1.00 78.07 683 PHE B N 1
ATOM 4997 C CA . PHE B 1 709 ? 103.533 142.887 127.365 1.00 74.32 683 PHE B CA 1
ATOM 4998 C C . PHE B 1 709 ? 103.250 141.391 127.365 1.00 81.58 683 PHE B C 1
ATOM 4999 O O . PHE B 1 709 ? 102.171 140.944 127.783 1.00 88.93 683 PHE B O 1
ATOM 5007 N N . GLN B 1 710 ? 104.221 140.598 126.907 1.00 81.58 684 GLN B N 1
ATOM 5008 C CA . GLN B 1 710 ? 104.024 139.154 126.886 1.00 77.18 684 GLN B CA 1
ATOM 5009 C C . GLN B 1 710 ? 103.875 138.584 128.290 1.00 79.54 684 GLN B C 1
ATOM 5010 O O . GLN B 1 710 ? 103.099 137.648 128.491 1.00 82.30 684 GLN B O 1
ATOM 5016 N N . LYS B 1 711 ? 104.600 139.127 129.269 1.00 78.06 685 LYS B N 1
ATOM 5017 C CA . LYS B 1 711 ? 104.466 138.641 130.637 1.00 78.56 685 LYS B CA 1
ATOM 5018 C C . LYS B 1 711 ? 103.070 138.908 131.185 1.00 78.57 685 LYS B C 1
ATOM 5019 O O . LYS B 1 711 ? 102.482 138.047 131.850 1.00 83.30 685 LYS B O 1
ATOM 5025 N N . LYS B 1 712 ? 102.523 140.097 130.921 1.00 77.26 686 LYS B N 1
ATOM 5026 C CA . LYS B 1 712 ? 101.173 140.401 131.381 1.00 78.35 686 LYS B CA 1
ATOM 5027 C C . LYS B 1 712 ? 100.154 139.492 130.713 1.00 77.57 686 LYS B C 1
ATOM 5028 O O . LYS B 1 712 ? 99.245 138.969 131.371 1.00 81.41 686 LYS B O 1
ATOM 5034 N N . PHE B 1 713 ? 100.305 139.258 129.412 1.00 71.72 687 PHE B N 1
ATOM 5035 C CA . PHE B 1 713 ? 99.335 138.412 128.733 1.00 67.55 687 PHE B CA 1
ATOM 5036 C C . PHE B 1 713 ? 99.569 136.926 128.969 1.00 72.95 687 PHE B C 1
ATOM 5037 O O . PHE B 1 713 ? 98.729 136.115 128.571 1.00 81.19 687 PHE B O 1
ATOM 5045 N N . GLU B 1 714 ? 100.685 136.550 129.591 1.00 80.19 688 GLU B N 1
ATOM 5046 C CA . GLU B 1 714 ? 100.868 135.194 130.094 1.00 80.45 688 GLU B CA 1
ATOM 5047 C C . GLU B 1 714 ? 100.281 135.024 131.487 1.00 81.83 688 GLU B C 1
ATOM 5048 O O . GLU B 1 714 ? 99.693 133.981 131.793 1.00 85.57 688 GLU B O 1
ATOM 5054 N N . ASN B 1 715 ? 100.439 136.033 132.346 1.00 75.21 689 ASN B N 1
ATOM 5055 C CA . ASN B 1 715 ? 99.768 135.999 133.639 1.00 73.89 689 ASN B CA 1
ATOM 5056 C C . ASN B 1 715 ? 98.257 136.008 133.469 1.00 77.23 689 ASN B C 1
ATOM 5057 O O . ASN B 1 715 ? 97.536 135.453 134.304 1.00 76.62 689 ASN B O 1
ATOM 5062 N N . PHE B 1 716 ? 97.762 136.636 132.399 1.00 71.99 690 PHE B N 1
ATOM 5063 C CA . PHE B 1 716 ? 96.335 136.558 132.098 1.00 66.41 690 PHE B CA 1
ATOM 5064 C C . PHE B 1 716 ? 95.905 135.122 131.840 1.00 65.53 690 PHE B C 1
ATOM 5065 O O . PHE B 1 716 ? 94.857 134.684 132.325 1.00 66.87 690 PHE B O 1
ATOM 5073 N N . LEU B 1 717 ? 96.700 134.375 131.072 1.00 72.85 691 LEU B N 1
ATOM 5074 C CA . LEU B 1 717 ? 96.370 132.993 130.744 1.00 72.46 691 LEU B CA 1
ATOM 5075 C C . LEU B 1 717 ? 96.614 132.035 131.901 1.00 76.76 691 LEU B C 1
ATOM 5076 O O . LEU B 1 717 ? 96.031 130.947 131.917 1.00 80.17 691 LEU B O 1
ATOM 5081 N N . HIS B 1 718 ? 97.466 132.412 132.855 1.00 85.34 692 HIS B N 1
ATOM 5082 C CA . HIS B 1 718 ? 97.749 131.536 133.989 1.00 84.54 692 HIS B CA 1
ATOM 5083 C C . HIS B 1 718 ? 96.495 131.201 134.785 1.00 82.73 692 HIS B C 1
ATOM 5084 O O . HIS B 1 718 ? 96.416 130.129 135.393 1.00 79.54 692 HIS B O 1
ATOM 5091 N N . ASN B 1 719 ? 95.512 132.097 134.804 1.00 89.47 693 ASN B N 1
ATOM 5092 C CA . ASN B 1 719 ? 94.257 131.863 135.502 1.00 90.99 693 ASN B CA 1
ATOM 5093 C C . ASN B 1 719 ? 93.182 131.292 134.590 1.00 93.80 693 ASN B C 1
ATOM 5094 O O . ASN B 1 719 ? 92.036 131.134 135.022 1.00 95.89 693 ASN B O 1
ATOM 5099 N N . ALA B 1 720 ? 93.520 130.987 133.342 1.00 87.33 694 ALA B N 1
ATOM 5100 C CA . ALA B 1 720 ? 92.561 130.454 132.387 1.00 84.93 694 ALA B CA 1
ATOM 5101 C C . ALA B 1 720 ? 92.543 128.934 132.462 1.00 90.14 694 ALA B C 1
ATOM 5102 O O . ALA B 1 720 ? 93.597 128.291 132.458 1.00 92.48 694 ALA B O 1
ATOM 5104 N N . ILE B 1 721 ? 91.342 128.366 132.542 1.00 96.45 695 ILE B N 1
ATOM 5105 C CA . ILE B 1 721 ? 91.138 126.925 132.561 1.00 93.81 695 ILE B CA 1
ATOM 5106 C C . ILE B 1 721 ? 90.068 126.573 131.540 1.00 96.65 695 ILE B C 1
ATOM 5107 O O . ILE B 1 721 ? 89.244 127.411 131.162 1.00 104.93 695 ILE B O 1
ATOM 5112 N N . THR B 1 722 ? 90.089 125.325 131.087 1.00 88.19 696 THR B N 1
ATOM 5113 C CA . THR B 1 722 ? 89.072 124.804 130.187 1.00 90.50 696 THR B CA 1
ATOM 5114 C C . THR B 1 722 ? 88.578 123.475 130.731 1.00 91.78 696 THR B C 1
ATOM 5115 O O . THR B 1 722 ? 89.383 122.592 131.040 1.00 95.06 696 THR B O 1
ATOM 5119 N N . ILE B 1 723 ? 87.263 123.338 130.850 1.00 95.75 697 ILE B N 1
ATOM 5120 C CA . ILE B 1 723 ? 86.665 122.112 131.367 1.00 99.32 697 ILE B CA 1
ATOM 5121 C C . ILE B 1 723 ? 86.584 121.095 130.236 1.00 98.04 697 ILE B C 1
ATOM 5122 O O . ILE B 1 723 ? 85.979 121.379 129.193 1.00 98.68 697 ILE B O 1
ATOM 5127 N N . PRO B 1 724 ? 87.180 119.911 130.387 1.00 96.50 698 PRO B N 1
ATOM 5128 C CA . PRO B 1 724 ? 87.103 118.907 129.316 1.00 95.94 698 PRO B CA 1
ATOM 5129 C C . PRO B 1 724 ? 85.694 118.366 129.140 1.00 97.79 698 PRO B C 1
ATOM 5130 O O . PRO B 1 724 ? 85.391 117.253 129.582 1.00 97.78 698 PRO B O 1
ATOM 5134 N N . ILE B 1 725 ? 84.827 119.146 128.505 1.00 104.97 699 ILE B N 1
ATOM 5135 C CA . ILE B 1 725 ? 83.451 118.731 128.270 1.00 105.25 699 ILE B CA 1
ATOM 5136 C C . ILE B 1 725 ? 83.416 117.562 127.294 1.00 102.31 699 ILE B C 1
ATOM 5137 O O . ILE B 1 725 ? 82.842 116.513 127.587 1.00 103.81 699 ILE B O 1
ATOM 5142 N N . ASP B 1 759 ? 78.314 125.945 108.917 1.00 96.28 733 ASP B N 1
ATOM 5143 C CA . ASP B 1 759 ? 79.135 127.139 108.769 1.00 93.96 733 ASP B CA 1
ATOM 5144 C C . ASP B 1 759 ? 79.967 127.369 110.020 1.00 90.19 733 ASP B C 1
ATOM 5145 O O . ASP B 1 759 ? 81.016 128.005 109.966 1.00 89.48 733 ASP B O 1
ATOM 5150 N N . PHE B 1 760 ? 79.484 126.857 111.149 1.00 84.75 734 PHE B N 1
ATOM 5151 C CA . PHE B 1 760 ? 80.224 126.943 112.405 1.00 86.37 734 PHE B CA 1
ATOM 5152 C C . PHE B 1 760 ? 79.711 125.865 113.343 1.00 86.63 734 PHE B C 1
ATOM 5153 O O . PHE B 1 760 ? 78.543 125.896 113.743 1.00 89.33 734 PHE B O 1
ATOM 5161 N N . GLU B 1 761 ? 80.573 124.908 113.680 1.00 83.67 735 GLU B N 1
ATOM 5162 C CA . GLU B 1 761 ? 80.202 123.833 114.597 1.00 85.64 735 GLU B CA 1
ATOM 5163 C C . GLU B 1 761 ? 81.487 123.236 115.152 1.00 87.98 735 GLU B C 1
ATOM 5164 O O . GLU B 1 761 ? 82.256 122.625 114.404 1.00 89.84 735 GLU B O 1
ATOM 5170 N N . ILE B 1 762 ? 81.718 123.412 116.447 1.00 69.90 736 ILE B N 1
ATOM 5171 C CA . ILE B 1 762 ? 82.928 122.900 117.077 1.00 67.77 736 ILE B CA 1
ATOM 5172 C C . ILE B 1 762 ? 82.754 121.414 117.345 1.00 72.22 736 ILE B C 1
ATOM 5173 O O . ILE B 1 762 ? 81.769 120.995 117.963 1.00 79.68 736 ILE B O 1
ATOM 5178 N N . GLN B 1 763 ? 83.708 120.611 116.882 1.00 69.47 737 GLN B N 1
ATOM 5179 C CA . GLN B 1 763 ? 83.715 119.181 117.150 1.00 71.03 737 GLN B CA 1
ATOM 5180 C C . GLN B 1 763 ? 85.015 118.793 117.837 1.00 70.46 737 GLN B C 1
ATOM 5181 O O . GLN B 1 763 ? 86.095 119.252 117.457 1.00 64.75 737 GLN B O 1
ATOM 5187 N N . GLU B 1 764 ? 84.896 117.942 118.849 1.00 78.34 738 GLU B N 1
ATOM 5188 C CA . GLU B 1 764 ? 85.979 117.632 119.766 1.00 74.29 738 GLU B CA 1
ATOM 5189 C C . GLU B 1 764 ? 86.748 116.394 119.321 1.00 71.70 738 GLU B C 1
ATOM 5190 O O . GLU B 1 764 ? 86.258 115.566 118.553 1.00 73.34 738 GLU B O 1
ATOM 5196 N N . ASP B 1 765 ? 87.974 116.281 119.822 1.00 69.20 739 ASP B N 1
ATOM 5197 C CA . ASP B 1 765 ? 88.768 115.079 119.632 1.00 63.52 739 ASP B CA 1
ATOM 5198 C C . ASP B 1 765 ? 89.787 114.997 120.758 1.00 67.23 739 ASP B C 1
ATOM 5199 O O . ASP B 1 765 ? 90.223 116.020 121.287 1.00 71.67 739 ASP B O 1
ATOM 5204 N N . LYS B 1 766 ? 90.155 113.773 121.123 1.00 52.45 740 LYS B N 1
ATOM 5205 C CA . LYS B 1 766 ? 91.165 113.529 122.144 1.00 46.92 740 LYS B CA 1
ATOM 5206 C C . LYS B 1 766 ? 92.292 112.717 121.530 1.00 52.88 740 LYS B C 1
ATOM 5207 O O . LYS B 1 766 ? 92.046 111.675 120.917 1.00 64.82 740 LYS B O 1
ATOM 5213 N N . VAL B 1 767 ? 93.522 113.188 121.698 1.00 46.20 741 VAL B N 1
ATOM 5214 C CA . VAL B 1 767 ? 94.663 112.567 121.035 1.00 49.62 741 VAL B CA 1
ATOM 5215 C C . VAL B 1 767 ? 95.738 112.228 122.060 1.00 56.20 741 VAL B C 1
ATOM 5216 O O . VAL B 1 767 ? 96.153 113.103 122.830 1.00 64.50 741 VAL B O 1
ATOM 5220 N N . PRO B 1 768 ? 96.214 110.981 122.114 1.00 58.49 742 PRO B N 1
ATOM 5221 C CA . PRO B 1 768 ? 97.231 110.646 123.122 1.00 59.68 742 PRO B CA 1
ATOM 5222 C C . PRO B 1 768 ? 98.607 111.197 122.803 1.00 54.85 742 PRO B C 1
ATOM 5223 O O . PRO B 1 768 ? 99.298 111.682 123.706 1.00 53.72 742 PRO B O 1
ATOM 5227 N N . ARG B 1 769 ? 99.034 111.131 121.548 1.00 63.42 743 ARG B N 1
ATOM 5228 C CA . ARG B 1 769 ? 100.368 111.562 121.169 1.00 67.07 743 ARG B CA 1
ATOM 5229 C C . ARG B 1 769 ? 100.385 113.065 120.908 1.00 68.62 743 ARG B C 1
ATOM 5230 O O . ARG B 1 769 ? 99.375 113.757 121.036 1.00 76.74 743 ARG B O 1
ATOM 5238 N N . GLU B 1 770 ? 101.555 113.583 120.547 1.00 59.13 744 GLU B N 1
ATOM 5239 C CA . GLU B 1 770 ? 101.713 114.998 120.217 1.00 60.22 744 GLU B CA 1
ATOM 5240 C C . GLU B 1 770 ? 101.584 115.246 118.718 1.00 64.30 744 GLU B C 1
ATOM 5241 O O . GLU B 1 770 ? 102.447 115.864 118.101 1.00 71.88 744 GLU B O 1
ATOM 5247 N N . ARG B 1 771 ? 100.498 114.763 118.123 1.00 68.38 745 ARG B N 1
ATOM 5248 C CA . ARG B 1 771 ? 100.240 114.928 116.698 1.00 69.01 745 ARG B CA 1
ATOM 5249 C C . ARG B 1 771 ? 98.825 114.462 116.411 1.00 67.47 745 ARG B C 1
ATOM 5250 O O . ARG B 1 771 ? 98.312 113.565 117.083 1.00 73.75 745 ARG B O 1
ATOM 5258 N N . ALA B 1 772 ? 98.199 115.073 115.410 1.00 56.85 746 ALA B N 1
ATOM 5259 C CA . ALA B 1 772 ? 96.817 114.743 115.106 1.00 58.04 746 ALA B CA 1
ATOM 5260 C C . ALA B 1 772 ? 96.561 114.885 113.616 1.00 59.97 746 ALA B C 1
ATOM 5261 O O . ALA B 1 772 ? 97.247 115.635 112.917 1.00 64.64 746 ALA B O 1
ATOM 5263 N N . VAL B 1 773 ? 95.561 114.148 113.141 1.00 52.71 747 VAL B N 1
ATOM 5264 C CA . VAL B 1 773 ? 95.094 114.231 111.765 1.00 56.61 747 VAL B CA 1
ATOM 5265 C C . VAL B 1 773 ? 93.594 114.483 111.793 1.00 57.56 747 VAL B C 1
ATOM 5266 O O . VAL B 1 773 ? 92.858 113.814 112.526 1.00 63.10 747 VAL B O 1
ATOM 5270 N N . LEU B 1 774 ? 93.150 115.463 111.018 1.00 55.23 748 LEU B N 1
ATOM 5271 C CA . LEU B 1 774 ? 91.750 115.843 110.931 1.00 53.03 748 LEU B CA 1
ATOM 5272 C C . LEU B 1 774 ? 91.252 115.488 109.541 1.00 56.66 748 LEU B C 1
ATOM 5273 O O . LEU B 1 774 ? 91.850 115.905 108.545 1.00 69.07 748 LEU B O 1
ATOM 5278 N N . SER B 1 775 ? 90.165 114.726 109.473 1.00 55.74 749 SER B N 1
ATOM 5279 C CA . SER B 1 775 ? 89.659 114.213 108.210 1.00 64.28 749 SER B CA 1
ATOM 5280 C C . SER B 1 775 ? 88.179 114.534 108.074 1.00 66.37 749 SER B C 1
ATOM 5281 O O . SER B 1 775 ? 87.489 114.820 109.055 1.00 67.57 749 SER B O 1
ATOM 5284 N N . GLY B 1 776 ? 87.699 114.476 106.835 1.00 74.78 750 GLY B N 1
ATOM 5285 C CA . GLY B 1 776 ? 86.318 114.791 106.537 1.00 72.38 750 GLY B CA 1
ATOM 5286 C C . GLY B 1 776 ? 86.017 116.261 106.374 1.00 72.87 750 GLY B C 1
ATOM 5287 O O . GLY B 1 776 ? 84.840 116.637 106.361 1.00 75.05 750 GLY B O 1
ATOM 5288 N N . LEU B 1 777 ? 87.037 117.103 106.250 1.00 66.09 751 LEU B N 1
ATOM 5289 C CA . LEU B 1 777 ? 86.834 118.538 106.160 1.00 65.31 751 LEU B CA 1
ATOM 5290 C C . LEU B 1 777 ? 86.333 118.925 104.772 1.00 66.78 751 LEU B C 1
ATOM 5291 O O . LEU B 1 777 ? 86.359 118.138 103.825 1.00 71.31 751 LEU B O 1
ATOM 5296 N N . ARG B 1 778 ? 85.862 120.161 104.664 1.00 73.84 752 ARG B N 1
ATOM 5297 C CA . ARG B 1 778 ? 85.472 120.701 103.376 1.00 73.53 752 ARG B CA 1
ATOM 5298 C C . ARG B 1 778 ? 86.711 121.090 102.576 1.00 82.60 752 ARG B C 1
ATOM 5299 O O . ARG B 1 778 ? 87.814 121.218 103.112 1.00 85.85 752 ARG B O 1
ATOM 5307 N N . HIS B 1 779 ? 86.521 121.270 101.274 1.00 80.55 753 HIS B N 1
ATOM 5308 C CA . HIS B 1 779 ? 87.614 121.618 100.379 1.00 72.08 753 HIS B CA 1
ATOM 5309 C C . HIS B 1 779 ? 87.830 123.123 100.381 1.00 68.13 753 HIS B C 1
ATOM 5310 O O . HIS B 1 779 ? 86.878 123.891 100.218 1.00 76.35 753 HIS B O 1
ATOM 5317 N N . PHE B 1 780 ? 89.083 123.534 100.559 1.00 63.73 754 PHE B N 1
ATOM 5318 C CA . PHE B 1 780 ? 89.477 124.941 100.504 1.00 71.23 754 PHE B CA 1
ATOM 5319 C C . PHE B 1 780 ? 88.654 125.788 101.470 1.00 77.85 754 PHE B C 1
ATOM 5320 O O . PHE B 1 780 ? 88.142 126.853 101.124 1.00 79.69 754 PHE B O 1
ATOM 5328 N N . THR B 1 781 ? 88.524 125.297 102.697 1.00 76.03 755 THR B N 1
ATOM 5329 C CA . THR B 1 781 ? 87.847 126.016 103.764 1.00 72.35 755 THR B CA 1
ATOM 5330 C C . THR B 1 781 ? 88.798 126.174 104.939 1.00 72.80 755 THR B C 1
ATOM 5331 O O . THR B 1 781 ? 89.549 125.253 105.267 1.00 69.76 755 THR B O 1
ATOM 5335 N N . GLU B 1 782 ? 88.776 127.346 105.561 1.00 66.94 756 GLU B N 1
ATOM 5336 C CA . GLU B 1 782 ? 89.673 127.608 106.673 1.00 66.66 756 GLU B CA 1
ATOM 5337 C C . GLU B 1 782 ? 89.115 127.022 107.962 1.00 68.77 756 GLU B C 1
ATOM 5338 O O . GLU B 1 782 ? 87.903 126.995 108.187 1.00 80.18 756 GLU B O 1
ATOM 5344 N N . TYR B 1 783 ? 90.018 126.549 108.813 1.00 55.35 757 TYR B N 1
ATOM 5345 C CA . TYR B 1 783 ? 89.662 125.939 110.080 1.00 56.53 757 TYR B CA 1
ATOM 5346 C C . TYR B 1 783 ? 90.541 126.506 111.180 1.00 54.94 757 TYR B C 1
ATOM 5347 O O . TYR B 1 783 ? 91.739 126.735 110.979 1.00 57.42 757 TYR B O 1
ATOM 5356 N N . ARG B 1 784 ? 89.935 126.733 112.340 1.00 44.72 758 ARG B N 1
ATOM 5357 C CA . ARG B 1 784 ? 90.649 127.167 113.532 1.00 48.57 758 ARG B CA 1
ATOM 5358 C C . ARG B 1 784 ? 90.814 125.977 114.463 1.00 52.25 758 ARG B C 1
ATOM 5359 O O . ARG B 1 784 ? 89.839 125.280 114.761 1.00 56.42 758 ARG B O 1
ATOM 5367 N N . ILE B 1 785 ? 92.044 125.750 114.917 1.00 48.92 759 ILE B N 1
ATOM 5368 C CA . ILE B 1 785 ? 92.410 124.562 115.676 1.00 37.61 759 ILE B CA 1
ATOM 5369 C C . ILE B 1 785 ? 92.895 124.995 117.052 1.00 44.54 759 ILE B C 1
ATOM 5370 O O . ILE B 1 785 ? 93.915 125.685 117.170 1.00 55.88 759 ILE B O 1
ATOM 5375 N N . ASP B 1 786 ? 92.167 124.584 118.085 1.00 49.97 760 ASP B N 1
ATOM 5376 C CA . ASP B 1 786 ? 92.543 124.789 119.475 1.00 52.72 760 ASP B CA 1
ATOM 5377 C C . ASP B 1 786 ? 93.136 123.496 120.014 1.00 50.14 760 ASP B C 1
ATOM 5378 O O . ASP B 1 786 ? 92.537 122.428 119.861 1.00 47.04 760 ASP B O 1
ATOM 5383 N N . ILE B 1 787 ? 94.298 123.594 120.653 1.00 51.21 761 ILE B N 1
ATOM 5384 C CA . ILE B 1 787 ? 94.995 122.435 121.198 1.00 49.04 761 ILE B CA 1
ATOM 5385 C C . ILE B 1 787 ? 95.295 122.700 122.664 1.00 51.33 761 ILE B C 1
ATOM 5386 O O . ILE B 1 787 ? 96.057 123.617 122.986 1.00 65.14 761 ILE B O 1
ATOM 5391 N N . HIS B 1 788 ? 94.713 121.894 123.548 1.00 37.73 762 HIS B N 1
ATOM 5392 C CA . HIS B 1 788 ? 94.950 121.992 124.981 1.00 43.16 762 HIS B CA 1
ATOM 5393 C C . HIS B 1 788 ? 95.640 120.729 125.468 1.00 53.85 762 HIS B C 1
ATOM 5394 O O . HIS B 1 788 ? 95.317 119.629 125.018 1.00 65.44 762 HIS B O 1
ATOM 5401 N N . ALA B 1 789 ? 96.588 120.883 126.387 1.00 47.90 763 ALA B N 1
ATOM 5402 C CA . ALA B 1 789 ? 97.200 119.742 127.052 1.00 56.41 763 ALA B CA 1
ATOM 5403 C C . ALA B 1 789 ? 96.401 119.405 128.300 1.00 51.79 763 ALA B C 1
ATOM 5404 O O . ALA B 1 789 ? 95.935 120.303 129.003 1.00 59.63 763 ALA B O 1
ATOM 5406 N N . CYS B 1 790 ? 96.242 118.113 128.583 1.00 59.52 764 CYS B N 1
ATOM 5407 C CA . CYS B 1 790 ? 95.418 117.700 129.704 1.00 57.74 764 CYS B CA 1
ATOM 5408 C C . CYS B 1 790 ? 96.139 116.650 130.538 1.00 70.99 764 CYS B C 1
ATOM 5409 O O . CYS B 1 790 ? 97.090 116.006 130.092 1.00 81.14 764 CYS B O 1
ATOM 5412 N N . ASN B 1 791 ? 95.659 116.493 131.764 1.00 71.83 765 ASN B N 1
ATOM 5413 C CA . ASN B 1 791 ? 96.122 115.491 132.718 1.00 65.26 765 ASN B CA 1
ATOM 5414 C C . ASN B 1 791 ? 94.906 115.099 133.549 1.00 72.60 765 ASN B C 1
ATOM 5415 O O . ASN B 1 791 ? 93.766 115.258 133.100 1.00 80.67 765 ASN B O 1
ATOM 5420 N N . HIS B 1 792 ? 95.131 114.569 134.749 1.00 73.30 766 HIS B N 1
ATOM 5421 C CA . HIS B 1 792 ? 93.998 114.137 135.555 1.00 73.86 766 HIS B CA 1
ATOM 5422 C C . HIS B 1 792 ? 93.193 115.371 135.934 1.00 75.78 766 HIS B C 1
ATOM 5423 O O . HIS B 1 792 ? 93.463 116.009 136.955 1.00 68.18 766 HIS B O 1
ATOM 5430 N N . ALA B 1 793 ? 92.192 115.701 135.117 1.00 80.85 767 ALA B N 1
ATOM 5431 C CA . ALA B 1 793 ? 91.544 117.004 135.159 1.00 77.01 767 ALA B CA 1
ATOM 5432 C C . ALA B 1 793 ? 90.043 116.925 135.397 1.00 78.46 767 ALA B C 1
ATOM 5433 O O . ALA B 1 793 ? 89.362 117.952 135.303 1.00 80.38 767 ALA B O 1
ATOM 5435 N N . ALA B 1 794 ? 89.505 115.742 135.692 1.00 86.11 768 ALA B N 1
ATOM 5436 C CA . ALA B 1 794 ? 88.085 115.652 136.013 1.00 89.62 768 ALA B CA 1
ATOM 5437 C C . ALA B 1 794 ? 87.761 116.452 137.266 1.00 89.02 768 ALA B C 1
ATOM 5438 O O . ALA B 1 794 ? 86.741 117.147 137.324 1.00 85.92 768 ALA B O 1
ATOM 5440 N N . HIS B 1 795 ? 88.625 116.370 138.279 1.00 102.90 769 HIS B N 1
ATOM 5441 C CA . HIS B 1 795 ? 88.483 117.155 139.494 1.00 102.14 769 HIS B CA 1
ATOM 5442 C C . HIS B 1 795 ? 89.498 118.279 139.608 1.00 101.43 769 HIS B C 1
ATOM 5443 O O . HIS B 1 795 ? 89.278 119.208 140.390 1.00 103.92 769 HIS B O 1
ATOM 5450 N N . THR B 1 796 ? 90.591 118.223 138.853 1.00 101.27 770 THR B N 1
ATOM 5451 C CA . THR B 1 796 ? 91.556 119.309 138.833 1.00 102.26 770 THR B CA 1
ATOM 5452 C C . THR B 1 796 ? 90.897 120.548 138.231 1.00 95.66 770 THR B C 1
ATOM 5453 O O . THR B 1 796 ? 89.753 120.517 137.771 1.00 94.57 770 THR B O 1
ATOM 5457 N N . VAL B 1 797 ? 91.630 121.661 138.228 1.00 102.60 771 VAL B N 1
ATOM 5458 C CA . VAL B 1 797 ? 91.072 122.911 137.735 1.00 110.31 771 VAL B CA 1
ATOM 5459 C C . VAL B 1 797 ? 90.764 122.855 136.246 1.00 111.05 771 VAL B C 1
ATOM 5460 O O . VAL B 1 797 ? 90.109 123.762 135.727 1.00 116.32 771 VAL B O 1
ATOM 5464 N N . GLY B 1 798 ? 91.205 121.809 135.541 1.00 85.93 772 GLY B N 1
ATOM 5465 C CA . GLY B 1 798 ? 90.766 121.573 134.185 1.00 86.09 772 GLY B CA 1
ATOM 5466 C C . GLY B 1 798 ? 91.937 121.369 133.253 1.00 88.44 772 GLY B C 1
ATOM 5467 O O . GLY B 1 798 ? 93.062 121.095 133.685 1.00 92.04 772 GLY B O 1
ATOM 5468 N N . CYS B 1 799 ? 91.664 121.496 131.958 1.00 68.46 773 CYS B N 1
ATOM 5469 C CA . CYS B 1 799 ? 92.687 121.391 130.935 1.00 62.19 773 CYS B CA 1
ATOM 5470 C C . CYS B 1 799 ? 93.352 122.748 130.725 1.00 67.28 773 CYS B C 1
ATOM 5471 O O . CYS B 1 799 ? 92.972 123.756 131.323 1.00 77.95 773 CYS B O 1
ATOM 5474 N N . SER B 1 800 ? 94.347 122.782 129.849 1.00 50.17 774 SER B N 1
ATOM 5475 C CA . SER B 1 800 ? 95.123 123.991 129.621 1.00 49.82 774 SER B CA 1
ATOM 5476 C C . SER B 1 800 ? 94.316 124.983 128.789 1.00 56.12 774 SER B C 1
ATOM 5477 O O . SER B 1 800 ? 93.128 124.791 128.520 1.00 67.42 774 SER B O 1
ATOM 5480 N N . ALA B 1 801 ? 94.958 126.069 128.379 1.00 50.01 775 ALA B N 1
ATOM 5481 C CA . ALA B 1 801 ? 94.345 127.034 127.483 1.00 43.54 775 ALA B CA 1
ATOM 5482 C C . ALA B 1 801 ? 94.743 126.728 126.047 1.00 48.93 775 ALA B C 1
ATOM 5483 O O . ALA B 1 801 ? 95.787 126.127 125.787 1.00 51.92 775 ALA B O 1
ATOM 5485 N N . ALA B 1 802 ? 93.905 127.161 125.112 1.00 43.40 776 ALA B N 1
ATOM 5486 C CA . ALA B 1 802 ? 94.087 126.801 123.717 1.00 37.27 776 ALA B CA 1
ATOM 5487 C C . ALA B 1 802 ? 95.331 127.462 123.134 1.00 40.37 776 ALA B C 1
ATOM 5488 O O . ALA B 1 802 ? 95.868 128.432 123.671 1.00 57.61 776 ALA B O 1
ATOM 5490 N N . THR B 1 803 ? 95.795 126.905 122.020 1.00 29.07 777 THR B N 1
ATOM 5491 C CA . THR B 1 803 ? 96.912 127.428 121.239 1.00 41.78 777 THR B CA 1
ATOM 5492 C C . THR B 1 803 ? 96.528 127.480 119.767 1.00 52.36 777 THR B C 1
ATOM 5493 O O . THR B 1 803 ? 97.218 126.951 118.895 1.00 60.65 777 THR B O 1
ATOM 5497 N N . PHE B 1 804 ? 95.386 128.102 119.485 1.00 48.41 778 PHE B N 1
ATOM 5498 C CA . PHE B 1 804 ? 94.752 127.973 118.182 1.00 44.52 778 PHE B CA 1
ATOM 5499 C C . PHE B 1 804 ? 95.664 128.441 117.057 1.00 41.64 778 PHE B C 1
ATOM 5500 O O . PHE B 1 804 ? 96.468 129.361 117.214 1.00 48.06 778 PHE B O 1
ATOM 5508 N N . VAL B 1 805 ? 95.541 127.763 115.917 1.00 45.69 779 VAL B N 1
ATOM 5509 C CA . VAL B 1 805 ? 96.153 128.175 114.664 1.00 47.44 779 VAL B CA 1
ATOM 5510 C C . VAL B 1 805 ? 95.090 128.084 113.580 1.00 41.28 779 VAL B C 1
ATOM 5511 O O . VAL B 1 805 ? 94.059 127.431 113.740 1.00 47.27 779 VAL B O 1
ATOM 5515 N N . PHE B 1 806 ? 95.343 128.762 112.469 1.00 49.87 780 PHE B N 1
ATOM 5516 C CA . PHE B 1 806 ? 94.413 128.797 111.351 1.00 51.78 780 PHE B CA 1
ATOM 5517 C C . PHE B 1 806 ? 95.040 128.091 110.160 1.00 60.73 780 PHE B C 1
ATOM 5518 O O . PHE B 1 806 ? 96.168 128.409 109.771 1.00 67.36 780 PHE B O 1
ATOM 5526 N N . ALA B 1 807 ? 94.316 127.133 109.589 1.00 64.98 781 ALA B N 1
ATOM 5527 C CA . ALA B 1 807 ? 94.841 126.351 108.479 1.00 53.82 781 ALA B CA 1
ATOM 5528 C C . ALA B 1 807 ? 93.772 126.184 107.414 1.00 62.69 781 ALA B C 1
ATOM 5529 O O . ALA B 1 807 ? 92.600 125.983 107.732 1.00 68.09 781 ALA B O 1
ATOM 5531 N N . ARG B 1 808 ? 94.178 126.251 106.152 1.00 75.94 782 ARG B N 1
ATOM 5532 C CA . ARG B 1 808 ? 93.266 126.094 105.030 1.00 70.08 782 ARG B CA 1
ATOM 5533 C C . ARG B 1 808 ? 93.583 124.808 104.282 1.00 68.02 782 ARG B C 1
ATOM 5534 O O . ARG B 1 808 ? 94.752 124.468 104.080 1.00 76.64 782 ARG B O 1
ATOM 5542 N N . THR B 1 809 ? 92.539 124.093 103.880 1.00 62.84 783 THR B N 1
ATOM 5543 C CA . THR B 1 809 ? 92.708 122.838 103.170 1.00 69.91 783 THR B CA 1
ATOM 5544 C C . THR B 1 809 ? 93.071 123.087 101.708 1.00 82.04 783 THR B C 1
ATOM 5545 O O . THR B 1 809 ? 92.880 124.180 101.170 1.00 91.45 783 THR B O 1
ATOM 5549 N N . MET B 1 810 ? 93.606 122.051 101.067 1.00 79.36 784 MET B N 1
ATOM 5550 C CA . MET B 1 810 ? 93.990 122.156 99.668 1.00 76.33 784 MET B CA 1
ATOM 5551 C C . MET B 1 810 ? 92.754 122.369 98.797 1.00 79.48 784 MET B C 1
ATOM 5552 O O . MET B 1 810 ? 91.675 121.852 99.098 1.00 83.96 784 MET B O 1
ATOM 5557 N N . PRO B 1 811 ? 92.879 123.133 97.715 1.00 70.62 785 PRO B N 1
ATOM 5558 C CA . PRO B 1 811 ? 91.729 123.347 96.832 1.00 67.88 785 PRO B CA 1
ATOM 5559 C C . PRO B 1 811 ? 91.321 122.066 96.130 1.00 76.42 785 PRO B C 1
ATOM 5560 O O . PRO B 1 811 ? 92.154 121.214 95.817 1.00 78.49 785 PRO B O 1
ATOM 5564 N N . HIS B 1 812 ? 90.022 121.934 95.883 1.00 93.85 786 HIS B N 1
ATOM 5565 C CA . HIS B 1 812 ? 89.545 120.854 95.034 1.00 90.63 786 HIS B CA 1
ATOM 5566 C C . HIS B 1 812 ? 89.929 121.154 93.594 1.00 92.30 786 HIS B C 1
ATOM 5567 O O . HIS B 1 812 ? 89.774 122.282 93.121 1.00 94.66 786 HIS B O 1
ATOM 5574 N N . ARG B 1 813 ? 90.432 120.135 92.898 1.00 100.14 787 ARG B N 1
ATOM 5575 C CA . ARG B 1 813 ? 91.064 120.354 91.601 1.00 102.32 787 ARG B CA 1
ATOM 5576 C C . ARG B 1 813 ? 90.081 120.926 90.584 1.00 101.36 787 ARG B C 1
ATOM 5577 O O . ARG B 1 813 ? 90.415 121.853 89.838 1.00 95.89 787 ARG B O 1
ATOM 5585 N N . GLU B 1 814 ? 88.860 120.394 90.543 1.00 100.90 788 GLU B N 1
ATOM 5586 C CA . GLU B 1 814 ? 87.905 120.746 89.499 1.00 99.52 788 GLU B CA 1
ATOM 5587 C C . GLU B 1 814 ? 86.567 121.206 90.068 1.00 102.06 788 GLU B C 1
ATOM 5588 O O . GLU B 1 814 ? 85.525 121.033 89.433 1.00 101.79 788 GLU B O 1
ATOM 5594 N N . ALA B 1 815 ? 86.577 121.803 91.261 1.00 98.28 789 ALA B N 1
ATOM 5595 C CA . ALA B 1 815 ? 85.331 122.266 91.860 1.00 97.75 789 ALA B CA 1
ATOM 5596 C C . ALA B 1 815 ? 84.765 123.496 91.165 1.00 96.53 789 ALA B C 1
ATOM 5597 O O . ALA B 1 815 ? 83.587 123.811 91.357 1.00 99.28 789 ALA B O 1
ATOM 5599 N N . ASP B 1 816 ? 85.569 124.196 90.371 1.00 90.64 790 ASP B N 1
ATOM 5600 C CA . ASP B 1 816 ? 85.141 125.426 89.721 1.00 91.92 790 ASP B CA 1
ATOM 5601 C C . ASP B 1 816 ? 84.543 125.200 88.340 1.00 91.63 790 ASP B C 1
ATOM 5602 O O . ASP B 1 816 ? 84.155 126.171 87.684 1.00 91.70 790 ASP B O 1
ATOM 5607 N N . GLY B 1 817 ? 84.463 123.954 87.882 1.00 87.60 791 GLY B N 1
ATOM 5608 C CA . GLY B 1 817 ? 83.933 123.694 86.559 1.00 91.37 791 GLY B CA 1
ATOM 5609 C C . GLY B 1 817 ? 82.468 124.070 86.443 1.00 91.91 791 GLY B C 1
ATOM 5610 O O . GLY B 1 817 ? 81.689 123.950 87.388 1.00 92.14 791 GLY B O 1
ATOM 5611 N N . ILE B 1 818 ? 82.094 124.534 85.257 1.00 97.49 792 ILE B N 1
ATOM 5612 C CA . ILE B 1 818 ? 80.727 124.955 84.973 1.00 95.98 792 ILE B CA 1
ATOM 5613 C C . ILE B 1 818 ? 79.922 123.719 84.581 1.00 96.27 792 ILE B C 1
ATOM 5614 O O . ILE B 1 818 ? 80.328 123.003 83.652 1.00 96.84 792 ILE B O 1
ATOM 5619 N N . PRO B 1 819 ? 78.810 123.431 85.248 1.00 108.07 793 PRO B N 1
ATOM 5620 C CA . PRO B 1 819 ? 78.016 122.256 84.886 1.00 110.48 793 PRO B CA 1
ATOM 5621 C C . PRO B 1 819 ? 77.232 122.482 83.604 1.00 111.48 793 PRO B C 1
ATOM 5622 O O . PRO B 1 819 ? 76.954 123.612 83.197 1.00 108.66 793 PRO B O 1
ATOM 5626 N N . GLY B 1 820 ? 76.874 121.370 82.964 1.00 116.91 794 GLY B N 1
ATOM 5627 C CA . GLY B 1 820 ? 76.045 121.432 81.779 1.00 114.59 794 GLY B CA 1
ATOM 5628 C C . GLY B 1 820 ? 76.748 122.105 80.613 1.00 114.41 794 GLY B C 1
ATOM 5629 O O . GLY B 1 820 ? 77.976 122.086 80.486 1.00 113.31 794 GLY B O 1
ATOM 5630 N N . LYS B 1 821 ? 75.943 122.714 79.745 1.00 123.40 795 LYS B N 1
ATOM 5631 C CA . LYS B 1 821 ? 76.432 123.423 78.574 1.00 125.02 795 LYS B CA 1
ATOM 5632 C C . LYS B 1 821 ? 75.882 124.842 78.580 1.00 126.17 795 LYS B C 1
ATOM 5633 O O . LYS B 1 821 ? 74.811 125.107 79.132 1.00 125.57 795 LYS B O 1
ATOM 5639 N N . VAL B 1 822 ? 76.633 125.755 77.973 1.00 129.73 796 VAL B N 1
ATOM 5640 C CA . VAL B 1 822 ? 76.260 127.165 77.957 1.00 128.10 796 VAL B CA 1
ATOM 5641 C C . VAL B 1 822 ? 75.276 127.412 76.819 1.00 129.50 796 VAL B C 1
ATOM 5642 O O . VAL B 1 822 ? 75.583 127.163 75.649 1.00 131.12 796 VAL B O 1
ATOM 5646 N N . ALA B 1 823 ? 74.089 127.897 77.162 1.00 137.89 797 ALA B N 1
ATOM 5647 C CA . ALA B 1 823 ? 73.055 128.202 76.187 1.00 138.37 797 ALA B CA 1
ATOM 5648 C C . ALA B 1 823 ? 73.035 129.698 75.893 1.00 140.10 797 ALA B C 1
ATOM 5649 O O . ALA B 1 823 ? 73.690 130.500 76.562 1.00 140.32 797 ALA B O 1
ATOM 5651 N N . TRP B 1 824 ? 72.265 130.071 74.873 1.00 148.99 798 TRP B N 1
ATOM 5652 C CA . TRP B 1 824 ? 72.187 131.467 74.473 1.00 149.59 798 TRP B CA 1
ATOM 5653 C C . TRP B 1 824 ? 70.812 131.762 73.893 1.00 148.37 798 TRP B C 1
ATOM 5654 O O . TRP B 1 824 ? 70.087 130.862 73.462 1.00 148.38 798 TRP B O 1
ATOM 5665 N N . GLU B 1 825 ? 70.464 133.048 73.892 1.00 147.51 799 GLU B N 1
ATOM 5666 C CA . GLU B 1 825 ? 69.209 133.516 73.305 1.00 147.77 799 GLU B CA 1
ATOM 5667 C C . GLU B 1 825 ? 69.461 134.927 72.782 1.00 148.19 799 GLU B C 1
ATOM 5668 O O . GLU B 1 825 ? 69.518 135.881 73.564 1.00 147.36 799 GLU B O 1
ATOM 5674 N N . ALA B 1 826 ? 69.607 135.049 71.466 1.00 149.79 800 ALA B N 1
ATOM 5675 C CA . ALA B 1 826 ? 69.981 136.317 70.862 1.00 148.52 800 ALA B CA 1
ATOM 5676 C C . ALA B 1 826 ? 68.825 137.312 70.905 1.00 147.94 800 ALA B C 1
ATOM 5677 O O . ALA B 1 826 ? 67.682 136.973 71.225 1.00 147.29 800 ALA B O 1
ATOM 5679 N N . SER B 1 827 ? 69.145 138.561 70.583 1.00 156.58 801 SER B N 1
ATOM 5680 C CA . SER B 1 827 ? 68.162 139.622 70.448 1.00 158.37 801 SER B CA 1
ATOM 5681 C C . SER B 1 827 ? 68.313 140.281 69.082 1.00 158.75 801 SER B C 1
ATOM 5682 O O . SER B 1 827 ? 69.386 140.262 68.473 1.00 157.86 801 SER B O 1
ATOM 5685 N N . SER B 1 828 ? 67.216 140.872 68.606 1.00 159.14 802 SER B N 1
ATOM 5686 C CA . SER B 1 828 ? 67.183 141.448 67.267 1.00 158.63 802 SER B CA 1
ATOM 5687 C C . SER B 1 828 ? 68.016 142.716 67.140 1.00 158.42 802 SER B C 1
ATOM 5688 O O . SER B 1 828 ? 68.215 143.193 66.017 1.00 157.30 802 SER B O 1
ATOM 5691 N N . LYS B 1 829 ? 68.508 143.270 68.246 1.00 157.71 803 LYS B N 1
ATOM 5692 C CA . LYS B 1 829 ? 69.260 144.523 68.235 1.00 158.58 803 LYS B CA 1
ATOM 5693 C C . LYS B 1 829 ? 70.763 144.283 68.260 1.00 157.73 803 LYS B C 1
ATOM 5694 O O . LYS B 1 829 ? 71.506 145.035 68.898 1.00 156.13 803 LYS B O 1
ATOM 5700 N N . ASN B 1 830 ? 71.216 143.209 67.604 1.00 156.92 804 ASN B N 1
ATOM 5701 C CA . ASN B 1 830 ? 72.627 142.858 67.464 1.00 157.36 804 ASN B CA 1
ATOM 5702 C C . ASN B 1 830 ? 73.201 142.364 68.788 1.00 157.86 804 ASN B C 1
ATOM 5703 O O . ASN B 1 830 ? 74.331 141.868 68.839 1.00 157.02 804 ASN B O 1
ATOM 5708 N N . SER B 1 831 ? 72.419 142.455 69.858 1.00 157.84 805 SER B N 1
ATOM 5709 C CA . SER B 1 831 ? 72.861 142.009 71.168 1.00 157.09 805 SER B CA 1
ATOM 5710 C C . SER B 1 831 ? 72.478 140.552 71.373 1.00 156.97 805 SER B C 1
ATOM 5711 O O . SER B 1 831 ? 71.383 140.124 70.998 1.00 157.74 805 SER B O 1
ATOM 5714 N N . VAL B 1 832 ? 73.393 139.792 71.960 1.00 149.00 806 VAL B N 1
ATOM 5715 C CA . VAL B 1 832 ? 73.178 138.381 72.244 1.00 147.76 806 VAL B CA 1
ATOM 5716 C C . VAL B 1 832 ? 73.281 138.174 73.747 1.00 147.56 806 VAL B C 1
ATOM 5717 O O . VAL B 1 832 ? 73.930 138.947 74.457 1.00 147.35 806 VAL B O 1
ATOM 5721 N N . LEU B 1 833 ? 72.609 137.137 74.237 1.00 139.86 807 LEU B N 1
ATOM 5722 C CA . LEU B 1 833 ? 72.574 136.831 75.662 1.00 139.52 807 LEU B CA 1
ATOM 5723 C C . LEU B 1 833 ? 72.973 135.377 75.854 1.00 138.86 807 LEU B C 1
ATOM 5724 O O . LEU B 1 833 ? 72.409 134.489 75.208 1.00 138.91 807 LEU B O 1
ATOM 5729 N N . LEU B 1 834 ? 73.943 135.136 76.732 1.00 135.75 808 LEU B N 1
ATOM 5730 C CA . LEU B 1 834 ? 74.416 133.791 77.028 1.00 135.67 808 LEU B CA 1
ATOM 5731 C C . LEU B 1 834 ? 74.121 133.453 78.482 1.00 136.22 808 LEU B C 1
ATOM 5732 O O . LEU B 1 834 ? 74.265 134.302 79.367 1.00 137.07 808 LEU B O 1
ATOM 5737 N N . ARG B 1 835 ? 73.718 132.207 78.721 1.00 128.97 809 ARG B N 1
ATOM 5738 C CA . ARG B 1 835 ? 73.308 131.741 80.038 1.00 128.33 809 ARG B CA 1
ATOM 5739 C C . ARG B 1 835 ? 74.125 130.521 80.435 1.00 127.79 809 ARG B C 1
ATOM 5740 O O . ARG B 1 835 ? 74.476 129.694 79.588 1.00 127.90 809 ARG B O 1
ATOM 5748 N N . TRP B 1 836 ? 74.422 130.413 81.728 1.00 120.01 810 TRP B N 1
ATOM 5749 C CA . TRP B 1 836 ? 75.084 129.235 82.269 1.00 118.36 810 TRP B CA 1
ATOM 5750 C C . TRP B 1 836 ? 74.855 129.196 83.771 1.00 119.04 810 TRP B C 1
ATOM 5751 O O . TRP B 1 836 ? 74.808 130.243 84.422 1.00 122.19 810 TRP B O 1
ATOM 5762 N N . LEU B 1 837 ? 74.714 127.991 84.313 1.00 113.02 811 LEU B N 1
ATOM 5763 C CA . LEU B 1 837 ? 74.473 127.834 85.739 1.00 112.92 811 LEU B CA 1
ATOM 5764 C C . LEU B 1 837 ? 75.781 127.873 86.518 1.00 113.93 811 LEU B C 1
ATOM 5765 O O . LEU B 1 837 ? 76.832 127.440 86.038 1.00 115.31 811 LEU B O 1
ATOM 5770 N N . GLU B 1 838 ? 75.706 128.406 87.733 1.00 105.72 812 GLU B N 1
ATOM 5771 C CA . GLU B 1 838 ? 76.880 128.509 88.579 1.00 102.60 812 GLU B CA 1
ATOM 5772 C C . GLU B 1 838 ? 77.321 127.127 89.056 1.00 104.12 812 GLU B C 1
ATOM 5773 O O . GLU B 1 838 ? 76.499 126.219 89.200 1.00 107.41 812 GLU B O 1
ATOM 5779 N N . PRO B 1 839 ? 78.617 126.937 89.285 1.00 96.68 813 PRO B N 1
ATOM 5780 C CA . PRO B 1 839 ? 79.080 125.748 89.996 1.00 99.49 813 PRO B CA 1
ATOM 5781 C C . PRO B 1 839 ? 78.430 125.659 91.363 1.00 101.85 813 PRO B C 1
ATOM 5782 O O . PRO B 1 839 ? 78.284 126.676 92.057 1.00 103.60 813 PRO B O 1
ATOM 5786 N N . PRO B 1 840 ? 78.021 124.462 91.787 1.00 96.35 814 PRO B N 1
ATOM 5787 C CA . PRO B 1 840 ? 77.294 124.367 93.061 1.00 95.66 814 PRO B CA 1
ATOM 5788 C C . PRO B 1 840 ? 78.182 124.538 94.280 1.00 95.36 814 PRO B C 1
ATOM 5789 O O . PRO B 1 840 ? 77.798 125.246 95.218 1.00 93.15 814 PRO B O 1
ATOM 5793 N N . ASP B 1 841 ? 79.361 123.918 94.297 1.00 95.96 815 ASP B N 1
ATOM 5794 C CA . ASP B 1 841 ? 80.235 123.901 95.470 1.00 95.04 815 ASP B CA 1
ATOM 5795 C C . ASP B 1 841 ? 81.639 124.326 95.064 1.00 92.90 815 ASP B C 1
ATOM 5796 O O . ASP B 1 841 ? 82.543 123.489 94.943 1.00 90.54 815 ASP B O 1
ATOM 5801 N N . PRO B 1 842 ? 81.863 125.618 94.861 1.00 84.41 816 PRO B N 1
ATOM 5802 C CA . PRO B 1 842 ? 83.186 126.089 94.454 1.00 82.58 816 PRO B CA 1
ATOM 5803 C C . PRO B 1 842 ? 84.134 126.176 95.643 1.00 84.50 816 PRO B C 1
ATOM 5804 O O . PRO B 1 842 ? 83.754 125.986 96.797 1.00 89.10 816 PRO B O 1
ATOM 5808 N N . ASN B 1 843 ? 85.393 126.472 95.333 1.00 82.48 817 ASN B N 1
ATOM 5809 C CA . ASN B 1 843 ? 86.427 126.635 96.354 1.00 79.63 817 ASN B CA 1
ATOM 5810 C C . ASN B 1 843 ? 86.220 127.985 97.025 1.00 84.77 817 ASN B C 1
ATOM 5811 O O . ASN B 1 843 ? 86.711 129.017 96.569 1.00 89.88 817 ASN B O 1
ATOM 5816 N N . GLY B 1 844 ? 85.477 127.976 98.125 1.00 90.00 818 GLY B N 1
ATOM 5817 C CA . GLY B 1 844 ? 85.178 129.196 98.843 1.00 89.40 818 GLY B CA 1
ATOM 5818 C C . GLY B 1 844 ? 84.020 129.956 98.237 1.00 92.39 818 GLY B C 1
ATOM 5819 O O . GLY B 1 844 ? 82.902 129.915 98.758 1.00 95.97 818 GLY B O 1
ATOM 5820 N N . LEU B 1 845 ? 84.271 130.641 97.126 1.00 89.63 819 LEU B N 1
ATOM 5821 C CA . LEU B 1 845 ? 83.241 131.405 96.433 1.00 88.50 819 LEU B CA 1
ATOM 5822 C C . LEU B 1 845 ? 83.764 131.759 95.050 1.00 87.52 819 LEU B C 1
ATOM 5823 O O . LEU B 1 845 ? 84.954 131.618 94.760 1.00 90.08 819 LEU B O 1
ATOM 5828 N N . ILE B 1 846 ? 82.859 132.227 94.201 1.00 86.78 820 ILE B N 1
ATOM 5829 C CA . ILE B 1 846 ? 83.185 132.618 92.836 1.00 89.13 820 ILE B CA 1
ATOM 5830 C C . ILE B 1 846 ? 83.299 134.133 92.790 1.00 93.15 820 ILE B C 1
ATOM 5831 O O . ILE B 1 846 ? 82.349 134.846 93.135 1.00 96.21 820 ILE B O 1
ATOM 5836 N N . LEU B 1 847 ? 84.457 134.628 92.360 1.00 92.40 821 LEU B N 1
ATOM 5837 C CA . LEU B 1 847 ? 84.704 136.062 92.350 1.00 89.56 821 LEU B CA 1
ATOM 5838 C C . LEU B 1 847 ? 84.259 136.718 91.051 1.00 91.52 821 LEU B C 1
ATOM 5839 O O . LEU B 1 847 ? 83.640 137.786 91.080 1.00 95.37 821 LEU B O 1
ATOM 5844 N N . LYS B 1 848 ? 84.555 136.100 89.911 1.00 93.64 822 LYS B N 1
ATOM 5845 C CA . LYS B 1 848 ? 84.237 136.703 88.627 1.00 91.47 822 LYS B CA 1
ATOM 5846 C C . LYS B 1 848 ? 84.150 135.618 87.566 1.00 93.38 822 LYS B C 1
ATOM 5847 O O . LYS B 1 848 ? 84.639 134.501 87.747 1.00 98.51 822 LYS B O 1
ATOM 5853 N N . TYR B 1 849 ? 83.510 135.969 86.455 1.00 107.15 823 TYR B N 1
ATOM 5854 C CA . TYR B 1 849 ? 83.414 135.124 85.275 1.00 109.09 823 TYR B CA 1
ATOM 5855 C C . TYR B 1 849 ? 84.112 135.826 84.122 1.00 112.22 823 TYR B C 1
ATOM 5856 O O . TYR B 1 849 ? 83.800 136.980 83.817 1.00 115.96 823 TYR B O 1
ATOM 5865 N N . GLU B 1 850 ? 85.051 135.139 83.482 1.00 111.21 824 GLU B N 1
ATOM 5866 C CA . GLU B 1 850 ? 85.738 135.674 82.315 1.00 109.93 824 GLU B CA 1
ATOM 5867 C C . GLU B 1 850 ? 85.253 134.923 81.086 1.00 112.07 824 GLU B C 1
ATOM 5868 O O . GLU B 1 850 ? 85.377 133.696 81.014 1.00 111.98 824 GLU B O 1
ATOM 5874 N N . ILE B 1 851 ? 84.699 135.658 80.128 1.00 125.83 825 ILE B N 1
ATOM 5875 C CA . ILE B 1 851 ? 84.166 135.087 78.899 1.00 125.24 825 ILE B CA 1
ATOM 5876 C C . ILE B 1 851 ? 85.039 135.540 77.739 1.00 126.51 825 ILE B C 1
ATOM 5877 O O . ILE B 1 851 ? 85.312 136.737 77.585 1.00 124.82 825 ILE B O 1
ATOM 5882 N N . LYS B 1 852 ? 85.491 134.582 76.936 1.00 136.86 826 LYS B N 1
ATOM 5883 C CA . LYS B 1 852 ? 86.323 134.847 75.770 1.00 135.43 826 LYS B CA 1
ATOM 5884 C C . LYS B 1 852 ? 85.504 134.577 74.516 1.00 134.94 826 LYS B C 1
ATOM 5885 O O . LYS B 1 852 ? 85.049 133.449 74.298 1.00 133.34 826 LYS B O 1
ATOM 5891 N N . TYR B 1 853 ? 85.320 135.610 73.699 1.00 147.17 827 TYR B N 1
ATOM 5892 C CA . TYR B 1 853 ? 84.553 135.511 72.468 1.00 146.93 827 TYR B CA 1
ATOM 5893 C C . TYR B 1 853 ? 85.339 136.142 71.329 1.00 147.84 827 TYR B C 1
ATOM 5894 O O . TYR B 1 853 ? 86.147 137.052 71.538 1.00 148.65 827 TYR B O 1
ATOM 5903 N N . ARG B 1 854 ? 85.096 135.643 70.120 1.00 154.73 828 ARG B N 1
ATOM 5904 C CA . ARG B 1 854 ? 85.852 136.079 68.956 1.00 154.28 828 ARG B CA 1
ATOM 5905 C C . ARG B 1 854 ? 85.078 135.734 67.694 1.00 155.24 828 ARG B C 1
ATOM 5906 O O . ARG B 1 854 ? 84.371 134.726 67.640 1.00 154.68 828 ARG B O 1
ATOM 5914 N N . ARG B 1 855 ? 85.223 136.585 66.683 1.00 164.84 829 ARG B N 1
ATOM 5915 C CA . ARG B 1 855 ? 84.677 136.280 65.371 1.00 165.00 829 ARG B CA 1
ATOM 5916 C C . ARG B 1 855 ? 85.518 135.206 64.687 1.00 164.72 829 ARG B C 1
ATOM 5917 O O . ARG B 1 855 ? 86.687 134.988 65.017 1.00 164.58 829 ARG B O 1
ATOM 5925 N N . LEU B 1 856 ? 84.906 134.531 63.719 1.00 164.30 830 LEU B N 1
ATOM 5926 C CA . LEU B 1 856 ? 85.592 133.469 62.992 1.00 164.29 830 LEU B CA 1
ATOM 5927 C C . LEU B 1 856 ? 86.701 134.069 62.138 1.00 163.91 830 LEU B C 1
ATOM 5928 O O . LEU B 1 856 ? 86.435 134.664 61.088 1.00 163.86 830 LEU B O 1
ATOM 5933 N N . GLY B 1 857 ? 87.946 133.915 62.583 1.00 162.27 831 GLY B N 1
ATOM 5934 C CA . GLY B 1 857 ? 89.084 134.343 61.795 1.00 162.84 831 GLY B CA 1
ATOM 5935 C C . GLY B 1 857 ? 89.988 135.357 62.466 1.00 163.18 831 GLY B C 1
ATOM 5936 O O . GLY B 1 857 ? 91.213 135.282 62.331 1.00 163.22 831 GLY B O 1
ATOM 5937 N N . GLU B 1 858 ? 89.407 136.305 63.195 1.00 165.44 832 GLU B N 1
ATOM 5938 C CA . GLU B 1 858 ? 90.179 137.383 63.794 1.00 165.31 832 GLU B CA 1
ATOM 5939 C C . GLU B 1 858 ? 90.714 136.945 65.157 1.00 165.99 832 GLU B C 1
ATOM 5940 O O . GLU B 1 858 ? 90.672 135.767 65.519 1.00 165.17 832 GLU B O 1
ATOM 5946 N N . GLU B 1 859 ? 91.228 137.901 65.927 1.00 167.37 833 GLU B N 1
ATOM 5947 C CA . GLU B 1 859 ? 91.818 137.619 67.229 1.00 166.58 833 GLU B CA 1
ATOM 5948 C C . GLU B 1 859 ? 90.711 137.346 68.247 1.00 166.69 833 GLU B C 1
ATOM 5949 O O . GLU B 1 859 ? 89.530 137.246 67.907 1.00 167.21 833 GLU B O 1
ATOM 5955 N N . ALA B 1 860 ? 91.085 137.224 69.517 1.00 152.81 834 ALA B N 1
ATOM 5956 C CA . ALA B 1 860 ? 90.149 136.915 70.586 1.00 151.86 834 ALA B CA 1
ATOM 5957 C C . ALA B 1 860 ? 89.959 138.122 71.494 1.00 152.68 834 ALA B C 1
ATOM 5958 O O . ALA B 1 860 ? 90.862 138.948 71.658 1.00 152.56 834 ALA B O 1
ATOM 5960 N N . THR B 1 861 ? 88.768 138.220 72.082 1.00 149.04 835 THR B N 1
ATOM 5961 C CA . THR B 1 861 ? 88.442 139.284 73.018 1.00 148.47 835 THR B CA 1
ATOM 5962 C C . THR B 1 861 ? 87.933 138.680 74.318 1.00 147.84 835 THR B C 1
ATOM 5963 O O . THR B 1 861 ? 87.306 137.618 74.324 1.00 147.49 835 THR B O 1
ATOM 5967 N N . VAL B 1 862 ? 88.211 139.366 75.424 1.00 137.14 836 VAL B N 1
ATOM 5968 C CA . VAL B 1 862 ? 87.869 138.877 76.752 1.00 135.43 836 VAL B CA 1
ATOM 5969 C C . VAL B 1 862 ? 86.964 139.888 77.438 1.00 135.43 836 VAL B C 1
ATOM 5970 O O . VAL B 1 862 ? 86.973 141.081 77.118 1.00 137.64 836 VAL B O 1
ATOM 5974 N N . LEU B 1 863 ? 86.168 139.396 78.385 1.00 126.25 837 LEU B N 1
ATOM 5975 C CA . LEU B 1 863 ? 85.257 140.246 79.138 1.00 126.26 837 LEU B CA 1
ATOM 5976 C C . LEU B 1 863 ? 85.132 139.701 80.551 1.00 126.72 837 LEU B C 1
ATOM 5977 O O . LEU B 1 863 ? 84.976 138.491 80.740 1.00 128.05 837 LEU B O 1
ATOM 5982 N N . CYS B 1 864 ? 85.199 140.594 81.533 1.00 122.48 838 CYS B N 1
ATOM 5983 C CA . CYS B 1 864 ? 85.064 140.234 82.937 1.00 120.87 838 CYS B CA 1
ATOM 5984 C C . CYS B 1 864 ? 83.681 140.622 83.440 1.00 121.80 838 CYS B C 1
ATOM 5985 O O . CYS B 1 864 ? 83.168 141.694 83.111 1.00 124.62 838 CYS B O 1
ATOM 5988 N N . VAL B 1 865 ? 83.082 139.746 84.242 1.00 111.43 839 VAL B N 1
ATOM 5989 C CA . VAL B 1 865 ? 81.741 139.947 84.771 1.00 112.63 839 VAL B CA 1
ATOM 5990 C C . VAL B 1 865 ? 81.754 139.598 86.252 1.00 113.80 839 VAL B C 1
ATOM 5991 O O . VAL B 1 865 ? 82.272 138.547 86.640 1.00 114.75 839 VAL B O 1
ATOM 5995 N N . SER B 1 866 ? 81.195 140.477 87.078 1.00 111.48 840 SER B N 1
ATOM 5996 C CA . SER B 1 866 ? 81.135 140.221 88.508 1.00 109.08 840 SER B CA 1
ATOM 5997 C C . SER B 1 866 ? 79.921 139.357 88.839 1.00 109.84 840 SER B C 1
ATOM 5998 O O . SER B 1 866 ? 79.097 139.035 87.980 1.00 111.96 840 SER B O 1
ATOM 6001 N N . ARG B 1 867 ? 79.810 138.970 90.111 1.00 99.03 841 ARG B N 1
ATOM 6002 C CA . ARG B 1 867 ? 78.663 138.177 90.539 1.00 101.01 841 ARG B CA 1
ATOM 6003 C C . ARG B 1 867 ? 77.365 138.954 90.368 1.00 104.66 841 ARG B C 1
ATOM 6004 O O . ARG B 1 867 ? 76.342 138.389 89.967 1.00 105.46 841 ARG B O 1
ATOM 6012 N N . LEU B 1 868 ? 77.387 140.251 90.678 1.00 112.20 842 LEU B N 1
ATOM 6013 C CA . LEU B 1 868 ? 76.176 141.060 90.591 1.00 112.65 842 LEU B CA 1
ATOM 6014 C C . LEU B 1 868 ? 75.688 141.166 89.151 1.00 115.40 842 LEU B C 1
ATOM 6015 O O . LEU B 1 868 ? 74.499 140.973 88.869 1.00 116.23 842 LEU B O 1
ATOM 6020 N N . ARG B 1 869 ? 76.597 141.476 88.225 1.00 120.83 843 ARG B N 1
ATOM 6021 C CA . ARG B 1 869 ? 76.206 141.602 86.825 1.00 122.11 843 ARG B CA 1
ATOM 6022 C C . ARG B 1 869 ? 75.732 140.266 86.269 1.00 121.45 843 ARG B C 1
ATOM 6023 O O . ARG B 1 869 ? 74.770 140.214 85.494 1.00 119.40 843 ARG B O 1
ATOM 6031 N N . TYR B 1 870 ? 76.394 139.173 86.655 1.00 115.29 844 TYR B N 1
ATOM 6032 C CA . TYR B 1 870 ? 75.956 137.855 86.208 1.00 115.15 844 TYR B CA 1
ATOM 6033 C C . TYR B 1 870 ? 74.562 137.531 86.723 1.00 114.91 844 TYR B C 1
ATOM 6034 O O . TYR B 1 870 ? 73.720 137.019 85.977 1.00 119.14 844 TYR B O 1
ATOM 6043 N N . ALA B 1 871 ? 74.297 137.819 87.996 1.00 110.40 845 ALA B N 1
ATOM 6044 C CA . ALA B 1 871 ? 73.027 137.438 88.594 1.00 112.29 845 ALA B CA 1
ATOM 6045 C C . ALA B 1 871 ? 71.896 138.392 88.243 1.00 113.59 845 ALA B C 1
ATOM 6046 O O . ALA B 1 871 ? 70.729 138.041 88.442 1.00 112.77 845 ALA B O 1
ATOM 6048 N N . LYS B 1 872 ? 72.209 139.585 87.729 1.00 123.15 846 LYS B N 1
ATOM 6049 C CA . LYS B 1 872 ? 71.146 140.521 87.377 1.00 125.77 846 LYS B CA 1
ATOM 6050 C C . LYS B 1 872 ? 70.267 139.978 86.258 1.00 123.90 846 LYS B C 1
ATOM 6051 O O . LYS B 1 872 ? 69.100 140.369 86.142 1.00 123.45 846 LYS B O 1
ATOM 6057 N N . PHE B 1 873 ? 70.801 139.082 85.429 1.00 125.53 847 PHE B N 1
ATOM 6058 C CA . PHE B 1 873 ? 70.024 138.492 84.350 1.00 125.72 847 PHE B CA 1
ATOM 6059 C C . PHE B 1 873 ? 70.295 137.009 84.149 1.00 125.48 847 PHE B C 1
ATOM 6060 O O . PHE B 1 873 ? 69.754 136.427 83.204 1.00 124.40 847 PHE B O 1
ATOM 6068 N N . GLY B 1 874 ? 71.108 136.382 84.994 1.00 126.04 848 GLY B N 1
ATOM 6069 C CA . GLY B 1 874 ? 71.441 134.984 84.837 1.00 123.66 848 GLY B CA 1
ATOM 6070 C C . GLY B 1 874 ? 72.495 134.693 83.795 1.00 123.62 848 GLY B C 1
ATOM 6071 O O . GLY B 1 874 ? 72.804 133.518 83.564 1.00 121.16 848 GLY B O 1
ATOM 6072 N N . GLY B 1 875 ? 73.059 135.717 83.160 1.00 129.89 849 GLY B N 1
ATOM 6073 C CA . GLY B 1 875 ? 74.049 135.504 82.125 1.00 129.11 849 GLY B CA 1
ATOM 6074 C C . GLY B 1 875 ? 74.802 136.756 81.731 1.00 129.12 849 GLY B C 1
ATOM 6075 O O . GLY B 1 875 ? 75.049 137.634 82.562 1.00 130.41 849 GLY B O 1
ATOM 6076 N N . VAL B 1 876 ? 75.172 136.845 80.457 1.00 137.32 850 VAL B N 1
ATOM 6077 C CA . VAL B 1 876 ? 76.003 137.933 79.953 1.00 137.58 850 VAL B CA 1
ATOM 6078 C C . VAL B 1 876 ? 75.434 138.432 78.632 1.00 138.98 850 VAL B C 1
ATOM 6079 O O . VAL B 1 876 ? 75.022 137.637 77.780 1.00 140.88 850 VAL B O 1
ATOM 6083 N N . HIS B 1 877 ? 75.409 139.753 78.468 1.00 145.45 851 HIS B N 1
ATOM 6084 C CA . HIS B 1 877 ? 74.979 140.396 77.234 1.00 147.23 851 HIS B CA 1
ATOM 6085 C C . HIS B 1 877 ? 76.189 140.858 76.432 1.00 147.38 851 HIS B C 1
ATOM 6086 O O . HIS B 1 877 ? 77.158 141.377 76.994 1.00 147.35 851 HIS B O 1
ATOM 6093 N N . LEU B 1 878 ? 76.123 140.672 75.116 1.00 154.07 852 LEU B N 1
ATOM 6094 C CA . LEU B 1 878 ? 77.160 141.122 74.191 1.00 154.19 852 LEU B CA 1
ATOM 6095 C C . LEU B 1 878 ? 76.489 141.917 73.079 1.00 155.15 852 LEU B C 1
ATOM 6096 O O . LEU B 1 878 ? 75.834 141.338 72.207 1.00 156.27 852 LEU B O 1
ATOM 6101 N N . ALA B 1 879 ? 76.657 143.235 73.104 1.00 158.61 853 ALA B N 1
ATOM 6102 C CA . ALA B 1 879 ? 76.005 144.130 72.161 1.00 158.65 853 ALA B CA 1
ATOM 6103 C C . ALA B 1 879 ? 77.044 144.895 71.351 1.00 160.38 853 ALA B C 1
ATOM 6104 O O . ALA B 1 879 ? 78.233 144.915 71.679 1.00 160.30 853 ALA B O 1
ATOM 6106 N N . LEU B 1 880 ? 76.566 145.531 70.279 1.00 161.56 854 LEU B N 1
ATOM 6107 C CA . LEU B 1 880 ? 77.388 146.361 69.397 1.00 161.15 854 LEU B CA 1
ATOM 6108 C C . LEU B 1 880 ? 78.527 145.549 68.776 1.00 160.95 854 LEU B C 1
ATOM 6109 O O . LEU B 1 880 ? 79.711 145.808 69.000 1.00 160.47 854 LEU B O 1
ATOM 6114 N N . LEU B 1 881 ? 78.143 144.550 67.983 1.00 161.99 855 LEU B N 1
ATOM 6115 C CA . LEU B 1 881 ? 79.105 143.679 67.332 1.00 162.37 855 LEU B CA 1
ATOM 6116 C C . LEU B 1 881 ? 78.786 143.554 65.848 1.00 162.44 855 LEU B C 1
ATOM 6117 O O . LEU B 1 881 ? 77.611 143.516 65.464 1.00 160.54 855 LEU B O 1
ATOM 6122 N N . PRO B 1 882 ? 79.806 143.502 64.993 1.00 166.56 856 PRO B N 1
ATOM 6123 C CA . PRO B 1 882 ? 79.547 143.300 63.569 1.00 165.12 856 PRO B CA 1
ATOM 6124 C C . PRO B 1 882 ? 78.904 141.950 63.332 1.00 165.03 856 PRO B C 1
ATOM 6125 O O . PRO B 1 882 ? 79.155 140.983 64.075 1.00 165.63 856 PRO B O 1
ATOM 6129 N N . PRO B 1 883 ? 78.053 141.839 62.315 1.00 161.98 857 PRO B N 1
ATOM 6130 C CA . PRO B 1 883 ? 77.428 140.546 62.017 1.00 161.24 857 PRO B CA 1
ATOM 6131 C C . PRO B 1 883 ? 78.452 139.512 61.577 1.00 160.78 857 PRO B C 1
ATOM 6132 O O . PRO B 1 883 ? 79.480 139.835 60.977 1.00 159.77 857 PRO B O 1
ATOM 6136 N N . GLY B 1 884 ? 78.159 138.258 61.888 1.00 161.95 858 GLY B N 1
ATOM 6137 C CA . GLY B 1 884 ? 79.033 137.167 61.512 1.00 161.64 858 GLY B CA 1
ATOM 6138 C C . GLY B 1 884 ? 78.817 135.970 62.419 1.00 161.67 858 GLY B C 1
ATOM 6139 O O . GLY B 1 884 ? 77.898 135.941 63.234 1.00 161.58 858 GLY B O 1
ATOM 6140 N N . ASN B 1 885 ? 79.690 134.981 62.250 1.00 163.71 859 ASN B N 1
ATOM 6141 C CA . ASN B 1 885 ? 79.669 133.782 63.077 1.00 164.95 859 ASN B CA 1
ATOM 6142 C C . ASN B 1 885 ? 80.614 133.975 64.257 1.00 165.42 859 ASN B C 1
ATOM 6143 O O . ASN B 1 885 ? 81.807 134.242 64.067 1.00 164.15 859 ASN B O 1
ATOM 6148 N N . TYR B 1 886 ? 80.083 133.845 65.469 1.00 161.57 860 TYR B N 1
ATOM 6149 C CA . TYR B 1 886 ? 80.831 134.093 66.691 1.00 160.43 860 TYR B CA 1
ATOM 6150 C C . TYR B 1 886 ? 80.981 132.803 67.481 1.00 159.98 860 TYR B C 1
ATOM 6151 O O . TYR B 1 886 ? 80.063 131.975 67.521 1.00 159.98 860 TYR B O 1
ATOM 6160 N N . SER B 1 887 ? 82.143 132.643 68.108 1.00 149.46 861 SER B N 1
ATOM 6161 C CA . SER B 1 887 ? 82.425 131.538 69.011 1.00 148.11 861 SER B CA 1
ATOM 6162 C C . SER B 1 887 ? 82.803 132.098 70.373 1.00 149.31 861 SER B C 1
ATOM 6163 O O . SER B 1 887 ? 83.536 133.087 70.464 1.00 150.36 861 SER B O 1
ATOM 6166 N N . ALA B 1 888 ? 82.296 131.471 71.433 1.00 139.46 862 ALA B N 1
ATOM 6167 C CA . ALA B 1 888 ? 82.514 131.958 72.786 1.00 138.02 862 ALA B CA 1
ATOM 6168 C C . ALA B 1 888 ? 82.875 130.809 73.715 1.00 136.12 862 ALA B C 1
ATOM 6169 O O . ALA B 1 888 ? 82.364 129.695 73.572 1.00 132.95 862 ALA B O 1
ATOM 6171 N N . ARG B 1 889 ? 83.762 131.096 74.666 1.00 130.80 863 ARG B N 1
ATOM 6172 C CA . ARG B 1 889 ? 84.109 130.185 75.747 1.00 130.17 863 ARG B CA 1
ATOM 6173 C C . ARG B 1 889 ? 84.040 130.945 77.062 1.00 130.70 863 ARG B C 1
ATOM 6174 O O . ARG B 1 889 ? 84.321 132.145 77.115 1.00 132.49 863 ARG B O 1
ATOM 6182 N N . VAL B 1 890 ? 83.666 130.240 78.126 1.00 118.77 864 VAL B N 1
ATOM 6183 C CA . VAL B 1 890 ? 83.450 130.852 79.431 1.00 116.31 864 VAL B CA 1
ATOM 6184 C C . VAL B 1 890 ? 84.272 130.109 80.476 1.00 116.94 864 VAL B C 1
ATOM 6185 O O . VAL B 1 890 ? 84.423 128.884 80.410 1.00 118.38 864 VAL B O 1
ATOM 6189 N N . ARG B 1 891 ? 84.825 130.861 81.424 1.00 107.80 865 ARG B N 1
ATOM 6190 C CA . ARG B 1 891 ? 85.598 130.315 82.527 1.00 105.34 865 ARG B CA 1
ATOM 6191 C C . ARG B 1 891 ? 85.127 130.949 83.826 1.00 106.43 865 ARG B C 1
ATOM 6192 O O . ARG B 1 891 ? 84.667 132.093 83.844 1.00 110.73 865 ARG B O 1
ATOM 6200 N N . ALA B 1 892 ? 85.235 130.193 84.913 1.00 97.94 866 ALA B N 1
ATOM 6201 C CA . ALA B 1 892 ? 84.885 130.667 86.243 1.00 95.33 866 ALA B CA 1
ATOM 6202 C C . ALA B 1 892 ? 86.150 130.895 87.054 1.00 94.54 866 ALA B C 1
ATOM 6203 O O . ALA B 1 892 ? 87.076 130.079 87.019 1.00 99.24 866 ALA B O 1
ATOM 6205 N N . THR B 1 893 ? 86.193 132.010 87.773 1.00 91.13 867 THR B N 1
ATOM 6206 C CA . THR B 1 893 ? 87.312 132.342 88.644 1.00 92.30 867 THR B CA 1
ATOM 6207 C C . THR B 1 893 ? 86.846 132.256 90.090 1.00 92.42 867 THR B C 1
ATOM 6208 O O . THR B 1 893 ? 85.893 132.938 90.481 1.00 94.62 867 THR B O 1
ATOM 6212 N N . SER B 1 894 ? 87.516 131.426 90.876 1.00 87.29 868 SER B N 1
ATOM 6213 C CA . SER B 1 894 ? 87.168 131.201 92.269 1.00 85.37 868 SER B CA 1
ATOM 6214 C C . SER B 1 894 ? 88.302 131.685 93.164 1.00 85.17 868 SER B C 1
ATOM 6215 O O . SER B 1 894 ? 89.326 132.183 92.696 1.00 90.53 868 SER B O 1
ATOM 6218 N N . LEU B 1 895 ? 88.105 131.529 94.473 1.00 79.76 869 LEU B N 1
ATOM 6219 C CA . LEU B 1 895 ? 89.120 131.954 95.429 1.00 80.63 869 LEU B CA 1
ATOM 6220 C C . LEU B 1 895 ? 90.401 131.144 95.285 1.00 82.19 869 LEU B C 1
ATOM 6221 O O . LEU B 1 895 ? 91.490 131.655 95.566 1.00 82.70 869 LEU B O 1
ATOM 6226 N N . ALA B 1 896 ? 90.294 129.883 94.865 1.00 84.28 870 ALA B N 1
ATOM 6227 C CA . ALA B 1 896 ? 91.488 129.079 94.634 1.00 85.05 870 ALA B CA 1
ATOM 6228 C C . ALA B 1 896 ? 92.303 129.619 93.469 1.00 89.13 870 ALA B C 1
ATOM 6229 O O . ALA B 1 896 ? 93.537 129.656 93.531 1.00 92.66 870 ALA B O 1
ATOM 6231 N N . GLY B 1 897 ? 91.636 130.038 92.403 1.00 91.99 871 GLY B N 1
ATOM 6232 C CA . GLY B 1 897 ? 92.328 130.543 91.234 1.00 89.88 871 GLY B CA 1
ATOM 6233 C C . GLY B 1 897 ? 91.456 130.391 90.000 1.00 92.04 871 GLY B C 1
ATOM 6234 O O . GLY B 1 897 ? 90.234 130.311 90.094 1.00 90.98 871 GLY B O 1
ATOM 6235 N N . ASN B 1 898 ? 92.121 130.357 88.850 1.00 103.85 872 ASN B N 1
ATOM 6236 C CA . ASN B 1 898 ? 91.420 130.217 87.583 1.00 104.06 872 ASN B CA 1
ATOM 6237 C C . ASN B 1 898 ? 90.804 128.828 87.461 1.00 99.46 872 ASN B C 1
ATOM 6238 O O . ASN B 1 898 ? 91.339 127.838 87.967 1.00 98.41 872 ASN B O 1
ATOM 6243 N N . GLY B 1 899 ? 89.664 128.764 86.785 1.00 99.27 873 GLY B N 1
ATOM 6244 C CA . GLY B 1 899 ? 88.973 127.516 86.543 1.00 101.01 873 GLY B CA 1
ATOM 6245 C C . GLY B 1 899 ? 89.407 126.862 85.249 1.00 103.72 873 GLY B C 1
ATOM 6246 O O . GLY B 1 899 ? 90.488 127.125 84.717 1.00 105.10 873 GLY B O 1
ATOM 6247 N N . SER B 1 900 ? 88.543 125.991 84.739 1.00 105.62 874 SER B N 1
ATOM 6248 C CA . SER B 1 900 ? 88.775 125.292 83.483 1.00 104.55 874 SER B CA 1
ATOM 6249 C C . SER B 1 900 ? 87.822 125.827 82.424 1.00 105.78 874 SER B C 1
ATOM 6250 O O . SER B 1 900 ? 86.624 125.978 82.683 1.00 106.75 874 SER B O 1
ATOM 6253 N N . TRP B 1 901 ? 88.357 126.117 81.240 1.00 110.08 875 TRP B N 1
ATOM 6254 C CA . TRP B 1 901 ? 87.519 126.555 80.133 1.00 108.04 875 TRP B CA 1
ATOM 6255 C C . TRP B 1 901 ? 86.537 125.455 79.758 1.00 107.95 875 TRP B C 1
ATOM 6256 O O . TRP B 1 901 ? 86.863 124.266 79.802 1.00 109.90 875 TRP B O 1
ATOM 6267 N N . THR B 1 902 ? 85.329 125.854 79.393 1.00 113.60 876 THR B N 1
ATOM 6268 C CA . THR B 1 902 ? 84.293 124.912 79.015 1.00 117.25 876 THR B CA 1
ATOM 6269 C C . THR B 1 902 ? 84.236 124.784 77.495 1.00 120.12 876 THR B C 1
ATOM 6270 O O . THR B 1 902 ? 85.093 125.298 76.770 1.00 119.20 876 THR B O 1
ATOM 6274 N N . ASP B 1 903 ? 83.214 124.091 77.002 1.00 134.69 877 ASP B N 1
ATOM 6275 C CA . ASP B 1 903 ? 83.070 123.894 75.570 1.00 134.14 877 ASP B CA 1
ATOM 6276 C C . ASP B 1 903 ? 82.729 125.208 74.874 1.00 136.40 877 ASP B C 1
ATOM 6277 O O . ASP B 1 903 ? 82.225 126.156 75.481 1.00 135.86 877 ASP B O 1
ATOM 6282 N N . SER B 1 904 ? 83.031 125.259 73.582 1.00 134.91 878 SER B N 1
ATOM 6283 C CA . SER B 1 904 ? 82.741 126.438 72.785 1.00 132.84 878 SER B CA 1
ATOM 6284 C C . SER B 1 904 ? 81.276 126.456 72.367 1.00 131.48 878 SER B C 1
ATOM 6285 O O . SER B 1 904 ? 80.672 125.416 72.092 1.00 130.30 878 SER B O 1
ATOM 6288 N N . VAL B 1 905 ? 80.706 127.657 72.328 1.00 140.69 879 VAL B N 1
ATOM 6289 C CA . VAL B 1 905 ? 79.342 127.874 71.863 1.00 142.13 879 VAL B CA 1
ATOM 6290 C C . VAL B 1 905 ? 79.393 128.793 70.651 1.00 142.70 879 VAL B C 1
ATOM 6291 O O . VAL B 1 905 ? 80.027 129.854 70.694 1.00 143.52 879 VAL B O 1
ATOM 6295 N N . ALA B 1 906 ? 78.746 128.379 69.567 1.00 144.01 880 ALA B N 1
ATOM 6296 C CA . ALA B 1 906 ? 78.771 129.113 68.312 1.00 145.10 880 ALA B CA 1
ATOM 6297 C C . ALA B 1 906 ? 77.386 129.655 67.990 1.00 146.94 880 ALA B C 1
ATOM 6298 O O . ALA B 1 906 ? 76.387 128.934 68.088 1.00 145.11 880 ALA B O 1
ATOM 6300 N N . PHE B 1 907 ? 77.332 130.929 67.609 1.00 154.04 881 PHE B N 1
ATOM 6301 C CA . PHE B 1 907 ? 76.079 131.560 67.222 1.00 152.55 881 PHE B CA 1
ATOM 6302 C C . PHE B 1 907 ? 76.327 132.490 66.042 1.00 152.51 881 PHE B C 1
ATOM 6303 O O . PHE B 1 907 ? 77.456 132.652 65.574 1.00 150.00 881 PHE B O 1
ATOM 6311 N N . TYR B 1 908 ? 75.248 133.099 65.560 1.00 159.88 882 TYR B N 1
ATOM 6312 C CA . TYR B 1 908 ? 75.278 133.926 64.365 1.00 158.59 882 TYR B CA 1
ATOM 6313 C C . TYR B 1 908 ? 74.630 135.276 64.640 1.00 158.97 882 TYR B C 1
ATOM 6314 O O . TYR B 1 908 ? 73.695 135.386 65.439 1.00 158.22 882 TYR B O 1
ATOM 6323 N N . ILE B 1 909 ? 75.142 136.304 63.969 1.00 161.66 883 ILE B N 1
ATOM 6324 C CA . ILE B 1 909 ? 74.584 137.648 64.016 1.00 161.11 883 ILE B CA 1
ATOM 6325 C C . ILE B 1 909 ? 74.366 138.115 62.585 1.00 161.96 883 ILE B C 1
ATOM 6326 O O . ILE B 1 909 ? 75.276 138.025 61.755 1.00 162.28 883 ILE B O 1
ATOM 6331 N N . LEU B 1 910 ? 73.165 138.603 62.296 1.00 157.15 884 LEU B N 1
ATOM 6332 C CA . LEU B 1 910 ? 72.834 139.056 60.951 1.00 155.65 884 LEU B CA 1
ATOM 6333 C C . LEU B 1 910 ? 72.284 140.478 60.968 1.00 154.54 884 LEU B C 1
ATOM 6334 O O . LEU B 1 910 ? 72.956 141.418 60.543 1.00 152.99 884 LEU B O 1
#

Sequence (808 aa):
VEVCPSLDIRSEVAELRQLENCSVVEGHLQILLMFTATGEDFRGLSFPRLTQVTDYLLLFRVYGLESLRDLFPNLAVIRGTRLFLGYALVIFEMPHLRDVALPALGAVLRGAVRVEKNQELCHLSTIDWGLLQPAPGANHIVGNKLGEECADVCPGVLGAAGEPCAKTTFSGHTDYRCWTSSHCQRVCPCPHGMACTARGECCHTECLGGCSQPEDPRACVACRHLYFQGACLWACPPGTYQYESWRCVTAERCASLHSSTFGIHQGSCLAQCPSGFTRNSSSIFCHKCEGLCPKECKVGTKTIDSIQAAQDLVGCTHVEGSLILNLRQGYNLEPQLQHSLGLVETITGFLKIKHSFALVSLGFFKNLKLIRGDAMVDGNYTLYVLDNQNLQQLGSWVAAGLTIPVGKIYFAFNPRLCLEHIYRLEEVTGTRGRQNKAEINPRTNGDRAACQTRTLRFVSNVTEADRILLRWERYEPLEARDLLSFIVYYKESPFQNATEHVQSWNLLDVELPLSRTQEPGVTLASLKPWTQYAVFVRAITLTTEEDSPHQGAQSPIVYLRTLPAAPTVPQDVISTSNSSSHLLVRWKPPTQRNGNLTYYLVLWQRLAEDGDLYLNDYCHRGLRLPTSNNDPREAQEASFQKKFENFLHNAITIPIDFEIQEDKVPRERAVLSGLRHFTEYRIDIHACNHAAHTVGCSAATFVFARTMPHREADGIPGKVAWEASSKNSVLLRWLEPPDPNGLILKYEIKYRRLGEEATVLCVSRLRYAKFGGVHLALLPPGNYSARVRATSLAGNGSWTDSVAFYIL

B-factor: mean 82.6, std 27.39, range [16.97, 167.75]

Radius of gyration: 37.91 Å; Cα contacts (8 Å, |Δi|>4): 1965; chains: 2; bounding box: 65×69×126 Å